Protein AF-0000000085113573 (afdb_homodimer)

Radius of gyration: 46.44 Å; Cα contacts (8 Å, |Δi|>4): 1219; chains: 2; bounding box: 133×164×127 Å

InterPro domains:
  IPR003439 ABC transporter-like, ATP-binding domain [PF00005] (36-165)
  IPR003439 ABC transporter-like, ATP-binding domain [PS50893] (15-238)
  IPR003593 AAA+ ATPase domain [SM00382] (45-454)
  IPR018392 LysM domain [PF01476] (426-468)
  IPR018392 LysM domain [PS51782] (423-467)
  IPR018392 LysM domain [SM00257] (424-468)
  IPR018392 LysM domain [cd00118] (423-467)
  IPR027417 P-loop containing nucleoside triphosphate hydrolase [G3DSA:3.40.50.300] (23-293)
  IPR027417 P-loop containing nucleoside triphosphate hydrolase [SSF52540] (31-230)
  IPR036779 LysM domain superfamily [G3DSA:3.10.350.10] (408-469)
  IPR036779 LysM domain superfamily [SSF54106] (426-468)
  IPR050683 Bacterial Polysaccharide Export ATP-binding [PTHR46743] (28-427)

Solvent-accessible surface area (backbone atoms only — not comparable to full-atom values): 55489 Å² total; per-residue (Å²): 110,75,44,33,38,35,38,46,32,20,31,64,42,74,48,49,72,56,87,77,55,72,51,62,87,68,55,55,76,86,46,49,38,35,49,28,64,48,34,66,54,71,39,48,62,35,37,26,35,18,40,36,38,52,64,79,13,33,66,64,61,51,51,30,35,73,71,62,77,38,82,62,47,27,23,20,55,32,63,86,62,59,73,29,62,20,37,86,80,66,60,64,43,83,36,25,44,49,54,48,51,52,51,52,42,59,72,66,66,58,53,69,70,60,39,53,55,48,51,50,50,33,50,63,68,39,65,52,69,75,54,31,36,30,42,41,70,74,46,52,69,32,46,45,33,36,49,33,44,29,50,26,70,65,58,79,53,44,31,31,37,37,50,59,40,66,76,54,40,24,68,70,59,36,53,53,47,51,52,51,51,52,55,40,32,76,72,48,24,19,37,38,40,34,38,59,52,63,67,60,39,65,72,63,21,60,29,24,37,36,31,50,73,14,27,64,75,47,75,40,50,26,72,61,43,51,51,52,51,52,50,52,51,51,53,58,67,68,45,51,70,69,54,46,53,50,51,52,52,50,54,50,48,49,28,53,62,61,62,68,65,61,56,49,51,53,50,49,53,52,40,43,76,70,71,48,54,81,88,45,42,69,58,49,49,40,42,37,58,67,65,44,42,55,40,69,70,60,50,54,53,48,52,54,52,53,58,66,64,46,74,74,72,72,73,72,75,68,70,80,58,69,70,62,64,70,63,62,69,76,60,71,78,82,92,84,88,91,89,86,86,86,86,93,83,93,86,91,93,89,91,95,88,96,85,93,95,87,94,87,92,80,92,85,77,93,76,72,93,75,75,68,96,72,75,76,89,64,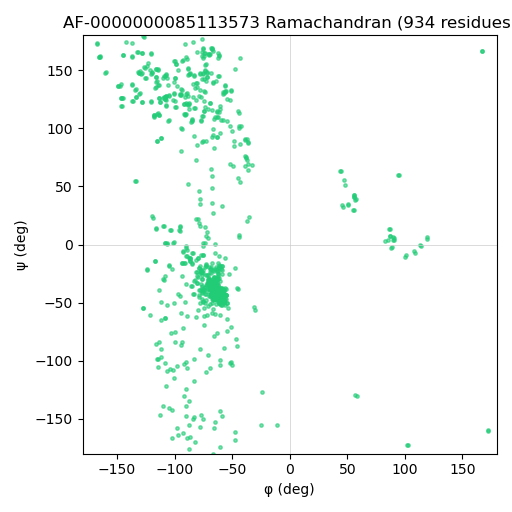71,97,72,72,95,86,80,86,94,94,82,83,95,89,77,74,98,69,72,94,75,69,73,94,74,68,73,94,70,68,76,83,71,65,87,70,65,85,73,77,77,72,60,60,40,79,41,69,37,47,83,88,51,47,54,61,58,53,12,59,76,46,74,47,44,51,66,52,39,25,63,64,54,70,34,67,92,61,71,83,66,55,63,68,42,76,45,42,36,58,111,109,74,44,33,38,36,37,48,32,21,30,65,42,72,49,50,75,56,85,78,56,73,52,61,87,69,56,55,77,86,45,49,38,35,48,27,65,49,35,64,55,71,39,47,64,34,35,27,35,18,40,37,36,53,65,79,12,33,65,64,62,50,51,30,34,73,70,62,79,37,81,63,47,27,22,22,55,32,62,86,62,60,71,28,62,22,37,87,81,65,61,64,44,83,36,26,43,50,55,48,51,51,50,53,43,59,73,67,65,56,55,68,70,59,38,53,54,48,50,52,51,32,49,63,70,39,65,52,69,74,53,31,36,31,42,41,69,73,46,52,71,32,47,44,34,36,50,33,45,29,51,27,70,66,60,78,52,43,32,29,37,37,50,58,40,68,76,54,41,23,69,70,59,36,52,52,48,50,54,52,52,51,55,40,31,74,70,49,24,20,35,39,40,35,37,61,52,63,68,62,39,65,72,63,20,61,29,23,35,36,32,50,73,15,27,65,75,47,74,40,50,25,72,62,44,50,51,52,50,52,49,52,52,52,52,58,67,68,45,50,71,68,53,46,52,50,50,52,52,49,54,50,48,49,27,52,62,63,62,67,66,60,56,49,51,52,51,49,52,53,40,43,76,70,70,49,53,81,87,44,43,69,58,49,50,41,42,36,58,66,65,43,43,56,40,70,70,59,50,53,53,47,52,54,53,53,59,67,62,46,74,73,72,72,72,73,74,66,70,80,54,69,68,56,61,72,57,63,63,79,79,81,81,76,92,77,91,86,83,91,86,95,89,96,88,92,92,76,90,84,90,85,88,85,90,81,89,84,92,85,86,70,94,74,80,88,74,69,78,81,70,63,98,78,69,88,73,59,94,74,82,76,84,93,83,65,93,71,61,96,85,92,70,105,89,86,77,91,91,84,74,94,71,71,74,87,75,68,71,84,73,65,79,79,62,80,74,78,77,73,62,63,41,80,42,69,39,50,85,90,50,48,54,60,58,52,14,59,75,49,74,45,45,52,66,53,40,24,63,66,56,72,36,66,95,63,73,81,66,56,62,68,42,77,44,43,38,61,111

Structure (mmCIF, N/CA/C/O backbone):
data_AF-0000000085113573-model_v1
#
loop_
_entity.id
_entity.type
_entity.pdbx_description
1 polymer 'Teichoic acid translocation ATP-binding protein'
#
loop_
_atom_site.group_PDB
_atom_site.id
_atom_site.type_symbol
_atom_site.label_atom_id
_atom_site.label_alt_id
_atom_site.label_comp_id
_atom_site.label_asym_id
_atom_site.label_entity_id
_atom_site.label_seq_id
_atom_site.pdbx_PDB_ins_code
_atom_site.Cartn_x
_atom_site.Cartn_y
_atom_site.Cartn_z
_atom_site.occupancy
_atom_site.B_iso_or_equiv
_atom_site.auth_seq_id
_atom_site.auth_comp_id
_atom_site.auth_asym_id
_atom_site.auth_atom_id
_atom_site.pdbx_PDB_model_num
ATOM 1 N N . MET A 1 1 ? 13.18 -22.594 -21.969 1 70.31 1 MET A N 1
ATOM 2 C CA . MET A 1 1 ? 13.133 -23.484 -20.812 1 70.31 1 MET A CA 1
ATOM 3 C C . MET A 1 1 ? 12.383 -22.844 -19.656 1 70.31 1 MET A C 1
ATOM 5 O O . MET A 1 1 ? 12.484 -21.625 -19.438 1 70.31 1 MET A O 1
ATOM 9 N N . LYS A 1 2 ? 11.594 -23.672 -19.016 1 80.31 2 LYS A N 1
ATOM 10 C CA . LYS A 1 2 ? 10.805 -23.172 -17.906 1 80.31 2 LYS A CA 1
ATOM 11 C C . LYS A 1 2 ? 11.695 -22.812 -16.719 1 80.31 2 LYS A C 1
ATOM 13 O O . LYS A 1 2 ? 12.516 -23.609 -16.281 1 80.31 2 LYS A O 1
ATOM 18 N N . LYS A 1 3 ? 11.57 -21.562 -16.375 1 84.44 3 LYS A N 1
ATOM 19 C CA . LYS A 1 3 ? 12.289 -21.094 -15.188 1 84.44 3 LYS A CA 1
ATOM 20 C C . LYS A 1 3 ? 11.547 -21.469 -13.906 1 84.44 3 LYS A C 1
ATOM 22 O O . LYS A 1 3 ? 12.164 -21.75 -12.883 1 84.44 3 LYS A O 1
ATOM 27 N N . LEU A 1 4 ? 10.188 -21.484 -14 1 96 4 LEU A N 1
ATOM 28 C CA . LEU A 1 4 ? 9.297 -21.812 -12.891 1 96 4 LEU A CA 1
ATOM 29 C C . LEU A 1 4 ? 8.039 -22.5 -13.398 1 96 4 LEU A C 1
ATOM 31 O O . LEU A 1 4 ? 7.473 -22.094 -14.422 1 96 4 LEU A O 1
ATOM 35 N N . GLU A 1 5 ? 7.652 -23.531 -12.695 1 96.75 5 GLU A N 1
ATOM 36 C CA . GLU A 1 5 ? 6.383 -24.188 -12.969 1 96.75 5 GLU A CA 1
ATOM 37 C C . GLU A 1 5 ? 5.594 -24.438 -11.688 1 96.75 5 GLU A C 1
ATOM 39 O O . GLU A 1 5 ? 6.121 -24.984 -10.719 1 96.75 5 GLU A O 1
ATOM 44 N N . ILE A 1 6 ? 4.352 -23.969 -11.711 1 97.5 6 ILE A N 1
ATOM 45 C CA . ILE A 1 6 ? 3.469 -24.281 -10.594 1 97.5 6 ILE A CA 1
ATOM 46 C C . ILE A 1 6 ? 2.289 -25.125 -11.078 1 97.5 6 ILE A C 1
ATOM 48 O O . ILE A 1 6 ? 1.722 -24.844 -12.141 1 97.5 6 ILE A O 1
ATOM 52 N N . LYS A 1 7 ? 1.979 -26.125 -10.344 1 97.06 7 LYS A N 1
ATOM 53 C CA . LYS A 1 7 ? 0.888 -27.016 -10.719 1 97.06 7 LYS A CA 1
ATOM 54 C C . LYS A 1 7 ? -0.016 -27.312 -9.523 1 97.06 7 LYS A C 1
ATOM 56 O O . LYS A 1 7 ? 0.469 -27.578 -8.422 1 97.06 7 LYS A O 1
ATOM 61 N N . TYR A 1 8 ? -1.352 -27.203 -9.734 1 97.81 8 TYR A N 1
ATOM 62 C CA . TYR A 1 8 ? -2.408 -27.641 -8.828 1 97.81 8 TYR A CA 1
ATOM 63 C C . TYR A 1 8 ? -2.271 -26.969 -7.469 1 97.81 8 TYR A C 1
ATOM 65 O O . TYR A 1 8 ? -2.447 -27.609 -6.43 1 97.81 8 TYR A O 1
ATOM 73 N N . ILE A 1 9 ? -1.914 -25.719 -7.434 1 98.31 9 ILE A N 1
ATOM 74 C CA . ILE A 1 9 ? -1.713 -25 -6.18 1 98.31 9 ILE A CA 1
ATOM 75 C C . ILE A 1 9 ? -3.064 -24.672 -5.543 1 98.31 9 ILE A C 1
ATOM 77 O O . ILE A 1 9 ? -3.891 -23.984 -6.145 1 98.31 9 ILE A O 1
ATOM 81 N N . ALA A 1 10 ? -3.332 -25.219 -4.449 1 98.06 10 ALA A N 1
ATOM 82 C CA . ALA A 1 10 ? -4.488 -24.891 -3.625 1 98.06 10 ALA A CA 1
ATOM 83 C C . ALA A 1 10 ? -4.066 -24.547 -2.199 1 98.06 10 ALA A C 1
ATOM 85 O O . ALA A 1 10 ? -3.006 -24.984 -1.739 1 98.06 10 ALA A O 1
ATOM 86 N N . LYS A 1 11 ? -4.848 -23.734 -1.525 1 97.44 11 LYS A N 1
ATOM 87 C CA . LYS A 1 11 ? -4.559 -23.328 -0.154 1 97.44 11 LYS A CA 1
ATOM 88 C C . LYS A 1 11 ? -5.848 -23.125 0.641 1 97.44 11 LYS A C 1
ATOM 90 O O . LYS A 1 11 ? -6.695 -22.312 0.266 1 97.44 11 LYS A O 1
ATOM 95 N N . SER A 1 12 ? -6 -23.875 1.661 1 95.38 12 SER A N 1
ATOM 96 C CA . SER A 1 12 ? -7.125 -23.719 2.578 1 95.38 12 SER A CA 1
ATOM 97 C C . SER A 1 12 ? -6.676 -23.141 3.916 1 95.38 12 SER A C 1
ATOM 99 O O . SER A 1 12 ? -5.547 -23.391 4.352 1 95.38 12 SER A O 1
ATOM 101 N N . VAL A 1 13 ? -7.504 -22.359 4.492 1 92.81 13 VAL A N 1
ATOM 102 C CA . VAL A 1 13 ? -7.227 -21.812 5.816 1 92.81 13 VAL A CA 1
ATOM 103 C C . VAL A 1 13 ? -8.445 -22 6.723 1 92.81 13 VAL A C 1
ATOM 105 O O . VAL A 1 13 ? -9.586 -21.969 6.254 1 92.81 13 VAL A O 1
ATOM 108 N N . PRO A 1 14 ? -8.188 -22.156 7.941 1 90.12 14 PRO A N 1
ATOM 109 C CA . PRO A 1 14 ? -9.312 -22.328 8.867 1 90.12 14 PRO A CA 1
ATOM 110 C C . PRO A 1 14 ? -10.008 -21.016 9.203 1 90.12 14 PRO A C 1
ATOM 112 O O . PRO A 1 14 ? -9.367 -19.969 9.258 1 90.12 14 PRO A O 1
ATOM 115 N N . LEU A 1 15 ? -11.297 -21.094 9.414 1 86.38 15 LEU A N 1
ATOM 116 C CA . LEU A 1 15 ? -12.07 -19.922 9.844 1 86.38 15 LEU A CA 1
ATOM 117 C C . LEU A 1 15 ? -12.211 -19.906 11.359 1 86.38 15 LEU A C 1
ATOM 119 O O . LEU A 1 15 ? -12.438 -20.938 11.992 1 86.38 15 LEU A O 1
ATOM 123 N N . HIS A 1 16 ? -11.867 -18.75 11.883 1 78.75 16 HIS A N 1
ATOM 124 C CA . HIS A 1 16 ? -12.039 -18.609 13.32 1 78.75 16 HIS A CA 1
ATOM 125 C C . HIS A 1 16 ? -13.469 -18.188 13.664 1 78.75 16 HIS A C 1
ATOM 127 O O . HIS A 1 16 ? -13.945 -17.156 13.203 1 78.75 16 HIS A O 1
ATOM 133 N N . ALA A 1 17 ? -14.219 -19.109 14.188 1 65 17 ALA A N 1
ATOM 134 C CA . ALA A 1 17 ? -15.609 -18.859 14.531 1 65 17 ALA A CA 1
ATOM 135 C C . ALA A 1 17 ? -15.727 -17.781 15.617 1 65 17 ALA A C 1
ATOM 137 O O . ALA A 1 17 ? -14.867 -17.688 16.5 1 65 17 ALA A O 1
ATOM 138 N N . ASP A 1 18 ? -16.328 -16.625 15.234 1 62.47 18 ASP A N 1
ATOM 139 C CA . ASP A 1 18 ? -16.609 -15.617 16.25 1 62.47 18 ASP A CA 1
ATOM 140 C C . ASP A 1 18 ? -17.578 -16.141 17.297 1 62.47 18 ASP A C 1
ATOM 142 O O . ASP A 1 18 ? -18.641 -16.672 16.953 1 62.47 18 ASP A O 1
ATOM 146 N N . LYS A 1 19 ? -17.125 -16.391 18.547 1 55.91 19 LYS A N 1
ATOM 147 C CA . LYS A 1 19 ? -18.031 -16.844 19.609 1 55.91 19 LYS A CA 1
ATOM 148 C C . LYS A 1 19 ? -19.312 -16.016 19.625 1 55.91 19 LYS A C 1
ATOM 150 O O . LYS A 1 19 ? -20.359 -16.5 20.062 1 55.91 19 LYS A O 1
ATOM 155 N N . LYS A 1 20 ? -19.203 -14.797 19.375 1 55.78 20 LYS A N 1
ATOM 156 C CA . LYS A 1 20 ? -20.375 -13.945 19.578 1 55.78 20 LYS A CA 1
ATOM 157 C C . LYS A 1 20 ? -21.312 -14 18.375 1 55.78 20 LYS A C 1
ATOM 159 O O . LYS A 1 20 ? -22.438 -13.516 18.422 1 55.78 20 LYS A O 1
ATOM 164 N N . THR A 1 21 ? -20.75 -14.18 17.266 1 52.22 21 THR A N 1
ATOM 165 C CA . THR A 1 21 ? -21.641 -14.156 16.109 1 52.22 21 THR A CA 1
ATOM 166 C C . THR A 1 21 ? -22.422 -15.453 16 1 52.22 21 THR A C 1
ATOM 168 O O . THR A 1 21 ? -21.844 -16.531 15.852 1 52.22 21 THR A O 1
ATOM 171 N N . LYS A 1 22 ? -23.547 -15.406 16.688 1 44.44 22 LYS A N 1
ATOM 172 C CA . LYS A 1 22 ? -24.578 -16.438 16.578 1 44.44 22 LYS A CA 1
ATOM 173 C C . LYS A 1 22 ? -24.812 -16.828 15.117 1 44.44 22 LYS A C 1
ATOM 175 O O . LYS A 1 22 ? -25.891 -17.281 14.758 1 44.44 22 LYS A O 1
ATOM 180 N N . VAL A 1 23 ? -23.969 -16.328 14.273 1 45 23 VAL A N 1
ATOM 181 C CA . VAL A 1 23 ? -24.438 -16.672 12.938 1 45 23 VAL A CA 1
ATOM 182 C C . VAL A 1 23 ? -24.422 -18.188 12.758 1 45 23 VAL A C 1
ATOM 184 O O . VAL A 1 23 ? -23.359 -18.812 12.828 1 45 23 VAL A O 1
ATOM 187 N N . SER A 1 24 ? -25.469 -18.797 13.031 1 42.41 24 SER A N 1
ATOM 188 C CA . SER A 1 24 ? -25.812 -20.203 12.984 1 42.41 24 SER A CA 1
ATOM 189 C C . SER A 1 24 ? -25.062 -20.938 11.883 1 42.41 24 SER A C 1
ATOM 191 O O . SER A 1 24 ? -24.609 -22.062 12.07 1 42.41 24 SER A O 1
ATOM 193 N N . TRP A 1 25 ? -25.203 -20.406 10.727 1 44.06 25 TRP A N 1
ATOM 194 C CA . TRP A 1 25 ? -24.797 -21.266 9.609 1 44.06 25 TRP A CA 1
ATOM 195 C C . TRP A 1 25 ? -23.281 -21.422 9.57 1 44.06 25 TRP A C 1
ATOM 197 O O . TRP A 1 25 ? -22.75 -22.281 8.859 1 44.06 25 TRP A O 1
ATOM 207 N N . LEU A 1 26 ? -22.531 -20.344 10.07 1 47.62 26 LEU A N 1
ATOM 208 C CA . LEU A 1 26 ? -21.078 -20.453 10.102 1 47.62 26 LEU A CA 1
ATOM 209 C C . LEU A 1 26 ? -20.641 -21.328 11.273 1 47.62 26 LEU A C 1
ATOM 211 O O . LEU A 1 26 ? -19.438 -21.562 11.453 1 47.62 26 LEU A O 1
ATOM 215 N N . LEU A 1 27 ? -21.484 -21.391 12.219 1 41.78 27 LEU A N 1
ATOM 216 C CA . LEU A 1 27 ? -21.125 -22 13.492 1 41.78 27 LEU A CA 1
ATOM 217 C C . LEU A 1 27 ? -20.75 -23.469 13.297 1 41.78 27 LEU A C 1
ATOM 219 O O . LEU A 1 27 ? -20.438 -24.172 14.266 1 41.78 27 LEU A O 1
ATOM 223 N N . ASP A 1 28 ? -21.422 -24.109 12.523 1 44.22 28 ASP A N 1
ATOM 224 C CA . ASP A 1 28 ? -20.938 -25.453 12.758 1 44.22 28 ASP A CA 1
ATOM 225 C C . ASP A 1 28 ? -19.406 -25.5 12.773 1 44.22 28 ASP A C 1
ATOM 227 O O . ASP A 1 28 ? -18.75 -24.531 12.383 1 44.22 28 ASP A O 1
ATOM 231 N N . GLU A 1 29 ? -18.797 -26.797 12.578 1 45.31 29 GLU A N 1
ATOM 232 C CA . GLU A 1 29 ? -17.422 -27.281 12.617 1 45.31 29 GLU A CA 1
ATOM 233 C C . GLU A 1 29 ? -16.5 -26.375 11.805 1 45.31 29 GLU A C 1
ATOM 235 O O . GLU A 1 29 ? -16.953 -25.625 10.938 1 45.31 29 GLU A O 1
ATOM 240 N N . SER A 1 30 ? -15.148 -26.328 12.242 1 53.12 30 SER A N 1
ATOM 241 C CA . SER A 1 30 ? -13.898 -25.781 11.719 1 53.12 30 SER A CA 1
ATOM 242 C C . SER A 1 30 ? -13.867 -25.828 10.195 1 53.12 30 SER A C 1
ATOM 244 O O . SER A 1 30 ? -13.695 -26.891 9.602 1 53.12 30 SER A O 1
ATOM 246 N N . ARG A 1 31 ? -14.719 -25 9.547 1 71.69 31 ARG A N 1
ATOM 247 C CA . ARG A 1 31 ? -14.703 -25.125 8.094 1 71.69 31 ARG A CA 1
ATOM 248 C C . ARG A 1 31 ? -13.555 -24.328 7.492 1 71.69 31 ARG A C 1
ATOM 250 O O . ARG A 1 31 ? -13.109 -23.344 8.07 1 71.69 31 ARG A O 1
ATOM 257 N N . ASP A 1 32 ? -12.938 -24.953 6.648 1 84.94 32 ASP A N 1
ATOM 258 C CA . ASP A 1 32 ? -11.844 -24.375 5.871 1 84.94 32 ASP A CA 1
ATOM 259 C C . ASP A 1 32 ? -12.383 -23.531 4.719 1 84.94 32 ASP A C 1
ATOM 261 O O . ASP A 1 32 ? -13.523 -23.703 4.285 1 84.94 32 ASP A O 1
ATOM 265 N N . PHE A 1 33 ? -11.781 -22.5 4.551 1 90.88 33 PHE A N 1
ATOM 266 C CA . PHE A 1 33 ? -11.992 -21.625 3.402 1 90.88 33 PHE A CA 1
ATOM 267 C C . PHE A 1 33 ? -10.805 -21.703 2.445 1 90.88 33 PHE A C 1
ATOM 269 O O . PHE A 1 33 ? -9.648 -21.641 2.873 1 90.88 33 PHE A O 1
ATOM 276 N N . TRP A 1 34 ? -11.148 -21.969 1.123 1 95.88 34 TRP A N 1
ATOM 277 C CA . TRP A 1 34 ? -10.07 -22.156 0.152 1 95.88 34 TRP A CA 1
ATOM 278 C C . TRP A 1 34 ? -9.703 -20.828 -0.497 1 95.88 34 TRP A C 1
ATOM 280 O O . TRP A 1 34 ? -10.453 -20.297 -1.313 1 95.88 34 TRP A O 1
ATOM 290 N N . LEU A 1 35 ? -8.531 -20.328 -0.227 1 96.88 35 LEU A N 1
ATOM 291 C CA . LEU A 1 35 ? -8 -19.094 -0.789 1 96.88 35 LEU A CA 1
ATOM 292 C C . LEU A 1 35 ? -7.574 -19.297 -2.24 1 96.88 35 LEU A C 1
ATOM 294 O O . LEU A 1 35 ? -7.664 -18.375 -3.051 1 96.88 35 LEU A O 1
ATOM 298 N N . LEU A 1 36 ? -7.008 -20.406 -2.469 1 98.44 36 LEU A N 1
ATOM 299 C CA . LEU A 1 36 ? -6.598 -20.812 -3.809 1 98.44 36 LEU A CA 1
ATOM 300 C C . LEU A 1 36 ? -7.184 -22.172 -4.168 1 98.44 36 LEU A C 1
ATOM 302 O O . LEU A 1 36 ? -7.242 -23.062 -3.326 1 98.44 36 LEU A O 1
ATOM 306 N N . ARG A 1 37 ? -7.562 -22.328 -5.465 1 98 37 ARG A N 1
ATOM 307 C CA . ARG A 1 37 ? -8.352 -23.5 -5.832 1 98 37 ARG A CA 1
ATOM 308 C C . ARG A 1 37 ? -7.809 -24.141 -7.102 1 98 37 ARG A C 1
ATOM 310 O O . ARG A 1 37 ? -8.555 -24.391 -8.047 1 98 37 ARG A O 1
ATOM 317 N N . GLY A 1 38 ? -6.523 -24.469 -7.113 1 97.88 38 GLY A N 1
ATOM 318 C CA . GLY A 1 38 ? -5.93 -25.281 -8.164 1 97.88 38 GLY A CA 1
ATOM 319 C C . GLY A 1 38 ? -5.293 -24.453 -9.266 1 97.88 38 GLY A C 1
ATOM 320 O O . GLY A 1 38 ? -5.648 -24.594 -10.445 1 97.88 38 GLY A O 1
ATOM 321 N N . ILE A 1 39 ? -4.324 -23.641 -8.953 1 98.44 39 ILE A N 1
ATOM 322 C CA . ILE A 1 39 ? -3.684 -22.75 -9.914 1 98.44 39 ILE A CA 1
ATOM 323 C C . ILE A 1 39 ? -2.502 -23.469 -10.57 1 98.44 39 ILE A C 1
ATOM 325 O O . ILE A 1 39 ? -1.671 -24.062 -9.883 1 98.44 39 ILE A O 1
ATOM 329 N N . THR A 1 40 ? -2.455 -23.422 -11.906 1 97.88 40 THR A N 1
ATOM 330 C CA . THR A 1 40 ? -1.379 -24.031 -12.688 1 97.88 40 THR A CA 1
ATOM 331 C C . THR A 1 40 ? -0.943 -23.078 -13.805 1 97.88 40 THR A C 1
ATOM 333 O O . THR A 1 40 ? -1.772 -22.609 -14.594 1 97.88 40 THR A O 1
ATOM 336 N N . PHE A 1 41 ? 0.342 -22.719 -13.867 1 98.06 41 PHE A N 1
ATOM 337 C CA . PHE A 1 41 ? 0.951 -22.031 -14.992 1 98.06 41 PHE A CA 1
ATOM 338 C C . PHE A 1 41 ? 2.471 -22.047 -14.891 1 98.06 41 PHE A C 1
ATOM 340 O O . PHE A 1 41 ? 3.023 -22.578 -13.922 1 98.06 41 PHE A O 1
ATOM 347 N N . ASP A 1 42 ? 3.113 -21.609 -15.852 1 97.44 42 ASP A N 1
ATOM 348 C CA . ASP A 1 42 ? 4.574 -21.609 -15.859 1 97.44 42 ASP A CA 1
ATOM 349 C C . ASP A 1 42 ? 5.125 -20.25 -16.297 1 97.44 42 ASP A C 1
ATOM 351 O O . ASP A 1 42 ? 4.379 -19.391 -16.766 1 97.44 42 ASP A O 1
ATOM 355 N N . VAL A 1 43 ? 6.379 -20.109 -16.047 1 98 43 VAL A N 1
ATOM 356 C CA . VAL A 1 43 ? 7.105 -18.891 -16.406 1 98 43 VAL A CA 1
ATOM 357 C C . VAL A 1 43 ? 8.398 -19.266 -17.141 1 98 43 VAL A C 1
ATOM 359 O O . VAL A 1 43 ? 9.188 -20.078 -16.641 1 98 43 VAL A O 1
ATOM 362 N N . THR A 1 44 ? 8.578 -18.641 -18.25 1 95.94 44 THR A N 1
ATOM 363 C CA . THR A 1 44 ? 9.773 -18.891 -19.062 1 95.94 44 THR A CA 1
ATOM 364 C C . THR A 1 44 ? 10.906 -17.969 -18.641 1 95.94 44 THR A C 1
ATOM 366 O O . THR A 1 44 ? 10.664 -16.844 -18.188 1 95.94 44 THR A O 1
ATOM 369 N N . GLN A 1 45 ? 12.055 -18.453 -18.828 1 95.06 45 GLN A N 1
ATOM 370 C CA . GLN A 1 45 ? 13.234 -17.656 -18.5 1 95.06 45 GLN A CA 1
ATOM 371 C C . GLN A 1 45 ? 13.242 -16.344 -19.281 1 95.06 45 GLN A C 1
ATOM 373 O O . GLN A 1 45 ? 12.977 -16.328 -20.484 1 95.06 45 GLN A O 1
ATOM 378 N N . GLY A 1 46 ? 13.461 -15.234 -18.594 1 94.94 46 GLY A N 1
ATOM 379 C CA . GLY A 1 46 ? 13.625 -13.938 -19.234 1 94.94 46 GLY A CA 1
ATOM 380 C C . GLY A 1 46 ? 12.32 -13.211 -19.453 1 94.94 46 GLY A C 1
ATOM 381 O O . GLY A 1 46 ? 12.305 -12.062 -19.891 1 94.94 46 GLY A O 1
ATOM 382 N N . GLU A 1 47 ? 11.266 -13.828 -19.109 1 96.75 47 GLU A N 1
ATOM 383 C CA . GLU A 1 47 ? 9.961 -13.203 -19.312 1 96.75 47 GLU A CA 1
ATOM 384 C C . GLU A 1 47 ? 9.438 -12.602 -18 1 96.75 47 GLU A C 1
ATOM 386 O O . GLU A 1 47 ? 9.914 -12.945 -16.922 1 96.75 47 GLU A O 1
ATOM 391 N N . ALA A 1 48 ? 8.594 -11.703 -18.172 1 98.56 48 ALA A N 1
ATOM 392 C CA . ALA A 1 48 ? 7.777 -11.242 -17.062 1 98.56 48 ALA A CA 1
ATOM 393 C C . ALA A 1 48 ? 6.336 -11.719 -17.188 1 98.56 48 ALA A C 1
ATOM 395 O O . ALA A 1 48 ? 5.695 -11.5 -18.219 1 98.56 48 ALA A O 1
ATOM 396 N N . VAL A 1 49 ? 5.891 -12.367 -16.188 1 98.81 49 VAL A N 1
ATOM 397 C CA . VAL A 1 49 ? 4.496 -12.797 -16.125 1 98.81 49 VAL A CA 1
ATOM 398 C C . VAL A 1 49 ? 3.742 -11.992 -15.078 1 98.81 49 VAL A C 1
ATOM 400 O O . VAL A 1 49 ? 4.18 -11.891 -13.93 1 98.81 49 VAL A O 1
ATOM 403 N N . GLY A 1 50 ? 2.652 -11.43 -15.539 1 98.81 50 GLY A N 1
ATOM 404 C CA . GLY A 1 50 ? 1.791 -10.695 -14.633 1 98.81 50 GLY A CA 1
ATOM 405 C C . GLY A 1 50 ? 0.766 -11.57 -13.93 1 98.81 50 GLY A C 1
ATOM 406 O O . GLY A 1 50 ? 0.316 -12.57 -14.492 1 98.81 50 GLY A O 1
ATOM 407 N N . VAL A 1 51 ? 0.43 -11.227 -12.719 1 98.88 51 VAL A N 1
ATOM 408 C CA . VAL A 1 51 ? -0.706 -11.781 -11.992 1 98.88 51 VAL A CA 1
ATOM 409 C C . VAL A 1 51 ? -1.707 -10.672 -11.672 1 98.88 51 VAL A C 1
ATOM 411 O O . VAL A 1 51 ? -1.446 -9.812 -10.828 1 98.88 51 VAL A O 1
ATOM 414 N N . ILE A 1 52 ? -2.852 -10.727 -12.305 1 98.56 52 ILE A N 1
ATOM 415 C CA . ILE A 1 52 ? -3.84 -9.664 -12.156 1 98.56 52 ILE A CA 1
ATOM 416 C C . ILE A 1 52 ? -5.086 -10.211 -11.469 1 98.56 52 ILE A C 1
ATOM 418 O O . ILE A 1 52 ? -5.375 -11.406 -11.547 1 98.56 52 ILE A O 1
ATOM 422 N N . GLY A 1 53 ? -5.766 -9.406 -10.766 1 98.06 53 GLY A N 1
ATOM 423 C CA . GLY A 1 53 ? -6.984 -9.703 -10.031 1 98.06 53 GLY A CA 1
ATOM 424 C C . GLY A 1 53 ? -7.375 -8.609 -9.055 1 98.06 53 GLY A C 1
ATOM 425 O O . GLY A 1 53 ? -6.559 -7.738 -8.734 1 98.06 53 GLY A O 1
ATOM 426 N N . GLU A 1 54 ? -8.539 -8.68 -8.578 1 96.88 54 GLU A N 1
ATOM 427 C CA . GLU A 1 54 ? -9.016 -7.707 -7.602 1 96.88 54 GLU A CA 1
ATOM 428 C C . GLU A 1 54 ? -8.406 -7.969 -6.227 1 96.88 54 GLU A C 1
ATOM 430 O O . GLU A 1 54 ? -7.727 -8.977 -6.023 1 96.88 54 GLU A O 1
ATOM 435 N N . ASN A 1 55 ? -8.617 -6.973 -5.367 1 97.12 55 ASN A N 1
ATOM 436 C CA . ASN A 1 55 ? -8.211 -7.215 -3.988 1 97.12 55 ASN A CA 1
ATOM 437 C C . ASN A 1 55 ? -8.867 -8.477 -3.422 1 97.12 55 ASN A C 1
ATOM 439 O O . ASN A 1 55 ? -10.055 -8.711 -3.645 1 97.12 55 ASN A O 1
ATOM 443 N N . GLY A 1 56 ? -8.109 -9.336 -2.797 1 95.69 56 GLY A N 1
ATOM 444 C CA . GLY A 1 56 ? -8.656 -10.523 -2.16 1 95.69 56 GLY A CA 1
ATOM 445 C C . GLY A 1 56 ? -8.781 -11.703 -3.105 1 95.69 56 GLY A C 1
ATOM 446 O O . GLY A 1 56 ? -9.297 -12.758 -2.729 1 95.69 56 GLY A O 1
ATOM 447 N N . SER A 1 57 ? -8.258 -11.531 -4.246 1 97.31 57 SER A N 1
ATOM 448 C CA . SER A 1 5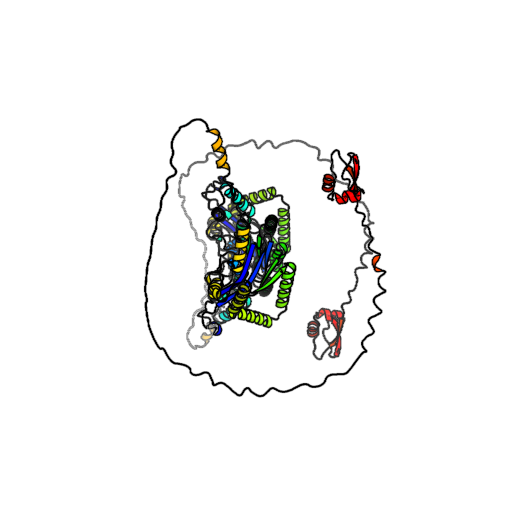7 ? -8.422 -12.578 -5.25 1 97.31 57 SER A CA 1
ATOM 449 C C . SER A 1 57 ? -7.48 -13.75 -4.977 1 97.31 57 SER A C 1
ATOM 451 O O . SER A 1 57 ? -7.66 -14.836 -5.527 1 97.31 57 SER A O 1
ATOM 453 N N . GLY A 1 58 ? -6.426 -13.547 -4.262 1 97.5 58 GLY A N 1
ATOM 454 C CA . GLY A 1 58 ? -5.492 -14.617 -3.934 1 97.5 58 GLY A CA 1
ATOM 455 C C . GLY A 1 58 ? -4.09 -14.359 -4.457 1 97.5 58 GLY A C 1
ATOM 456 O O . GLY A 1 58 ? -3.195 -15.188 -4.277 1 97.5 58 GLY A O 1
ATOM 457 N N . LYS A 1 59 ? -3.797 -13.219 -5.047 1 98.31 59 LYS A N 1
ATOM 458 C CA . LYS A 1 59 ? -2.516 -12.914 -5.676 1 98.31 59 LYS A CA 1
ATOM 459 C C . LYS A 1 59 ? -1.37 -13.031 -4.676 1 98.31 59 LYS A C 1
ATOM 461 O O . LYS A 1 59 ? -0.388 -13.734 -4.926 1 98.31 59 LYS A O 1
ATOM 466 N N . THR A 1 60 ? -1.537 -12.336 -3.533 1 97.56 60 THR A N 1
ATOM 467 C CA . THR A 1 60 ? -0.497 -12.305 -2.512 1 97.56 60 THR A CA 1
ATOM 468 C C . THR A 1 60 ? -0.228 -13.703 -1.969 1 97.56 60 THR A C 1
ATOM 470 O O . THR A 1 60 ? 0.928 -14.102 -1.803 1 97.56 60 THR A O 1
ATOM 473 N N . GLU A 1 61 ? -1.275 -14.461 -1.714 1 97.19 61 GLU A N 1
ATOM 474 C CA . GLU A 1 61 ? -1.117 -15.82 -1.217 1 97.19 61 GLU A CA 1
ATOM 475 C C . GLU A 1 61 ? -0.351 -16.688 -2.213 1 97.19 61 GLU A C 1
ATOM 477 O O . GLU A 1 61 ? 0.546 -17.438 -1.829 1 97.19 61 GLU A O 1
ATOM 482 N N . LEU A 1 62 ? -0.705 -16.562 -3.438 1 98.56 62 LEU A N 1
ATOM 483 C CA . LEU A 1 62 ? -0.028 -17.312 -4.48 1 98.56 62 LEU A CA 1
ATOM 484 C C . LEU A 1 62 ? 1.456 -16.969 -4.531 1 98.56 62 LEU A C 1
ATOM 486 O O . LEU A 1 62 ? 2.305 -17.875 -4.574 1 98.56 62 LEU A O 1
ATOM 490 N N . LEU A 1 63 ? 1.763 -15.742 -4.516 1 98.5 63 LEU A N 1
ATOM 491 C CA . LEU A 1 63 ? 3.152 -15.305 -4.625 1 98.5 63 LEU A CA 1
ATOM 492 C C . LEU A 1 63 ? 3.951 -15.734 -3.398 1 98.5 63 LEU A C 1
ATOM 494 O O . LEU A 1 63 ? 5.125 -16.094 -3.514 1 98.5 63 LEU A O 1
ATOM 498 N N . LYS A 1 64 ? 3.367 -15.727 -2.285 1 97.5 64 LYS A N 1
ATOM 499 C CA . LYS A 1 64 ? 4.051 -16.188 -1.08 1 97.5 64 LYS A CA 1
ATOM 500 C C . LYS A 1 64 ? 4.332 -17.688 -1.148 1 97.5 64 LYS A C 1
ATOM 502 O O . LYS A 1 64 ? 5.359 -18.156 -0.646 1 97.5 64 LYS A O 1
ATOM 507 N N . ILE A 1 65 ? 3.428 -18.391 -1.711 1 97.56 65 ILE A N 1
ATOM 508 C CA . ILE A 1 65 ? 3.65 -19.828 -1.902 1 97.56 65 ILE A CA 1
ATOM 509 C C . ILE A 1 65 ? 4.805 -20.031 -2.881 1 97.56 65 ILE A C 1
ATOM 511 O O . ILE A 1 65 ? 5.699 -20.844 -2.623 1 97.56 65 ILE A O 1
ATOM 515 N N . ILE A 1 66 ? 4.824 -19.328 -3.924 1 97.69 66 ILE A N 1
ATOM 516 C CA . ILE A 1 66 ? 5.867 -19.438 -4.941 1 97.69 66 ILE A CA 1
ATOM 517 C C . ILE A 1 66 ? 7.227 -19.125 -4.324 1 97.69 66 ILE A C 1
ATOM 519 O O . ILE A 1 66 ? 8.219 -19.781 -4.641 1 97.69 66 ILE A O 1
ATOM 523 N N . THR A 1 67 ? 7.301 -18.188 -3.424 1 96.12 67 THR A N 1
ATOM 524 C CA . THR A 1 67 ? 8.562 -17.734 -2.842 1 96.12 67 THR A CA 1
ATOM 525 C C . THR A 1 67 ? 8.945 -18.609 -1.646 1 96.12 67 THR A C 1
ATOM 527 O O . THR A 1 67 ? 10.031 -18.469 -1.087 1 96.12 67 THR A O 1
ATOM 530 N N . GLY A 1 68 ? 7.988 -19.438 -1.172 1 94.5 68 GLY A N 1
ATOM 531 C CA . GLY A 1 68 ? 8.25 -20.328 -0.05 1 94.5 68 GLY A CA 1
ATOM 532 C C . GLY A 1 68 ? 7.93 -19.703 1.294 1 94.5 68 GLY A C 1
ATOM 533 O O . GLY A 1 68 ? 8.195 -20.297 2.342 1 94.5 68 GLY A O 1
ATOM 534 N N . LEU A 1 69 ? 7.375 -18.547 1.294 1 93.88 69 LEU A N 1
ATOM 535 C CA . LEU A 1 69 ? 7.027 -17.859 2.533 1 93.88 69 LEU A CA 1
ATOM 536 C C . LEU A 1 69 ? 5.77 -18.469 3.15 1 93.88 69 LEU A C 1
ATOM 538 O O . LEU A 1 69 ? 5.508 -18.281 4.34 1 93.88 69 LEU A O 1
ATOM 542 N N . GLU A 1 70 ? 4.945 -19.062 2.314 1 94.81 70 GLU A N 1
ATOM 543 C CA . GLU A 1 70 ? 3.754 -19.781 2.744 1 94.81 70 GLU A CA 1
ATOM 544 C C . GLU A 1 70 ? 3.717 -21.188 2.141 1 94.81 70 GLU A C 1
ATOM 546 O O . GLU A 1 70 ? 4.172 -21.391 1.014 1 94.81 70 GLU A O 1
ATOM 551 N N . ARG A 1 71 ? 3.15 -22.031 2.93 1 95.81 71 ARG A N 1
ATOM 552 C CA . ARG A 1 71 ? 3.021 -23.406 2.445 1 95.81 71 ARG A CA 1
ATOM 553 C C . ARG A 1 71 ? 1.664 -23.625 1.785 1 95.81 71 ARG A C 1
ATOM 555 O O . ARG A 1 71 ? 0.635 -23.203 2.314 1 95.81 71 ARG A O 1
ATOM 562 N N . GLN A 1 72 ? 1.682 -24.219 0.694 1 97.06 72 GLN A N 1
ATOM 563 C CA . GLN A 1 72 ? 0.447 -24.578 0.007 1 97.06 72 GLN A CA 1
ATOM 564 C C . GLN A 1 72 ? -0.213 -25.797 0.667 1 97.06 72 GLN A C 1
ATOM 566 O O . GLN A 1 72 ? 0.432 -26.516 1.423 1 97.06 72 GLN A O 1
ATOM 571 N N . SER A 1 73 ? -1.521 -25.984 0.354 1 96.31 73 SER A N 1
ATOM 572 C CA . SER A 1 73 ? -2.221 -27.188 0.794 1 96.31 73 SER A CA 1
ATOM 573 C C . SER A 1 73 ? -2.01 -28.344 -0.184 1 96.31 73 SER A C 1
ATOM 575 O O . SER A 1 73 ? -1.98 -29.516 0.218 1 96.31 73 SER A O 1
ATOM 577 N N . THR A 1 74 ? -1.945 -28 -1.438 1 96.81 74 THR A N 1
ATOM 578 C CA . THR A 1 74 ? -1.646 -28.984 -2.473 1 96.81 74 THR A CA 1
ATOM 579 C C . THR A 1 74 ? -0.812 -28.359 -3.588 1 96.81 74 THR A C 1
ATOM 581 O O . THR A 1 74 ? -0.692 -27.125 -3.668 1 96.81 74 THR A O 1
ATOM 584 N N . GLY A 1 75 ? -0.245 -29.234 -4.328 1 96.06 75 GLY A N 1
ATOM 585 C CA . GLY A 1 75 ? 0.39 -28.797 -5.559 1 96.06 75 GLY A CA 1
ATOM 586 C C . GLY A 1 75 ? 1.9 -28.703 -5.449 1 96.06 75 GLY A C 1
ATOM 587 O O . GLY A 1 75 ? 2.492 -29.203 -4.492 1 96.06 75 GLY A O 1
ATOM 588 N N . PHE A 1 76 ? 2.428 -28.109 -6.617 1 96.38 76 PHE A N 1
ATOM 589 C CA . PHE A 1 76 ? 3.877 -28.172 -6.766 1 96.38 76 PHE A CA 1
ATOM 590 C C . PHE A 1 76 ? 4.434 -26.844 -7.254 1 96.38 76 PHE A C 1
ATOM 592 O O . PHE A 1 76 ? 3.832 -26.188 -8.102 1 96.38 76 PHE A O 1
ATOM 599 N N . VAL A 1 77 ? 5.516 -26.469 -6.668 1 96.88 77 VAL A N 1
ATOM 600 C CA . VAL A 1 77 ? 6.34 -25.375 -7.176 1 96.88 77 VAL A CA 1
ATOM 601 C C . VAL A 1 77 ? 7.695 -25.906 -7.629 1 96.88 77 VAL A C 1
ATOM 603 O O . VAL A 1 77 ? 8.492 -26.375 -6.809 1 96.88 77 VAL A O 1
ATOM 606 N N . THR A 1 78 ? 7.957 -25.859 -8.914 1 95.88 78 THR A N 1
ATOM 607 C CA . THR A 1 78 ? 9.188 -26.406 -9.469 1 95.88 78 THR A CA 1
ATOM 608 C C . THR A 1 78 ? 10.07 -25.312 -10.047 1 95.88 78 THR A C 1
ATOM 610 O O . THR A 1 78 ? 9.719 -24.688 -11.055 1 95.88 78 THR A O 1
ATOM 613 N N . THR A 1 79 ? 11.227 -25.078 -9.375 1 94.75 79 THR A N 1
ATOM 614 C CA . THR A 1 79 ? 12.195 -24.094 -9.859 1 94.75 79 THR A CA 1
ATOM 615 C C . THR A 1 79 ? 13.578 -24.359 -9.266 1 94.75 79 THR A C 1
ATOM 617 O O . THR A 1 79 ? 13.688 -24.844 -8.133 1 94.75 79 THR A O 1
ATOM 620 N N . ASP A 1 80 ? 14.578 -24.031 -10.023 1 91.06 80 ASP A N 1
ATOM 621 C CA . ASP A 1 80 ? 15.945 -24.078 -9.516 1 91.06 80 ASP A CA 1
ATOM 622 C C . ASP A 1 80 ? 16.5 -22.672 -9.312 1 91.06 80 ASP A C 1
ATOM 624 O O . ASP A 1 80 ? 17.656 -22.516 -8.891 1 91.06 80 ASP A O 1
ATOM 628 N N . ALA A 1 81 ? 15.664 -21.781 -9.602 1 93.25 81 ALA A N 1
ATOM 629 C CA . ALA A 1 81 ? 16.125 -20.391 -9.523 1 93.25 81 ALA A CA 1
ATOM 630 C C . ALA A 1 81 ? 16.047 -19.859 -8.094 1 93.25 81 ALA A C 1
ATOM 632 O O . ALA A 1 81 ? 15.117 -20.219 -7.352 1 93.25 81 ALA A O 1
ATOM 633 N N . LYS A 1 82 ? 17 -19.047 -7.832 1 93.19 82 LYS A N 1
ATOM 634 C CA . LYS A 1 82 ? 16.875 -18.281 -6.598 1 93.19 82 LYS A CA 1
ATOM 635 C C . LYS A 1 82 ? 15.836 -17.172 -6.746 1 93.19 82 LYS A C 1
ATOM 637 O O . LYS A 1 82 ? 15.867 -16.406 -7.707 1 93.19 82 LYS A O 1
ATOM 642 N N . ILE A 1 83 ? 14.969 -17.109 -5.773 1 96.19 83 ILE A N 1
ATOM 643 C CA . ILE A 1 83 ? 13.852 -16.172 -5.891 1 96.19 83 ILE A CA 1
ATOM 644 C C . ILE A 1 83 ? 14.094 -14.961 -4.988 1 96.19 83 ILE A C 1
ATOM 646 O O . ILE A 1 83 ? 14.43 -15.117 -3.812 1 96.19 83 ILE A O 1
ATOM 650 N N . SER A 1 84 ? 13.984 -13.781 -5.559 1 96.5 84 SER A N 1
ATOM 651 C CA . SER A 1 84 ? 13.945 -12.531 -4.809 1 96.5 84 SER A CA 1
ATOM 652 C C . SER A 1 84 ? 12.516 -12.016 -4.676 1 96.5 84 SER A C 1
ATOM 654 O O . SER A 1 84 ? 11.789 -11.914 -5.664 1 96.5 84 SER A O 1
ATOM 656 N N . TYR A 1 85 ? 12.172 -11.703 -3.506 1 97.38 85 TYR A N 1
ATOM 657 C CA . TYR A 1 85 ? 10.797 -11.305 -3.234 1 97.38 85 TYR A CA 1
ATOM 658 C C . TYR A 1 85 ? 10.727 -9.844 -2.816 1 97.38 85 TYR A C 1
ATOM 660 O O . TYR A 1 85 ? 11.43 -9.422 -1.894 1 97.38 85 TYR A O 1
ATOM 668 N N . ALA A 1 86 ? 9.898 -9.102 -3.512 1 98.06 86 ALA A N 1
ATOM 669 C CA . ALA A 1 86 ? 9.602 -7.719 -3.15 1 98.06 86 ALA A CA 1
ATOM 670 C C . ALA A 1 86 ? 8.156 -7.574 -2.676 1 98.06 86 ALA A C 1
ATOM 672 O O . ALA A 1 86 ? 7.262 -7.281 -3.471 1 98.06 86 ALA A O 1
ATOM 673 N N . GLY A 1 87 ? 7.938 -7.691 -1.432 1 96.69 87 GLY A N 1
ATOM 674 C CA . GLY A 1 87 ? 6.719 -7.434 -0.68 1 96.69 87 GLY A CA 1
ATOM 675 C C . GLY A 1 87 ? 6.969 -6.703 0.626 1 96.69 87 GLY A C 1
ATOM 676 O O . GLY A 1 87 ? 8.094 -6.691 1.132 1 96.69 87 GLY A O 1
ATOM 677 N N . LEU A 1 88 ? 5.977 -6.129 1.161 1 93.06 88 LEU A N 1
ATOM 678 C CA . LEU A 1 88 ? 6.172 -5.285 2.336 1 93.06 88 LEU A CA 1
ATOM 679 C C . LEU A 1 88 ? 6.582 -6.121 3.543 1 93.06 88 LEU A C 1
ATOM 681 O O . LEU A 1 88 ? 7.195 -5.609 4.48 1 93.06 88 LEU A O 1
ATOM 685 N N . ASP A 1 89 ? 6.316 -7.301 3.527 1 89.81 89 ASP A N 1
ATOM 686 C CA . ASP A 1 89 ? 6.648 -8.133 4.68 1 89.81 89 ASP A CA 1
ATOM 687 C C . ASP A 1 89 ? 8 -8.828 4.488 1 89.81 89 ASP A C 1
ATOM 689 O O . ASP A 1 89 ? 8.352 -9.734 5.238 1 89.81 89 ASP A O 1
ATOM 693 N N . SER A 1 90 ? 8.781 -8.398 3.582 1 91.56 90 SER A N 1
ATOM 694 C CA . SER A 1 90 ? 10.008 -9.102 3.215 1 91.56 90 SER A CA 1
ATOM 695 C C . SER A 1 90 ? 11.188 -8.617 4.051 1 91.56 90 SER A C 1
ATOM 697 O O . SER A 1 90 ? 12.273 -9.195 3.98 1 91.56 90 SER A O 1
ATOM 699 N N . ILE A 1 91 ? 11.031 -7.613 4.766 1 94.06 91 ILE A N 1
ATOM 700 C CA . ILE A 1 91 ? 12.164 -7.082 5.516 1 94.06 91 ILE A CA 1
ATOM 701 C C . ILE A 1 91 ? 11.781 -6.914 6.984 1 94.06 91 ILE A C 1
ATOM 703 O O . ILE A 1 91 ? 10.602 -6.988 7.336 1 94.06 91 ILE A O 1
ATOM 707 N N . ASP A 1 92 ? 12.789 -6.738 7.824 1 96 92 ASP A N 1
ATOM 708 C CA . ASP A 1 92 ? 12.562 -6.586 9.258 1 96 92 ASP A CA 1
ATOM 709 C C . ASP A 1 92 ? 12.203 -5.145 9.609 1 96 92 ASP A C 1
ATOM 711 O O . ASP A 1 92 ? 13.039 -4.246 9.516 1 96 92 ASP A O 1
ATOM 715 N N . PRO A 1 93 ? 11.062 -4.984 10.109 1 95.44 93 PRO A N 1
ATOM 716 C CA . PRO A 1 93 ? 10.609 -3.615 10.367 1 95.44 93 PRO A CA 1
ATOM 717 C C . PRO A 1 93 ? 11.32 -2.971 11.555 1 95.44 93 PRO A C 1
ATOM 719 O O . PRO A 1 93 ? 11.258 -1.751 11.727 1 95.44 93 PRO A O 1
ATOM 722 N N . ASN A 1 94 ? 11.93 -3.729 12.359 1 96.19 94 ASN A N 1
ATOM 723 C CA . ASN A 1 94 ? 12.562 -3.197 13.562 1 96.19 94 ASN A CA 1
ATOM 724 C C . ASN A 1 94 ? 13.984 -2.721 13.289 1 96.19 94 ASN A C 1
ATOM 726 O O . ASN A 1 94 ? 14.57 -2.006 14.102 1 96.19 94 ASN A O 1
ATOM 730 N N . LEU A 1 95 ? 14.508 -3.117 12.148 1 96.56 95 LEU A N 1
ATOM 731 C CA . LEU A 1 95 ? 15.844 -2.686 11.75 1 96.56 95 LEU A CA 1
ATOM 732 C C . LEU A 1 95 ? 15.766 -1.428 10.891 1 96.56 95 LEU A C 1
ATOM 734 O O . LEU A 1 95 ? 14.727 -1.134 10.297 1 96.56 95 LEU A O 1
ATOM 738 N N . THR A 1 96 ? 16.891 -0.705 10.852 1 95.88 96 THR A N 1
ATOM 739 C CA . THR A 1 96 ? 16.969 0.458 9.977 1 95.88 96 THR A CA 1
ATOM 740 C C . THR A 1 96 ? 17.031 0.03 8.516 1 95.88 96 THR A C 1
ATOM 742 O O . THR A 1 96 ? 17.266 -1.144 8.211 1 95.88 96 THR A O 1
ATOM 745 N N . GLY A 1 97 ? 16.781 0.984 7.672 1 96.81 97 GLY A N 1
ATOM 746 C CA . GLY A 1 97 ? 16.938 0.696 6.258 1 96.81 97 GLY A CA 1
ATOM 747 C C . GLY A 1 97 ? 18.328 0.17 5.91 1 96.81 97 GLY A C 1
ATOM 748 O O . GLY A 1 97 ? 18.453 -0.833 5.203 1 96.81 97 GLY A O 1
ATOM 749 N N . LEU A 1 98 ? 19.297 0.804 6.477 1 95.56 98 LEU A N 1
ATOM 750 C CA . LEU A 1 98 ? 20.672 0.436 6.191 1 95.56 98 LEU A CA 1
ATOM 751 C C . LEU A 1 98 ? 20.984 -0.959 6.719 1 95.56 98 LEU A C 1
ATOM 753 O O . LEU A 1 98 ? 21.672 -1.743 6.055 1 95.56 98 LEU A O 1
ATOM 757 N N . GLU A 1 99 ? 20.516 -1.268 7.879 1 95.56 99 GLU A N 1
ATOM 758 C CA . GLU A 1 99 ? 20.703 -2.598 8.445 1 95.56 99 GLU A CA 1
ATOM 759 C C . GLU A 1 99 ? 20.047 -3.67 7.578 1 95.56 99 GLU A C 1
ATOM 761 O O . GLU A 1 99 ? 20.609 -4.746 7.375 1 95.56 99 GLU A O 1
ATOM 766 N N . ASN A 1 100 ? 18.891 -3.398 7.094 1 97.25 100 ASN A N 1
ATOM 767 C CA . ASN A 1 100 ? 18.219 -4.336 6.195 1 97.25 100 ASN A CA 1
ATOM 768 C C . ASN A 1 100 ? 19.031 -4.57 4.926 1 97.25 100 ASN A C 1
ATOM 770 O O . ASN A 1 100 ? 19.156 -5.707 4.461 1 97.25 100 ASN A O 1
ATOM 774 N N . ILE A 1 101 ? 19.578 -3.516 4.406 1 97.12 101 ILE A N 1
ATOM 775 C CA . ILE A 1 101 ? 20.391 -3.619 3.201 1 97.12 101 ILE A CA 1
ATOM 776 C C . ILE A 1 101 ? 21.594 -4.504 3.475 1 97.12 101 ILE A C 1
ATOM 778 O O . ILE A 1 101 ? 21.875 -5.449 2.729 1 97.12 101 ILE A O 1
ATOM 782 N N . ARG A 1 102 ? 22.281 -4.242 4.508 1 94.44 102 ARG A N 1
ATOM 783 C CA . ARG A 1 102 ? 23.5 -4.984 4.84 1 94.44 102 ARG A CA 1
ATOM 784 C C . ARG A 1 102 ? 23.188 -6.449 5.125 1 94.44 102 ARG A C 1
ATOM 786 O O . ARG A 1 102 ? 23.906 -7.344 4.672 1 94.44 102 ARG A O 1
ATOM 793 N N . ASN A 1 103 ? 22.125 -6.664 5.855 1 95.25 103 ASN A N 1
ATOM 794 C CA . ASN A 1 103 ? 21.719 -8.039 6.145 1 95.25 103 ASN A CA 1
ATOM 795 C C . ASN A 1 103 ? 21.375 -8.797 4.867 1 95.25 103 ASN A C 1
ATOM 797 O O . ASN A 1 103 ? 21.75 -9.969 4.719 1 95.25 103 ASN A O 1
ATOM 801 N N . ALA A 1 104 ? 20.688 -8.18 4.027 1 95.81 104 ALA A N 1
ATOM 802 C CA . ALA A 1 104 ? 20.297 -8.828 2.771 1 95.81 104 ALA A CA 1
ATOM 803 C C . ALA A 1 104 ? 21.531 -9.18 1.941 1 95.81 104 ALA A C 1
ATOM 805 O O . ALA A 1 104 ? 21.594 -10.25 1.334 1 95.81 104 ALA A O 1
ATOM 806 N N . ILE A 1 105 ? 22.484 -8.32 1.908 1 95.56 105 ILE A N 1
ATOM 807 C CA . ILE A 1 105 ? 23.719 -8.547 1.155 1 95.56 105 ILE A CA 1
ATOM 808 C C . ILE A 1 105 ? 24.516 -9.68 1.798 1 95.56 105 ILE A C 1
ATOM 810 O O . ILE A 1 105 ? 25.016 -10.562 1.102 1 95.56 105 ILE A O 1
ATOM 814 N N . GLU A 1 106 ? 24.594 -9.664 3.066 1 93.25 106 GLU A N 1
ATOM 815 C CA . GLU A 1 106 ? 25.297 -10.734 3.779 1 93.25 106 GLU A CA 1
ATOM 816 C C . GLU A 1 106 ? 24.641 -12.086 3.51 1 93.25 106 GLU A C 1
ATOM 818 O O . GLU A 1 106 ? 25.344 -13.078 3.285 1 93.25 106 GLU A O 1
ATOM 823 N N . ASP A 1 107 ? 23.375 -12.102 3.486 1 92.56 107 ASP A N 1
ATOM 824 C CA . ASP A 1 107 ? 22.625 -13.344 3.273 1 92.56 107 ASP A CA 1
ATOM 825 C C . ASP A 1 107 ? 22.812 -13.859 1.85 1 92.56 107 ASP A C 1
ATOM 827 O O . ASP A 1 107 ? 22.609 -15.039 1.582 1 92.56 107 ASP A O 1
ATOM 831 N N . SER A 1 108 ? 23.125 -13 1.001 1 90.81 108 SER A N 1
ATOM 832 C CA . SER A 1 108 ? 23.266 -13.375 -0.402 1 90.81 108 SER A CA 1
ATOM 833 C C . SER A 1 108 ? 24.594 -14.055 -0.665 1 90.81 108 SER A C 1
ATOM 835 O O . SER A 1 108 ? 24.781 -14.688 -1.706 1 90.81 108 SER A O 1
ATOM 837 N N . GLY A 1 109 ? 25.562 -13.891 0.16 1 87.69 109 GLY A N 1
ATOM 838 C CA . GLY A 1 109 ? 26.844 -14.555 0.029 1 87.69 109 GLY A CA 1
ATOM 839 C C . GLY A 1 109 ? 27.828 -13.805 -0.863 1 87.69 109 GLY A C 1
ATOM 840 O O . GLY A 1 109 ? 28.859 -14.344 -1.245 1 87.69 109 GLY A O 1
ATOM 841 N N . VAL A 1 110 ? 27.531 -12.664 -1.131 1 84.88 110 VAL A N 1
ATOM 842 C CA . VAL A 1 110 ? 28.406 -11.867 -1.969 1 84.88 110 VAL A CA 1
ATOM 843 C C . VAL A 1 110 ? 29.625 -11.43 -1.158 1 84.88 110 VAL A C 1
ATOM 845 O O . VAL A 1 110 ? 29.547 -11.266 0.061 1 84.88 110 VAL A O 1
ATOM 848 N N . ASP A 1 111 ? 30.781 -11.32 -1.831 1 85.56 111 ASP A N 1
ATOM 849 C CA . ASP A 1 111 ? 31.984 -10.891 -1.135 1 85.56 111 ASP A CA 1
ATOM 850 C C . ASP A 1 111 ? 31.875 -9.43 -0.692 1 85.56 111 ASP A C 1
ATOM 852 O O . ASP A 1 111 ? 30.984 -8.703 -1.147 1 85.56 111 ASP A O 1
ATOM 856 N N . LYS A 1 112 ? 32.781 -9.031 0.134 1 79.25 112 LYS A N 1
ATOM 857 C CA . LYS A 1 112 ? 32.719 -7.734 0.803 1 79.25 112 LYS A CA 1
ATOM 858 C C . LYS A 1 112 ? 32.812 -6.59 -0.205 1 79.25 112 LYS A C 1
ATOM 860 O O . LYS A 1 112 ? 32.062 -5.609 -0.092 1 79.25 112 LYS A O 1
ATOM 865 N N . PHE A 1 113 ? 33.688 -6.66 -1.134 1 80.5 113 PHE A N 1
ATOM 866 C CA . PHE A 1 113 ? 33.844 -5.59 -2.109 1 80.5 113 PHE A CA 1
ATOM 867 C C . PHE A 1 113 ? 32.594 -5.414 -2.939 1 80.5 113 PHE A C 1
ATOM 869 O O . PHE A 1 113 ? 32.094 -4.297 -3.104 1 80.5 113 PHE A O 1
ATOM 876 N N . LYS A 1 114 ? 32.094 -6.418 -3.354 1 87.94 114 LYS A N 1
ATOM 877 C CA . LYS A 1 114 ? 30.844 -6.387 -4.098 1 87.94 114 LYS A CA 1
ATOM 878 C C . LYS A 1 114 ? 29.688 -5.918 -3.215 1 87.94 114 LYS A C 1
ATOM 880 O O . LYS A 1 114 ? 28.781 -5.227 -3.684 1 87.94 114 LYS A O 1
ATOM 885 N N . GLY A 1 115 ? 29.906 -6.207 -2.012 1 91.06 115 GLY A N 1
ATOM 886 C CA . GLY A 1 115 ? 28.891 -5.805 -1.053 1 91.06 115 GLY A CA 1
ATOM 887 C C . GLY A 1 115 ? 28.781 -4.297 -0.897 1 91.06 115 GLY A C 1
ATOM 888 O O . GLY A 1 115 ? 27.672 -3.754 -0.849 1 91.06 115 GLY A O 1
ATOM 889 N N . ASP A 1 116 ? 29.844 -3.627 -0.841 1 90.06 116 ASP A N 1
ATOM 890 C CA . ASP A 1 116 ? 29.844 -2.174 -0.712 1 90.06 116 ASP A CA 1
ATOM 891 C C . ASP A 1 116 ? 29.25 -1.51 -1.953 1 90.06 116 ASP A C 1
ATOM 893 O O . ASP A 1 116 ? 28.516 -0.526 -1.846 1 90.06 116 ASP A O 1
ATOM 897 N N . HIS A 1 117 ? 29.609 -2.039 -3.057 1 92.94 117 HIS A N 1
ATOM 898 C CA . HIS A 1 117 ? 29.062 -1.515 -4.305 1 92.94 117 HIS A CA 1
ATOM 899 C C . HIS A 1 117 ? 27.547 -1.695 -4.367 1 92.94 117 HIS A C 1
ATOM 901 O O . HIS A 1 117 ? 26.828 -0.783 -4.777 1 92.94 117 HIS A O 1
ATOM 907 N N . LEU A 1 118 ? 27.156 -2.844 -3.939 1 95.38 118 LEU A N 1
ATOM 908 C CA . LEU A 1 118 ? 25.734 -3.119 -3.902 1 95.38 118 LEU A CA 1
ATOM 909 C C . LEU A 1 118 ? 25.031 -2.193 -2.916 1 95.38 118 LEU A C 1
ATOM 911 O O . LEU A 1 118 ? 23.938 -1.674 -3.207 1 95.38 118 LEU A O 1
ATOM 915 N N . THR A 1 119 ? 25.656 -2.02 -1.779 1 95.25 119 THR A N 1
ATOM 916 C CA . THR A 1 119 ? 25.094 -1.131 -0.772 1 95.25 119 THR A CA 1
ATOM 917 C C . THR A 1 119 ? 24.891 0.273 -1.338 1 95.25 119 THR A C 1
ATOM 919 O O . THR A 1 119 ? 23.812 0.844 -1.236 1 95.25 119 THR A O 1
ATOM 922 N N . ASN A 1 120 ? 25.875 0.774 -1.975 1 93.81 120 ASN A N 1
ATOM 923 C CA . ASN A 1 120 ? 25.797 2.113 -2.549 1 93.81 120 ASN A CA 1
ATOM 924 C C . ASN A 1 120 ? 24.781 2.182 -3.674 1 93.81 120 ASN A C 1
ATOM 926 O O . ASN A 1 120 ? 24.047 3.172 -3.801 1 93.81 120 ASN A O 1
ATOM 930 N N . GLY A 1 121 ? 24.75 1.153 -4.465 1 95.19 121 GLY A N 1
ATOM 931 C CA . GLY A 1 121 ? 23.75 1.096 -5.527 1 95.19 121 GLY A CA 1
ATOM 932 C C . GLY A 1 121 ? 22.328 1.137 -5.012 1 95.19 121 GLY A C 1
ATOM 933 O O . GLY A 1 121 ? 21.484 1.845 -5.562 1 95.19 121 GLY A O 1
ATOM 934 N N . ILE A 1 122 ? 22.094 0.402 -3.973 1 97.69 122 ILE A N 1
ATOM 935 C CA . ILE A 1 122 ? 20.766 0.344 -3.385 1 97.69 122 ILE A CA 1
ATOM 936 C C . ILE A 1 122 ? 20.422 1.686 -2.74 1 97.69 122 ILE A C 1
ATOM 938 O O . ILE A 1 122 ? 19.297 2.188 -2.889 1 97.69 122 ILE A O 1
ATOM 942 N N . ILE A 1 123 ? 21.359 2.277 -2.045 1 95.19 123 ILE A N 1
ATOM 943 C CA . ILE A 1 123 ? 21.188 3.578 -1.412 1 95.19 123 ILE A CA 1
ATOM 944 C C . ILE A 1 123 ? 20.828 4.621 -2.471 1 95.19 123 ILE A C 1
ATOM 946 O O . ILE A 1 123 ? 19.859 5.375 -2.314 1 95.19 123 ILE A O 1
ATOM 950 N N . ASP A 1 124 ? 21.547 4.59 -3.537 1 94 124 ASP A N 1
ATOM 951 C CA . ASP A 1 124 ? 21.312 5.543 -4.617 1 94 124 ASP A CA 1
ATOM 952 C C . ASP A 1 124 ? 19.969 5.309 -5.285 1 94 124 ASP A C 1
ATOM 954 O O . ASP A 1 124 ? 19.25 6.258 -5.613 1 94 124 ASP A O 1
ATOM 958 N N . PHE A 1 125 ? 19.625 4.129 -5.469 1 96.38 125 PHE A N 1
ATOM 959 C CA . PHE A 1 125 ? 18.375 3.789 -6.141 1 96.38 125 PHE A CA 1
ATOM 960 C C . PHE A 1 125 ? 17.172 4.184 -5.289 1 96.38 125 PHE A C 1
ATOM 962 O O . PHE A 1 125 ? 16.219 4.777 -5.789 1 96.38 125 PHE A O 1
ATOM 969 N N . THR A 1 126 ? 17.219 3.912 -3.996 1 97.12 126 THR A N 1
ATOM 970 C CA . THR A 1 126 ? 16.062 4.094 -3.131 1 97.12 126 THR A CA 1
ATOM 971 C C . THR A 1 126 ? 15.844 5.57 -2.816 1 97.12 126 THR A C 1
ATOM 973 O O . THR A 1 126 ? 14.742 5.973 -2.43 1 97.12 126 THR A O 1
ATOM 976 N N . GLU A 1 127 ? 16.922 6.332 -2.793 1 93.88 127 GLU A N 1
ATOM 977 C CA . GLU A 1 127 ? 16.844 7.754 -2.467 1 93.88 127 GLU A CA 1
ATOM 978 C C . GLU A 1 127 ? 16.188 7.973 -1.111 1 93.88 127 GLU A C 1
ATOM 980 O O . GLU A 1 127 ? 15.359 8.875 -0.958 1 93.88 127 GLU A O 1
ATOM 985 N N . ALA A 1 128 ? 16.531 7.129 -0.157 1 93.56 128 ALA A N 1
ATOM 986 C CA . ALA A 1 128 ? 15.867 7.184 1.141 1 93.56 128 ALA A CA 1
ATOM 987 C C . ALA A 1 128 ? 16.516 8.227 2.049 1 93.56 128 ALA A C 1
ATOM 989 O O . ALA A 1 128 ? 15.945 8.609 3.072 1 93.56 128 ALA A O 1
ATOM 990 N N . GLY A 1 129 ? 17.719 8.633 1.671 1 90.25 129 GLY A N 1
ATOM 991 C CA . GLY A 1 129 ? 18.406 9.648 2.457 1 90.25 129 GLY A CA 1
ATOM 992 C C . GLY A 1 129 ? 18.578 9.258 3.912 1 90.25 129 GLY A C 1
ATOM 993 O O . GLY A 1 129 ? 19.047 8.156 4.207 1 90.25 129 GLY A O 1
ATOM 994 N N . GLN A 1 130 ? 18.188 10.164 4.789 1 91.19 130 GLN A N 1
ATOM 995 C CA . GLN A 1 130 ? 18.422 9.969 6.219 1 91.19 130 GLN A CA 1
ATOM 996 C C . GLN A 1 130 ? 17.5 8.898 6.789 1 91.19 130 GLN A C 1
ATOM 998 O O . GLN A 1 130 ? 17.766 8.359 7.867 1 91.19 130 GLN A O 1
ATOM 1003 N N . LEU A 1 131 ? 16.469 8.609 6.113 1 93.56 131 LEU A N 1
ATOM 1004 C CA . LEU A 1 131 ? 15.547 7.578 6.586 1 93.56 131 LEU A CA 1
ATOM 1005 C C . LEU A 1 131 ? 16.25 6.227 6.676 1 93.56 131 LEU A C 1
ATOM 1007 O O . LEU A 1 131 ? 15.781 5.32 7.367 1 93.56 131 LEU A O 1
ATOM 1011 N N . LEU A 1 132 ? 17.359 6.102 5.98 1 94.38 132 LEU A N 1
ATOM 1012 C CA . LEU A 1 132 ? 18.141 4.863 6.023 1 94.38 132 LEU A CA 1
ATOM 1013 C C . LEU A 1 132 ? 18.625 4.574 7.438 1 94.38 132 LEU A C 1
ATOM 1015 O O . LEU A 1 132 ? 18.953 3.434 7.762 1 94.38 132 LEU A O 1
ATOM 1019 N N . TYR A 1 133 ? 18.609 5.578 8.219 1 93 133 TYR A N 1
ATOM 1020 C CA . TYR A 1 133 ? 19.109 5.434 9.586 1 93 133 TYR A CA 1
ATOM 1021 C C . TYR A 1 133 ? 17.969 5.34 10.586 1 93 133 TYR A C 1
ATOM 1023 O O . TYR A 1 133 ? 18.172 5.539 11.789 1 93 133 TYR A O 1
ATOM 1031 N N . ARG A 1 134 ? 16.797 5.145 10.133 1 94 134 ARG A N 1
ATOM 1032 C CA . ARG A 1 134 ? 15.609 4.965 10.953 1 94 134 ARG A CA 1
ATOM 1033 C C . ARG A 1 134 ? 15.016 3.572 10.766 1 94 134 ARG A C 1
ATOM 1035 O O . ARG A 1 134 ? 15.148 2.98 9.695 1 94 134 ARG A O 1
ATOM 1042 N N . PRO A 1 135 ? 14.359 3.061 11.82 1 95.62 135 PRO A N 1
ATOM 1043 C CA . PRO A 1 135 ? 13.703 1.762 11.648 1 95.62 135 PRO A CA 1
ATOM 1044 C C . PRO A 1 135 ? 12.617 1.786 10.57 1 95.62 135 PRO A C 1
ATOM 1046 O O . PRO A 1 135 ? 11.898 2.775 10.445 1 95.62 135 PRO A O 1
ATOM 1049 N N . VAL A 1 136 ? 12.484 0.702 9.867 1 96.62 136 VAL A N 1
AT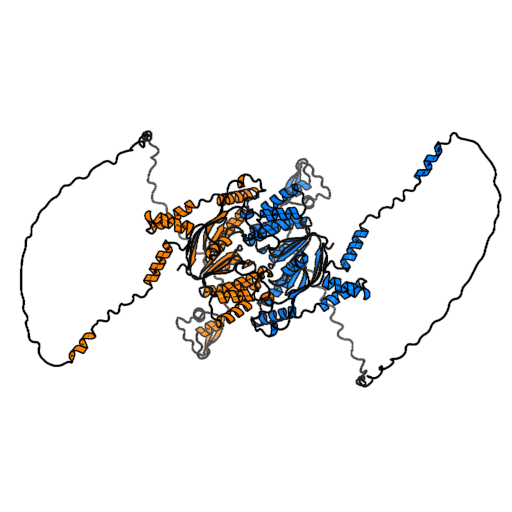OM 1050 C CA . VAL A 1 136 ? 11.594 0.606 8.719 1 96.62 136 VAL A CA 1
ATOM 1051 C C . VAL A 1 136 ? 10.141 0.741 9.172 1 96.62 136 VAL A C 1
ATOM 1053 O O . VAL A 1 136 ? 9.297 1.244 8.43 1 96.62 136 VAL A O 1
ATOM 1056 N N . ARG A 1 137 ? 9.773 0.375 10.344 1 94.12 137 ARG A N 1
ATOM 1057 C CA . ARG A 1 137 ? 8.406 0.462 10.859 1 94.12 137 ARG A CA 1
ATOM 1058 C C . ARG A 1 137 ? 7.902 1.9 10.828 1 94.12 137 ARG A C 1
ATOM 1060 O O . ARG A 1 137 ? 6.695 2.141 10.891 1 94.12 137 ARG A O 1
ATOM 1067 N N . GLU A 1 138 ? 8.844 2.842 10.734 1 93.81 138 GLU A N 1
ATOM 1068 C CA . GLU A 1 138 ? 8.469 4.254 10.742 1 93.81 138 GLU A CA 1
ATOM 1069 C C . GLU A 1 138 ? 8.266 4.777 9.328 1 93.81 138 GLU A C 1
ATOM 1071 O O . GLU A 1 138 ? 7.84 5.918 9.133 1 93.81 138 GLU A O 1
ATOM 1076 N N . TYR A 1 139 ? 8.578 3.953 8.359 1 95.94 139 TYR A N 1
ATOM 1077 C CA . TYR A 1 139 ? 8.469 4.375 6.969 1 95.94 139 TYR A CA 1
ATOM 1078 C C . TYR A 1 139 ? 7.012 4.496 6.547 1 95.94 139 TYR A C 1
ATOM 1080 O O . TYR A 1 139 ? 6.156 3.74 7.016 1 95.94 139 TYR A O 1
ATOM 1088 N N . SER A 1 140 ? 6.766 5.5 5.691 1 94.94 140 SER A N 1
ATOM 1089 C CA . SER A 1 140 ? 5.523 5.398 4.934 1 94.94 140 SER A CA 1
ATOM 1090 C C . SER A 1 140 ? 5.508 4.148 4.059 1 94.94 140 SER A C 1
ATOM 1092 O O . SER A 1 140 ? 6.559 3.566 3.781 1 94.94 140 SER A O 1
ATOM 1094 N N . VAL A 1 141 ? 4.383 3.752 3.602 1 94.75 141 VAL A N 1
ATOM 1095 C CA . VAL A 1 141 ? 4.234 2.561 2.773 1 94.75 141 VAL A CA 1
ATOM 1096 C C . VAL A 1 141 ? 5.031 2.727 1.482 1 94.75 141 VAL A C 1
ATOM 1098 O O . VAL A 1 141 ? 5.648 1.773 1 1 94.75 141 VAL A O 1
ATOM 1101 N N . GLY A 1 142 ? 5.012 3.902 0.943 1 96.62 142 GLY A N 1
ATOM 1102 C CA . GLY A 1 142 ? 5.781 4.16 -0.266 1 96.62 142 GLY A CA 1
ATOM 1103 C C . GLY A 1 142 ? 7.277 4.02 -0.065 1 96.62 142 GLY A C 1
ATOM 1104 O O . GLY A 1 142 ? 7.973 3.457 -0.914 1 96.62 142 GLY A O 1
ATOM 1105 N N . MET A 1 143 ? 7.758 4.5 1.023 1 97.44 143 MET A N 1
ATOM 1106 C CA . MET A 1 143 ? 9.188 4.398 1.305 1 97.44 143 MET A CA 1
ATOM 1107 C C . MET A 1 143 ? 9.586 2.951 1.587 1 97.44 143 MET A C 1
ATOM 1109 O O . MET A 1 143 ? 10.68 2.521 1.224 1 97.44 143 MET A O 1
ATOM 1113 N N . HIS A 1 144 ? 8.68 2.314 2.262 1 97.62 144 HIS A N 1
ATOM 1114 C CA . HIS A 1 144 ? 8.875 0.882 2.467 1 97.62 144 HIS A CA 1
ATOM 1115 C C . HIS A 1 144 ? 8.984 0.146 1.137 1 97.62 144 HIS A C 1
ATOM 1117 O O . HIS A 1 144 ? 9.906 -0.656 0.943 1 97.62 144 HIS A O 1
ATOM 1123 N N . ALA A 1 145 ? 8.148 0.408 0.254 1 97.88 145 ALA A N 1
ATOM 1124 C CA . ALA A 1 145 ? 8.148 -0.197 -1.075 1 97.88 145 ALA A CA 1
ATOM 1125 C C . ALA A 1 145 ? 9.445 0.098 -1.813 1 97.88 145 ALA A C 1
ATOM 1127 O O . ALA A 1 145 ? 10.016 -0.785 -2.461 1 97.88 145 ALA A O 1
ATOM 1128 N N . ARG A 1 146 ? 9.93 1.321 -1.694 1 98.31 146 ARG A N 1
ATOM 1129 C CA . ARG A 1 146 ? 11.18 1.692 -2.346 1 98.31 146 ARG A CA 1
ATOM 1130 C C . ARG A 1 146 ? 12.328 0.807 -1.871 1 98.31 146 ARG A C 1
ATOM 1132 O O . ARG A 1 146 ? 13.133 0.337 -2.68 1 98.31 146 ARG A O 1
ATOM 1139 N N . LEU A 1 147 ? 12.367 0.603 -0.6 1 98.5 147 LEU A N 1
ATOM 1140 C CA . LEU A 1 147 ? 13.461 -0.177 -0.025 1 98.5 147 LEU A CA 1
ATOM 1141 C C . LEU A 1 147 ? 13.383 -1.632 -0.476 1 98.5 147 LEU A C 1
ATOM 1143 O O . LEU A 1 147 ? 14.383 -2.203 -0.912 1 98.5 147 LEU A O 1
ATOM 1147 N N . VAL A 1 148 ? 12.203 -2.215 -0.424 1 98.31 148 VAL A N 1
ATOM 1148 C CA . VAL A 1 148 ? 12.062 -3.627 -0.77 1 98.31 148 VAL A CA 1
ATOM 1149 C C . VAL A 1 148 ? 12.375 -3.83 -2.25 1 98.31 148 VAL A C 1
ATOM 1151 O O . VAL A 1 148 ? 12.969 -4.844 -2.633 1 98.31 148 VAL A O 1
ATOM 1154 N N . LEU A 1 149 ? 12.008 -2.938 -3.041 1 98.62 149 LEU A N 1
ATOM 1155 C CA . LEU A 1 149 ? 12.328 -3.012 -4.465 1 98.62 149 LEU A CA 1
ATOM 1156 C C . LEU A 1 149 ? 13.828 -2.875 -4.691 1 98.62 149 LEU A C 1
ATOM 1158 O O . LEU A 1 149 ? 14.398 -3.584 -5.523 1 98.62 149 LEU A O 1
ATOM 1162 N N . GLY A 1 150 ? 14.445 -1.95 -3.971 1 98.5 150 GLY A N 1
ATOM 1163 C CA . GLY A 1 150 ? 15.891 -1.816 -4.07 1 98.5 150 GLY A CA 1
ATOM 1164 C C . GLY A 1 150 ? 16.625 -3.105 -3.775 1 98.5 150 GLY A C 1
ATOM 1165 O O . GLY A 1 150 ? 17.562 -3.473 -4.496 1 98.5 150 GLY A O 1
ATOM 1166 N N . LEU A 1 151 ? 16.234 -3.781 -2.785 1 98.12 151 LEU A N 1
ATOM 1167 C CA . LEU A 1 151 ? 16.875 -5.039 -2.414 1 98.12 151 LEU A CA 1
ATOM 1168 C C . LEU A 1 151 ? 16.656 -6.094 -3.496 1 98.12 151 LEU A C 1
ATOM 1170 O O . LEU A 1 151 ? 17.609 -6.742 -3.934 1 98.12 151 LEU A O 1
ATOM 1174 N N . ALA A 1 152 ? 15.453 -6.227 -3.963 1 98.12 152 ALA A N 1
ATOM 1175 C CA . ALA A 1 152 ? 15.078 -7.293 -4.887 1 98.12 152 ALA A CA 1
ATOM 1176 C C . ALA A 1 152 ? 15.719 -7.078 -6.258 1 98.12 152 ALA A C 1
ATOM 1178 O O . ALA A 1 152 ? 16.062 -8.039 -6.949 1 98.12 152 ALA A O 1
ATOM 1179 N N . LEU A 1 153 ? 15.945 -5.875 -6.641 1 98.38 153 LEU A N 1
ATOM 1180 C CA . LEU A 1 153 ? 16.375 -5.578 -8.008 1 98.38 153 LEU A CA 1
ATOM 1181 C C . LEU A 1 153 ? 17.891 -5.504 -8.102 1 98.38 153 LEU A C 1
ATOM 1183 O O . LEU A 1 153 ? 18.453 -5.527 -9.195 1 98.38 153 LEU A O 1
ATOM 1187 N N . TYR A 1 154 ? 18.547 -5.395 -6.996 1 97.5 154 TYR A N 1
ATOM 1188 C CA . TYR A 1 154 ? 19.984 -5.191 -7.059 1 97.5 154 TYR A CA 1
ATOM 1189 C C . TYR A 1 154 ? 20.734 -6.43 -6.586 1 97.5 154 TYR A C 1
ATOM 1191 O O . TYR A 1 154 ? 21.844 -6.703 -7.035 1 97.5 154 TYR A O 1
ATOM 1199 N N . ILE A 1 155 ? 20.109 -7.152 -5.695 1 96.31 155 ILE A N 1
ATOM 1200 C CA . ILE A 1 155 ? 20.844 -8.273 -5.109 1 96.31 155 ILE A CA 1
ATOM 1201 C C . ILE A 1 155 ? 20.531 -9.555 -5.883 1 96.31 155 ILE A C 1
ATOM 1203 O O . ILE A 1 155 ? 19.5 -10.203 -5.633 1 96.31 155 ILE A O 1
ATOM 1207 N N . ASN A 1 156 ? 21.328 -10.008 -6.754 1 91.19 156 ASN A N 1
ATOM 1208 C CA . ASN A 1 156 ? 21.312 -11.234 -7.539 1 91.19 156 ASN A CA 1
ATOM 1209 C C . ASN A 1 156 ? 19.922 -11.523 -8.094 1 91.19 156 ASN A C 1
ATOM 1211 O O . ASN A 1 156 ? 19.344 -12.586 -7.836 1 91.19 156 ASN A O 1
ATOM 1215 N N . PRO A 1 157 ? 19.484 -10.672 -8.891 1 95.62 157 PRO A N 1
ATOM 1216 C CA . PRO A 1 157 ? 18.141 -10.891 -9.43 1 95.62 157 PRO A CA 1
ATOM 1217 C C . PRO A 1 157 ? 18.109 -11.953 -10.531 1 95.62 157 PRO A C 1
ATOM 1219 O O . PRO A 1 157 ? 18.578 -11.695 -11.648 1 95.62 157 PRO A O 1
ATOM 1222 N N . GLU A 1 158 ? 17.594 -13.109 -10.219 1 96.69 158 GLU A N 1
ATOM 1223 C CA . GLU A 1 158 ? 17.391 -14.18 -11.188 1 96.69 158 GLU A CA 1
ATOM 1224 C C . GLU A 1 158 ? 15.906 -14.352 -11.5 1 96.69 158 GLU A C 1
ATOM 1226 O O . GLU A 1 158 ? 15.469 -14.125 -12.633 1 96.69 158 GLU A O 1
ATOM 1231 N N . LEU A 1 159 ? 15.188 -14.695 -10.586 1 98.25 159 LEU A N 1
ATOM 1232 C CA . LEU A 1 159 ? 13.727 -14.688 -10.578 1 98.25 159 LEU A CA 1
ATOM 1233 C C . LEU A 1 159 ? 13.195 -13.742 -9.508 1 98.25 159 LEU A C 1
ATOM 1235 O O . LEU A 1 159 ? 13.336 -14.008 -8.312 1 98.25 159 LEU A O 1
ATOM 1239 N N . VAL A 1 160 ? 12.617 -12.656 -9.984 1 98.62 160 VAL A N 1
ATOM 1240 C CA . VAL A 1 160 ? 12.164 -11.617 -9.062 1 98.62 160 VAL A CA 1
ATOM 1241 C C . VAL A 1 160 ? 10.641 -11.617 -8.992 1 98.62 160 VAL A C 1
ATOM 1243 O O . VAL A 1 160 ? 9.969 -11.531 -10.031 1 98.62 160 VAL A O 1
ATOM 1246 N N . VAL A 1 161 ? 10.102 -11.703 -7.809 1 98.75 161 VAL A N 1
ATOM 1247 C CA . VAL A 1 161 ? 8.664 -11.648 -7.551 1 98.75 161 VAL A CA 1
ATOM 1248 C C . VAL A 1 161 ? 8.305 -10.32 -6.898 1 98.75 161 VAL A C 1
ATOM 1250 O O . VAL A 1 161 ? 8.797 -10 -5.812 1 98.75 161 VAL A O 1
ATOM 1253 N N . ILE A 1 162 ? 7.465 -9.57 -7.555 1 98.75 162 ILE A N 1
ATOM 1254 C CA . ILE A 1 162 ? 7.035 -8.266 -7.059 1 98.75 162 ILE A CA 1
ATOM 1255 C C . ILE A 1 162 ? 5.555 -8.32 -6.695 1 98.75 162 ILE A C 1
ATOM 1257 O O . ILE A 1 162 ? 4.707 -8.578 -7.551 1 98.75 162 ILE A O 1
ATOM 1261 N N . ASP A 1 163 ? 5.219 -8.008 -5.465 1 98.06 163 ASP A N 1
ATOM 1262 C CA . ASP A 1 163 ? 3.879 -8.234 -4.93 1 98.06 163 ASP A CA 1
ATOM 1263 C C . ASP A 1 163 ? 3.199 -6.906 -4.586 1 98.06 163 ASP A C 1
ATOM 1265 O O . ASP A 1 163 ? 3.242 -6.465 -3.438 1 98.06 163 ASP A O 1
ATOM 1269 N N . ASP A 1 164 ? 2.525 -6.332 -5.512 1 96.75 164 ASP A N 1
ATOM 1270 C CA . ASP A 1 164 ? 1.61 -5.203 -5.367 1 96.75 164 ASP A CA 1
ATOM 1271 C C . ASP A 1 164 ? 2.303 -4.016 -4.703 1 96.75 164 ASP A C 1
ATOM 1273 O O . ASP A 1 164 ? 1.744 -3.389 -3.801 1 96.75 164 ASP A O 1
ATOM 1277 N N . VAL A 1 165 ? 3.514 -3.666 -5.047 1 96.75 165 VAL A N 1
ATOM 1278 C CA . VAL A 1 165 ? 4.219 -2.57 -4.391 1 96.75 165 VAL A CA 1
ATOM 1279 C C . VAL A 1 165 ? 4.5 -1.458 -5.398 1 96.75 165 VAL A C 1
ATOM 1281 O O . VAL A 1 165 ? 4.816 -0.329 -5.016 1 96.75 165 VAL A O 1
ATOM 1284 N N . LEU A 1 166 ? 4.359 -1.741 -6.684 1 96.62 166 LEU A N 1
ATOM 1285 C CA . LEU A 1 166 ? 4.707 -0.753 -7.699 1 96.62 166 LEU A CA 1
ATOM 1286 C C . LEU A 1 166 ? 3.713 0.403 -7.695 1 96.62 166 LEU A C 1
ATOM 1288 O O . LEU A 1 166 ? 4.098 1.559 -7.895 1 96.62 166 LEU A O 1
ATOM 1292 N N . SER A 1 167 ? 2.518 0.076 -7.426 1 91.44 167 SER A N 1
ATOM 1293 C CA . SER A 1 167 ? 1.471 1.091 -7.473 1 91.44 167 SER A CA 1
ATOM 1294 C C . SER A 1 167 ? 1.545 2.016 -6.262 1 91.44 167 SER A C 1
ATOM 1296 O O . SER A 1 167 ? 0.877 3.051 -6.223 1 91.44 167 SER A O 1
ATOM 1298 N N . MET A 1 168 ? 2.326 1.732 -5.297 1 94.69 168 MET A N 1
ATOM 1299 C CA . MET A 1 168 ? 2.494 2.535 -4.09 1 94.69 168 MET A CA 1
ATOM 1300 C C . MET A 1 168 ? 3.504 3.654 -4.316 1 94.69 168 MET A C 1
ATOM 1302 O O . MET A 1 168 ? 3.615 4.57 -3.5 1 94.69 168 MET A O 1
ATOM 1306 N N . LEU A 1 169 ? 4.125 3.641 -5.398 1 96.5 169 LEU A N 1
ATOM 1307 C CA . LEU A 1 169 ? 5.227 4.559 -5.676 1 96.5 169 LEU A CA 1
ATOM 1308 C C . LEU A 1 169 ? 4.711 5.859 -6.277 1 96.5 169 LEU A C 1
ATOM 1310 O O . LEU A 1 169 ? 3.719 5.863 -7.008 1 96.5 169 LEU A O 1
ATOM 1314 N N . ASP A 1 170 ? 5.438 6.91 -5.898 1 96.38 170 ASP A N 1
ATOM 1315 C CA . ASP A 1 170 ? 5.172 8.156 -6.613 1 96.38 170 ASP A CA 1
ATOM 1316 C C . ASP A 1 170 ? 5.625 8.055 -8.07 1 96.38 170 ASP A C 1
ATOM 1318 O O . ASP A 1 170 ? 6.305 7.102 -8.445 1 96.38 170 ASP A O 1
ATOM 1322 N N . GLN A 1 171 ? 5.242 8.992 -8.82 1 94.06 171 GLN A N 1
ATOM 1323 C CA . GLN A 1 171 ? 5.41 8.922 -10.266 1 94.06 171 GLN A CA 1
ATOM 1324 C C . GLN A 1 171 ? 6.891 8.844 -10.641 1 94.06 171 GLN A C 1
ATOM 1326 O O . GLN A 1 171 ? 7.277 8.031 -11.484 1 94.06 171 GLN A O 1
ATOM 1331 N N . THR A 1 172 ? 7.688 9.641 -10.086 1 93.88 172 THR A N 1
ATOM 1332 C CA . THR A 1 172 ? 9.102 9.711 -10.438 1 93.88 172 THR A CA 1
ATOM 1333 C C . THR A 1 172 ? 9.805 8.391 -10.133 1 93.88 172 THR A C 1
ATOM 1335 O O . THR A 1 172 ? 10.539 7.867 -10.969 1 93.88 172 THR A O 1
ATOM 1338 N N . PHE A 1 173 ? 9.562 7.91 -9.023 1 95.88 173 PHE A N 1
ATOM 1339 C CA . PHE A 1 173 ? 10.219 6.66 -8.641 1 95.88 173 PHE A CA 1
ATOM 1340 C C . PHE A 1 173 ? 9.625 5.488 -9.414 1 95.88 173 PHE A C 1
ATOM 1342 O O . PHE A 1 173 ? 10.328 4.52 -9.719 1 95.88 173 PHE A O 1
ATOM 1349 N N . PHE A 1 174 ? 8.375 5.523 -9.68 1 96.38 174 PHE A N 1
ATOM 1350 C CA . PHE A 1 174 ? 7.746 4.508 -10.516 1 96.38 174 PHE A CA 1
ATOM 1351 C C . PHE A 1 174 ? 8.461 4.383 -11.852 1 96.38 174 PHE A C 1
ATOM 1353 O O . PHE A 1 174 ? 8.844 3.283 -12.258 1 96.38 174 PHE A O 1
ATOM 1360 N N . GLU A 1 175 ? 8.641 5.457 -12.438 1 94.5 175 GLU A N 1
ATOM 1361 C CA . GLU A 1 175 ? 9.312 5.473 -13.734 1 94.5 175 GLU A CA 1
ATOM 1362 C C . GLU A 1 175 ? 10.734 4.938 -13.625 1 94.5 175 GLU A C 1
ATOM 1364 O O . GLU A 1 175 ? 11.188 4.176 -14.477 1 94.5 175 GLU A O 1
ATOM 1369 N N . LYS A 1 176 ? 11.383 5.363 -12.625 1 94.88 176 LYS A N 1
ATOM 1370 C CA . LYS A 1 176 ? 12.734 4.875 -12.367 1 94.88 176 LYS A CA 1
ATOM 1371 C C . LYS A 1 176 ? 12.75 3.357 -12.211 1 94.88 176 LYS A C 1
ATOM 1373 O O . LYS A 1 176 ? 13.625 2.684 -12.766 1 94.88 176 LYS A O 1
ATOM 1378 N N . THR A 1 177 ? 11.836 2.844 -11.523 1 97.81 177 THR A N 1
ATOM 1379 C CA . THR A 1 177 ? 11.75 1.412 -11.258 1 97.81 177 THR A CA 1
ATOM 1380 C C . THR A 1 177 ? 11.422 0.643 -12.531 1 97.81 177 THR A C 1
ATOM 1382 O O . THR A 1 177 ? 12.008 -0.407 -12.797 1 97.81 177 THR A O 1
ATOM 1385 N N . ILE A 1 178 ? 10.531 1.108 -13.266 1 97.06 178 ILE A N 1
ATOM 1386 C CA . ILE A 1 178 ? 10.148 0.466 -14.523 1 97.06 178 ILE A CA 1
ATOM 1387 C C . ILE A 1 178 ? 11.359 0.361 -15.438 1 97.06 178 ILE A C 1
ATOM 1389 O O . ILE A 1 178 ? 11.594 -0.682 -16.062 1 97.06 178 ILE A O 1
ATOM 1393 N N . LYS A 1 179 ? 12.109 1.429 -15.508 1 96.38 179 LYS A N 1
ATOM 1394 C CA . LYS A 1 179 ? 13.328 1.417 -16.328 1 96.38 179 LYS A CA 1
ATOM 1395 C C . LYS A 1 179 ? 14.305 0.352 -15.836 1 96.38 179 LYS A C 1
ATOM 1397 O O . LYS A 1 179 ? 14.906 -0.356 -16.641 1 96.38 179 LYS A O 1
ATOM 1402 N N . ARG A 1 180 ? 14.438 0.268 -14.594 1 97.44 180 ARG A N 1
ATOM 1403 C CA . ARG A 1 180 ? 15.336 -0.729 -14.016 1 97.44 180 ARG A CA 1
ATOM 1404 C C . ARG A 1 180 ? 14.852 -2.143 -14.32 1 97.44 180 ARG A C 1
ATOM 1406 O O . ARG A 1 180 ? 15.648 -3.018 -14.672 1 97.44 180 ARG A O 1
ATOM 1413 N N . ILE A 1 181 ? 13.602 -2.395 -14.188 1 98.31 181 ILE A N 1
ATOM 1414 C CA . ILE A 1 181 ? 13.016 -3.703 -14.461 1 98.31 181 ILE A CA 1
ATOM 1415 C C . ILE A 1 181 ? 13.227 -4.074 -15.922 1 98.31 181 ILE A C 1
ATOM 1417 O O . ILE A 1 181 ? 13.633 -5.195 -16.234 1 98.31 181 ILE A O 1
ATOM 1421 N N . GLN A 1 182 ? 13.016 -3.131 -16.766 1 97.25 182 GLN A N 1
ATOM 1422 C CA . GLN A 1 182 ? 13.195 -3.383 -18.188 1 97.25 182 GLN A CA 1
ATOM 1423 C C . GLN A 1 182 ? 14.648 -3.738 -18.516 1 97.25 182 GLN A C 1
ATOM 1425 O O . GLN A 1 182 ? 14.906 -4.672 -19.266 1 97.25 182 GLN A O 1
ATOM 1430 N N . LYS A 1 183 ? 15.547 -3.014 -17.938 1 97.31 183 LYS A N 1
ATOM 1431 C CA . LYS A 1 183 ? 16.969 -3.301 -18.156 1 97.31 183 LYS A CA 1
ATOM 1432 C C . LYS A 1 183 ? 17.312 -4.711 -17.672 1 97.31 183 LYS A C 1
ATOM 1434 O O . LYS A 1 183 ? 18.062 -5.426 -18.344 1 97.31 183 LYS A O 1
ATOM 1439 N N . LEU A 1 184 ? 16.812 -5.098 -16.578 1 98 184 LEU A N 1
ATOM 1440 C CA . LEU A 1 184 ? 17.078 -6.422 -16.031 1 98 184 LEU A CA 1
ATOM 1441 C C . LEU A 1 184 ? 16.469 -7.508 -16.891 1 98 184 LEU A C 1
ATOM 1443 O O . LEU A 1 184 ? 17.062 -8.562 -17.094 1 98 184 LEU A O 1
ATOM 1447 N N . LYS A 1 185 ? 15.328 -7.277 -17.359 1 96.56 185 LYS A N 1
ATOM 1448 C CA . LYS A 1 185 ? 14.695 -8.219 -18.281 1 96.56 185 LYS A CA 1
ATOM 1449 C C . LYS A 1 185 ? 15.547 -8.414 -19.531 1 96.56 185 LYS A C 1
ATOM 1451 O O . LYS A 1 185 ? 15.734 -9.547 -20 1 96.56 185 LYS A O 1
ATOM 1456 N N . ASP A 1 186 ? 16.047 -7.336 -20.016 1 95.62 186 ASP A N 1
ATOM 1457 C CA . ASP A 1 186 ? 16.875 -7.367 -21.219 1 95.62 186 ASP A CA 1
ATOM 1458 C C . ASP A 1 186 ? 18.141 -8.195 -21 1 95.62 186 ASP A C 1
ATOM 1460 O O . ASP A 1 186 ? 18.703 -8.734 -21.953 1 95.62 186 ASP A O 1
ATOM 1464 N N . THR A 1 187 ? 18.453 -8.297 -19.797 1 95.62 187 THR A N 1
ATOM 1465 C CA . THR A 1 187 ? 19.672 -9.031 -19.5 1 95.62 187 THR A CA 1
ATOM 1466 C C . THR A 1 187 ? 19.359 -10.453 -19.031 1 95.62 187 THR A C 1
ATOM 1468 O O . THR A 1 187 ? 20.234 -11.172 -18.578 1 95.62 187 THR A O 1
ATOM 1471 N N . GLY A 1 188 ? 18.094 -10.797 -19 1 95.88 188 GLY A N 1
ATOM 1472 C CA . GLY A 1 188 ? 17.75 -12.203 -18.828 1 95.88 188 GLY A CA 1
ATOM 1473 C C . GLY A 1 188 ? 17.047 -12.484 -17.516 1 95.88 188 GLY A C 1
ATOM 1474 O O . GLY A 1 188 ? 16.703 -13.633 -17.234 1 95.88 188 GLY A O 1
ATOM 1475 N N . THR A 1 189 ? 16.844 -11.492 -16.688 1 97.94 189 THR A N 1
ATOM 1476 C CA . THR A 1 189 ? 16.125 -11.688 -15.438 1 97.94 189 THR A CA 1
ATOM 1477 C C . THR A 1 189 ? 14.664 -12.031 -15.695 1 97.94 189 THR A C 1
ATOM 1479 O O . THR A 1 189 ? 14.039 -11.469 -16.594 1 97.94 189 THR A O 1
ATOM 1482 N N . THR A 1 190 ? 14.148 -12.953 -14.93 1 98.5 190 THR A N 1
ATOM 1483 C CA . THR A 1 190 ? 12.75 -13.367 -15.016 1 98.5 190 THR A CA 1
ATOM 1484 C C . THR A 1 190 ? 11.922 -12.695 -13.914 1 98.5 190 THR A C 1
ATOM 1486 O O . THR A 1 190 ? 12.406 -12.516 -12.797 1 98.5 190 THR A O 1
ATOM 1489 N N . PHE A 1 191 ? 10.68 -12.352 -14.312 1 98.81 191 PHE A N 1
ATOM 1490 C CA . PHE A 1 191 ? 9.859 -11.648 -13.336 1 98.81 191 PHE A CA 1
ATOM 1491 C C . PHE A 1 191 ? 8.484 -12.281 -13.219 1 98.81 191 PHE A C 1
ATOM 1493 O O . PHE A 1 191 ? 7.945 -12.789 -14.203 1 98.81 191 PHE A O 1
ATOM 1500 N N . ILE A 1 192 ? 7.895 -12.234 -12 1 98.88 192 ILE A N 1
ATOM 1501 C CA . ILE A 1 192 ? 6.469 -12.352 -11.711 1 98.88 192 ILE A CA 1
ATOM 1502 C C . ILE A 1 192 ? 5.98 -11.094 -11 1 98.88 192 ILE A C 1
ATOM 1504 O O . ILE A 1 192 ? 6.492 -10.742 -9.93 1 98.88 192 ILE A O 1
ATOM 1508 N N . ILE A 1 193 ? 5.008 -10.477 -11.57 1 98.81 193 ILE A N 1
ATOM 1509 C CA . ILE A 1 193 ? 4.574 -9.18 -11.062 1 98.81 193 ILE A CA 1
ATOM 1510 C C . ILE A 1 193 ? 3.064 -9.188 -10.836 1 98.81 193 ILE A C 1
ATOM 1512 O O . ILE A 1 193 ? 2.295 -9.461 -11.766 1 98.81 193 ILE A O 1
ATOM 1516 N N . SER A 1 194 ? 2.699 -8.906 -9.633 1 98.56 194 SER A N 1
ATOM 1517 C CA . SER A 1 194 ? 1.273 -8.781 -9.352 1 98.56 194 SER A CA 1
ATOM 1518 C C . SER A 1 194 ? 0.883 -7.32 -9.125 1 98.56 194 SER A C 1
ATOM 1520 O O . SER A 1 194 ? 1.665 -6.543 -8.57 1 98.56 194 SER A O 1
ATOM 1522 N N . ASP A 1 195 ? -0.263 -6.957 -9.5 1 97.31 195 ASP A N 1
ATOM 1523 C CA . ASP A 1 195 ? -0.841 -5.641 -9.242 1 97.31 195 ASP A CA 1
ATOM 1524 C C . ASP A 1 195 ? -2.344 -5.641 -9.508 1 97.31 195 ASP A C 1
ATOM 1526 O O . ASP A 1 195 ? -2.859 -6.52 -10.203 1 97.31 195 ASP A O 1
ATOM 1530 N N . VAL A 1 196 ? -3.027 -4.695 -8.984 1 96.56 196 VAL A N 1
ATOM 1531 C CA . VAL A 1 196 ? -4.449 -4.52 -9.25 1 96.56 196 VAL A CA 1
ATOM 1532 C C . VAL A 1 196 ? -4.641 -3.588 -10.445 1 96.56 196 VAL A C 1
ATOM 1534 O O . VAL A 1 196 ? -5.727 -3.52 -11.023 1 96.56 196 VAL A O 1
ATOM 1537 N N . LYS A 1 197 ? -3.562 -2.895 -10.758 1 94.88 197 LYS A N 1
ATOM 1538 C CA . LYS A 1 197 ? -3.637 -1.912 -11.836 1 94.88 197 LYS A CA 1
ATOM 1539 C C . LYS A 1 197 ? -3.182 -2.516 -13.164 1 94.88 197 LYS A C 1
ATOM 1541 O O . LYS A 1 197 ? -2.035 -2.955 -13.289 1 94.88 197 LYS A O 1
ATOM 1546 N N . ASN A 1 198 ? -3.973 -2.363 -14.195 1 95.56 198 ASN A N 1
ATOM 1547 C CA . ASN A 1 198 ? -3.693 -2.947 -15.5 1 95.56 198 ASN A CA 1
ATOM 1548 C C . ASN A 1 198 ? -2.449 -2.332 -16.141 1 95.56 198 ASN A C 1
ATOM 1550 O O . ASN A 1 198 ? -1.702 -3.016 -16.828 1 95.56 198 ASN A O 1
ATOM 1554 N N . ILE A 1 199 ? -2.291 -1.102 -15.875 1 91.12 199 ILE A N 1
ATOM 1555 C CA . ILE A 1 199 ? -1.237 -0.357 -16.547 1 91.12 199 ILE A CA 1
ATOM 1556 C C . ILE A 1 199 ? 0.125 -0.947 -16.188 1 91.12 199 ILE A C 1
ATOM 1558 O O . ILE A 1 199 ? 1.032 -0.983 -17.031 1 91.12 199 ILE A O 1
ATOM 1562 N N . VAL A 1 200 ? 0.266 -1.404 -15.023 1 95.38 200 VAL A N 1
ATOM 1563 C CA . VAL A 1 200 ? 1.524 -1.983 -14.562 1 95.38 200 VAL A CA 1
ATOM 1564 C C . VAL A 1 200 ? 1.804 -3.279 -15.32 1 95.38 200 VAL A C 1
ATOM 1566 O O . VAL A 1 200 ? 2.898 -3.471 -15.859 1 95.38 200 VAL A O 1
ATOM 1569 N N . ILE A 1 201 ? 0.803 -4.09 -15.406 1 97.81 201 ILE A N 1
ATOM 1570 C CA . ILE A 1 201 ? 0.926 -5.402 -16.031 1 97.81 201 ILE A CA 1
ATOM 1571 C C . ILE A 1 201 ? 1.149 -5.238 -17.531 1 97.81 201 ILE A C 1
ATOM 1573 O O . ILE A 1 201 ? 2.02 -5.895 -18.109 1 97.81 201 ILE A O 1
ATOM 1577 N N . GLU A 1 202 ? 0.444 -4.371 -18.109 1 96.56 202 GLU A N 1
ATOM 1578 C CA . GLU A 1 202 ? 0.539 -4.129 -19.547 1 96.56 202 GLU A CA 1
ATOM 1579 C C . GLU A 1 202 ? 1.909 -3.574 -19.922 1 96.56 202 GLU A C 1
ATOM 1581 O O . GLU A 1 202 ? 2.432 -3.877 -21 1 96.56 202 GLU A O 1
ATOM 1586 N N . SER A 1 203 ? 2.488 -2.879 -19.094 1 94.12 203 SER A N 1
ATOM 1587 C CA . SER A 1 203 ? 3.752 -2.207 -19.375 1 94.12 203 SER A CA 1
ATOM 1588 C C . SER A 1 203 ? 4.93 -3.164 -19.234 1 94.12 203 SER A C 1
ATOM 1590 O O . SER A 1 203 ? 5.945 -3.01 -19.922 1 94.12 203 SER A O 1
ATOM 1592 N N . LEU A 1 204 ? 4.766 -4.195 -18.484 1 97.62 204 LEU A N 1
ATOM 1593 C CA . LEU A 1 204 ? 5.973 -4.906 -18.078 1 97.62 204 LEU A CA 1
ATOM 1594 C C . LEU A 1 204 ? 5.898 -6.375 -18.484 1 97.62 204 LEU A C 1
ATOM 1596 O O . LEU A 1 204 ? 6.926 -7.047 -18.578 1 97.62 204 LEU A O 1
ATOM 1600 N N . CYS A 1 205 ? 4.707 -6.879 -18.688 1 98.62 205 CYS A N 1
ATOM 1601 C CA . CYS A 1 205 ? 4.59 -8.328 -18.719 1 98.62 205 CYS A CA 1
ATOM 1602 C C . CYS A 1 205 ? 4.152 -8.812 -20.094 1 98.62 205 CYS A C 1
ATOM 1604 O O . CYS A 1 205 ? 3.252 -8.234 -20.703 1 98.62 205 CYS A O 1
ATOM 1606 N N . GLU A 1 206 ? 4.711 -9.906 -20.547 1 98.44 206 GLU A N 1
ATOM 1607 C CA . GLU A 1 206 ? 4.359 -10.508 -21.828 1 98.44 206 GLU A CA 1
ATOM 1608 C C . GLU A 1 206 ? 3.127 -11.398 -21.703 1 98.44 206 GLU A C 1
ATOM 1610 O O . GLU A 1 206 ? 2.27 -11.422 -22.594 1 98.44 206 GLU A O 1
ATOM 1615 N N . ARG A 1 207 ? 3.123 -12.148 -20.656 1 98.69 207 ARG A N 1
ATOM 1616 C CA . ARG A 1 207 ? 1.966 -12.977 -20.344 1 98.69 207 ARG A CA 1
ATOM 1617 C C . ARG A 1 207 ? 1.39 -12.617 -18.969 1 98.69 207 ARG A C 1
ATOM 1619 O O . ARG A 1 207 ? 2.031 -11.914 -18.188 1 98.69 207 ARG A O 1
ATOM 1626 N N . CYS A 1 208 ? 0.151 -13.109 -18.797 1 98.75 208 CYS A N 1
ATOM 1627 C CA . CYS A 1 208 ? -0.559 -12.703 -17.594 1 98.75 208 CYS A CA 1
ATOM 1628 C C . CYS A 1 208 ? -1.506 -13.797 -17.109 1 98.75 208 CYS A C 1
ATOM 1630 O O . CYS A 1 208 ? -2.17 -14.445 -17.922 1 98.75 208 CYS A O 1
ATOM 1632 N N . ALA A 1 209 ? -1.479 -13.992 -15.836 1 98.88 209 ALA A N 1
ATOM 1633 C CA . ALA A 1 209 ? -2.449 -14.844 -15.156 1 98.88 209 ALA A CA 1
ATOM 1634 C C . ALA A 1 209 ? -3.529 -14.008 -14.477 1 98.88 209 ALA A C 1
ATOM 1636 O O . ALA A 1 209 ? -3.225 -13.117 -13.68 1 98.88 209 ALA A O 1
ATOM 1637 N N . TRP A 1 210 ? -4.762 -14.266 -14.789 1 98.88 210 TRP A N 1
ATOM 1638 C CA . TRP A 1 210 ? -5.898 -13.609 -14.156 1 98.88 210 TRP A CA 1
ATOM 1639 C C . TRP A 1 210 ? -6.508 -14.508 -13.078 1 98.88 210 TRP A C 1
ATOM 1641 O O . TRP A 1 210 ? -7.02 -15.586 -13.383 1 98.88 210 TRP A O 1
ATOM 1651 N N . ILE A 1 211 ? -6.469 -13.977 -11.836 1 98.69 211 ILE A N 1
ATOM 1652 C CA . ILE A 1 211 ? -6.973 -14.742 -10.703 1 98.69 211 ILE A CA 1
ATOM 1653 C C . ILE A 1 211 ? -8.211 -14.055 -10.125 1 98.69 211 ILE A C 1
ATOM 1655 O O . ILE A 1 211 ? -8.234 -12.828 -9.977 1 98.69 211 ILE A O 1
ATOM 1659 N N . SER A 1 212 ? -9.195 -14.812 -9.797 1 97.94 212 SER A N 1
ATOM 1660 C CA . SER A 1 212 ? -10.414 -14.336 -9.156 1 97.94 212 SER A CA 1
ATOM 1661 C C . SER A 1 212 ? -10.969 -15.375 -8.18 1 97.94 212 SER A C 1
ATOM 1663 O O . SER A 1 212 ? -11.125 -16.547 -8.531 1 97.94 212 SER A O 1
ATOM 1665 N N . PHE A 1 213 ? -11.188 -14.969 -6.977 1 97.31 213 PHE A N 1
ATOM 1666 C CA . PHE A 1 213 ? -11.703 -15.82 -5.914 1 97.31 213 PHE A CA 1
ATOM 1667 C C . PHE A 1 213 ? -10.906 -17.109 -5.816 1 97.31 213 PHE A C 1
ATOM 1669 O O . PHE A 1 213 ? -11.477 -18.203 -5.672 1 97.31 213 PHE A O 1
ATOM 1676 N N . GLY A 1 214 ? -9.602 -16.984 -6.086 1 98 214 GLY A N 1
ATOM 1677 C CA . GLY A 1 214 ? -8.68 -18.094 -5.855 1 98 214 GLY A CA 1
ATOM 1678 C C . GLY A 1 214 ? -8.523 -19 -7.055 1 98 214 GLY A C 1
ATOM 1679 O O . GLY A 1 214 ? -7.852 -20.031 -6.973 1 98 214 GLY A O 1
ATOM 1680 N N . GLU A 1 215 ? -9.125 -18.688 -8.133 1 98.12 215 GLU A N 1
ATOM 1681 C CA . GLU A 1 215 ? -9.062 -19.516 -9.336 1 98.12 215 GLU A CA 1
ATOM 1682 C C . GLU A 1 215 ? -8.383 -18.766 -10.477 1 98.12 215 GLU A C 1
ATOM 1684 O O . GLU A 1 215 ? -8.562 -17.562 -10.641 1 98.12 215 GLU A O 1
ATOM 1689 N N . LEU A 1 216 ? -7.656 -19.547 -11.211 1 98.62 216 LEU A N 1
ATOM 1690 C CA . LEU A 1 216 ? -7.109 -19 -12.453 1 98.62 216 LEU A CA 1
ATOM 1691 C C . LEU A 1 216 ? -8.195 -18.906 -13.523 1 98.62 216 LEU A C 1
ATOM 1693 O O . LEU A 1 216 ? -8.648 -19.938 -14.047 1 98.62 216 LEU A O 1
ATOM 1697 N N . GLN A 1 217 ? -8.562 -17.75 -13.852 1 98.62 217 GLN A N 1
ATOM 1698 C CA . GLN A 1 217 ? -9.594 -17.562 -14.859 1 98.62 217 GLN A CA 1
ATOM 1699 C C . GLN A 1 217 ? -9.047 -17.797 -16.266 1 98.62 217 GLN A C 1
ATOM 1701 O O . GLN A 1 217 ? -9.734 -18.359 -17.125 1 98.62 217 GLN A O 1
ATOM 1706 N N . ASP A 1 218 ? -7.887 -17.297 -16.453 1 98.56 218 ASP A N 1
ATOM 1707 C CA . ASP A 1 218 ? -7.215 -17.484 -17.734 1 98.56 218 ASP A CA 1
ATOM 1708 C C . ASP A 1 218 ? -5.73 -17.141 -17.641 1 98.56 218 ASP A C 1
ATOM 1710 O O . ASP A 1 218 ? -5.301 -16.5 -16.672 1 98.56 218 ASP A O 1
ATOM 1714 N N . PHE A 1 219 ? -4.973 -17.641 -18.641 1 98.75 219 PHE A N 1
ATOM 1715 C CA . PHE A 1 219 ? -3.535 -17.422 -18.734 1 98.75 219 PHE A CA 1
ATOM 1716 C C . PHE A 1 219 ? -3.094 -17.328 -20.188 1 98.75 219 PHE A C 1
ATOM 1718 O O . PHE A 1 219 ? -3.404 -18.219 -20.984 1 98.75 219 PHE A O 1
ATOM 1725 N N . GLY A 1 220 ? -2.418 -16.25 -20.516 1 98.69 220 GLY A N 1
ATOM 1726 C CA . GLY A 1 220 ? -2 -16.047 -21.891 1 98.69 220 GLY A CA 1
ATOM 1727 C C . GLY A 1 220 ? -1.396 -14.68 -22.141 1 98.69 220 GLY A C 1
ATOM 1728 O O . GLY A 1 220 ? -0.922 -14.031 -21.203 1 98.69 220 GLY A O 1
ATOM 1729 N N . PRO A 1 221 ? -1.382 -14.297 -23.359 1 98.75 221 PRO A N 1
ATOM 1730 C CA . PRO A 1 221 ? -0.833 -12.977 -23.672 1 98.75 221 PRO A CA 1
ATOM 1731 C C . PRO A 1 221 ? -1.52 -11.852 -22.906 1 98.75 221 PRO A C 1
ATOM 1733 O O . PRO A 1 221 ? -2.75 -11.82 -22.812 1 98.75 221 PRO A O 1
ATOM 1736 N N . THR A 1 222 ? -0.788 -10.961 -22.406 1 98.69 222 THR A N 1
ATOM 1737 C CA . THR A 1 222 ? -1.246 -9.922 -21.484 1 98.69 222 THR A CA 1
ATOM 1738 C C . THR A 1 222 ? -2.4 -9.133 -22.094 1 98.69 222 THR A C 1
ATOM 1740 O O . THR A 1 222 ? -3.414 -8.898 -21.438 1 98.69 222 THR A O 1
ATOM 1743 N N . LYS A 1 223 ? -2.283 -8.727 -23.297 1 98.25 223 LYS A N 1
ATOM 1744 C CA . LYS A 1 223 ? -3.301 -7.902 -23.938 1 98.25 223 LYS A CA 1
ATOM 1745 C C . LYS A 1 223 ? -4.66 -8.602 -23.922 1 98.25 223 LYS A C 1
ATOM 1747 O O . LYS A 1 223 ? -5.68 -7.977 -23.609 1 98.25 223 LYS A O 1
ATOM 1752 N N . ASP A 1 224 ? -4.59 -9.875 -24.219 1 98.62 224 ASP A N 1
ATOM 1753 C CA . ASP A 1 224 ? -5.828 -10.648 -24.281 1 98.62 224 ASP A CA 1
ATOM 1754 C C . ASP A 1 224 ? -6.43 -10.828 -22.891 1 98.62 224 ASP A C 1
ATOM 1756 O O . ASP A 1 224 ? -7.637 -10.648 -22.703 1 98.62 224 ASP A O 1
ATOM 1760 N N . ILE A 1 225 ? -5.594 -11.141 -21.969 1 98.75 225 ILE A N 1
ATOM 1761 C CA . ILE A 1 225 ? -6.059 -11.422 -20.609 1 98.75 225 ILE A CA 1
ATOM 1762 C C . ILE A 1 225 ? -6.602 -10.141 -19.984 1 98.75 225 ILE A C 1
ATOM 1764 O O . ILE A 1 225 ? -7.645 -10.164 -19.328 1 98.75 225 ILE A O 1
ATOM 1768 N N . ILE A 1 226 ? -5.953 -9.047 -20.141 1 98.44 226 ILE A N 1
ATOM 1769 C CA . ILE A 1 226 ? -6.379 -7.781 -19.547 1 98.44 226 ILE A CA 1
ATOM 1770 C C . ILE A 1 226 ? -7.723 -7.363 -20.141 1 98.44 226 ILE A C 1
ATOM 1772 O O . ILE A 1 226 ? -8.586 -6.84 -19.438 1 98.44 226 ILE A O 1
ATOM 1776 N N . ARG A 1 227 ? -7.902 -7.578 -21.406 1 98.19 227 ARG A N 1
ATOM 1777 C CA . ARG A 1 227 ? -9.188 -7.285 -22.031 1 98.19 227 ARG A CA 1
ATOM 1778 C C . ARG A 1 227 ? -10.312 -8.078 -21.391 1 98.19 227 ARG A C 1
ATOM 1780 O O . ARG A 1 227 ? -11.375 -7.535 -21.094 1 98.19 227 ARG A O 1
ATOM 1787 N N . GLN A 1 228 ? -10.078 -9.312 -21.203 1 98.31 228 GLN A N 1
ATOM 1788 C CA . GLN A 1 228 ? -11.055 -10.164 -20.547 1 98.31 228 GLN A CA 1
ATOM 1789 C C . GLN A 1 228 ? -11.328 -9.688 -19.125 1 98.31 228 GLN A C 1
ATOM 1791 O O . GLN A 1 228 ? -12.484 -9.633 -18.688 1 98.31 228 GLN A O 1
ATOM 1796 N N . PHE A 1 229 ? -10.336 -9.391 -18.469 1 98.31 229 PHE A N 1
ATOM 1797 C CA . PHE A 1 229 ? -10.438 -8.898 -17.094 1 98.31 229 PHE A CA 1
ATOM 1798 C C . PHE A 1 229 ? -11.266 -7.625 -17.031 1 98.31 229 PHE A C 1
ATOM 1800 O O . PHE A 1 229 ? -12.164 -7.504 -16.203 1 98.31 229 PHE A O 1
ATOM 1807 N N . GLU A 1 230 ? -10.938 -6.711 -17.891 1 97.56 230 GLU A N 1
ATOM 1808 C CA . GLU A 1 230 ? -11.672 -5.453 -17.953 1 97.56 230 GLU A CA 1
ATOM 1809 C C . GLU A 1 230 ? -13.148 -5.688 -18.25 1 97.56 230 GLU A C 1
ATOM 1811 O O . GLU A 1 230 ? -14.016 -5.023 -17.672 1 97.56 230 GLU A O 1
ATOM 1816 N N . TYR A 1 231 ? -13.398 -6.582 -19.125 1 97.56 231 TYR A N 1
ATOM 1817 C CA . TYR A 1 231 ? -14.773 -6.93 -19.438 1 97.56 231 TYR A CA 1
ATOM 1818 C C . TYR A 1 231 ? -15.5 -7.457 -18.203 1 97.56 231 TYR A C 1
ATOM 1820 O O . TYR A 1 231 ? -16.672 -7.129 -17.969 1 97.56 231 TYR A O 1
ATOM 1828 N N . SER A 1 232 ? -14.844 -8.242 -17.516 1 97.31 232 SER A N 1
ATOM 1829 C CA . SER A 1 232 ? -15.438 -8.797 -16.297 1 97.31 232 SER A CA 1
ATOM 1830 C C . SER A 1 232 ? -15.742 -7.695 -15.289 1 97.31 232 SER A C 1
ATOM 1832 O O . SER A 1 232 ? -16.766 -7.75 -14.594 1 97.31 232 SER A O 1
ATOM 1834 N N . LEU A 1 233 ? -14.898 -6.762 -15.156 1 96.62 233 LEU A N 1
ATOM 1835 C CA . LEU A 1 233 ? -15.117 -5.645 -14.242 1 96.62 233 LEU A CA 1
ATOM 1836 C C . LEU A 1 233 ? -16.312 -4.812 -14.68 1 96.62 233 LEU A C 1
ATOM 1838 O O . LEU A 1 233 ? -17.109 -4.371 -13.844 1 96.62 233 LEU A O 1
ATOM 1842 N N . GLU A 1 234 ? -16.375 -4.598 -15.945 1 96.5 234 GLU A N 1
ATOM 1843 C CA . GLU A 1 234 ? -17.5 -3.836 -16.484 1 96.5 234 GLU A CA 1
ATOM 1844 C C . GLU A 1 234 ? -18.812 -4.562 -16.25 1 96.5 234 GLU A C 1
ATOM 1846 O O . GLU A 1 234 ? -19.828 -3.934 -15.906 1 96.5 234 GLU A O 1
ATOM 1851 N N . TRP A 1 235 ? -18.766 -5.809 -16.484 1 97.19 235 TRP A N 1
ATOM 1852 C CA . TRP A 1 235 ? -19.938 -6.621 -16.203 1 97.19 235 TRP A CA 1
ATOM 1853 C C . TRP A 1 235 ? -20.359 -6.496 -14.75 1 97.19 235 TRP A C 1
ATOM 1855 O O . TRP A 1 235 ? -21.531 -6.238 -14.453 1 97.19 235 TRP A O 1
ATOM 1865 N N . TYR A 1 236 ? -19.469 -6.621 -13.867 1 96 236 TYR A N 1
ATOM 1866 C CA . TYR A 1 236 ? -19.766 -6.527 -12.445 1 96 236 TYR A CA 1
ATOM 1867 C C . TYR A 1 236 ? -20.344 -5.16 -12.102 1 96 236 TYR A C 1
ATOM 1869 O O . TYR A 1 236 ? -21.281 -5.059 -11.305 1 96 236 TYR A O 1
ATOM 1877 N N . ARG A 1 237 ? -19.797 -4.16 -12.656 1 93.94 237 ARG A N 1
ATOM 1878 C CA . ARG A 1 237 ? -20.234 -2.791 -12.406 1 93.94 237 ARG A CA 1
ATOM 1879 C C . ARG A 1 237 ? -21.672 -2.58 -12.867 1 93.94 237 ARG A C 1
ATOM 1881 O O . ARG A 1 237 ? -22.391 -1.754 -12.305 1 93.94 237 ARG A O 1
ATOM 1888 N N . SER A 1 238 ? -22.047 -3.309 -13.852 1 96.19 238 SER A N 1
ATOM 1889 C CA . SER A 1 238 ? -23.375 -3.137 -14.445 1 96.19 238 SER A CA 1
ATOM 1890 C C . SER A 1 238 ? -24.453 -3.828 -13.609 1 96.19 238 SER A C 1
ATOM 1892 O O . SER A 1 238 ? -25.641 -3.588 -13.805 1 96.19 238 SER A O 1
ATOM 1894 N N . LEU A 1 239 ? -24.016 -4.602 -12.711 1 96.19 239 LEU A N 1
ATOM 1895 C CA . LEU A 1 239 ? -24.969 -5.34 -11.891 1 96.19 239 LEU A CA 1
ATOM 1896 C C . LEU A 1 239 ? -25.656 -4.414 -10.891 1 96.19 239 LEU A C 1
ATOM 1898 O O . LEU A 1 239 ? -25.078 -3.428 -10.445 1 96.19 239 LEU A O 1
ATOM 1902 N N . THR A 1 240 ? -26.938 -4.754 -10.539 1 95.56 240 THR A N 1
ATOM 1903 C CA . THR A 1 240 ? -27.625 -4.086 -9.438 1 95.56 240 THR A CA 1
ATOM 1904 C C . THR A 1 240 ? -27.062 -4.547 -8.094 1 95.56 240 THR A C 1
ATOM 1906 O O . THR A 1 240 ? -26.359 -5.547 -8.016 1 95.56 240 THR A O 1
ATOM 1909 N N . LEU A 1 241 ? -27.375 -3.828 -7.105 1 91.31 241 LEU A N 1
ATOM 1910 C CA . LEU A 1 241 ? -26.859 -4.145 -5.781 1 91.31 241 LEU A CA 1
ATOM 1911 C C . LEU A 1 241 ? -27.25 -5.559 -5.359 1 91.31 241 LEU A C 1
ATOM 1913 O O . LEU A 1 241 ? -26.422 -6.332 -4.898 1 91.31 241 LEU A O 1
ATOM 1917 N N . PRO A 1 242 ? -28.469 -5.961 -5.531 1 94 242 PRO A N 1
ATOM 1918 C CA . PRO A 1 242 ? -28.828 -7.336 -5.168 1 94 242 PRO A CA 1
ATOM 1919 C C . PRO A 1 242 ? -28.078 -8.375 -5.992 1 94 242 PRO A C 1
ATOM 1921 O O . PRO A 1 242 ? -27.703 -9.43 -5.469 1 94 242 PRO A O 1
ATOM 1924 N N . GLU A 1 243 ? -27.906 -8.047 -7.238 1 96.5 243 GLU A N 1
ATOM 1925 C CA . GLU A 1 243 ? -27.172 -8.961 -8.102 1 96.5 243 GLU A CA 1
ATOM 1926 C C . GLU A 1 243 ? -25.719 -9.094 -7.648 1 96.5 243 GLU A C 1
ATOM 1928 O O . GLU A 1 243 ? -25.141 -10.18 -7.688 1 96.5 243 GLU A O 1
ATOM 1933 N N . LYS A 1 244 ? -25.125 -7.992 -7.266 1 94.19 244 LYS A N 1
ATOM 1934 C CA . LYS A 1 244 ? -23.766 -8.008 -6.746 1 94.19 244 LYS A CA 1
ATOM 1935 C C . LYS A 1 244 ? -23.672 -8.867 -5.484 1 94.19 244 LYS A C 1
ATOM 1937 O O . LYS A 1 244 ? -22.75 -9.68 -5.348 1 94.19 244 LYS A O 1
ATOM 1942 N N . ASN A 1 245 ? -24.578 -8.68 -4.629 1 91.88 245 ASN A N 1
ATOM 1943 C CA . ASN A 1 245 ? -24.594 -9.445 -3.385 1 91.88 245 ASN A CA 1
ATOM 1944 C C . ASN A 1 245 ? -24.719 -10.945 -3.648 1 91.88 245 ASN A C 1
ATOM 1946 O O . ASN A 1 245 ? -24.047 -11.75 -3.008 1 91.88 245 ASN A O 1
ATOM 1950 N N . ASP A 1 246 ? -25.578 -11.219 -4.59 1 94.88 246 ASP A N 1
ATOM 1951 C CA . ASP A 1 246 ? -25.766 -12.625 -4.949 1 94.88 246 ASP A CA 1
ATOM 1952 C C . ASP A 1 246 ? -24.484 -13.203 -5.562 1 94.88 246 ASP A C 1
ATOM 1954 O O . ASP A 1 246 ? -24.109 -14.336 -5.266 1 94.88 246 ASP A O 1
ATOM 1958 N N . TYR A 1 247 ? -23.969 -12.469 -6.402 1 95.88 247 TYR A N 1
ATOM 1959 C CA . TYR A 1 247 ? -22.734 -12.898 -7.047 1 95.88 247 TYR A CA 1
ATOM 1960 C C . TYR A 1 247 ? -21.641 -13.18 -6.012 1 95.88 247 TYR A C 1
ATOM 1962 O O . TYR A 1 247 ? -21 -14.234 -6.047 1 95.88 247 TYR A O 1
ATOM 1970 N N . LEU A 1 248 ? -21.422 -12.281 -5.121 1 93.75 248 LEU A N 1
ATOM 1971 C CA . LEU A 1 248 ? -20.391 -12.414 -4.098 1 93.75 248 LEU A CA 1
ATOM 1972 C C . LEU A 1 248 ? -20.688 -13.602 -3.186 1 93.75 248 LEU A C 1
ATOM 1974 O O . LEU A 1 248 ? -19.781 -14.359 -2.832 1 93.75 248 LEU A O 1
ATOM 1978 N N . ALA A 1 249 ? -21.906 -13.773 -2.818 1 92.38 249 ALA A N 1
ATOM 1979 C CA . ALA A 1 249 ? -22.297 -14.883 -1.963 1 92.38 249 ALA A CA 1
ATOM 1980 C C . ALA A 1 249 ? -22.031 -16.219 -2.643 1 92.38 249 ALA A C 1
ATOM 1982 O O . ALA A 1 249 ? -21.562 -17.172 -2.004 1 92.38 249 ALA A O 1
ATOM 1983 N N . ASN A 1 250 ? -22.328 -16.266 -3.889 1 95.12 250 ASN A N 1
ATOM 1984 C CA . ASN A 1 250 ? -22.094 -17.484 -4.648 1 95.12 250 ASN A CA 1
ATOM 1985 C C . ASN A 1 250 ? -20.609 -17.812 -4.746 1 95.12 250 ASN A C 1
ATOM 1987 O O . ASN A 1 250 ? -20.203 -18.969 -4.602 1 95.12 250 ASN A O 1
ATOM 1991 N N . LYS A 1 251 ? -19.875 -16.828 -5.055 1 94.94 251 LYS A N 1
ATOM 1992 C CA . LYS A 1 251 ? -18.422 -17.031 -5.156 1 94.94 251 LYS A CA 1
ATOM 1993 C C . LYS A 1 251 ? -17.844 -17.453 -3.814 1 94.94 251 LYS A C 1
ATOM 1995 O O . LYS A 1 251 ? -16.953 -18.312 -3.768 1 94.94 251 LYS A O 1
ATOM 2000 N N . GLN A 1 252 ? -18.312 -16.922 -2.781 1 90.62 252 GLN A N 1
ATOM 2001 C CA . GLN A 1 252 ? -17.859 -17.328 -1.452 1 90.62 252 GLN A CA 1
ATOM 2002 C C . GLN A 1 252 ? -18.234 -18.766 -1.152 1 90.62 252 GLN A C 1
ATOM 2004 O O . GLN A 1 252 ? -17.453 -19.516 -0.555 1 90.62 252 GLN A O 1
ATOM 2009 N N . ARG A 1 253 ? -19.391 -19.125 -1.532 1 92.38 253 ARG A N 1
ATOM 2010 C CA . ARG A 1 253 ? -19.828 -20.5 -1.357 1 92.38 253 ARG A CA 1
ATOM 2011 C C . ARG A 1 253 ? -18.922 -21.469 -2.127 1 92.38 253 ARG A C 1
ATOM 2013 O O . ARG A 1 253 ? -18.609 -22.547 -1.636 1 92.38 253 ARG A O 1
ATOM 2020 N N . GLU A 1 254 ? -18.609 -21.047 -3.303 1 94.75 254 GLU A N 1
ATOM 2021 C CA . GLU A 1 254 ? -17.703 -21.859 -4.102 1 94.75 254 GLU A CA 1
ATOM 2022 C C . GLU A 1 254 ? -16.375 -22.094 -3.377 1 94.75 254 GLU A C 1
ATOM 2024 O O . GLU A 1 254 ? -15.812 -23.188 -3.432 1 94.75 254 GLU A O 1
ATOM 2029 N N . GLN A 1 255 ? -15.883 -21.094 -2.697 1 94.69 255 GLN A N 1
ATOM 2030 C CA . GLN A 1 255 ? -14.617 -21.188 -1.968 1 94.69 255 GLN A CA 1
ATOM 2031 C C . GLN A 1 255 ? -14.758 -22.109 -0.753 1 94.69 255 GLN A C 1
ATOM 2033 O O . GLN A 1 255 ? -13.805 -22.781 -0.358 1 94.69 255 GLN A O 1
ATOM 2038 N N . MET A 1 256 ? -15.922 -22.156 -0.23 1 91.5 256 MET A N 1
ATOM 2039 C CA . MET A 1 256 ? -16.172 -22.984 0.941 1 91.5 256 MET A CA 1
ATOM 2040 C C . MET A 1 256 ? -16.359 -24.438 0.539 1 91.5 256 MET A C 1
ATOM 2042 O O . MET A 1 256 ? -15.992 -25.359 1.282 1 91.5 256 MET A O 1
ATOM 2046 N N . MET A 1 257 ? -16.828 -24.641 -0.663 1 92.81 257 MET A N 1
ATOM 2047 C CA . MET A 1 257 ? -17.25 -25.984 -1.059 1 92.81 257 MET A CA 1
ATOM 2048 C C . MET A 1 257 ? -16.25 -26.609 -2.02 1 92.81 257 MET A C 1
ATOM 2050 O O . MET A 1 257 ? -16.469 -27.719 -2.512 1 92.81 257 MET A O 1
ATOM 2054 N N . PHE A 1 258 ? -15.25 -25.938 -2.297 1 94.88 258 PHE A N 1
ATOM 2055 C CA . PHE A 1 258 ? -14.25 -26.453 -3.223 1 94.88 258 PHE A CA 1
ATOM 2056 C C . PHE A 1 258 ? -13.812 -27.859 -2.812 1 94.88 258 PHE A C 1
ATOM 2058 O O . PHE A 1 258 ? -13.453 -28.078 -1.655 1 94.88 258 PHE A O 1
ATOM 2065 N N . ASP A 1 259 ? -13.781 -28.766 -3.793 1 94.25 259 ASP A N 1
ATOM 2066 C CA . ASP A 1 259 ? -13.391 -30.156 -3.566 1 94.25 259 ASP A CA 1
ATOM 2067 C C . ASP A 1 259 ? -11.984 -30.422 -4.105 1 94.25 259 ASP A C 1
ATOM 2069 O O . ASP A 1 259 ? -11.812 -30.656 -5.309 1 94.25 259 ASP A O 1
ATOM 2073 N N . VAL A 1 260 ? -11.055 -30.562 -3.264 1 94.5 260 VAL A N 1
ATOM 2074 C CA . VAL A 1 260 ? -9.648 -30.719 -3.607 1 94.5 260 VAL A CA 1
ATOM 2075 C C . VAL A 1 260 ? -9.422 -32.094 -4.25 1 94.5 260 VAL A C 1
ATOM 2077 O O . VAL A 1 260 ? -8.445 -32.281 -4.977 1 94.5 260 VAL A O 1
ATOM 2080 N N . ARG A 1 261 ? -10.281 -33.125 -4.117 1 94.31 261 ARG A N 1
ATOM 2081 C CA . ARG A 1 261 ? -10.156 -34.469 -4.695 1 94.31 261 ARG A CA 1
ATOM 2082 C C . ARG A 1 261 ? -10.188 -34.406 -6.219 1 94.31 261 ARG A C 1
ATOM 2084 O O . ARG A 1 261 ? -9.562 -35.219 -6.895 1 94.31 261 ARG A O 1
ATOM 2091 N N . VAL A 1 262 ? -10.969 -33.406 -6.676 1 95.44 262 VAL A N 1
ATOM 2092 C CA . VAL A 1 262 ? -11.039 -33.219 -8.117 1 95.44 262 VAL A CA 1
ATOM 2093 C C . VAL A 1 262 ? -9.656 -32.844 -8.664 1 95.44 262 VAL A C 1
ATOM 2095 O O . VAL A 1 262 ? -9.25 -33.344 -9.727 1 95.44 262 VAL A O 1
ATOM 2098 N N . LEU A 1 263 ? -9.023 -32.031 -7.969 1 95.69 263 LEU A N 1
ATOM 2099 C CA . LEU A 1 263 ? -7.672 -31.625 -8.344 1 95.69 263 LEU A CA 1
ATOM 2100 C C . LEU A 1 263 ? -6.711 -32.812 -8.289 1 95.69 263 LEU A C 1
ATOM 2102 O O . LEU A 1 263 ? -5.844 -32.938 -9.156 1 95.69 263 LEU A O 1
ATOM 2106 N N . TYR A 1 264 ? -6.801 -33.562 -7.324 1 96.19 264 TYR A N 1
ATOM 2107 C CA . TYR A 1 264 ? -5.957 -34.75 -7.203 1 96.19 264 TYR A CA 1
ATOM 2108 C C . TYR A 1 264 ? -6.191 -35.719 -8.359 1 96.19 264 TYR A C 1
ATOM 2110 O O . TYR A 1 264 ? -5.25 -36.312 -8.867 1 96.19 264 TYR A O 1
ATOM 2118 N N . ASP A 1 265 ? -7.445 -35.906 -8.711 1 96.5 265 ASP A N 1
ATOM 2119 C CA . ASP A 1 265 ? -7.77 -36.812 -9.82 1 96.5 265 ASP A CA 1
ATOM 2120 C C . ASP A 1 265 ? -7.117 -36.312 -11.117 1 96.5 265 ASP A C 1
ATOM 2122 O O . ASP A 1 265 ? -6.652 -37.125 -11.922 1 96.5 265 ASP A O 1
ATOM 2126 N N . GLU A 1 266 ? -7.145 -35.031 -11.266 1 96 266 GLU A N 1
ATOM 2127 C CA . GLU A 1 266 ? -6.469 -34.469 -12.43 1 96 266 GLU A CA 1
ATOM 2128 C C . GLU A 1 266 ? -4.969 -34.75 -12.383 1 96 266 GLU A C 1
ATOM 2130 O O . GLU A 1 266 ? -4.375 -35.125 -13.398 1 96 266 GLU A O 1
ATOM 2135 N N . PHE A 1 267 ? -4.375 -34.531 -11.32 1 96.12 267 PHE A N 1
ATOM 2136 C CA . PHE A 1 267 ? -2.959 -34.812 -11.109 1 96.12 267 PHE A CA 1
ATOM 2137 C C . PHE A 1 267 ? -2.652 -36.281 -11.375 1 96.12 267 PHE A C 1
ATOM 2139 O O . PHE A 1 267 ? -1.71 -36.594 -12.102 1 96.12 267 PHE A O 1
ATOM 2146 N N . LYS A 1 268 ? -3.463 -37.094 -10.773 1 95.19 268 LYS A N 1
ATOM 2147 C CA . LYS A 1 268 ? -3.291 -38.562 -10.93 1 95.19 268 LYS A CA 1
ATOM 2148 C C . LYS A 1 268 ? -3.338 -38.938 -12.398 1 95.19 268 LYS A C 1
ATOM 2150 O O . LYS A 1 268 ? -2.508 -39.75 -12.859 1 95.19 268 LYS A O 1
ATOM 2155 N N . SER A 1 269 ? -4.301 -38.438 -13.055 1 95.75 269 SER A N 1
ATOM 2156 C CA . SER A 1 269 ? -4.438 -38.75 -14.484 1 95.75 269 SER A CA 1
ATOM 2157 C C . SER A 1 269 ? -3.186 -38.344 -15.25 1 95.75 269 SER A C 1
ATOM 2159 O O . SER A 1 269 ? -2.742 -39.031 -16.156 1 95.75 269 SER A O 1
ATOM 2161 N N . GLU A 1 270 ? -2.697 -37.188 -14.891 1 94.5 270 GLU A N 1
ATOM 2162 C CA . GLU A 1 270 ? -1.477 -36.719 -15.547 1 94.5 270 GLU A CA 1
ATOM 2163 C C . GLU A 1 270 ? -0.301 -37.656 -15.242 1 94.5 270 GLU A C 1
ATOM 2165 O O . GLU A 1 270 ? 0.506 -37.938 -16.125 1 94.5 270 GLU A O 1
ATOM 2170 N N . GLN A 1 271 ? -0.193 -38.094 -14.055 1 93.19 271 GLN A N 1
ATOM 2171 C CA . GLN A 1 271 ? 0.887 -39 -13.664 1 93.19 271 GLN A CA 1
ATOM 2172 C C . GLN A 1 271 ? 0.798 -40.312 -14.43 1 93.19 271 GLN A C 1
ATOM 2174 O O . GLN A 1 271 ? 1.812 -40.844 -14.891 1 93.19 271 GLN A O 1
ATOM 2179 N N . PHE A 1 272 ? -0.394 -40.781 -14.555 1 93.75 272 PHE A N 1
ATOM 2180 C CA . PHE A 1 272 ? -0.588 -42.031 -15.266 1 93.75 272 PHE A CA 1
ATOM 2181 C C . PHE A 1 272 ? -0.199 -41.875 -16.734 1 93.75 272 PHE A C 1
ATOM 2183 O O . PHE A 1 272 ? 0.381 -42.812 -17.312 1 93.75 272 PHE A O 1
ATOM 2190 N N . LYS A 1 273 ? -0.513 -40.812 -17.234 1 94 273 LYS A N 1
ATOM 2191 C CA . LYS A 1 273 ? -0.152 -40.531 -18.625 1 94 273 LYS A CA 1
ATOM 2192 C C . LYS A 1 273 ? 1.363 -40.469 -18.797 1 94 273 LYS A C 1
ATOM 2194 O O . LYS A 1 273 ? 1.876 -40.625 -19.906 1 94 273 LYS A O 1
ATOM 2199 N N . ASN A 1 274 ? 2.045 -40.281 -17.688 1 92.69 274 ASN A N 1
ATOM 2200 C CA . ASN A 1 274 ? 3.496 -40.156 -17.75 1 92.69 274 ASN A CA 1
ATOM 2201 C C . ASN A 1 274 ? 4.207 -41.375 -17.172 1 92.69 274 ASN A C 1
ATOM 2203 O O . ASN A 1 274 ? 5.324 -41.25 -16.656 1 92.69 274 ASN A O 1
ATOM 2207 N N . GLY A 1 275 ? 3.506 -42.469 -17 1 89.94 275 GLY A N 1
ATOM 2208 C CA . GLY A 1 275 ? 4.172 -43.719 -16.75 1 89.94 275 GLY A CA 1
ATOM 2209 C C . GLY A 1 275 ? 3.996 -44.219 -15.32 1 89.94 275 GLY A C 1
ATOM 2210 O O . GLY A 1 275 ? 4.43 -45.312 -14.977 1 89.94 275 GLY A O 1
ATOM 2211 N N . TYR A 1 276 ? 3.445 -43.469 -14.531 1 91.56 276 TYR A N 1
ATOM 2212 C CA . TYR A 1 276 ? 3.174 -43.906 -13.172 1 91.56 276 TYR A CA 1
ATOM 2213 C C . TYR A 1 276 ? 2.023 -44.906 -13.156 1 91.56 276 TYR A C 1
ATOM 2215 O O . TYR A 1 276 ? 1.179 -44.906 -14.055 1 91.56 276 TYR A O 1
ATOM 2223 N N . THR A 1 277 ? 2.07 -45.75 -12.07 1 92.75 277 THR A N 1
ATOM 2224 C CA . THR A 1 277 ? 1.056 -46.812 -11.992 1 92.75 277 THR A CA 1
ATOM 2225 C C . THR A 1 277 ? 0.33 -46.75 -10.648 1 92.75 277 THR A C 1
ATOM 2227 O O . THR A 1 277 ? 0.628 -45.906 -9.812 1 92.75 277 THR A O 1
ATOM 2230 N N . ARG A 1 278 ? -0.614 -47.656 -10.508 1 92.56 278 ARG A N 1
ATOM 2231 C CA . ARG A 1 278 ? -1.413 -47.719 -9.281 1 92.56 278 ARG A CA 1
ATOM 2232 C C . ARG A 1 278 ? -0.536 -48.031 -8.07 1 92.56 278 ARG A C 1
ATOM 2234 O O . ARG A 1 278 ? -0.864 -47.625 -6.953 1 92.56 278 ARG A O 1
ATOM 2241 N N . LYS A 1 279 ? 0.595 -48.688 -8.297 1 93.56 279 LYS A N 1
ATOM 2242 C CA . LYS A 1 279 ? 1.521 -48.969 -7.207 1 93.56 279 LYS A CA 1
ATOM 2243 C C . LYS A 1 279 ? 2.152 -47.719 -6.652 1 93.56 279 LYS A C 1
ATOM 2245 O O . LYS A 1 279 ? 2.584 -47.688 -5.5 1 93.56 279 LYS A O 1
ATOM 2250 N N . ASP A 1 280 ? 2.145 -46.688 -7.469 1 93.56 280 ASP A N 1
ATOM 2251 C CA . ASP A 1 280 ? 2.797 -45.406 -7.098 1 93.56 280 ASP A CA 1
ATOM 2252 C C . ASP A 1 280 ? 1.828 -44.5 -6.379 1 93.56 280 ASP A C 1
ATOM 2254 O O . ASP A 1 280 ? 2.223 -43.406 -5.902 1 93.56 280 ASP A O 1
ATOM 2258 N N . GLU A 1 281 ? 0.634 -44.812 -6.238 1 93.31 281 GLU A N 1
ATOM 2259 C CA . GLU A 1 281 ? -0.426 -43.906 -5.785 1 93.31 281 GLU A CA 1
ATOM 2260 C C . GLU A 1 281 ? -0.155 -43.406 -4.367 1 93.31 281 GLU A C 1
ATOM 2262 O O . GLU A 1 281 ? -0.381 -42.25 -4.066 1 93.31 281 GLU A O 1
ATOM 2267 N N . PRO A 1 282 ? 0.314 -44.312 -3.479 1 93.38 282 PRO A N 1
ATOM 2268 C CA . PRO A 1 282 ? 0.627 -43.781 -2.15 1 93.38 282 PRO A CA 1
ATOM 2269 C C . PRO A 1 282 ? 1.689 -42.688 -2.191 1 93.38 282 PRO A C 1
ATOM 2271 O O . PRO A 1 282 ? 1.579 -41.688 -1.476 1 93.38 282 PRO A O 1
ATOM 2274 N N . LYS A 1 283 ? 2.643 -42.844 -2.984 1 92.56 283 LYS A N 1
ATOM 2275 C CA . LYS A 1 283 ? 3.686 -41.844 -3.146 1 92.56 283 LYS A CA 1
ATOM 2276 C C . LYS A 1 283 ? 3.133 -40.562 -3.793 1 92.56 283 LYS A C 1
ATOM 2278 O O . LYS A 1 283 ? 3.531 -39.469 -3.438 1 92.56 283 LYS A O 1
ATOM 2283 N N . MET A 1 284 ? 2.266 -40.812 -4.746 1 93.12 284 MET A N 1
ATOM 2284 C CA . MET A 1 284 ? 1.633 -39.688 -5.426 1 93.12 284 MET A CA 1
ATOM 2285 C C . MET A 1 284 ? 0.823 -38.844 -4.445 1 93.12 284 MET A C 1
ATOM 2287 O O . MET A 1 284 ? 0.899 -37.625 -4.469 1 93.12 284 MET A O 1
ATOM 2291 N N . ARG A 1 285 ? 0.107 -39.5 -3.658 1 94.12 285 ARG A N 1
ATOM 2292 C CA . ARG A 1 285 ? -0.729 -38.812 -2.68 1 94.12 285 ARG A CA 1
ATOM 2293 C C . ARG A 1 285 ? 0.122 -38 -1.699 1 94.12 285 ARG A C 1
ATOM 2295 O O . ARG A 1 285 ? -0.212 -36.875 -1.368 1 94.12 285 ARG A O 1
ATOM 2302 N N . ARG A 1 286 ? 1.154 -38.594 -1.275 1 94.12 286 ARG A N 1
ATOM 2303 C CA . ARG A 1 286 ? 2.049 -37.938 -0.343 1 94.12 286 ARG A CA 1
ATOM 2304 C C . ARG A 1 286 ? 2.693 -36.688 -0.991 1 94.12 286 ARG A C 1
ATOM 2306 O O . ARG A 1 286 ? 2.795 -35.656 -0.368 1 94.12 286 ARG A O 1
ATOM 2313 N N . ALA A 1 287 ? 3.115 -36.844 -2.184 1 93.31 287 ALA A N 1
ATOM 2314 C CA . ALA A 1 287 ? 3.736 -35.75 -2.906 1 93.31 287 ALA A CA 1
ATOM 2315 C C . ALA A 1 287 ? 2.766 -34.562 -3.062 1 93.31 287 ALA A C 1
ATOM 2317 O O . ALA A 1 287 ? 3.148 -33.406 -2.902 1 93.31 287 ALA A O 1
ATOM 2318 N N . PHE A 1 288 ? 1.56 -34.938 -3.316 1 94.44 288 PHE A N 1
ATOM 2319 C CA . PHE A 1 288 ? 0.54 -33.938 -3.656 1 94.44 288 PHE A CA 1
ATOM 2320 C C . PHE A 1 288 ? 0.043 -33.219 -2.406 1 94.44 288 PHE A C 1
ATOM 2322 O O . PHE A 1 288 ? -0.117 -32 -2.408 1 94.44 288 PHE A O 1
ATOM 2329 N N . TYR A 1 289 ? -0.134 -33.906 -1.298 1 93.69 289 TYR A N 1
ATOM 2330 C CA . TYR A 1 289 ? -0.832 -33.375 -0.138 1 93.69 289 TYR A CA 1
ATOM 2331 C C . TYR A 1 289 ? 0.151 -33 0.969 1 93.69 289 TYR A C 1
ATOM 2333 O O . TYR A 1 289 ? -0.173 -32.219 1.859 1 93.69 289 TYR A O 1
ATOM 2341 N N . VAL A 1 290 ? 1.392 -33.5 0.939 1 91.38 290 VAL A N 1
ATOM 2342 C CA . VAL A 1 290 ? 2.229 -33.406 2.131 1 91.38 290 VAL A CA 1
ATOM 2343 C C . VAL A 1 290 ? 3.57 -32.781 1.771 1 91.38 290 VAL A C 1
ATOM 2345 O O . VAL A 1 290 ? 3.949 -31.75 2.33 1 91.38 290 VAL A O 1
ATOM 2348 N N . ASP A 1 291 ? 4.281 -33.312 0.827 1 88.12 291 ASP A N 1
ATOM 2349 C CA . ASP A 1 291 ? 5.664 -32.938 0.557 1 88.12 291 ASP A CA 1
ATOM 2350 C C . ASP A 1 291 ? 5.727 -31.594 -0.165 1 88.12 291 ASP A C 1
ATOM 2352 O O . ASP A 1 291 ? 6.629 -30.781 0.088 1 88.12 291 ASP A O 1
ATOM 2356 N N . HIS A 1 292 ? 4.871 -31.312 -1.016 1 82.12 292 HIS A N 1
ATOM 2357 C CA . HIS A 1 292 ? 4.707 -30.062 -1.75 1 82.12 292 HIS A CA 1
ATOM 2358 C C . HIS A 1 292 ? 5.996 -29.688 -2.473 1 82.12 292 HIS A C 1
ATOM 2360 O O . HIS A 1 292 ? 6.336 -28.5 -2.555 1 82.12 292 HIS A O 1
ATOM 2366 N N . GLY A 1 293 ? 6.746 -30.484 -2.859 1 86.5 293 GLY A N 1
ATOM 2367 C CA . GLY A 1 293 ? 7.988 -30.203 -3.564 1 86.5 293 GLY A CA 1
ATOM 2368 C C . GLY A 1 293 ? 7.793 -30 -5.055 1 86.5 293 GLY A C 1
ATOM 2369 O O . GLY A 1 293 ? 6.777 -29.453 -5.484 1 86.5 293 GLY A O 1
ATOM 2370 N N . ALA A 1 294 ? 8.789 -30.344 -5.797 1 90.31 294 ALA A N 1
ATOM 2371 C CA . ALA A 1 294 ? 8.734 -30.25 -7.254 1 90.31 294 ALA A CA 1
ATOM 2372 C C . ALA A 1 294 ? 7.816 -31.328 -7.84 1 90.31 294 ALA A C 1
ATOM 2374 O O . ALA A 1 294 ? 7.66 -32.406 -7.258 1 90.31 294 ALA A O 1
ATOM 2375 N N . ASP A 1 295 ? 7.219 -30.938 -8.898 1 90.62 295 ASP A N 1
ATOM 2376 C CA . ASP A 1 295 ? 6.379 -31.906 -9.609 1 90.62 295 ASP A CA 1
ATOM 2377 C C . ASP A 1 295 ? 7.172 -33.156 -9.984 1 90.62 295 ASP A C 1
ATOM 2379 O O . ASP A 1 295 ? 8.234 -33.062 -10.594 1 90.62 295 ASP A O 1
ATOM 2383 N N . PRO A 1 296 ? 6.656 -34.344 -9.703 1 86.88 296 PRO A N 1
ATOM 2384 C CA . PRO A 1 296 ? 7.395 -35.562 -9.977 1 86.88 296 PRO A CA 1
ATOM 2385 C C . PRO A 1 296 ? 7.699 -35.75 -11.461 1 86.88 296 PRO A C 1
ATOM 2387 O O . PRO A 1 296 ? 8.766 -36.25 -11.82 1 86.88 296 PRO A O 1
ATOM 2390 N N . VAL A 1 297 ? 6.812 -35.406 -12.273 1 84.88 297 VAL A N 1
ATOM 2391 C CA . VAL A 1 297 ? 7.008 -35.531 -13.711 1 84.88 297 VAL A CA 1
ATOM 2392 C C . VAL A 1 297 ? 8.062 -34.562 -14.195 1 84.88 297 VAL A C 1
ATOM 2394 O O . VAL A 1 297 ? 8.938 -34.906 -14.992 1 84.88 297 VAL A O 1
ATOM 2397 N N . SER A 1 298 ? 8.031 -33.344 -13.68 1 81.12 298 SER A N 1
ATOM 2398 C CA . SER A 1 298 ? 8.969 -32.312 -14.086 1 81.12 298 SER A CA 1
ATOM 2399 C C . SER A 1 298 ? 10.367 -32.594 -13.555 1 81.12 298 SER A C 1
ATOM 2401 O O . SER A 1 298 ? 11.359 -32.281 -14.211 1 81.12 298 SER A O 1
ATOM 2403 N N . GLU A 1 299 ? 10.453 -33.156 -12.477 1 77.94 299 GLU A N 1
ATOM 2404 C CA . GLU A 1 299 ? 11.742 -33.469 -11.867 1 77.94 299 GLU A CA 1
ATOM 2405 C C . GLU A 1 299 ? 12.461 -34.562 -12.648 1 77.94 299 GLU A C 1
ATOM 2407 O O . GLU A 1 299 ? 13.68 -34.5 -12.812 1 77.94 299 GLU A O 1
ATOM 2412 N N . THR A 1 300 ? 11.711 -35.5 -13.125 1 68.25 300 THR A N 1
ATOM 2413 C CA . THR A 1 300 ? 12.289 -36.594 -13.906 1 68.25 300 THR A CA 1
ATOM 2414 C C . THR A 1 300 ? 12.828 -36.062 -15.242 1 68.25 300 THR A C 1
ATOM 2416 O O . THR A 1 300 ? 13.906 -36.469 -15.68 1 68.25 300 THR A O 1
ATOM 2419 N N . GLY A 1 301 ? 12.125 -35.188 -15.727 1 64.81 301 GLY A N 1
ATOM 2420 C CA . GLY A 1 301 ? 12.578 -34.594 -16.969 1 64.81 301 GLY A CA 1
ATOM 2421 C C . GLY A 1 301 ? 13.828 -33.75 -16.812 1 64.81 301 GLY A C 1
ATOM 2422 O O . GLY A 1 301 ? 14.727 -33.781 -17.656 1 64.81 301 GLY A O 1
ATOM 2423 N N . ARG A 1 302 ? 13.961 -33.156 -15.781 1 65.69 302 ARG A N 1
ATOM 2424 C CA . ARG A 1 302 ? 15.117 -32.281 -15.5 1 65.69 302 ARG A CA 1
ATOM 2425 C C . ARG A 1 302 ? 16.359 -33.125 -15.242 1 65.69 302 ARG A C 1
ATOM 2427 O O . ARG A 1 302 ? 17.453 -32.781 -15.719 1 65.69 302 ARG A O 1
ATOM 2434 N N . LYS A 1 303 ? 16.203 -34.188 -14.492 1 62.12 303 LYS A N 1
ATOM 2435 C CA . LYS A 1 303 ? 17.328 -35.062 -14.195 1 62.12 303 LYS A CA 1
ATOM 2436 C C . LYS A 1 303 ? 17.844 -35.75 -15.453 1 62.12 303 LYS A C 1
ATOM 2438 O O . LYS A 1 303 ? 19.047 -35.875 -15.648 1 62.12 303 LYS A O 1
ATOM 2443 N N . LEU A 1 304 ? 16.906 -36.031 -16.312 1 55.84 304 LEU A N 1
ATOM 2444 C CA . LEU A 1 304 ? 17.297 -36.656 -17.578 1 55.84 304 LEU A CA 1
ATOM 2445 C C . LEU A 1 304 ? 18.031 -35.656 -18.453 1 55.84 304 LEU A C 1
ATOM 2447 O O . LEU A 1 304 ? 19.031 -36 -19.094 1 55.84 304 LEU A O 1
ATOM 2451 N N . ASN A 1 305 ? 17.594 -34.406 -18.312 1 58.31 305 ASN A N 1
ATOM 2452 C CA . ASN A 1 305 ? 18.234 -33.375 -19.109 1 58.31 305 ASN A CA 1
ATOM 2453 C C . ASN A 1 305 ? 19.594 -33 -18.531 1 58.31 305 ASN A C 1
ATOM 2455 O O . ASN A 1 305 ? 20.531 -32.688 -19.297 1 58.31 305 ASN A O 1
ATOM 2459 N N . GLN A 1 306 ? 19.766 -33.031 -17.25 1 57.56 306 GLN A N 1
ATOM 2460 C CA . GLN A 1 306 ? 21.047 -32.781 -16.609 1 57.56 306 GLN A CA 1
ATOM 2461 C C . GLN A 1 306 ? 22.031 -33.906 -16.859 1 57.56 306 GLN A C 1
ATOM 2463 O O . GLN A 1 306 ? 23.234 -33.688 -17.031 1 57.56 306 GLN A O 1
ATOM 2468 N N . GLU A 1 307 ? 21.578 -35.156 -16.859 1 53.03 307 GLU A N 1
ATOM 2469 C CA . GLU A 1 307 ? 22.406 -36.312 -17.141 1 53.03 307 GLU A CA 1
ATOM 2470 C C . GLU A 1 307 ? 22.844 -36.344 -18.609 1 53.03 307 GLU A C 1
ATOM 2472 O O . GLU A 1 307 ? 23.969 -36.75 -18.906 1 53.03 307 GLU A O 1
ATOM 2477 N N . GLN A 1 308 ? 22.031 -35.844 -19.375 1 53.53 308 GLN A N 1
ATOM 2478 C CA . GLN A 1 308 ? 22.391 -35.781 -20.781 1 53.53 308 GLN A CA 1
ATOM 2479 C C . GLN A 1 308 ? 23.406 -34.688 -21.047 1 53.53 308 GLN A C 1
ATOM 2481 O O . GLN A 1 308 ? 24.156 -34.75 -22.031 1 53.53 308 GLN A O 1
ATOM 2486 N N . LYS A 1 309 ? 23.438 -33.688 -20.203 1 53.72 309 LYS A N 1
ATOM 2487 C CA . LYS A 1 309 ? 24.406 -32.594 -20.359 1 53.72 309 LYS A CA 1
ATOM 2488 C C . LYS A 1 309 ? 25.719 -32.938 -19.672 1 53.72 309 LYS A C 1
ATOM 2490 O O . LYS A 1 309 ? 26.688 -32.188 -19.75 1 53.72 309 LYS A O 1
ATOM 2495 N N . LYS A 1 310 ? 25.797 -33.906 -18.906 1 50.91 310 LYS A N 1
ATOM 2496 C CA . LYS A 1 310 ? 27.109 -34.344 -18.406 1 50.91 310 LYS A CA 1
ATOM 2497 C C . LYS A 1 310 ? 27.969 -34.875 -19.547 1 50.91 310 LYS A C 1
ATOM 2499 O O . LYS A 1 310 ? 27.531 -35.719 -20.328 1 50.91 310 LYS A O 1
ATOM 2504 N N . PRO A 1 311 ? 28.984 -34.094 -19.922 1 48.41 311 PRO A N 1
ATOM 2505 C CA . PRO A 1 311 ? 29.844 -34.594 -20.984 1 48.41 311 PRO A CA 1
ATOM 2506 C C . PRO A 1 311 ? 30.203 -36.094 -20.797 1 48.41 311 PRO A C 1
ATOM 2508 O O . PRO A 1 311 ? 30.453 -36.531 -19.672 1 48.41 311 PRO A O 1
ATOM 2511 N N . ARG A 1 312 ? 29.734 -36.969 -21.688 1 45.47 312 ARG A N 1
ATOM 2512 C CA . ARG A 1 312 ? 30.25 -38.344 -21.734 1 45.47 312 ARG A CA 1
ATOM 2513 C C . ARG A 1 312 ? 31.75 -38.344 -21.453 1 45.47 312 ARG A C 1
ATOM 2515 O O . ARG A 1 312 ? 32.531 -37.719 -22.172 1 45.47 312 ARG A O 1
ATOM 2522 N N . LYS A 1 313 ? 32.156 -38.469 -20.297 1 42.44 313 LYS A N 1
ATOM 2523 C CA . LYS A 1 313 ? 33.562 -38.781 -20.078 1 42.44 313 LYS A CA 1
ATOM 2524 C C . LYS A 1 313 ? 34.062 -39.719 -21.156 1 42.44 313 LYS A C 1
ATOM 2526 O O . LYS A 1 313 ? 33.531 -40.844 -21.328 1 42.44 313 LYS A O 1
ATOM 2531 N N . LEU A 1 314 ? 34.531 -39.156 -22.234 1 39.5 314 LEU A N 1
ATOM 2532 C CA . LEU A 1 314 ? 35.344 -40 -23.125 1 39.5 314 LEU A CA 1
ATOM 2533 C C . LEU A 1 314 ? 36.25 -40.938 -22.328 1 39.5 314 LEU A C 1
ATOM 2535 O O . LEU A 1 314 ? 37.125 -40.469 -21.578 1 39.5 314 LEU A O 1
ATOM 2539 N N . GLY A 1 315 ? 35.719 -41.969 -21.781 1 36.16 315 GLY A N 1
ATOM 2540 C CA . GLY A 1 315 ? 36.594 -43 -21.281 1 36.16 315 GLY A CA 1
ATOM 2541 C C . GLY A 1 315 ? 37.812 -43.219 -22.172 1 36.16 315 GLY A C 1
ATOM 2542 O O . GLY A 1 315 ? 37.688 -43.656 -23.328 1 36.16 315 GLY A O 1
ATOM 2543 N N . ILE A 1 316 ? 38.781 -42.25 -22.156 1 35.16 316 ILE A N 1
ATOM 2544 C CA . ILE A 1 316 ? 40.094 -42.438 -22.766 1 35.16 316 ILE A CA 1
ATOM 2545 C C . ILE A 1 316 ? 40.562 -43.875 -22.516 1 35.16 316 ILE A C 1
ATOM 2547 O O . ILE A 1 316 ? 40.812 -44.25 -21.375 1 35.16 316 ILE A O 1
ATOM 2551 N N . ALA A 1 317 ? 39.906 -44.906 -23.109 1 34.41 317 ALA A N 1
ATOM 2552 C CA . ALA A 1 317 ? 40.625 -46.156 -23.234 1 34.41 317 ALA A CA 1
ATOM 2553 C C . ALA A 1 317 ? 42.062 -45.938 -23.734 1 34.41 317 ALA A C 1
ATOM 2555 O O . ALA A 1 317 ? 42.281 -45.594 -24.891 1 34.41 317 ALA A O 1
ATOM 2556 N N . VAL A 1 318 ? 42.844 -45.125 -23.016 1 33.59 318 VAL A N 1
ATOM 2557 C CA . VAL A 1 318 ? 44.281 -45 -23.25 1 33.59 318 VAL A CA 1
ATOM 2558 C C . VAL A 1 318 ? 44.875 -46.406 -23.469 1 33.59 318 VAL A C 1
ATOM 2560 O O . VAL A 1 318 ? 44.781 -47.281 -22.594 1 33.59 318 VAL A O 1
ATOM 2563 N N . PRO A 1 319 ? 44.844 -46.875 -24.703 1 32.75 319 PRO A N 1
ATOM 2564 C CA . PRO A 1 319 ? 45.5 -48.156 -25.016 1 32.75 319 PRO A CA 1
ATOM 2565 C C . PRO A 1 319 ? 46.875 -48.281 -24.328 1 32.75 319 PRO A C 1
ATOM 2567 O O . PRO A 1 319 ? 47.625 -47.344 -24.266 1 32.75 319 PRO A O 1
ATOM 2570 N N . ILE A 1 320 ? 46.969 -49.031 -23.234 1 33.34 320 ILE A N 1
ATOM 2571 C CA . ILE A 1 320 ? 48.156 -49.469 -22.5 1 33.34 320 ILE A CA 1
ATOM 2572 C C . ILE A 1 320 ? 49.281 -49.781 -23.469 1 33.34 320 ILE A C 1
ATOM 2574 O O . ILE A 1 320 ? 49.469 -50.938 -23.859 1 33.34 320 ILE A O 1
ATOM 2578 N N . VAL A 1 321 ? 49.125 -49.219 -24.656 1 32.69 321 VAL A N 1
ATOM 2579 C CA . VAL A 1 321 ? 50.188 -49.594 -25.609 1 32.69 321 VAL A CA 1
ATOM 2580 C C . VAL A 1 321 ? 51.562 -49.188 -25.078 1 32.69 321 VAL A C 1
ATOM 2582 O O . VAL A 1 321 ? 52.562 -49.438 -25.734 1 32.69 321 VAL A O 1
ATOM 2585 N N . ALA A 1 322 ? 51.469 -48.188 -24.141 1 30.8 322 ALA A N 1
ATOM 2586 C CA . ALA A 1 322 ? 52.781 -47.594 -23.969 1 30.8 322 ALA A CA 1
ATOM 2587 C C . ALA A 1 322 ? 53.812 -48.625 -23.516 1 30.8 322 ALA A C 1
ATOM 2589 O O . ALA A 1 322 ? 55 -48.312 -23.359 1 30.8 322 ALA A O 1
ATOM 2590 N N . PHE A 1 323 ? 53.219 -49.656 -22.859 1 30.77 323 PHE A N 1
ATOM 2591 C CA . PHE A 1 323 ? 54.219 -50.406 -22.109 1 30.77 323 PHE A CA 1
ATOM 2592 C C . PHE A 1 323 ? 55.25 -51.031 -23.047 1 30.77 323 PHE A C 1
ATOM 2594 O O . PHE A 1 323 ? 56.219 -51.656 -22.594 1 30.77 323 PHE A O 1
ATOM 2601 N N . LEU A 1 324 ? 54.75 -51.219 -24.281 1 28.23 324 LEU A N 1
ATOM 2602 C CA . LEU A 1 324 ? 55.594 -52.188 -24.984 1 28.23 324 LEU A CA 1
ATOM 2603 C C . LEU A 1 324 ? 57 -51.625 -25.203 1 28.23 324 LEU A C 1
ATOM 2605 O O . LEU A 1 324 ? 57.906 -52.375 -25.516 1 28.23 324 LEU A O 1
ATOM 2609 N N . ILE A 1 325 ? 56.969 -50.312 -25.328 1 30.12 325 ILE A N 1
ATOM 2610 C CA . ILE A 1 325 ? 58.156 -50 -26.125 1 30.12 325 ILE A CA 1
ATOM 2611 C C . ILE A 1 325 ? 59.406 -50.219 -25.266 1 30.12 325 ILE A C 1
ATOM 2613 O O . ILE A 1 325 ? 60.531 -50.094 -25.766 1 30.12 325 ILE A O 1
ATOM 2617 N N . LEU A 1 326 ? 59.094 -50.062 -23.984 1 27.94 326 LEU A N 1
ATOM 2618 C CA . LEU A 1 326 ? 60.375 -49.812 -23.297 1 27.94 326 LEU A CA 1
ATOM 2619 C C . LEU A 1 326 ? 61.312 -51 -23.5 1 27.94 326 LEU A C 1
ATOM 2621 O O . LEU A 1 326 ? 62.438 -51 -22.969 1 27.94 326 LEU A O 1
ATOM 2625 N N . VAL A 1 327 ? 60.625 -52.125 -23.828 1 28.97 327 VAL A N 1
ATOM 2626 C CA . VAL A 1 327 ? 61.406 -53.281 -23.531 1 28.97 327 VAL A CA 1
ATOM 2627 C C . VAL A 1 327 ? 62.688 -53.281 -24.391 1 28.97 327 VAL A C 1
ATOM 2629 O O . VAL A 1 327 ? 63.531 -54.188 -24.281 1 28.97 327 VAL A O 1
ATOM 2632 N N . PHE A 1 328 ? 62.594 -52.531 -25.484 1 27.56 328 PHE A N 1
ATOM 2633 C CA . PHE A 1 328 ? 63.531 -53.125 -26.422 1 27.56 328 PHE A CA 1
ATOM 2634 C C . PHE A 1 328 ? 64.938 -53.062 -25.875 1 27.56 328 PHE A C 1
ATOM 2636 O O . PHE A 1 328 ? 65.875 -53.656 -26.438 1 27.56 328 PHE A O 1
ATOM 2643 N N . THR A 1 329 ? 65.25 -51.906 -25.375 1 26.47 329 THR A N 1
ATOM 2644 C CA . THR A 1 329 ? 66.688 -51.688 -25.609 1 26.47 329 THR A CA 1
ATOM 2645 C C . THR A 1 329 ? 67.5 -52.688 -24.797 1 26.47 329 THR A C 1
ATOM 2647 O O . THR A 1 329 ? 68.688 -52.75 -24.969 1 26.47 329 THR A O 1
ATOM 2650 N N . SER A 1 330 ? 66.938 -52.906 -23.609 1 26.42 330 SER A N 1
ATOM 2651 C CA . SER A 1 330 ? 68.062 -53.312 -22.734 1 26.42 330 SER A CA 1
ATOM 2652 C C . SER A 1 330 ? 68.625 -54.656 -23.141 1 26.42 330 SER A C 1
ATOM 2654 O O . SER A 1 330 ? 68.188 -55.688 -22.703 1 26.42 330 SER A O 1
ATOM 2656 N N . GLY A 1 331 ? 68.688 -55 -24.391 1 26.02 331 GLY A N 1
ATOM 2657 C CA . GLY A 1 331 ? 69.188 -56.312 -24.812 1 26.02 331 GLY A CA 1
ATOM 2658 C C . GLY A 1 331 ? 70.5 -56.719 -24.156 1 26.02 331 GLY A C 1
ATOM 2659 O O . GLY A 1 331 ? 71.125 -57.719 -24.562 1 26.02 331 GLY A O 1
ATOM 2660 N N . GLY A 1 332 ? 71.188 -55.781 -23.672 1 21.75 332 GLY A N 1
ATOM 2661 C CA . GLY A 1 332 ? 72.5 -56.406 -23.781 1 21.75 332 GLY A CA 1
ATOM 2662 C C . GLY A 1 332 ? 72.625 -57.75 -23.062 1 21.75 332 GLY A C 1
ATOM 2663 O O . GLY A 1 332 ? 73.062 -58.75 -23.641 1 21.75 332 GLY A O 1
ATOM 2664 N N . TRP A 1 333 ? 73 -57.75 -21.812 1 19.81 333 TRP A N 1
ATOM 2665 C CA . TRP A 1 333 ? 74.125 -58.594 -21.422 1 19.81 333 TRP A CA 1
ATOM 2666 C C . TRP A 1 333 ? 73.625 -60 -21.031 1 19.81 333 TRP A C 1
ATOM 2668 O O . TRP A 1 333 ? 74.25 -60.969 -21.406 1 19.81 333 TRP A O 1
ATOM 2678 N N . LEU A 1 334 ? 72.75 -60.125 -19.969 1 18.16 334 LEU A N 1
ATOM 2679 C CA . LEU A 1 334 ? 73.25 -61.094 -19.031 1 18.16 334 LEU A CA 1
ATOM 2680 C C . LEU A 1 334 ? 73.062 -62.531 -19.562 1 18.16 334 LEU A C 1
ATOM 2682 O O . LEU A 1 334 ? 72.188 -62.75 -20.422 1 18.16 334 LEU A O 1
ATOM 2686 N N . VAL A 1 335 ? 72.875 -63.594 -18.516 1 18.56 335 VAL A N 1
ATOM 2687 C CA . VAL A 1 335 ? 73.562 -64.875 -18.328 1 18.56 335 VAL A CA 1
ATOM 2688 C C . VAL A 1 335 ? 72.812 -65.938 -19.125 1 18.56 335 VAL A C 1
ATOM 2690 O O . VAL A 1 335 ? 71.688 -65.75 -19.516 1 18.56 335 VAL A O 1
ATOM 2693 N N . HIS A 1 336 ? 73.125 -67.375 -18.844 1 18.41 336 HIS A N 1
ATOM 2694 C CA . HIS A 1 336 ? 73.438 -68.688 -19.359 1 18.41 336 HIS A CA 1
ATOM 2695 C C . HIS A 1 336 ? 72.25 -69.625 -19.406 1 18.41 336 HIS A C 1
ATOM 2697 O O . HIS A 1 336 ? 72 -70.25 -20.438 1 18.41 336 HIS A O 1
ATOM 2703 N N . ARG A 1 337 ? 71.625 -70.312 -18.219 1 16.7 337 ARG A N 1
ATOM 2704 C CA . ARG A 1 337 ? 71.75 -71.75 -18.203 1 16.7 337 ARG A CA 1
ATOM 2705 C C . ARG A 1 337 ? 70.562 -72.375 -18.859 1 16.7 337 ARG A C 1
ATOM 2707 O O . ARG A 1 337 ? 69.562 -71.688 -19.141 1 16.7 337 ARG A O 1
ATOM 2714 N N . TYR A 1 338 ? 69.875 -73.5 -18.062 1 17.22 338 TYR A N 1
ATOM 2715 C CA . TYR A 1 338 ? 69.688 -74.938 -18.25 1 17.22 338 TYR A CA 1
ATOM 2716 C C . TYR A 1 338 ? 68.312 -75.25 -18.875 1 17.22 338 TYR A C 1
ATOM 2718 O O . TYR A 1 338 ? 67.438 -74.375 -18.875 1 17.22 338 TYR A O 1
ATOM 2726 N N . MET A 1 339 ? 67.875 -76.688 -18.766 1 16.7 339 MET A N 1
ATOM 2727 C CA . MET A 1 339 ? 67.438 -77.812 -19.562 1 16.7 339 MET A CA 1
ATOM 2728 C C . MET A 1 339 ? 65.938 -77.938 -19.562 1 16.7 339 MET A C 1
ATOM 2730 O O . MET A 1 339 ? 65.25 -77.75 -20.594 1 16.7 339 MET A O 1
ATOM 2734 N N . THR A 1 340 ? 65.25 -79 -18.734 1 17.5 340 THR A N 1
ATOM 2735 C CA . THR A 1 340 ? 64.625 -80.312 -19.109 1 17.5 340 THR A CA 1
ATOM 2736 C C . THR A 1 340 ? 63.094 -80.25 -19.016 1 17.5 340 THR A C 1
ATOM 2738 O O . THR A 1 340 ? 62.562 -79.562 -18.109 1 17.5 340 THR A O 1
ATOM 2741 N N . LYS A 1 341 ? 62.344 -80.562 -20 1 17.98 341 LYS A N 1
ATOM 2742 C CA . LYS A 1 341 ? 60.938 -80.688 -20.312 1 17.98 341 LYS A CA 1
ATOM 2743 C C . LYS A 1 341 ? 60.281 -81.875 -19.562 1 17.98 341 LYS A C 1
ATOM 2745 O O . LYS A 1 341 ? 60.281 -83 -20.047 1 17.98 341 LYS A O 1
ATOM 2750 N N . GLU A 1 342 ? 60.219 -81.812 -18.203 1 16.12 342 GLU A N 1
ATOM 2751 C CA . GLU A 1 342 ? 59.594 -83.062 -17.656 1 16.12 342 GLU A CA 1
ATOM 2752 C C . GLU A 1 342 ? 58.125 -83.125 -18.078 1 16.12 342 GLU A C 1
ATOM 2754 O O . GLU A 1 342 ? 57.531 -82.125 -18.453 1 16.12 342 GLU A O 1
ATOM 2759 N N . THR A 1 343 ? 57.312 -84.438 -17.547 1 16.23 343 THR A N 1
ATOM 2760 C CA . THR A 1 343 ? 56.469 -85.625 -17.734 1 16.23 343 THR A CA 1
ATOM 2761 C C . THR A 1 343 ? 55.031 -85.312 -17.375 1 16.23 343 THR A C 1
ATOM 2763 O O . THR A 1 343 ? 54.094 -85.625 -18.125 1 16.23 343 THR A O 1
ATOM 2766 N N . ALA A 1 344 ? 54.594 -85.375 -15.945 1 15.41 344 ALA A N 1
ATOM 2767 C CA . ALA A 1 344 ? 53.719 -86.375 -15.43 1 15.41 344 ALA A CA 1
ATOM 2768 C C . ALA A 1 344 ? 52.25 -86.125 -15.773 1 15.41 344 ALA A C 1
ATOM 2770 O O . ALA A 1 344 ? 51.906 -85 -16.094 1 15.41 344 ALA A O 1
ATOM 2771 N N . GLN A 1 345 ? 51.281 -86.812 -14.805 1 15.33 345 GLN A N 1
ATOM 2772 C CA . GLN A 1 345 ? 50.312 -87.875 -14.594 1 15.33 345 GLN A CA 1
ATOM 2773 C C . GLN A 1 345 ? 48.906 -87.312 -14.5 1 15.33 345 GLN A C 1
ATOM 2775 O O . GLN A 1 345 ? 48 -87.812 -15.195 1 15.33 345 GLN A O 1
ATOM 2780 N N . LYS A 1 346 ? 48.312 -87.188 -13.156 1 16.11 346 LYS A N 1
ATOM 2781 C CA . LYS A 1 346 ? 47.312 -88.062 -12.555 1 16.11 346 LYS A CA 1
ATOM 2782 C C . LYS A 1 346 ? 45.906 -87.625 -12.898 1 16.11 346 LYS A C 1
ATOM 2784 O O . LYS A 1 346 ? 45.719 -86.438 -13.305 1 16.11 346 LYS A O 1
ATOM 2789 N N . GLU A 1 347 ? 44.781 -88.062 -11.875 1 14.91 347 GLU A N 1
ATOM 2790 C CA . GLU A 1 347 ? 43.719 -89 -11.594 1 14.91 347 GLU A CA 1
ATOM 2791 C C . GLU A 1 347 ? 42.375 -88.375 -11.555 1 14.91 347 GLU A C 1
ATOM 2793 O O . GLU A 1 347 ? 41.438 -88.75 -12.234 1 14.91 347 GLU A O 1
ATOM 2798 N N . ALA A 1 348 ? 41.75 -88 -10.211 1 15.2 348 ALA A N 1
ATOM 2799 C CA . ALA A 1 348 ? 40.75 -88.688 -9.43 1 15.2 348 ALA A CA 1
ATOM 2800 C C . ALA A 1 348 ? 39.344 -88.25 -9.797 1 15.2 348 ALA A C 1
ATOM 2802 O O . ALA A 1 348 ? 39.188 -87.188 -10.414 1 15.2 348 ALA A O 1
ATOM 2803 N N . VAL A 1 349 ? 38.25 -88.25 -8.602 1 14.68 349 VAL A N 1
ATOM 2804 C CA . VAL A 1 349 ? 37.219 -89.062 -7.996 1 14.68 349 VAL A CA 1
ATOM 2805 C C . VAL A 1 349 ? 35.844 -88.438 -8.219 1 14.68 349 VAL A C 1
ATOM 2807 O O . VAL A 1 349 ? 35.781 -87.25 -8.57 1 14.68 349 VAL A O 1
ATOM 2810 N N . SER A 1 350 ? 34.812 -88.625 -7.125 1 14.33 350 SER A N 1
ATOM 2811 C CA . SER A 1 350 ? 33.656 -89.5 -6.77 1 14.33 350 SER A CA 1
ATOM 2812 C C . SER A 1 350 ? 32.375 -88.688 -6.777 1 14.33 350 SER A C 1
ATOM 2814 O O . SER A 1 350 ? 31.391 -89 -7.449 1 14.33 350 SER A O 1
ATOM 2816 N N . LEU A 1 351 ? 31.656 -88.25 -5.43 1 14.45 351 LEU A N 1
ATOM 2817 C CA . LEU A 1 351 ? 30.594 -88.938 -4.691 1 14.45 351 LEU A CA 1
ATOM 2818 C C . LEU A 1 351 ? 29.234 -88.25 -4.965 1 14.45 351 LEU A C 1
ATOM 2820 O O . LEU A 1 351 ? 29.188 -87.188 -5.473 1 14.45 351 LEU A O 1
ATOM 2824 N N . LYS A 1 352 ? 28.203 -88.125 -3.754 1 15.36 352 LYS A N 1
ATOM 2825 C CA . LYS A 1 352 ? 27.062 -88.75 -3.133 1 15.36 352 LYS A CA 1
ATOM 2826 C C . LYS A 1 352 ? 25.766 -88 -3.408 1 15.36 352 LYS A C 1
ATOM 2828 O O . LYS A 1 352 ? 25.797 -86.875 -3.885 1 15.36 352 LYS A O 1
ATOM 2833 N N . SER A 1 353 ? 24.734 -87.875 -2.248 1 14.55 353 SER A N 1
ATOM 2834 C CA . SER A 1 353 ? 23.531 -88.5 -1.715 1 14.55 353 SER A CA 1
ATOM 2835 C C . SER A 1 353 ? 22.297 -87.625 -1.975 1 14.55 353 SER A C 1
ATOM 2837 O O . SER A 1 353 ? 21.328 -88.125 -2.564 1 14.55 353 SER A O 1
ATOM 2839 N N . VAL A 1 354 ? 21.422 -87.125 -0.781 1 14.66 354 VAL A N 1
ATOM 2840 C CA . VAL A 1 354 ? 20.25 -87.625 -0.095 1 14.66 354 VAL A CA 1
ATOM 2841 C C . VAL A 1 354 ? 19 -86.875 -0.547 1 14.66 354 VAL A C 1
ATOM 2843 O O . VAL A 1 354 ? 19.125 -85.75 -1.11 1 14.66 354 VAL A O 1
ATOM 2846 N N . ASN A 1 355 ? 17.594 -87 0.281 1 14.59 355 ASN A N 1
ATOM 2847 C CA . ASN A 1 355 ? 16.25 -87.562 0.359 1 14.59 355 ASN A CA 1
ATOM 2848 C C . ASN A 1 355 ? 15.203 -86.438 0.439 1 14.59 355 ASN A C 1
ATOM 2850 O O . ASN A 1 355 ? 14.18 -86.5 -0.245 1 14.59 355 ASN A O 1
ATOM 2854 N N . LYS A 1 356 ? 15.07 -85.438 1.423 1 15.28 356 LYS A N 1
ATOM 2855 C CA . LYS A 1 356 ? 14 -85.438 2.414 1 15.28 356 LYS A CA 1
ATOM 2856 C C . LYS A 1 356 ? 12.68 -85 1.811 1 15.28 356 LYS A C 1
ATOM 2858 O O . LYS A 1 356 ? 12.688 -84.188 0.843 1 15.28 356 LYS A O 1
ATOM 2863 N N . SER A 1 357 ? 11.344 -85 2.695 1 14.83 357 SER A N 1
ATOM 2864 C CA . SER A 1 357 ? 10.008 -85.5 3.062 1 14.83 357 SER A CA 1
ATOM 2865 C C . SER A 1 357 ? 8.945 -84.438 2.689 1 14.83 357 SER A C 1
ATOM 2867 O O . SER A 1 357 ? 9.266 -83.312 2.299 1 14.83 357 SER A O 1
ATOM 2869 N N . SER A 1 358 ? 7.719 -84.125 3.68 1 14.61 358 SER A N 1
ATOM 2870 C CA . SER A 1 358 ? 6.332 -84.562 3.881 1 14.61 358 SER A CA 1
ATOM 2871 C C . SER A 1 358 ? 5.363 -83.438 3.596 1 14.61 358 SER A C 1
ATOM 2873 O O . SER A 1 358 ? 4.398 -83.625 2.852 1 14.61 358 SER A O 1
ATOM 2875 N N . LEU A 1 359 ? 4.992 -82.375 4.594 1 14.88 359 LEU A N 1
ATOM 2876 C CA . LEU A 1 359 ? 3.76 -82.312 5.363 1 14.88 359 LEU A CA 1
ATOM 2877 C C . LEU A 1 359 ? 2.67 -81.562 4.559 1 14.88 359 LEU A C 1
ATOM 2879 O O . LEU A 1 359 ? 2.969 -80.812 3.631 1 14.88 359 LEU A O 1
ATOM 2883 N N . LYS A 1 360 ? 1.319 -81.312 5.266 1 15.99 360 LYS A N 1
ATOM 2884 C CA . LYS A 1 360 ? -0.104 -81.625 5.332 1 15.99 360 LYS A CA 1
ATOM 2885 C C . LYS A 1 360 ? -0.949 -80.5 4.75 1 15.99 360 LYS A C 1
ATOM 2887 O O . LYS A 1 360 ? -1.773 -80.688 3.863 1 15.99 360 LYS A O 1
ATOM 2892 N N . LYS A 1 361 ? -1.746 -79.625 5.629 1 15.8 361 LYS A N 1
ATOM 2893 C CA . LYS A 1 361 ? -3.162 -79.75 5.98 1 15.8 361 LYS A CA 1
ATOM 2894 C C . LYS A 1 361 ? -4 -78.812 5.098 1 15.8 361 LYS A C 1
ATOM 2896 O O . LYS A 1 361 ? -3.465 -77.938 4.445 1 15.8 361 LYS A O 1
ATOM 2901 N N . THR A 1 362 ? -5.398 -78.375 5.594 1 15.1 362 THR A N 1
ATOM 2902 C CA . THR A 1 362 ? -6.832 -78.562 5.449 1 15.1 362 THR A CA 1
ATOM 2903 C C . THR A 1 362 ? -7.508 -77.375 4.871 1 15.1 362 THR A C 1
ATOM 2905 O O . THR A 1 362 ? -8.438 -77.438 4.07 1 15.1 362 THR A O 1
ATOM 2908 N N . ALA A 1 363 ? -7.301 -76.125 5.355 1 16.84 363 ALA A N 1
ATOM 2909 C CA . ALA A 1 363 ? -8.477 -75.375 5.863 1 16.84 363 ALA A CA 1
ATOM 2910 C C . ALA A 1 363 ? -9.422 -75 4.727 1 16.84 363 ALA A C 1
ATOM 2912 O O . ALA A 1 363 ? -8.969 -74.688 3.621 1 16.84 363 ALA A O 1
ATOM 2913 N N . LYS A 1 364 ? -10.812 -74.938 5.004 1 15.71 364 LYS A N 1
ATOM 2914 C CA . LYS A 1 364 ? -12.219 -75.188 4.719 1 15.71 364 LYS A CA 1
ATOM 2915 C C . LYS A 1 364 ? -12.789 -74.125 3.797 1 15.71 364 LYS A C 1
ATOM 2917 O O . LYS A 1 364 ? -13.328 -74.438 2.73 1 15.71 364 LYS A O 1
ATOM 2922 N N . SER A 1 365 ? -13.844 -73.312 4.328 1 15.23 365 SER A N 1
ATOM 2923 C CA . SER A 1 365 ? -15.289 -73.312 4.133 1 15.23 365 SER A CA 1
ATOM 2924 C C . SER A 1 365 ? -15.727 -72.375 3.059 1 15.23 365 SER A C 1
ATOM 2926 O O . SER A 1 365 ? -16.469 -72.75 2.137 1 15.23 365 SER A O 1
ATOM 2928 N N . SER A 1 366 ? -15.906 -71 3.424 1 16.95 366 SER A N 1
ATOM 2929 C CA . SER A 1 366 ? -17.203 -70.312 3.42 1 16.95 366 SER A CA 1
ATOM 2930 C C . SER A 1 366 ? -17.547 -69.812 2.027 1 16.95 366 SER A C 1
ATOM 2932 O O . SER A 1 366 ? -16.812 -69 1.452 1 16.95 366 SER A O 1
ATOM 2934 N N . GLU A 1 367 ? -18.266 -70.5 1.178 1 16.83 367 GLU A N 1
ATOM 2935 C CA . GLU A 1 367 ? -18.781 -70.562 -0.186 1 16.83 367 GLU A CA 1
ATOM 2936 C C . GLU A 1 367 ? -19.703 -69.375 -0.484 1 16.83 367 GLU A C 1
ATOM 2938 O O . GLU A 1 367 ? -20 -69.125 -1.646 1 16.83 367 GLU A O 1
ATOM 2943 N N . ARG A 1 368 ? -20.484 -69 0.567 1 15.41 368 ARG A N 1
ATOM 2944 C CA . ARG A 1 368 ? -21.906 -68.938 0.287 1 15.41 368 ARG A CA 1
ATOM 2945 C C . ARG A 1 368 ? -22.234 -67.938 -0.802 1 15.41 368 ARG A C 1
ATOM 2947 O O . ARG A 1 368 ? -22.938 -68.25 -1.765 1 15.41 368 ARG A O 1
ATOM 2954 N N . LEU A 1 369 ? -22.719 -66.625 -0.394 1 17.38 369 LEU A N 1
ATOM 2955 C CA . LEU A 1 369 ? -24 -66 -0.599 1 17.38 369 LEU A CA 1
ATOM 2956 C C . LEU A 1 369 ? -24.031 -65.25 -1.93 1 17.38 369 LEU A C 1
ATOM 2958 O O . LEU A 1 369 ? -23.516 -64.125 -2.033 1 17.38 369 LEU A O 1
ATOM 2962 N N . ALA A 1 370 ? -23.719 -65.75 -3.051 1 17.14 370 ALA A N 1
ATOM 2963 C CA . ALA A 1 370 ? -23.562 -65.25 -4.402 1 17.14 370 ALA A CA 1
ATOM 2964 C C . ALA A 1 370 ? -24.844 -64.562 -4.875 1 17.14 370 ALA A C 1
ATOM 2966 O O . ALA A 1 370 ? -24.797 -63.562 -5.602 1 17.14 370 ALA A O 1
ATOM 2967 N N . LYS A 1 371 ? -26.031 -65.375 -4.715 1 17.31 371 LYS A N 1
ATOM 2968 C CA . LYS A 1 371 ? -26.828 -65.562 -5.91 1 17.31 371 LYS A CA 1
ATOM 2969 C C . LYS A 1 371 ? -27.703 -64.375 -6.227 1 17.31 371 LYS A C 1
ATOM 2971 O O . LYS A 1 371 ? -28.188 -64.25 -7.352 1 17.31 371 LYS A O 1
ATOM 2976 N N . LYS A 1 372 ? -28.344 -63.844 -5.141 1 16.78 372 LYS A N 1
ATOM 2977 C CA . LYS A 1 372 ? -29.781 -63.688 -5.316 1 16.78 372 LYS A CA 1
ATOM 2978 C C . LYS A 1 372 ? -30.078 -62.625 -6.391 1 16.78 372 LYS A C 1
ATOM 2980 O O . LYS A 1 372 ? -31.172 -62.625 -6.973 1 16.78 372 LYS A O 1
ATOM 2985 N N . GLN A 1 373 ? -29.531 -61.469 -6.148 1 18.2 373 GLN A N 1
ATOM 2986 C CA . GLN A 1 373 ? -30.391 -60.344 -6.461 1 18.2 373 GLN A CA 1
ATOM 2987 C C . GLN A 1 373 ? -30.641 -60.219 -7.961 1 18.2 373 GLN A C 1
ATOM 2989 O O . GLN A 1 373 ? -29.781 -59.75 -8.711 1 18.2 373 GLN A O 1
ATOM 2994 N N . SER A 1 374 ? -31.234 -61.281 -8.688 1 16.98 374 SER A N 1
ATOM 2995 C CA . SER A 1 374 ? -31.578 -61.719 -10.039 1 16.98 374 SER A CA 1
ATOM 2996 C C . SER A 1 374 ? -32.25 -60.594 -10.836 1 16.98 374 SER A C 1
ATOM 2998 O O . SER A 1 374 ? -31.844 -60.312 -11.969 1 16.98 374 SER A O 1
ATOM 3000 N N . GLU A 1 375 ? -33.656 -60.531 -10.664 1 16.52 375 GLU A N 1
ATOM 3001 C CA . GLU A 1 375 ? -34.688 -60.719 -11.695 1 16.52 375 GLU A CA 1
ATOM 3002 C C . GLU A 1 375 ? -34.844 -59.469 -12.555 1 16.52 375 GLU A C 1
ATOM 3004 O O . GLU A 1 375 ? -34.875 -59.562 -13.789 1 16.52 375 GLU A O 1
ATOM 3009 N N . GLU A 1 376 ? -35.812 -58.562 -12.016 1 18.02 376 GLU A N 1
ATOM 3010 C CA . GLU A 1 376 ? -37 -58.125 -12.742 1 18.02 376 GLU A CA 1
ATOM 3011 C C . GLU A 1 376 ? -36.656 -57.062 -13.758 1 18.02 376 GLU A C 1
ATOM 3013 O O . GLU A 1 376 ? -37.562 -56.469 -14.375 1 18.02 376 GLU A O 1
ATOM 3018 N N . LYS A 1 377 ? -35.531 -56.469 -13.586 1 17.25 377 LYS A N 1
ATOM 3019 C CA . LYS A 1 377 ? -35.5 -55.281 -14.414 1 17.25 377 LYS A CA 1
ATOM 3020 C C . LYS A 1 377 ? -35.688 -55.625 -15.891 1 17.25 377 LYS A C 1
ATOM 3022 O O . LYS A 1 377 ? -34.719 -55.625 -16.656 1 17.25 377 LYS A O 1
ATOM 3027 N N . ALA A 1 378 ? -36.469 -56.656 -16.203 1 17.11 378 ALA A N 1
ATOM 3028 C CA . ALA A 1 378 ? -36.594 -57.25 -17.516 1 17.11 378 ALA A CA 1
ATOM 3029 C C . ALA A 1 378 ? -36.781 -56.188 -18.594 1 17.11 378 ALA A C 1
ATOM 3031 O O . ALA A 1 378 ? -36.125 -56.219 -19.641 1 17.11 378 ALA A O 1
ATOM 3032 N N . LYS A 1 379 ? -38.094 -55.719 -18.719 1 16.67 379 LYS A N 1
ATOM 3033 C CA . LYS A 1 379 ? -38.938 -55.75 -19.906 1 16.67 379 LYS A CA 1
ATOM 3034 C C . LYS A 1 379 ? -38.562 -54.656 -20.891 1 16.67 379 LYS A C 1
ATOM 3036 O O . LYS A 1 379 ? -38.812 -54.781 -22.094 1 16.67 379 LYS A O 1
ATOM 3041 N N . ALA A 1 380 ? -38.469 -53.438 -20.375 1 17.8 380 ALA A N 1
ATOM 3042 C CA . ALA A 1 380 ? -38.906 -52.344 -21.234 1 17.8 380 ALA A CA 1
ATOM 3043 C C . ALA A 1 380 ? -38 -52.156 -22.438 1 17.8 380 ALA A C 1
ATOM 3045 O O . ALA A 1 380 ? -36.938 -51.531 -22.328 1 17.8 380 ALA A O 1
ATOM 3046 N N . GLU A 1 381 ? -37.594 -53.219 -23.266 1 17.41 381 GLU A N 1
ATOM 3047 C CA . GLU A 1 381 ? -36.75 -53.594 -24.391 1 17.41 381 GLU A CA 1
ATOM 3048 C C . GLU A 1 381 ? -37.031 -52.719 -25.594 1 17.41 381 GLU A C 1
ATOM 3050 O O . GLU A 1 381 ? -36.094 -52.312 -26.297 1 17.41 381 GLU A O 1
ATOM 3055 N N . SER A 1 382 ? -38.312 -52.75 -26.219 1 15.93 382 SER A N 1
ATOM 3056 C CA . SER A 1 382 ? -38.562 -53.156 -27.609 1 15.93 382 SER A CA 1
ATOM 3057 C C . SER A 1 382 ? -38.281 -52 -28.562 1 15.93 382 SER A C 1
ATOM 3059 O O . SER A 1 382 ? -37.938 -52.219 -29.719 1 15.93 382 SER A O 1
ATOM 3061 N N . GLU A 1 383 ? -39.062 -50.844 -28.438 1 17.39 383 GLU A N 1
ATOM 3062 C CA . GLU A 1 383 ? -39.688 -50.281 -29.609 1 17.39 383 GLU A CA 1
ATOM 3063 C C . GLU A 1 383 ? -38.688 -49.844 -30.656 1 17.39 383 GLU A C 1
ATOM 3065 O O . GLU A 1 383 ? -37.781 -49.031 -30.344 1 17.39 383 GLU A O 1
ATOM 3070 N N . SER A 1 384 ? -38.594 -50.5 -31.969 1 17.16 384 SER A N 1
ATOM 3071 C CA . SER A 1 384 ? -38.125 -51 -33.25 1 17.16 384 SER A CA 1
ATOM 3072 C C . SER A 1 384 ? -37.812 -49.844 -34.219 1 17.16 384 SER A C 1
ATOM 3074 O O . SER A 1 384 ? -38.156 -48.688 -33.938 1 17.16 384 SER A O 1
ATOM 3076 N N . LYS A 1 385 ? -37.906 -50.062 -35.719 1 16.88 385 LYS A N 1
ATOM 3077 C CA . LYS A 1 385 ? -37.281 -50.25 -37.031 1 16.88 385 LYS A CA 1
ATOM 3078 C C . LYS A 1 385 ? -37.562 -49.062 -37.969 1 16.88 385 LYS A C 1
ATOM 3080 O O . LYS A 1 385 ? -37.062 -49.031 -39.094 1 16.88 385 LYS A O 1
ATOM 3085 N N . VAL A 1 386 ? -38.781 -48.469 -37.969 1 16.94 386 VAL A N 1
ATOM 3086 C CA . VAL A 1 386 ? -39.438 -48.281 -39.281 1 16.94 386 VAL A CA 1
ATOM 3087 C C . VAL A 1 386 ? -38.531 -47.438 -40.156 1 16.94 386 VAL A C 1
ATOM 3089 O O . VAL A 1 386 ? -37.656 -46.719 -39.688 1 16.94 386 VAL A O 1
ATOM 3092 N N . LYS A 1 387 ? -39.219 -46.5 -41.156 1 17.66 387 LYS A N 1
ATOM 3093 C CA . LYS A 1 387 ? -39.406 -46.125 -42.562 1 17.66 387 LYS A CA 1
ATOM 3094 C C . LYS A 1 387 ? -38.281 -45.188 -43.031 1 17.66 387 LYS A C 1
ATOM 3096 O O . LYS A 1 387 ? -38 -44.219 -42.375 1 17.66 387 LYS A O 1
ATOM 3101 N N . ALA A 1 388 ? -37.438 -45.469 -44.281 1 17.53 388 ALA A N 1
ATOM 3102 C CA . ALA A 1 388 ? -36.406 -45.562 -45.312 1 17.53 388 ALA A CA 1
ATOM 3103 C C . ALA A 1 388 ? -36.188 -44.219 -46 1 17.53 388 ALA A C 1
ATOM 3105 O O . ALA A 1 388 ? -35.062 -43.75 -46.094 1 17.53 388 ALA A O 1
ATOM 3106 N N . GLU A 1 389 ? -36.969 -43.969 -47.344 1 17.05 389 GLU A N 1
ATOM 3107 C CA . GLU A 1 389 ? -36.625 -43.812 -48.75 1 17.05 389 GLU A CA 1
ATOM 3108 C C . GLU A 1 389 ? -36.438 -42.344 -49.094 1 17.05 389 GLU A C 1
ATOM 3110 O O . GLU A 1 389 ? -35.531 -41.969 -49.875 1 17.05 389 GLU A O 1
ATOM 3115 N N . SER A 1 390 ? -37.531 -41.531 -49.156 1 16.66 390 SER A N 1
ATOM 3116 C CA . SER A 1 390 ? -37.844 -40.844 -50.438 1 16.66 390 SER A CA 1
ATOM 3117 C C . SER A 1 390 ? -36.875 -39.719 -50.719 1 16.66 390 SER A C 1
ATOM 3119 O O . SER A 1 390 ? -36.281 -39.625 -51.781 1 16.66 390 SER A O 1
ATOM 3121 N N . GLU A 1 391 ? -37.344 -38.375 -50.625 1 17.56 391 GLU A N 1
ATOM 3122 C CA . GLU A 1 391 ? -37.438 -37.281 -51.594 1 17.56 391 GLU A CA 1
ATOM 3123 C C . GLU A 1 391 ? -36.094 -36.531 -51.688 1 17.56 391 GLU A C 1
ATOM 3125 O O . GLU A 1 391 ? -35.406 -36.344 -50.688 1 17.56 391 GLU A O 1
ATOM 3130 N N . SER A 1 392 ? -35.531 -36.094 -53.062 1 18.2 392 SER A N 1
ATOM 3131 C CA . SER A 1 392 ? -34.75 -35.781 -54.25 1 18.2 392 SER A CA 1
ATOM 3132 C C . SER A 1 392 ? -33.906 -34.531 -54.062 1 18.2 392 SER A C 1
ATOM 3134 O O . SER A 1 392 ? -34.125 -33.781 -53.094 1 18.2 392 SER A O 1
ATOM 3136 N N . LYS A 1 393 ? -33.719 -33.688 -55.344 1 18.09 393 LYS A N 1
ATOM 3137 C CA . LYS A 1 393 ? -32.812 -33.125 -56.375 1 18.09 393 LYS A CA 1
ATOM 3138 C C . LYS A 1 393 ? -32.5 -31.672 -56.094 1 18.09 393 LYS A C 1
ATOM 3140 O O . LYS A 1 393 ? -31.406 -31.188 -56.406 1 18.09 393 LYS A O 1
ATOM 3145 N N . VAL A 1 394 ? -33.531 -30.797 -55.844 1 18.03 394 VAL A N 1
ATOM 3146 C CA . VAL A 1 394 ? -33.531 -29.562 -56.594 1 18.03 394 VAL A CA 1
ATOM 3147 C C . VAL A 1 394 ? -32.438 -28.625 -56.062 1 18.03 394 VAL A C 1
ATOM 3149 O O . VAL A 1 394 ? -32.062 -27.656 -56.719 1 18.03 394 VAL A O 1
ATOM 3152 N N . LYS A 1 395 ? -32.188 -28.531 -54.75 1 17.86 395 LYS A N 1
ATOM 3153 C CA . LYS A 1 395 ? -31.703 -27.188 -54.438 1 17.86 395 LYS A CA 1
ATOM 3154 C C . LYS A 1 395 ? -30.234 -27.031 -54.812 1 17.86 395 LYS A C 1
ATOM 3156 O O . LYS A 1 395 ? -29.344 -27.406 -54.062 1 17.86 395 LYS A O 1
ATOM 3161 N N . ALA A 1 396 ? -29.766 -27.516 -56.125 1 19.89 396 ALA A N 1
ATOM 3162 C CA . ALA A 1 396 ? -28.562 -27.547 -56.938 1 19.89 396 ALA A CA 1
ATOM 3163 C C . ALA A 1 396 ? -27.953 -26.141 -57.062 1 19.89 396 ALA A C 1
ATOM 3165 O O . ALA A 1 396 ? -26.734 -25.969 -57 1 19.89 396 ALA A O 1
ATOM 3166 N N . GLU A 1 397 ? -28.719 -25.188 -57.906 1 19.05 397 GLU A N 1
ATOM 3167 C CA . GLU A 1 397 ? -28.219 -24.375 -59 1 19.05 397 GLU A CA 1
ATOM 3168 C C . GLU A 1 397 ? -27.375 -23.203 -58.469 1 19.05 397 GLU A C 1
ATOM 3170 O O . GLU A 1 397 ? -26.422 -22.766 -59.156 1 19.05 397 GLU A O 1
ATOM 3175 N N . SER A 1 398 ? -27.891 -22.422 -57.5 1 19.47 398 SER A N 1
ATOM 3176 C CA . SER A 1 398 ? -27.641 -20.984 -57.625 1 19.47 398 SER A CA 1
ATOM 3177 C C . SER A 1 398 ? -26.219 -20.641 -57.188 1 19.47 398 SER A C 1
ATOM 3179 O O . SER A 1 398 ? -26.016 -19.969 -56.156 1 19.47 398 SER A O 1
ATOM 3181 N N . GLU A 1 399 ? -25.141 -21.5 -57.406 1 20 399 GLU A N 1
ATOM 3182 C CA . GLU A 1 399 ? -23.719 -21.406 -57.125 1 20 399 GLU A CA 1
ATOM 3183 C C . GLU A 1 399 ? -23.078 -20.234 -57.844 1 20 399 GLU A C 1
ATOM 3185 O O . GLU A 1 399 ? -21.906 -19.922 -57.625 1 20 399 GLU A O 1
ATOM 3190 N N . SER A 1 400 ? -23.531 -20 -59.125 1 18.77 400 SER A N 1
ATOM 3191 C CA . SER A 1 400 ? -22.594 -19.594 -60.156 1 18.77 400 SER A CA 1
ATOM 3192 C C . SER A 1 400 ? -22.016 -18.219 -59.875 1 18.77 400 SER A C 1
ATOM 3194 O O . SER A 1 400 ? -20.812 -17.984 -60.062 1 18.77 400 SER A O 1
ATOM 3196 N N . LYS A 1 401 ? -23 -17.141 -60.25 1 20.98 401 LYS A N 1
ATOM 3197 C CA . LYS A 1 401 ? -22.562 -15.961 -61 1 20.98 401 LYS A CA 1
ATOM 3198 C C . LYS A 1 401 ? -21.641 -15.078 -60.156 1 20.98 401 LYS A C 1
ATOM 3200 O O . LYS A 1 401 ? -20.781 -14.383 -60.688 1 20.98 401 LYS A O 1
ATOM 3205 N N . ALA A 1 402 ? -22.016 -14.695 -58.875 1 19.16 402 ALA A N 1
ATOM 3206 C CA . ALA A 1 402 ? -21.703 -13.328 -58.5 1 19.16 402 ALA A CA 1
ATOM 3207 C C . ALA A 1 402 ? -20.234 -13.18 -58.125 1 19.16 402 ALA A C 1
ATOM 3209 O O . ALA A 1 402 ? -19.891 -13.055 -56.938 1 19.16 402 ALA A O 1
ATOM 3210 N N . LYS A 1 403 ? -19.312 -14.094 -58.5 1 21.92 403 LYS A N 1
ATOM 3211 C CA . LYS A 1 403 ? -17.875 -14.109 -58.25 1 21.92 403 LYS A CA 1
ATOM 3212 C C . LYS A 1 403 ? -17.172 -12.898 -58.875 1 21.92 403 LYS A C 1
ATOM 3214 O O . LYS A 1 403 ? -16.156 -12.438 -58.375 1 21.92 403 LYS A O 1
ATOM 3219 N N . ALA A 1 404 ? -17.453 -12.578 -60.156 1 21.45 404 ALA A N 1
ATOM 3220 C CA . ALA A 1 404 ? -16.484 -12.086 -61.125 1 21.45 404 ALA A CA 1
ATOM 3221 C C . ALA A 1 404 ? -16.109 -10.641 -60.844 1 21.45 404 ALA A C 1
ATOM 3223 O O . ALA A 1 404 ? -14.938 -10.25 -60.969 1 21.45 404 ALA A O 1
ATOM 3224 N N . GLU A 1 405 ? -17.125 -9.672 -60.906 1 21.23 405 GLU A N 1
ATOM 3225 C CA . GLU A 1 405 ? -16.828 -8.398 -61.562 1 21.23 405 GLU A CA 1
ATOM 3226 C C . GLU A 1 405 ? -15.945 -7.523 -60.656 1 21.23 405 GLU A C 1
ATOM 3228 O O . GLU A 1 405 ? -15.117 -6.754 -61.156 1 21.23 405 GLU A O 1
ATOM 3233 N N . SER A 1 406 ? -16.312 -7.316 -59.312 1 21.45 406 SER A N 1
ATOM 3234 C CA . SER A 1 406 ? -15.953 -5.992 -58.812 1 21.45 406 SER A CA 1
ATOM 3235 C C . SER A 1 406 ? -14.469 -5.914 -58.469 1 21.45 406 SER A C 1
ATOM 3237 O O . SER A 1 406 ? -14.094 -5.93 -57.312 1 21.45 406 SER A O 1
ATOM 3239 N N . GLU A 1 407 ? -13.492 -6.523 -59.25 1 21.94 407 GLU A N 1
ATOM 3240 C CA . GLU A 1 407 ? -12.039 -6.621 -59.188 1 21.94 407 GLU A CA 1
ATOM 3241 C C . GLU A 1 407 ? -11.391 -5.242 -59.25 1 21.94 407 GLU A C 1
ATOM 3243 O O . GLU A 1 407 ? -10.227 -5.078 -58.875 1 21.94 407 GLU A O 1
ATOM 3248 N N . SER A 1 408 ? -11.906 -4.375 -60.156 1 19.47 408 SER A N 1
ATOM 3249 C CA . SER A 1 408 ? -11.047 -3.445 -60.875 1 19.47 408 SER A CA 1
ATOM 3250 C C . SER A 1 408 ? -10.531 -2.334 -59.969 1 19.47 408 SER A C 1
ATOM 3252 O O . SER A 1 408 ? -9.383 -1.91 -60.062 1 19.47 408 SER A O 1
ATOM 3254 N N . LYS A 1 409 ? -11.609 -1.531 -59.406 1 22.09 409 LYS A N 1
ATOM 3255 C CA . LYS A 1 409 ? -11.305 -0.111 -59.25 1 22.09 409 LYS A CA 1
ATOM 3256 C C . LYS A 1 409 ? -10.273 0.113 -58.156 1 22.09 409 LYS A C 1
ATOM 3258 O O . LYS A 1 409 ? -9.695 1.195 -58.031 1 22.09 409 LYS A O 1
ATOM 3263 N N . ALA A 1 410 ? -10.32 -0.756 -57.094 1 20.94 410 ALA A N 1
ATOM 3264 C CA . ALA A 1 410 ? -9.812 -0.105 -55.875 1 20.94 410 ALA A CA 1
ATOM 3265 C C . ALA A 1 410 ? -8.297 -0.003 -55.906 1 20.94 410 ALA A C 1
ATOM 3267 O O . ALA A 1 410 ? -7.668 0.352 -54.906 1 20.94 410 ALA A O 1
ATOM 3268 N N . LYS A 1 411 ? -7.664 -0.468 -56.875 1 21.84 411 LYS A N 1
ATOM 3269 C CA . LYS A 1 411 ? -6.211 -0.591 -56.938 1 21.84 411 LYS A CA 1
ATOM 3270 C C . LYS A 1 411 ? -5.543 0.78 -56.906 1 21.84 411 LYS A C 1
ATOM 3272 O O . LYS A 1 411 ? -4.312 0.877 -56.938 1 21.84 411 LYS A O 1
ATOM 3277 N N . ALA A 1 412 ? -6.273 1.881 -57.438 1 22.11 412 ALA A N 1
ATOM 3278 C CA . ALA A 1 412 ? -5.488 2.973 -58 1 22.11 412 ALA A CA 1
ATOM 3279 C C . ALA A 1 412 ? -4.699 3.707 -56.938 1 22.11 412 ALA A C 1
ATOM 3281 O O . ALA A 1 412 ? -3.551 4.094 -57.156 1 22.11 412 ALA A O 1
ATOM 3282 N N . GLU A 1 413 ? -5.414 4.301 -55.875 1 23.48 413 GLU A N 1
ATOM 3283 C CA . GLU A 1 413 ? -5.008 5.609 -55.375 1 23.48 413 GLU A CA 1
ATOM 3284 C C . GLU A 1 413 ? -3.832 5.484 -54.406 1 23.48 413 GLU A C 1
ATOM 3286 O O . GLU A 1 413 ? -4.004 5.609 -53.188 1 23.48 413 GLU A O 1
ATOM 3291 N N . SER A 1 414 ? -3.07 4.434 -54.438 1 24.69 414 SER A N 1
ATOM 3292 C CA . SER A 1 414 ? -1.994 4.125 -53.5 1 24.69 414 SER A CA 1
ATOM 3293 C C . SER A 1 414 ? -0.887 5.172 -53.562 1 24.69 414 SER A C 1
ATOM 3295 O O . SER A 1 414 ? 0.074 5.117 -52.812 1 24.69 414 SER A O 1
ATOM 3297 N N . GLU A 1 415 ? -0.675 5.832 -54.656 1 24.78 415 GLU A N 1
ATOM 3298 C CA . GLU A 1 415 ? 0.673 6.199 -55.094 1 24.78 415 GLU A CA 1
ATOM 3299 C C . GLU A 1 415 ? 1.19 7.398 -54.281 1 24.78 415 GLU A C 1
ATOM 3301 O O . GLU A 1 415 ? 2.238 7.961 -54.625 1 24.78 415 GLU A O 1
ATOM 3306 N N . SER A 1 416 ? 0.441 8.078 -53.469 1 26.72 416 SER A N 1
ATOM 3307 C CA . SER A 1 416 ? 1.043 9.391 -53.312 1 26.72 416 SER A CA 1
ATOM 3308 C C . SER A 1 416 ? 2.385 9.297 -52.594 1 26.72 416 SER A C 1
ATOM 3310 O O . SER A 1 416 ? 2.459 8.789 -51.469 1 26.72 416 SER A O 1
ATOM 3312 N N . ASN A 1 417 ? 3.609 9.203 -53.344 1 30.05 417 ASN A N 1
ATOM 3313 C CA . ASN A 1 417 ? 5.035 9.156 -53.031 1 30.05 417 ASN A CA 1
ATOM 3314 C C . ASN A 1 417 ? 5.453 10.305 -52.125 1 30.05 417 ASN A C 1
ATOM 3316 O O . ASN A 1 417 ? 5.477 11.461 -52.531 1 30.05 417 ASN A O 1
ATOM 3320 N N . ALA A 1 418 ? 5.09 10.391 -50.875 1 30.38 418 ALA A N 1
ATOM 3321 C CA . ALA A 1 418 ? 5.668 11.398 -50 1 30.38 418 ALA A CA 1
ATOM 3322 C C . ALA A 1 418 ? 7.18 11.492 -50.188 1 30.38 418 ALA A C 1
ATOM 3324 O O . ALA A 1 418 ? 7.895 10.508 -49.969 1 30.38 418 ALA A O 1
ATOM 3325 N N . LYS A 1 419 ? 7.676 12.477 -50.906 1 40.19 419 LYS A N 1
ATOM 3326 C CA . LYS A 1 419 ? 9.039 12.922 -51.188 1 40.19 419 LYS A CA 1
ATOM 3327 C C . LYS A 1 419 ? 9.859 13.016 -49.906 1 40.19 419 LYS A C 1
ATOM 3329 O O . LYS A 1 419 ? 9.555 13.828 -49.031 1 40.19 419 LYS A O 1
ATOM 3334 N N . GLU A 1 420 ? 10.391 11.977 -49.5 1 45.75 420 GLU A N 1
ATOM 3335 C CA . GLU A 1 420 ? 11.359 12 -48.406 1 45.75 420 GLU A CA 1
ATOM 3336 C C . GLU A 1 420 ? 12.469 13.016 -48.688 1 45.75 420 GLU A C 1
ATOM 3338 O O . GLU A 1 420 ? 13.125 12.953 -49.719 1 45.75 420 GLU A O 1
ATOM 3343 N N . GLU A 1 421 ? 12.32 14.195 -48 1 60.47 421 GLU A N 1
ATOM 3344 C CA . GLU A 1 421 ? 13.297 15.258 -48.219 1 60.47 421 GLU A CA 1
ATOM 3345 C C . GLU A 1 421 ? 14.719 14.75 -47.969 1 60.47 421 GLU A C 1
ATOM 3347 O O . GLU A 1 421 ? 15.023 14.18 -46.938 1 60.47 421 GLU A O 1
ATOM 3352 N N . THR A 1 422 ? 15.5 14.539 -49.062 1 68.62 422 THR A N 1
ATOM 3353 C CA . THR A 1 422 ? 16.875 14.055 -49 1 68.62 422 THR A CA 1
ATOM 3354 C C . THR A 1 422 ? 17.859 15.211 -49.094 1 68.62 422 THR A C 1
ATOM 3356 O O . THR A 1 422 ? 17.531 16.281 -49.625 1 68.62 422 THR A O 1
ATOM 3359 N N . GLN A 1 423 ? 18.875 15.211 -48.281 1 78.06 423 GLN A N 1
ATOM 3360 C CA . GLN A 1 423 ? 19.953 16.188 -48.406 1 78.06 423 GLN A CA 1
ATOM 3361 C C . GLN A 1 423 ? 21.219 15.539 -48.969 1 78.06 423 GLN A C 1
ATOM 3363 O O . GLN A 1 423 ? 21.438 14.336 -48.812 1 78.06 423 GLN A O 1
ATOM 3368 N N . THR A 1 424 ? 21.938 16.375 -49.844 1 81.12 424 THR A N 1
ATOM 3369 C CA . THR A 1 424 ? 23.188 15.922 -50.469 1 81.12 424 THR A CA 1
ATOM 3370 C C . THR A 1 424 ? 24.375 16.266 -49.562 1 81.12 424 THR A C 1
ATOM 3372 O O . THR A 1 424 ? 24.531 17.422 -49.156 1 81.12 424 THR A O 1
ATOM 3375 N N . VAL A 1 425 ? 25.047 15.172 -49.219 1 81.12 425 VAL A N 1
ATOM 3376 C CA . VAL A 1 425 ? 26.188 15.414 -48.375 1 81.12 425 VAL A CA 1
ATOM 3377 C C . VAL A 1 425 ? 27.469 14.938 -49.062 1 81.12 425 VAL A C 1
ATOM 3379 O O . VAL A 1 425 ? 27.438 14.008 -49.875 1 81.12 425 VAL A O 1
ATOM 3382 N N . THR A 1 426 ? 28.547 15.68 -48.719 1 82.5 426 THR A N 1
ATOM 3383 C CA . THR A 1 426 ? 29.859 15.328 -49.281 1 82.5 426 THR A CA 1
ATOM 3384 C C . THR A 1 426 ? 30.578 14.336 -48.344 1 82.5 426 THR A C 1
ATOM 3386 O O . THR A 1 426 ? 30.625 14.531 -47.125 1 82.5 426 THR A O 1
ATOM 3389 N N . VAL A 1 427 ? 31 13.258 -48.875 1 78.81 427 VAL A N 1
ATOM 3390 C CA . VAL A 1 427 ? 31.688 12.188 -48.156 1 78.81 427 VAL A CA 1
ATOM 3391 C C . VAL A 1 427 ? 33.094 12.641 -47.75 1 78.81 427 VAL A C 1
ATOM 3393 O O . VAL A 1 427 ? 33.844 13.125 -48.594 1 78.81 427 VAL A O 1
ATOM 3396 N N . GLY A 1 428 ? 33.281 12.703 -46.406 1 76.12 428 GLY A N 1
ATOM 3397 C CA . GLY A 1 428 ? 34.594 13.047 -45.875 1 76.12 428 GLY A CA 1
ATOM 3398 C C . GLY A 1 428 ? 35.625 11.969 -46.094 1 76.12 428 GLY A C 1
ATOM 3399 O O . GLY A 1 428 ? 35.281 10.836 -46.438 1 76.12 428 GLY A O 1
ATOM 3400 N N . ASP A 1 429 ? 36.875 12.391 -45.938 1 76.56 429 ASP A N 1
ATOM 3401 C CA . ASP A 1 429 ? 38 11.453 -46.062 1 76.56 429 ASP A CA 1
ATOM 3402 C C . ASP A 1 429 ? 37.906 10.336 -45.031 1 76.56 429 ASP A C 1
ATOM 3404 O O . ASP A 1 429 ? 37.844 10.594 -43.844 1 76.56 429 ASP A O 1
ATOM 3408 N N . GLY A 1 430 ? 37.75 9.008 -45.5 1 75.94 430 GLY A N 1
ATOM 3409 C CA . GLY A 1 430 ? 37.719 7.832 -44.656 1 75.94 430 GLY A CA 1
ATOM 3410 C C . GLY A 1 430 ? 36.344 7.543 -44.094 1 75.94 430 GLY A C 1
ATOM 3411 O O . GLY A 1 430 ? 36.188 6.629 -43.281 1 75.94 430 GLY A O 1
ATOM 3412 N N . GLU A 1 431 ? 35.312 8.297 -44.469 1 75.44 431 GLU A N 1
ATOM 3413 C CA . GLU A 1 431 ? 33.969 8.141 -43.969 1 75.44 431 GLU A CA 1
ATOM 3414 C C . GLU A 1 431 ? 33.281 6.938 -44.625 1 75.44 431 GLU A C 1
ATOM 3416 O O . GLU A 1 431 ? 33.344 6.762 -45.844 1 75.44 431 GLU A O 1
ATOM 3421 N N . THR A 1 432 ? 32.781 6.082 -43.719 1 79.44 432 THR A N 1
ATOM 3422 C CA . THR A 1 432 ? 32.156 4.855 -44.219 1 79.44 432 THR A CA 1
ATOM 3423 C C . THR A 1 432 ? 30.672 5.055 -44.469 1 79.44 432 THR A C 1
ATOM 3425 O O . THR A 1 432 ? 30.062 5.969 -43.906 1 79.44 432 THR A O 1
ATOM 3428 N N . ILE A 1 433 ? 30.047 4.246 -45.219 1 74.25 433 ILE A N 1
ATOM 3429 C CA . ILE A 1 433 ? 28.625 4.324 -45.531 1 74.25 433 ILE A CA 1
ATOM 3430 C C . ILE A 1 433 ? 27.797 4.078 -44.25 1 74.25 433 ILE A C 1
ATOM 3432 O O . ILE A 1 433 ? 26.734 4.66 -44.094 1 74.25 433 ILE A O 1
ATOM 3436 N N . GLY A 1 434 ? 28.359 3.295 -43.438 1 75.62 434 GLY A N 1
ATOM 3437 C CA . GLY A 1 434 ? 27.766 3.037 -42.125 1 75.62 434 GLY A CA 1
ATOM 3438 C C . GLY A 1 434 ? 27.781 4.254 -41.219 1 75.62 434 GLY A C 1
ATOM 3439 O O . GLY A 1 434 ? 26.781 4.539 -40.562 1 75.62 434 GLY A O 1
ATOM 3440 N N . GLU A 1 435 ? 28.875 5.012 -41.062 1 78.12 435 GLU A N 1
ATOM 3441 C CA . GLU A 1 435 ? 29.016 6.262 -40.344 1 78.12 435 GLU A CA 1
ATOM 3442 C C . GLU A 1 435 ? 28.062 7.328 -40.844 1 78.12 435 GLU A C 1
ATOM 3444 O O . GLU A 1 435 ? 27.484 8.094 -40.062 1 78.12 435 GLU A O 1
ATOM 3449 N N . LEU A 1 436 ? 27.875 7.387 -42.156 1 76.88 436 LEU A N 1
ATOM 3450 C CA . LEU A 1 436 ? 26.922 8.305 -42.781 1 76.88 436 LEU A CA 1
ATOM 3451 C C . LEU A 1 436 ? 25.484 7.91 -42.469 1 76.88 436 LEU A C 1
ATOM 3453 O O . LEU A 1 436 ? 24.641 8.773 -42.188 1 76.88 436 LEU A O 1
ATOM 3457 N N . ALA A 1 437 ? 25.109 6.68 -42.375 1 71.31 437 ALA A N 1
ATOM 3458 C CA . ALA A 1 437 ? 23.812 6.117 -42 1 71.31 437 ALA A CA 1
ATOM 3459 C C . ALA A 1 437 ? 23.453 6.457 -40.562 1 71.31 437 ALA A C 1
ATOM 3461 O O . ALA A 1 437 ? 22.328 6.836 -40.281 1 71.31 437 ALA A O 1
ATOM 3462 N N . ASP A 1 438 ? 24.5 6.477 -39.812 1 70.62 438 ASP A N 1
ATOM 3463 C CA . ASP A 1 438 ? 24.359 6.855 -38.406 1 70.62 438 ASP A CA 1
ATOM 3464 C C . ASP A 1 438 ? 24.188 8.367 -38.25 1 70.62 438 ASP A C 1
ATOM 3466 O O . ASP A 1 438 ? 23.375 8.828 -37.469 1 70.62 438 ASP A O 1
ATOM 3470 N N . LYS A 1 439 ? 24.891 9.172 -38.812 1 76.56 439 LYS A N 1
ATOM 3471 C CA . LYS A 1 439 ? 24.953 10.633 -38.781 1 76.56 439 LYS A CA 1
ATOM 3472 C C . LYS A 1 439 ? 23.641 11.25 -39.25 1 76.56 439 LYS A C 1
ATOM 3474 O O . LYS A 1 439 ? 23.219 12.289 -38.75 1 76.56 439 LYS A O 1
ATOM 3479 N N . TYR A 1 440 ? 22.922 10.547 -40.188 1 77.81 440 TYR A N 1
ATOM 3480 C CA . TYR A 1 440 ? 21.703 11.086 -40.75 1 77.81 440 TYR A CA 1
ATOM 3481 C C . TYR A 1 440 ? 20.516 10.18 -40.469 1 77.81 440 TYR A C 1
ATOM 3483 O O . TYR A 1 440 ? 19.484 10.25 -41.125 1 77.81 440 TYR A O 1
ATOM 3491 N N . ALA A 1 441 ? 20.75 9.5 -39.469 1 66.38 441 ALA A N 1
ATOM 3492 C CA . ALA A 1 441 ? 19.75 8.648 -38.812 1 66.38 441 ALA A CA 1
ATOM 3493 C C . ALA A 1 441 ? 19 7.809 -39.844 1 66.38 441 ALA A C 1
ATOM 3495 O O . ALA A 1 441 ? 17.781 7.742 -39.844 1 66.38 441 ALA A O 1
ATOM 3496 N N . THR A 1 442 ? 19.766 7.129 -40.562 1 78 442 THR A N 1
ATOM 3497 C CA . THR A 1 442 ? 19.219 6.273 -41.625 1 78 442 THR A CA 1
ATOM 3498 C C . THR A 1 442 ? 20 4.957 -41.719 1 78 442 THR A C 1
ATOM 3500 O O . THR A 1 442 ? 20.875 4.699 -40.906 1 78 442 THR A O 1
ATOM 3503 N N . THR A 1 443 ? 19.562 4.102 -42.5 1 79.81 443 THR A N 1
ATOM 3504 C CA . THR A 1 443 ? 20.219 2.805 -42.625 1 79.81 443 THR A CA 1
ATOM 3505 C C . THR A 1 443 ? 21.141 2.777 -43.844 1 79.81 443 THR A C 1
ATOM 3507 O O . THR A 1 443 ? 20.953 3.545 -44.781 1 79.81 443 THR A O 1
ATOM 3510 N N . VAL A 1 444 ? 22.094 1.912 -43.719 1 79.56 444 VAL A N 1
ATOM 3511 C CA . VAL A 1 444 ? 23.031 1.704 -44.812 1 79.56 444 VAL A CA 1
ATOM 3512 C C . VAL A 1 444 ? 22.281 1.333 -46.094 1 79.56 444 VAL A C 1
ATOM 3514 O O . VAL A 1 444 ? 22.562 1.853 -47.156 1 79.56 444 VAL A O 1
ATOM 3517 N N . GLN A 1 445 ? 21.25 0.566 -45.875 1 79.06 445 GLN A N 1
ATOM 3518 C CA . GLN A 1 445 ? 20.422 0.096 -46.969 1 79.06 445 GLN A CA 1
ATOM 3519 C C . GLN A 1 445 ? 19.641 1.243 -47.625 1 79.06 445 GLN A C 1
ATOM 3521 O O . GLN A 1 445 ? 19.516 1.326 -48.844 1 79.06 445 GLN A O 1
ATOM 3526 N N . ARG A 1 446 ? 19.234 2.156 -46.75 1 79.88 446 ARG A N 1
ATOM 3527 C CA . ARG A 1 446 ? 18.453 3.287 -47.219 1 79.88 446 ARG A CA 1
ATOM 3528 C C . ARG A 1 446 ? 19.312 4.281 -47.969 1 79.88 446 ARG A C 1
ATOM 3530 O O . ARG A 1 446 ? 18.891 4.84 -49 1 79.88 446 ARG A O 1
ATOM 3537 N N . ILE A 1 447 ? 20.547 4.473 -47.531 1 80.06 447 ILE A N 1
ATOM 3538 C CA . ILE A 1 447 ? 21.5 5.316 -48.25 1 80.06 447 ILE A CA 1
ATOM 3539 C C . ILE A 1 447 ? 21.844 4.684 -49.594 1 80.06 447 ILE A C 1
ATOM 3541 O O . ILE A 1 447 ? 21.906 5.371 -50.594 1 80.06 447 ILE A O 1
ATOM 3545 N N . GLN A 1 448 ? 21.906 3.387 -49.594 1 79.19 448 GLN A N 1
ATOM 3546 C CA . GLN A 1 448 ? 22.188 2.646 -50.812 1 79.19 448 GLN A CA 1
ATOM 3547 C C . GLN A 1 448 ? 21.031 2.77 -51.812 1 79.19 448 GLN A C 1
ATOM 3549 O O . GLN A 1 448 ? 21.266 2.965 -53 1 79.19 448 GLN A O 1
ATOM 3554 N N . GLU A 1 449 ? 19.797 2.742 -51.219 1 78.44 449 GLU A N 1
ATOM 3555 C CA . GLU A 1 449 ? 18.594 2.857 -52.031 1 78.44 449 GLU A CA 1
ATOM 3556 C C . GLU A 1 449 ? 18.438 4.262 -52.625 1 78.44 449 GLU A C 1
ATOM 3558 O O . GLU A 1 449 ? 18.094 4.422 -53.781 1 78.44 449 GLU A O 1
ATOM 3563 N N . LEU A 1 450 ? 18.812 5.297 -51.781 1 78.25 450 LEU A N 1
ATOM 3564 C CA . LEU A 1 450 ? 18.672 6.699 -52.156 1 78.25 450 LEU A CA 1
ATOM 3565 C C . LEU A 1 450 ? 19.703 7.09 -53.219 1 78.25 450 LEU A C 1
ATOM 3567 O O . LEU A 1 450 ? 19.469 8.016 -54 1 78.25 450 LEU A O 1
ATOM 3571 N N . ASN A 1 451 ? 20.875 6.375 -53.281 1 79.06 451 ASN A N 1
ATOM 3572 C CA . ASN A 1 451 ? 21.984 6.738 -54.156 1 79.06 451 ASN A CA 1
ATOM 3573 C C . ASN A 1 451 ? 22.25 5.66 -55.219 1 79.06 451 ASN A C 1
ATOM 3575 O O . ASN A 1 451 ? 23.25 5.711 -55.938 1 79.06 451 ASN A O 1
ATOM 3579 N N . ASN A 1 452 ? 21.234 4.645 -55.406 1 77.56 452 ASN A N 1
ATOM 3580 C CA . ASN A 1 452 ? 21.281 3.555 -56.344 1 77.56 452 ASN A CA 1
ATOM 3581 C C . ASN A 1 452 ? 22.641 2.855 -56.344 1 77.56 452 ASN A C 1
ATOM 3583 O O . ASN A 1 452 ? 23.203 2.572 -57.406 1 77.56 452 ASN A O 1
ATOM 3587 N N . MET A 1 453 ? 23.109 2.898 -55.031 1 70.12 453 MET A N 1
ATOM 3588 C CA . MET A 1 453 ? 24.438 2.312 -54.875 1 70.12 453 MET A CA 1
ATOM 3589 C C . MET A 1 453 ? 24.344 0.794 -54.781 1 70.12 453 MET A C 1
ATOM 3591 O O . MET A 1 453 ? 23.516 0.258 -54.062 1 70.12 453 MET A O 1
ATOM 3595 N N . GLY A 1 454 ? 24.062 -0.037 -55.781 1 66.69 454 GLY A N 1
ATOM 3596 C CA . GLY A 1 454 ? 24.047 -1.489 -55.688 1 66.69 454 GLY A CA 1
ATOM 3597 C C . GLY A 1 454 ? 24.641 -2.027 -54.406 1 66.69 454 GLY A C 1
ATOM 3598 O O . GLY A 1 454 ? 24.625 -1.342 -53.375 1 66.69 454 GLY A O 1
ATOM 3599 N N . ASP A 1 455 ? 25.078 -3.137 -54.438 1 62.06 455 ASP A N 1
ATOM 3600 C CA . ASP A 1 455 ? 25.703 -3.82 -53.312 1 62.06 455 ASP A CA 1
ATOM 3601 C C . ASP A 1 455 ? 27.078 -3.236 -53.031 1 62.06 455 ASP A C 1
ATOM 3603 O O . ASP A 1 455 ? 27.781 -3.711 -52.125 1 62.06 455 ASP A O 1
ATOM 3607 N N . SER A 1 456 ? 27.422 -2.168 -53.688 1 65 456 SER A N 1
ATOM 3608 C CA . SER A 1 456 ? 28.766 -1.617 -53.531 1 65 456 SER A CA 1
ATOM 3609 C C . SER A 1 456 ? 28.797 -0.562 -52.406 1 65 456 SER A C 1
ATOM 3611 O O . SER A 1 456 ? 28 0.379 -52.438 1 65 456 SER A O 1
ATOM 3613 N N . ILE A 1 457 ? 29.438 -0.793 -51.312 1 62.69 457 ILE A N 1
ATOM 3614 C CA . ILE A 1 457 ? 29.469 0.055 -50.125 1 62.69 457 ILE A CA 1
ATOM 3615 C C . ILE A 1 457 ? 30.703 0.957 -50.188 1 62.69 457 ILE A C 1
ATOM 3617 O O . ILE A 1 457 ? 31 1.669 -49.219 1 62.69 457 ILE A O 1
ATOM 3621 N N . ASP A 1 458 ? 31.406 1.081 -51.25 1 71.25 458 ASP A N 1
ATOM 3622 C CA . ASP A 1 458 ? 32.656 1.856 -51.312 1 71.25 458 ASP A CA 1
ATOM 3623 C C . ASP A 1 458 ? 32.344 3.334 -51.562 1 71.25 458 ASP A C 1
ATOM 3625 O O . ASP A 1 458 ? 31.812 3.691 -52.625 1 71.25 458 ASP A O 1
ATOM 3629 N N . LEU A 1 459 ? 32.5 4.207 -50.625 1 71.81 459 LEU A N 1
ATOM 3630 C CA . LEU A 1 459 ? 32.344 5.652 -50.75 1 71.81 459 LEU A CA 1
ATOM 3631 C C . LEU A 1 459 ? 33.688 6.301 -51.094 1 71.81 459 LEU A C 1
ATOM 3633 O O . LEU A 1 459 ? 34.719 5.949 -50.531 1 71.81 459 LEU A O 1
ATOM 3637 N N . VAL A 1 460 ? 33.875 6.977 -52.125 1 76.19 460 VAL A N 1
ATOM 3638 C CA . VAL A 1 460 ? 35.031 7.754 -52.5 1 76.19 460 VAL A CA 1
ATOM 3639 C C . VAL A 1 460 ? 35 9.117 -51.812 1 76.19 460 VAL A C 1
ATOM 3641 O O . VAL A 1 460 ? 33.969 9.805 -51.844 1 76.19 460 VAL A O 1
ATOM 3644 N N . ALA A 1 461 ? 36.062 9.398 -51.094 1 76.12 461 ALA A N 1
ATOM 3645 C CA . ALA A 1 461 ? 36.188 10.703 -50.438 1 76.12 461 ALA A CA 1
ATOM 3646 C C . ALA A 1 461 ? 35.969 11.828 -51.438 1 76.12 461 ALA A C 1
ATOM 3648 O O . ALA A 1 461 ? 36.5 11.797 -52.562 1 76.12 461 ALA A O 1
ATOM 3649 N N . GLY A 1 462 ? 34.969 12.719 -51.094 1 78.38 462 GLY A N 1
ATOM 3650 C CA . GLY A 1 462 ? 34.656 13.852 -51.938 1 78.38 462 GLY A CA 1
ATOM 3651 C C . GLY A 1 462 ? 33.406 13.633 -52.812 1 78.38 462 GLY A C 1
ATOM 3652 O O . GLY A 1 462 ? 32.938 14.555 -53.469 1 78.38 462 GLY A O 1
ATOM 3653 N N . ALA A 1 463 ? 32.938 12.398 -52.781 1 78.06 463 ALA A N 1
ATOM 3654 C CA . ALA A 1 463 ? 31.75 12.102 -53.594 1 78.06 463 ALA A CA 1
ATOM 3655 C C . ALA A 1 463 ? 30.5 12.664 -52.906 1 78.06 463 ALA A C 1
ATOM 3657 O O . ALA A 1 463 ? 30.438 12.789 -51.688 1 78.06 463 ALA A O 1
ATOM 3658 N N . THR A 1 464 ? 29.547 13.188 -53.625 1 82.44 464 THR A N 1
ATOM 3659 C CA . THR A 1 464 ? 28.281 13.68 -53.125 1 82.44 464 THR A CA 1
ATOM 3660 C C . THR A 1 464 ? 27.25 12.562 -53.062 1 82.44 464 THR A C 1
ATOM 3662 O O . THR A 1 464 ? 27.031 11.867 -54.062 1 82.44 464 THR A O 1
ATOM 3665 N N . ILE A 1 465 ? 26.688 12.258 -51.844 1 78.31 465 ILE A N 1
ATOM 3666 C CA . ILE A 1 465 ? 25.703 11.195 -51.688 1 78.31 465 ILE A CA 1
ATOM 3667 C C . ILE A 1 465 ? 24.406 11.773 -51.125 1 78.31 465 ILE A C 1
ATOM 3669 O O . ILE A 1 465 ? 24.438 12.711 -50.312 1 78.31 465 ILE A O 1
ATOM 3673 N N . LYS A 1 466 ? 23.281 11.242 -51.406 1 79.56 466 LYS A N 1
ATOM 3674 C CA . LYS A 1 466 ? 21.953 11.648 -50.969 1 79.56 466 LYS A CA 1
ATOM 3675 C C . LYS A 1 466 ? 21.562 10.922 -49.688 1 79.56 466 LYS A C 1
ATOM 3677 O O . LYS A 1 466 ? 21.703 9.695 -49.594 1 79.56 466 LYS A O 1
ATOM 3682 N N . VAL A 1 467 ? 21.297 11.648 -48.656 1 78 467 VAL A N 1
ATOM 3683 C CA . VAL A 1 467 ? 20.875 11.094 -47.375 1 78 467 VAL A CA 1
ATOM 3684 C C . VAL A 1 467 ? 19.531 11.695 -46.969 1 78 467 VAL A C 1
ATOM 3686 O O . VAL A 1 467 ? 19.188 12.805 -47.375 1 78 467 VAL A O 1
ATOM 3689 N N . PRO A 1 468 ? 18.625 11.078 -46.094 1 76.38 468 PRO A N 1
ATOM 3690 C CA . PRO A 1 468 ? 17.375 11.695 -45.625 1 76.38 468 PRO A CA 1
ATOM 3691 C C . PRO A 1 468 ? 17.609 12.953 -44.812 1 76.38 468 PRO A C 1
ATOM 3693 O O . PRO A 1 468 ? 18.641 13.078 -44.125 1 76.38 468 PRO A O 1
ATOM 3696 N N . LYS A 1 469 ? 16.609 13.906 -44.5 1 67.06 469 LYS A N 1
ATOM 3697 C CA . LYS A 1 469 ? 16.656 15.109 -43.688 1 67.06 469 LYS A CA 1
ATOM 3698 C C . LYS A 1 469 ? 16.359 14.789 -42.219 1 67.06 469 LYS A C 1
ATOM 3700 O O . LYS A 1 469 ? 15.555 13.898 -41.906 1 67.06 469 LYS A O 1
ATOM 3705 N N . MET B 1 1 ? -16.531 28.141 9.289 1 70.31 1 MET B N 1
ATOM 3706 C CA . MET B 1 1 ? -15.773 27.984 10.531 1 70.31 1 MET B CA 1
ATOM 3707 C C . MET B 1 1 ? -14.719 26.891 10.391 1 70.31 1 MET B C 1
ATOM 3709 O O . MET B 1 1 ? -14.953 25.891 9.727 1 70.31 1 MET B O 1
ATOM 3713 N N . LYS B 1 2 ? -13.586 27.203 10.961 1 80.81 2 LYS B N 1
ATOM 3714 C CA . LYS B 1 2 ? -12.477 26.25 10.875 1 80.81 2 LYS B CA 1
ATOM 3715 C C . LYS B 1 2 ? -12.773 25 11.703 1 80.81 2 LYS B C 1
ATOM 3717 O O . LYS B 1 2 ? -13.125 25.094 12.875 1 80.81 2 LYS B O 1
ATOM 3722 N N . LYS B 1 3 ? -12.75 23.922 10.977 1 84.5 3 LYS B N 1
ATOM 3723 C CA . LYS B 1 3 ? -12.914 22.641 11.648 1 84.5 3 LYS B CA 1
ATOM 3724 C C . LYS B 1 3 ? -11.602 22.172 12.273 1 84.5 3 LYS B C 1
ATOM 3726 O O . LYS B 1 3 ? -11.602 21.531 13.328 1 84.5 3 LYS B O 1
ATOM 3731 N N . LEU B 1 4 ? -10.484 22.516 11.594 1 96.06 4 LEU B N 1
ATOM 3732 C CA . LEU B 1 4 ? -9.133 22.172 12.031 1 96.06 4 LEU B CA 1
ATOM 3733 C C . LEU B 1 4 ? -8.141 23.266 11.641 1 96.06 4 LEU B C 1
ATOM 3735 O O . LEU B 1 4 ? -8.211 23.797 10.531 1 96.06 4 LEU B O 1
ATOM 3739 N N . GLU B 1 5 ? -7.262 23.562 12.57 1 96.75 5 GLU B N 1
ATOM 3740 C CA . GLU B 1 5 ? -6.16 24.484 12.281 1 96.75 5 GLU B CA 1
ATOM 3741 C C . GLU B 1 5 ? -4.836 23.922 12.797 1 96.75 5 GLU B C 1
ATOM 3743 O O . GLU B 1 5 ? -4.73 23.531 13.961 1 96.75 5 GLU B O 1
ATOM 3748 N N . ILE B 1 6 ? -3.867 23.875 11.891 1 97.5 6 ILE B N 1
ATOM 3749 C CA . ILE B 1 6 ? -2.523 23.5 12.312 1 97.5 6 ILE B CA 1
ATOM 3750 C C . ILE B 1 6 ? -1.562 24.656 12.078 1 97.5 6 ILE B C 1
ATOM 3752 O O . ILE B 1 6 ? -1.621 25.312 11.039 1 97.5 6 ILE B O 1
ATOM 3756 N N . LYS B 1 7 ? -0.742 24.922 13.039 1 97.12 7 LYS B N 1
ATOM 3757 C CA . LYS B 1 7 ? 0.21 26.016 12.945 1 97.12 7 LYS B CA 1
ATOM 3758 C C . LYS B 1 7 ? 1.603 25.578 13.391 1 97.12 7 LYS B C 1
ATOM 3760 O O . LYS B 1 7 ? 1.748 24.906 14.414 1 97.12 7 LYS B O 1
ATOM 3765 N N . TYR B 1 8 ? 2.635 25.938 12.586 1 97.81 8 TYR B N 1
ATOM 3766 C CA . TYR B 1 8 ? 4.055 25.828 12.906 1 97.81 8 TYR B CA 1
ATOM 3767 C C . TYR B 1 8 ? 4.426 24.391 13.258 1 97.81 8 TYR B C 1
ATOM 3769 O O . TYR B 1 8 ? 5.188 24.156 14.203 1 97.81 8 TYR B O 1
ATOM 3777 N N . ILE B 1 9 ? 3.879 23.422 12.586 1 98.31 9 ILE B N 1
ATOM 3778 C CA . ILE B 1 9 ? 4.141 22.031 12.883 1 98.31 9 ILE B CA 1
ATOM 3779 C C . ILE B 1 9 ? 5.535 21.641 12.391 1 98.31 9 ILE B C 1
ATOM 3781 O O . ILE B 1 9 ? 5.828 21.75 11.195 1 98.31 9 ILE B O 1
ATOM 3785 N N . ALA B 1 10 ? 6.387 21.328 13.242 1 98.06 10 ALA B N 1
ATOM 3786 C CA . ALA B 1 10 ? 7.699 20.766 12.938 1 98.06 10 ALA B CA 1
ATOM 3787 C C . ALA B 1 10 ? 7.926 19.453 13.695 1 98.06 10 ALA B C 1
ATOM 3789 O O . ALA B 1 10 ? 7.312 19.219 14.734 1 98.06 10 ALA B O 1
ATOM 3790 N N . LYS B 1 11 ? 8.734 18.578 13.148 1 97.44 11 LYS B N 1
ATOM 3791 C CA . LYS B 1 11 ? 9.039 17.297 13.766 1 97.44 11 LYS B CA 1
ATOM 3792 C C . LYS B 1 11 ? 10.477 16.875 13.469 1 97.44 11 LYS B C 1
ATOM 3794 O O . LYS B 1 11 ? 10.867 16.734 12.312 1 97.44 11 LYS B O 1
ATOM 3799 N N . SER B 1 12 ? 11.234 16.719 14.484 1 95.31 12 SER B N 1
ATOM 3800 C CA . SER B 1 12 ? 12.602 16.219 14.367 1 95.31 12 SER B CA 1
ATOM 3801 C C . SER B 1 12 ? 12.711 14.797 14.93 1 95.31 12 SER B C 1
ATOM 3803 O O . SER B 1 12 ? 11.992 14.438 15.859 1 95.31 12 SER B O 1
ATOM 3805 N N . VAL B 1 13 ? 13.531 14.023 14.312 1 92.75 13 VAL B N 1
ATOM 3806 C CA . VAL B 1 13 ? 13.797 12.672 14.797 1 92.75 13 VAL B CA 1
ATOM 3807 C C . VAL B 1 13 ? 15.297 12.438 14.875 1 92.75 13 VAL B C 1
ATOM 3809 O O . VAL B 1 13 ? 16.062 12.969 14.062 1 92.75 13 VAL B O 1
ATOM 3812 N N . PRO B 1 14 ? 15.68 11.648 15.781 1 89.94 14 PRO B N 1
ATOM 3813 C CA . PRO B 1 14 ? 17.109 11.367 15.898 1 89.94 14 PRO B CA 1
ATOM 3814 C C . PRO B 1 14 ? 17.609 10.367 14.852 1 89.94 14 PRO B C 1
ATOM 3816 O O . PRO B 1 14 ? 16.859 9.477 14.445 1 89.94 14 PRO B O 1
ATOM 3819 N N . LEU B 1 15 ? 18.828 10.523 14.43 1 86.25 15 LEU B N 1
ATOM 3820 C CA . LEU B 1 15 ? 19.453 9.586 13.508 1 86.25 15 LEU B CA 1
ATOM 3821 C C . LEU B 1 15 ? 20.281 8.547 14.266 1 86.25 15 LEU B C 1
ATOM 3823 O O . LEU B 1 15 ? 20.969 8.883 15.219 1 86.25 15 LEU B O 1
ATOM 3827 N N . HIS B 1 16 ? 19.984 7.312 13.922 1 78.5 16 HIS B N 1
ATOM 3828 C CA . HIS B 1 16 ? 20.766 6.258 14.555 1 78.5 16 HIS B CA 1
ATOM 3829 C C . HIS B 1 16 ? 22.062 6.016 13.797 1 78.5 16 HIS B C 1
ATOM 3831 O O . HIS B 1 16 ? 22.047 5.707 12.602 1 78.5 16 HIS B O 1
ATOM 3837 N N . ALA B 1 17 ? 23.141 6.457 14.352 1 65.06 17 ALA B N 1
ATOM 3838 C CA . ALA B 1 17 ? 24.453 6.328 13.727 1 65.06 17 ALA B CA 1
ATOM 3839 C C . ALA B 1 17 ? 24.844 4.859 13.57 1 65.06 17 ALA B C 1
ATOM 3841 O O . ALA B 1 17 ? 24.5 4.027 14.414 1 65.06 17 ALA B O 1
ATOM 3842 N N . ASP B 1 18 ? 24.953 4.434 12.281 1 62.25 18 ASP B N 1
ATOM 3843 C CA . ASP B 1 18 ? 25.469 3.088 12.039 1 62.25 18 ASP B CA 1
ATOM 3844 C C . ASP B 1 18 ? 26.906 2.955 12.523 1 62.25 18 ASP B C 1
ATOM 3846 O O . ASP B 1 18 ? 27.75 3.785 12.203 1 62.25 18 ASP B O 1
ATOM 3850 N N . LYS B 1 19 ? 27.125 2.193 13.609 1 55.88 19 LYS B N 1
ATOM 3851 C CA . LYS B 1 19 ? 28.484 1.974 14.086 1 55.88 19 LYS B CA 1
ATOM 3852 C C . LYS B 1 19 ? 29.438 1.65 12.93 1 55.88 19 LYS B C 1
ATOM 3854 O O . LYS B 1 19 ? 30.625 1.965 12.992 1 55.88 19 LYS B O 1
ATOM 3859 N N . LYS B 1 20 ? 28.984 0.918 12.016 1 55.91 20 LYS B N 1
ATOM 3860 C CA . LYS B 1 20 ? 29.922 0.433 11 1 55.91 20 LYS B CA 1
ATOM 3861 C C . LYS B 1 20 ? 30.156 1.492 9.93 1 55.91 20 LYS B C 1
ATOM 3863 O O . LYS B 1 20 ? 31.062 1.352 9.102 1 55.91 20 LYS B O 1
ATOM 3868 N N . THR B 1 21 ? 29.203 2.25 9.703 1 52 21 THR B N 1
ATOM 3869 C CA . THR B 1 21 ? 29.406 3.207 8.625 1 52 21 THR B CA 1
ATOM 3870 C C . THR B 1 21 ? 30.328 4.344 9.078 1 52 21 THR B C 1
ATOM 3872 O O . THR B 1 21 ? 30 5.082 10.008 1 52 21 THR B O 1
ATOM 3875 N N . LYS B 1 22 ? 31.594 4.066 8.867 1 44.53 22 LYS B N 1
ATOM 3876 C CA . LYS B 1 22 ? 32.656 5.062 9.016 1 44.53 22 LYS B CA 1
ATOM 3877 C C . LYS B 1 22 ? 32.25 6.391 8.375 1 44.53 22 LYS B C 1
ATOM 3879 O O . LYS B 1 22 ? 33.125 7.188 8 1 44.53 22 LYS B O 1
ATOM 3884 N N . VAL B 1 23 ? 31.031 6.465 7.941 1 45.22 23 VAL B N 1
ATOM 3885 C CA . VAL B 1 23 ? 30.891 7.723 7.219 1 45.22 23 VAL B CA 1
ATOM 3886 C C . VAL B 1 23 ? 31.109 8.898 8.172 1 45.22 23 VAL B C 1
ATOM 3888 O O . VAL B 1 23 ? 30.359 9.062 9.141 1 45.22 23 VAL B O 1
ATOM 3891 N N . SER B 1 24 ? 32.25 9.344 8.25 1 42.31 24 SER B N 1
ATOM 3892 C CA . SER B 1 24 ? 32.844 10.43 9.031 1 42.31 24 SER B CA 1
ATOM 3893 C C . SER B 1 24 ? 31.828 11.539 9.289 1 42.31 24 SER B C 1
ATOM 3895 O O . SER B 1 24 ? 31.766 12.086 10.383 1 42.31 24 SER B O 1
ATOM 3897 N N . TRP B 1 25 ? 31.312 12.016 8.227 1 44.34 25 TRP B N 1
ATOM 3898 C CA . TRP B 1 25 ? 30.641 13.297 8.391 1 44.34 25 TRP B CA 1
ATOM 3899 C C . TRP B 1 25 ? 29.344 13.125 9.172 1 44.34 25 TRP B C 1
ATOM 3901 O O . TRP B 1 25 ? 28.734 14.109 9.609 1 44.34 25 TRP B O 1
ATOM 3911 N N . LEU B 1 26 ? 28.703 11.906 9.016 1 47.72 26 LEU B N 1
ATOM 3912 C CA . LEU B 1 26 ? 27.484 11.672 9.781 1 47.72 26 LEU B CA 1
ATOM 3913 C C . LEU B 1 26 ? 27.812 11.367 11.242 1 47.72 26 LEU B C 1
ATOM 3915 O O . LEU B 1 26 ? 26.906 11.148 12.047 1 47.72 26 LEU B O 1
ATOM 3919 N N . LEU B 1 27 ? 28.984 10.922 11.414 1 41.56 27 LEU B N 1
ATOM 3920 C CA . LEU B 1 27 ? 29.391 10.398 12.711 1 41.56 27 LEU B CA 1
ATOM 3921 C C . LEU B 1 27 ? 29.266 11.461 13.797 1 41.56 27 LEU B C 1
ATOM 3923 O O . LEU B 1 27 ? 29.594 11.211 14.961 1 41.56 27 LEU B O 1
ATOM 3927 N N . ASP B 1 28 ? 29.609 12.578 13.492 1 43.97 28 ASP B N 1
ATOM 3928 C CA . ASP B 1 28 ? 29.562 13.25 14.789 1 43.97 28 ASP B CA 1
ATOM 3929 C C . ASP B 1 28 ? 28.25 12.938 15.516 1 43.97 28 ASP B C 1
ATOM 3931 O O . ASP B 1 28 ? 27.297 12.445 14.898 1 43.97 28 ASP B O 1
ATOM 3935 N N . GLU B 1 29 ? 27.953 13.734 16.672 1 45.09 29 GLU B N 1
ATOM 3936 C CA . GLU B 1 29 ? 26.875 13.703 17.656 1 45.09 29 GLU B CA 1
ATOM 3937 C C . GLU B 1 29 ? 25.516 13.492 17 1 45.09 29 GLU B C 1
ATOM 3939 O O . GLU B 1 29 ? 25.359 13.711 15.789 1 45.09 29 GLU B O 1
ATOM 3944 N N . SER B 1 30 ? 24.469 13.016 17.859 1 53.03 30 SER B N 1
ATOM 3945 C CA . SER B 1 30 ? 23.031 12.773 17.812 1 53.03 30 SER B CA 1
ATOM 3946 C C . SER B 1 30 ? 22.312 13.82 16.969 1 53.03 30 SER B C 1
ATOM 3948 O O . SER B 1 30 ? 22.031 14.922 17.438 1 53.03 30 SER B O 1
ATOM 3950 N N . ARG B 1 31 ? 22.625 13.859 15.656 1 71.44 31 ARG B N 1
ATOM 3951 C CA . ARG B 1 31 ? 21.969 14.938 14.93 1 71.44 31 ARG B CA 1
ATOM 3952 C C . ARG B 1 31 ? 20.531 14.555 14.57 1 71.44 31 ARG B C 1
ATOM 3954 O O . ARG B 1 31 ? 20.219 13.375 14.422 1 71.44 31 ARG B O 1
ATOM 3961 N N . ASP B 1 32 ? 19.734 15.445 14.789 1 84.88 32 ASP B N 1
ATOM 3962 C CA . ASP B 1 32 ? 18.328 15.352 14.453 1 84.88 32 ASP B CA 1
ATOM 3963 C C . ASP B 1 32 ? 18.078 15.664 12.984 1 84.88 32 ASP B C 1
ATOM 3965 O O . ASP B 1 32 ? 18.906 16.312 12.336 1 84.88 32 ASP B O 1
ATOM 3969 N N . PHE B 1 33 ? 17.281 14.953 12.461 1 90.81 33 PHE B N 1
ATOM 3970 C CA . PHE B 1 33 ? 16.734 15.18 11.125 1 90.81 33 PHE B CA 1
ATOM 3971 C C . PHE B 1 33 ? 15.289 15.648 11.195 1 90.81 33 PHE B C 1
ATOM 3973 O O . PHE B 1 33 ? 14.484 15.078 11.938 1 90.81 33 PHE B O 1
ATOM 3980 N N . TRP B 1 34 ? 15.031 16.812 10.484 1 95.81 34 TRP B N 1
ATOM 3981 C CA . TRP B 1 34 ? 13.695 17.391 10.562 1 95.81 34 TRP B CA 1
ATOM 3982 C C . TRP B 1 34 ? 12.797 16.844 9.461 1 95.81 34 TRP B C 1
ATOM 3984 O O . TRP B 1 34 ? 12.961 17.188 8.289 1 95.81 34 TRP B O 1
ATOM 3994 N N . LEU B 1 35 ? 11.812 16.078 9.812 1 96.81 35 LEU B N 1
ATOM 3995 C CA . LEU B 1 35 ? 10.844 15.5 8.898 1 96.81 35 LEU B CA 1
ATOM 3996 C C . LEU B 1 35 ? 9.844 16.547 8.422 1 96.81 35 LEU B C 1
ATOM 3998 O O . LEU B 1 35 ? 9.352 16.484 7.293 1 96.81 35 LEU B O 1
ATOM 4002 N N . LEU B 1 36 ? 9.469 17.359 9.32 1 98.44 36 LEU B N 1
ATOM 4003 C CA . LEU B 1 36 ? 8.578 18.484 9.039 1 98.44 36 LEU B CA 1
ATOM 4004 C C . LEU B 1 36 ? 9.195 19.797 9.5 1 98.44 36 LEU B C 1
ATOM 4006 O O . LEU B 1 36 ? 9.828 19.844 10.562 1 98.44 36 LEU B O 1
ATOM 4010 N N . ARG B 1 37 ? 8.961 20.875 8.711 1 98 37 ARG B N 1
ATOM 4011 C CA . ARG B 1 37 ? 9.711 22.109 8.945 1 98 37 ARG B CA 1
ATOM 4012 C C . ARG B 1 37 ? 8.781 23.312 8.938 1 98 37 ARG B C 1
ATOM 4014 O O . ARG B 1 37 ? 9.039 24.297 8.234 1 98 37 ARG B O 1
ATOM 4021 N N . GLY B 1 38 ? 7.742 23.297 9.766 1 97.88 38 GLY B N 1
ATOM 4022 C CA . GLY B 1 38 ? 6.91 24.469 10.016 1 97.88 38 GLY B CA 1
ATOM 4023 C C . GLY B 1 38 ? 5.68 24.516 9.125 1 97.88 38 GLY B C 1
ATOM 4024 O O . GLY B 1 38 ? 5.465 25.5 8.414 1 97.88 38 GLY B O 1
ATOM 4025 N N . ILE B 1 39 ? 4.828 23.531 9.195 1 98.44 39 ILE B N 1
ATOM 4026 C CA . ILE B 1 39 ? 3.645 23.438 8.344 1 98.44 39 ILE B CA 1
ATOM 4027 C C . ILE B 1 39 ? 2.471 24.141 9.023 1 98.44 39 ILE B C 1
ATOM 4029 O O . ILE B 1 39 ? 2.197 23.922 10.203 1 98.44 39 ILE B O 1
ATOM 4033 N N . THR B 1 40 ? 1.802 25.031 8.266 1 97.88 40 THR B N 1
ATOM 4034 C CA . THR B 1 40 ? 0.631 25.766 8.734 1 97.88 40 THR B CA 1
ATOM 4035 C C . THR B 1 40 ? -0.457 25.781 7.664 1 97.88 40 THR B C 1
ATOM 4037 O O . THR B 1 40 ? -0.201 26.172 6.52 1 97.88 40 THR B O 1
ATOM 4040 N N . PHE B 1 41 ? -1.667 25.312 7.969 1 98 41 PHE B N 1
ATOM 4041 C CA . PHE B 1 41 ? -2.857 25.484 7.145 1 98 41 PHE B CA 1
ATOM 4042 C C . PHE B 1 41 ? -4.113 25.109 7.926 1 98 41 PHE B C 1
ATOM 4044 O O . PHE B 1 41 ? -4.031 24.703 9.086 1 98 41 PHE B O 1
ATOM 4051 N N . ASP B 1 42 ? -5.203 25.344 7.383 1 97.44 42 ASP B N 1
ATOM 4052 C CA . ASP B 1 42 ? -6.461 25.047 8.062 1 97.44 42 ASP B CA 1
ATOM 4053 C C . ASP B 1 42 ? -7.414 24.297 7.145 1 97.44 42 ASP B C 1
ATOM 4055 O O . ASP B 1 42 ? -7.168 24.172 5.941 1 97.44 42 ASP B O 1
ATOM 4059 N N . VAL B 1 43 ? -8.414 23.75 7.758 1 98 43 VAL B N 1
ATOM 4060 C CA . VAL B 1 43 ? -9.461 23.016 7.059 1 98 43 VAL B CA 1
ATOM 4061 C C . VAL B 1 43 ? -10.828 23.516 7.508 1 98 43 VAL B C 1
ATOM 4063 O O . VAL B 1 43 ? -11.117 23.562 8.711 1 98 43 VAL B O 1
ATOM 4066 N N . THR B 1 44 ? -11.633 23.812 6.539 1 95.94 44 THR B N 1
ATOM 4067 C CA . THR B 1 44 ? -12.984 24.297 6.82 1 95.94 44 THR B CA 1
ATOM 4068 C C . THR B 1 44 ? -13.961 23.125 6.945 1 95.94 44 THR B C 1
ATOM 4070 O O . THR B 1 44 ? -13.766 22.078 6.32 1 95.94 44 THR B O 1
ATOM 4073 N N . GLN B 1 45 ? -14.945 23.359 7.707 1 95 45 GLN B N 1
ATOM 4074 C CA . GLN B 1 45 ? -15.977 22.344 7.883 1 95 45 GLN B CA 1
ATOM 4075 C C . GLN B 1 45 ? -16.609 21.969 6.551 1 95 45 GLN B C 1
ATOM 4077 O O . GLN B 1 45 ? -16.938 22.844 5.746 1 95 45 GLN B O 1
ATOM 4082 N N . GLY B 1 46 ? -16.688 20.672 6.27 1 94.94 46 GLY B N 1
ATOM 4083 C CA . GLY B 1 46 ? -17.406 20.172 5.098 1 94.94 46 GLY B CA 1
ATOM 4084 C C . GLY B 1 46 ? -16.516 20.094 3.865 1 94.94 46 GLY B C 1
ATOM 4085 O O . GLY B 1 46 ? -16.953 19.594 2.82 1 94.94 46 GLY B O 1
ATOM 4086 N N . GLU B 1 47 ? -15.336 20.5 3.994 1 96.75 47 GLU B N 1
ATOM 4087 C CA . GLU B 1 47 ? -14.43 20.469 2.852 1 96.75 47 GLU B CA 1
ATOM 4088 C C . GLU B 1 47 ? -13.5 19.25 2.918 1 96.75 47 GLU B C 1
ATOM 4090 O O . GLU B 1 47 ? -13.344 18.656 3.979 1 96.75 47 GLU B O 1
ATOM 4095 N N . ALA B 1 48 ? -13.031 18.922 1.81 1 98.56 48 ALA B N 1
ATOM 4096 C CA . ALA B 1 48 ? -11.906 18 1.735 1 98.56 48 ALA B CA 1
ATOM 4097 C C . ALA B 1 48 ? -10.625 18.719 1.321 1 98.56 48 ALA B C 1
ATOM 4099 O O . ALA B 1 48 ? -10.594 19.406 0.299 1 98.56 48 ALA B O 1
ATOM 4100 N N . VAL B 1 49 ? -9.641 18.562 2.125 1 98.81 49 VAL B N 1
ATOM 4101 C CA . VAL B 1 49 ? -8.328 19.109 1.812 1 98.81 49 VAL B CA 1
ATOM 4102 C C . VAL B 1 49 ? -7.355 17.984 1.488 1 98.81 49 VAL B C 1
ATOM 4104 O O . VAL B 1 49 ? -7.223 17.031 2.264 1 98.81 49 VAL B O 1
ATOM 4107 N N . GLY B 1 50 ? -6.746 18.125 0.339 1 98.81 50 GLY B N 1
ATOM 4108 C CA . GLY B 1 50 ? -5.734 17.172 -0.064 1 98.81 50 GLY B CA 1
ATOM 4109 C C . GLY B 1 50 ? -4.348 17.516 0.45 1 98.81 50 GLY B C 1
ATOM 4110 O O . GLY B 1 50 ? -4.012 18.688 0.617 1 98.81 50 GLY B O 1
ATOM 4111 N N . VAL B 1 51 ? -3.57 16.5 0.739 1 98.88 51 VAL B N 1
ATOM 4112 C CA . VAL B 1 51 ? -2.139 16.625 0.999 1 98.88 51 VAL B CA 1
ATOM 4113 C C . VAL B 1 51 ? -1.356 15.836 -0.052 1 98.88 51 VAL B C 1
ATOM 4115 O O . VAL B 1 51 ? -1.364 14.602 -0.047 1 98.88 51 VAL B O 1
ATOM 4118 N N . ILE B 1 52 ? -0.652 16.547 -0.897 1 98.56 52 ILE B N 1
ATOM 4119 C CA . ILE B 1 52 ? 0.05 15.906 -2.006 1 98.56 52 ILE B CA 1
ATOM 4120 C C . ILE B 1 52 ? 1.558 16.062 -1.823 1 98.56 52 ILE B C 1
ATOM 4122 O O . ILE B 1 52 ? 2.014 17.016 -1.178 1 98.56 52 ILE B O 1
ATOM 4126 N N . GLY B 1 53 ? 2.303 15.164 -2.301 1 98.06 53 GLY B N 1
ATOM 4127 C CA . GLY B 1 53 ? 3.756 15.117 -2.258 1 98.06 53 GLY B CA 1
ATOM 4128 C C . GLY B 1 53 ? 4.32 13.766 -2.648 1 98.06 53 GLY B C 1
ATOM 4129 O O . GLY B 1 53 ? 3.59 12.773 -2.693 1 98.06 53 GLY B O 1
ATOM 4130 N N . GLU B 1 54 ? 5.559 13.727 -2.881 1 96.94 54 GLU B N 1
ATOM 4131 C CA . GLU B 1 54 ? 6.219 12.469 -3.223 1 96.94 54 GLU B CA 1
ATOM 4132 C C . GLU B 1 54 ? 6.391 11.578 -1.994 1 96.94 54 GLU B C 1
ATOM 4134 O O . GLU B 1 54 ? 6.109 12.008 -0.872 1 96.94 54 GLU B O 1
ATOM 4139 N N . ASN B 1 55 ? 6.77 10.336 -2.295 1 97.12 55 ASN B N 1
ATOM 4140 C CA . ASN B 1 55 ? 7.109 9.477 -1.168 1 97.12 55 ASN B CA 1
ATOM 4141 C C . ASN B 1 55 ? 8.195 10.094 -0.297 1 97.12 55 ASN B C 1
ATOM 4143 O O . ASN B 1 55 ? 9.164 10.656 -0.812 1 97.12 55 ASN B O 1
ATOM 4147 N N . GLY B 1 56 ? 8.023 10.117 0.999 1 95.69 56 GLY B N 1
ATOM 4148 C CA . GLY B 1 56 ? 9.031 10.617 1.915 1 95.69 56 GLY B CA 1
ATOM 4149 C C . GLY B 1 56 ? 8.938 12.109 2.146 1 95.69 56 GLY B C 1
ATOM 4150 O O . GLY B 1 56 ? 9.781 12.688 2.84 1 95.69 56 GLY B O 1
ATOM 4151 N N . SER B 1 57 ? 7.922 12.672 1.629 1 97.25 57 SER B N 1
ATOM 4152 C CA . SER B 1 57 ? 7.809 14.125 1.721 1 97.25 57 SER B CA 1
ATOM 4153 C C . SER B 1 57 ? 7.367 14.555 3.115 1 97.25 57 SER B C 1
ATOM 4155 O O . SER B 1 57 ? 7.484 15.727 3.471 1 97.25 57 SER B O 1
ATOM 4157 N N . GLY B 1 58 ? 6.742 13.703 3.869 1 97.5 58 GLY B N 1
ATOM 4158 C CA . GLY B 1 58 ? 6.309 14.023 5.219 1 97.5 58 GLY B CA 1
ATOM 4159 C C . GLY B 1 58 ? 4.809 13.93 5.402 1 97.5 58 GLY B C 1
ATOM 4160 O O . GLY B 1 58 ? 4.289 14.203 6.488 1 97.5 58 GLY B O 1
ATOM 4161 N N . LYS B 1 59 ? 4.043 13.469 4.43 1 98.31 59 LYS B N 1
ATOM 4162 C CA . LYS B 1 59 ? 2.584 13.43 4.465 1 98.31 59 LYS B CA 1
ATOM 4163 C C . LYS B 1 59 ? 2.084 12.594 5.637 1 98.31 59 LYS B C 1
ATOM 4165 O O . LYS B 1 59 ? 1.266 13.055 6.434 1 98.31 59 LYS B O 1
ATOM 4170 N N . THR B 1 60 ? 2.619 11.359 5.711 1 97.5 60 THR B N 1
ATOM 4171 C CA . THR B 1 60 ? 2.189 10.414 6.742 1 97.5 60 THR B CA 1
ATOM 4172 C C . THR B 1 60 ? 2.498 10.961 8.133 1 97.5 60 THR B C 1
ATOM 4174 O O . THR B 1 60 ? 1.661 10.883 9.039 1 97.5 60 THR B O 1
ATOM 4177 N N . GLU B 1 61 ? 3.672 11.531 8.312 1 97.19 61 GLU B N 1
ATOM 4178 C CA . GLU B 1 61 ? 4.047 12.102 9.602 1 97.19 61 GLU B CA 1
ATOM 4179 C C . GLU B 1 61 ? 3.102 13.234 9.992 1 97.19 61 GLU B C 1
ATOM 4181 O O . GLU B 1 61 ? 2.66 13.305 11.141 1 97.19 61 GLU B O 1
ATOM 4186 N N . LEU B 1 62 ? 2.807 14.055 9.055 1 98.56 62 LEU B N 1
ATOM 4187 C CA . LEU B 1 62 ? 1.894 15.164 9.312 1 98.56 62 LEU B CA 1
ATOM 4188 C C . LEU B 1 62 ? 0.521 14.656 9.734 1 98.56 62 LEU B C 1
ATOM 4190 O O . LEU B 1 62 ? -0.046 15.133 10.719 1 98.56 62 LEU B O 1
ATOM 4194 N N . LEU B 1 63 ? 0.013 13.719 9.039 1 98.5 63 LEU B N 1
ATOM 4195 C CA . LEU B 1 63 ? -1.322 13.203 9.328 1 98.5 63 LEU B CA 1
ATOM 4196 C C . LEU B 1 63 ? -1.356 12.5 10.68 1 98.5 63 LEU B C 1
ATOM 4198 O O . LEU B 1 63 ? -2.35 12.586 11.406 1 98.5 63 LEU B O 1
ATOM 4202 N N . LYS B 1 64 ? -0.338 11.852 11.023 1 97.5 64 LYS B N 1
ATOM 4203 C CA . LYS B 1 64 ? -0.272 11.203 12.328 1 97.5 64 LYS B CA 1
ATOM 4204 C C . LYS B 1 64 ? -0.24 12.234 13.453 1 97.5 64 LYS B C 1
ATOM 4206 O O . LYS B 1 64 ? -0.793 12 14.531 1 97.5 64 LYS B O 1
ATOM 4211 N N . ILE B 1 65 ? 0.422 13.297 13.203 1 97.56 65 ILE B N 1
ATOM 4212 C CA . ILE B 1 65 ? 0.434 14.383 14.188 1 97.56 65 ILE B CA 1
ATOM 4213 C C . ILE B 1 65 ? -0.969 14.969 14.32 1 97.56 65 ILE B C 1
ATOM 4215 O O . ILE B 1 65 ? -1.458 15.164 15.438 1 97.56 65 ILE B O 1
ATOM 4219 N N . ILE B 1 66 ? -1.621 15.188 13.258 1 97.69 66 ILE B N 1
ATOM 4220 C CA . ILE B 1 66 ? -2.967 15.75 13.25 1 97.69 66 ILE B CA 1
ATOM 4221 C C . ILE B 1 66 ? -3.916 14.836 14.016 1 97.69 66 ILE B C 1
ATOM 4223 O O . ILE B 1 66 ? -4.785 15.305 14.75 1 97.69 66 ILE B O 1
ATOM 4227 N N . THR B 1 67 ? -3.75 13.547 13.906 1 96.12 67 THR B N 1
ATOM 4228 C CA . THR B 1 67 ? -4.656 12.57 14.508 1 96.12 67 THR B CA 1
ATOM 4229 C C . THR B 1 67 ? -4.25 12.273 15.953 1 96.12 67 THR B C 1
ATOM 4231 O O . THR B 1 67 ? -4.953 11.562 16.672 1 96.12 67 THR B O 1
ATOM 4234 N N . GLY B 1 68 ? -3.043 12.727 16.344 1 94.5 68 GLY B N 1
ATOM 4235 C CA . GLY B 1 68 ? -2.561 12.516 17.703 1 94.5 68 GLY B CA 1
ATOM 4236 C C . GLY B 1 68 ? -1.792 11.219 17.875 1 94.5 68 GLY B C 1
ATOM 4237 O O . GLY B 1 68 ? -1.414 10.852 18.984 1 94.5 68 GLY B O 1
ATOM 4238 N N . LEU B 1 69 ? -1.549 10.531 16.812 1 93.94 69 LEU B N 1
ATOM 4239 C CA . LEU B 1 69 ? -0.816 9.273 16.875 1 93.94 69 LEU B CA 1
ATOM 4240 C C . LEU B 1 69 ? 0.68 9.523 17.031 1 93.94 69 LEU B C 1
ATOM 4242 O O . LEU B 1 69 ? 1.42 8.625 17.453 1 93.94 69 LEU B O 1
ATOM 4246 N N . GLU B 1 70 ? 1.122 10.672 16.609 1 94.81 70 GLU B N 1
ATOM 4247 C CA . GLU B 1 70 ? 2.498 11.125 16.781 1 94.81 70 GLU B CA 1
ATOM 4248 C C . GLU B 1 70 ? 2.539 12.523 17.391 1 94.81 70 GLU B C 1
ATOM 4250 O O . GLU B 1 70 ? 1.665 13.352 17.125 1 94.81 70 GLU B O 1
ATOM 4255 N N . ARG B 1 71 ? 3.57 12.688 18.172 1 95.88 71 ARG B N 1
ATOM 4256 C CA . ARG B 1 71 ? 3.734 14 18.781 1 95.88 71 ARG B CA 1
ATOM 4257 C C . ARG B 1 71 ? 4.645 14.891 17.938 1 95.88 71 ARG B C 1
ATOM 4259 O O . ARG B 1 71 ? 5.695 14.445 17.469 1 95.88 71 ARG B O 1
ATOM 4266 N N . GLN B 1 72 ? 4.242 16.047 17.734 1 97.06 72 GLN B N 1
ATOM 4267 C CA . GLN B 1 72 ? 5.062 17.031 17.047 1 97.06 72 GLN B CA 1
ATOM 4268 C C . GLN B 1 72 ? 6.18 17.547 17.938 1 97.06 72 GLN B C 1
ATOM 4270 O O . GLN B 1 72 ? 6.125 17.406 19.156 1 97.06 72 GLN B O 1
ATOM 4275 N N . SER B 1 73 ? 7.203 18.172 17.281 1 96.31 73 SER B N 1
ATOM 4276 C CA . SER B 1 73 ? 8.258 18.859 18.031 1 96.31 73 SER B CA 1
ATOM 4277 C C . SER B 1 73 ? 7.859 20.281 18.375 1 96.31 73 SER B C 1
ATOM 4279 O O . SER B 1 73 ? 8.258 20.812 19.422 1 96.31 73 SER B O 1
ATOM 4281 N N . THR B 1 74 ? 7.148 20.906 17.484 1 96.88 74 THR B N 1
ATOM 4282 C CA . THR B 1 74 ? 6.613 22.234 17.719 1 96.88 74 THR B CA 1
ATOM 4283 C C . THR B 1 74 ? 5.246 22.406 17.062 1 96.88 74 THR B C 1
ATOM 4285 O O . THR B 1 74 ? 4.852 21.578 16.234 1 96.88 74 THR B O 1
ATOM 4288 N N . GLY B 1 75 ? 4.594 23.391 17.516 1 96.12 75 GLY B N 1
ATOM 4289 C CA . GLY B 1 75 ? 3.385 23.812 16.812 1 96.12 75 GLY B CA 1
ATOM 4290 C C . GLY B 1 75 ? 2.113 23.359 17.516 1 96.12 75 GLY B C 1
ATOM 4291 O O . GLY B 1 75 ? 2.148 22.922 18.656 1 96.12 75 GLY B O 1
ATOM 4292 N N . PHE B 1 76 ? 0.997 23.641 16.688 1 96.44 76 PHE B N 1
ATOM 4293 C CA . PHE B 1 76 ? -0.308 23.5 17.328 1 96.44 76 PHE B CA 1
ATOM 4294 C C . PHE B 1 76 ? -1.286 22.781 16.391 1 96.44 76 PHE B C 1
ATOM 4296 O O . PHE B 1 76 ? -1.295 23.047 15.188 1 96.44 76 PHE B O 1
ATOM 4303 N N . VAL B 1 77 ? -2.025 21.906 16.969 1 96.94 77 VAL B N 1
ATOM 4304 C CA . VAL B 1 77 ? -3.193 21.312 16.312 1 96.94 77 VAL B CA 1
ATOM 4305 C C . VAL B 1 77 ? -4.461 21.719 17.062 1 96.94 77 VAL B C 1
ATOM 4307 O O . VAL B 1 77 ? -4.672 21.328 18.203 1 96.94 77 VAL B O 1
ATOM 4310 N N . THR B 1 78 ? -5.289 22.516 16.422 1 95.94 78 THR B N 1
ATOM 4311 C CA . THR B 1 78 ? -6.492 23.047 17.062 1 95.94 78 THR B CA 1
ATOM 4312 C C . THR B 1 78 ? -7.746 22.484 16.391 1 95.94 78 THR B C 1
ATOM 4314 O O . THR B 1 78 ? -8.039 22.828 15.242 1 95.94 78 THR B O 1
ATOM 4317 N N . THR B 1 79 ? -8.492 21.625 17.141 1 94.75 79 THR B N 1
ATOM 4318 C CA . THR B 1 79 ? -9.75 21.078 16.641 1 94.75 79 THR B CA 1
ATOM 4319 C C . THR B 1 79 ? -10.609 20.562 17.797 1 94.75 79 THR B C 1
ATOM 4321 O O . THR B 1 79 ? -10.078 20.094 18.812 1 94.75 79 THR B O 1
ATOM 4324 N N . ASP B 1 80 ? -11.883 20.672 17.625 1 91 80 ASP B N 1
ATOM 4325 C CA . ASP B 1 80 ? -12.82 20.062 18.562 1 91 80 ASP B CA 1
ATOM 4326 C C . ASP B 1 80 ? -13.492 18.828 17.969 1 91 80 ASP B C 1
ATOM 4328 O O . ASP B 1 80 ? -14.32 18.188 18.625 1 91 80 ASP B O 1
ATOM 4332 N N . ALA B 1 81 ? -13.094 18.578 16.797 1 93.31 81 ALA B N 1
ATOM 4333 C CA . ALA B 1 81 ? -13.742 17.469 16.109 1 93.31 81 ALA B CA 1
ATOM 4334 C C . ALA B 1 81 ? -13.109 16.141 16.5 1 93.31 81 ALA B C 1
ATOM 4336 O O . ALA B 1 81 ? -11.898 16.062 16.734 1 93.31 81 ALA B O 1
ATOM 4337 N N . LYS B 1 82 ? -13.984 15.188 16.531 1 93.25 82 LYS B N 1
ATOM 4338 C CA . LYS B 1 82 ? -13.461 13.828 16.625 1 93.25 82 LYS B CA 1
ATOM 4339 C C . LYS B 1 82 ? -12.859 13.375 15.305 1 93.25 82 LYS B C 1
ATOM 4341 O O . LYS B 1 82 ? -13.492 13.5 14.258 1 93.25 82 LYS B O 1
ATOM 4346 N N . ILE B 1 83 ? -11.672 12.836 15.398 1 96.25 83 ILE B N 1
ATOM 4347 C CA . ILE B 1 83 ? -10.953 12.492 14.18 1 96.25 83 ILE B CA 1
ATOM 4348 C C . ILE B 1 83 ? -10.992 10.984 13.961 1 96.25 83 ILE B C 1
ATOM 4350 O O . ILE B 1 83 ? -10.703 10.211 14.875 1 96.25 83 ILE B O 1
ATOM 4354 N N . SER B 1 84 ? -11.406 10.578 12.781 1 96.56 84 SER B N 1
ATOM 4355 C CA . SER B 1 84 ? -11.281 9.195 12.312 1 96.56 84 SER B CA 1
ATOM 4356 C C . SER B 1 84 ? -10.094 9.039 11.375 1 96.56 84 SER B C 1
ATOM 4358 O O . SER B 1 84 ? -9.945 9.805 10.422 1 96.56 84 SER B O 1
ATOM 4360 N N . TYR B 1 85 ? -9.32 8.094 11.656 1 97.44 85 TYR B N 1
ATOM 4361 C CA . TYR B 1 85 ? -8.086 7.91 10.898 1 97.44 85 TYR B CA 1
ATOM 4362 C C . TYR B 1 85 ? -8.133 6.617 10.094 1 97.44 85 TYR B C 1
ATOM 4364 O O . TYR B 1 85 ? -8.391 5.543 10.641 1 97.44 85 TYR B O 1
ATOM 4372 N N . ALA B 1 86 ? -7.891 6.75 8.812 1 98.06 86 ALA B N 1
ATOM 4373 C CA . ALA B 1 86 ? -7.754 5.598 7.922 1 98.06 86 ALA B CA 1
ATOM 4374 C C . ALA B 1 86 ? -6.32 5.465 7.418 1 98.06 86 ALA B C 1
ATOM 4376 O O . ALA B 1 86 ? -5.977 5.988 6.359 1 98.06 86 ALA B O 1
ATOM 4377 N N . GLY B 1 87 ? -5.535 4.73 8.086 1 96.75 87 GLY B N 1
ATOM 4378 C CA . GLY B 1 87 ? -4.191 4.281 7.762 1 96.75 87 GLY B CA 1
ATOM 4379 C C . GLY B 1 87 ? -3.953 2.822 8.094 1 96.75 87 GLY B C 1
ATOM 4380 O O . GLY B 1 87 ? -4.695 2.23 8.883 1 96.75 87 GLY B O 1
ATOM 4381 N N . LEU B 1 88 ? -2.951 2.262 7.543 1 93.12 88 LEU B N 1
ATOM 4382 C CA . LEU B 1 88 ? -2.748 0.827 7.703 1 93.12 88 LEU B CA 1
ATOM 4383 C C . LEU B 1 88 ? -2.369 0.49 9.141 1 93.12 88 LEU B C 1
ATOM 4385 O O . LEU B 1 88 ? -2.57 -0.641 9.594 1 93.12 88 LEU B O 1
ATOM 4389 N N . ASP B 1 89 ? -1.911 1.377 9.828 1 90 89 ASP B N 1
ATOM 4390 C CA . ASP B 1 89 ? -1.494 1.092 11.195 1 90 89 ASP B CA 1
ATOM 4391 C C . ASP B 1 89 ? -2.607 1.423 12.188 1 90 89 ASP B C 1
ATOM 4393 O O . ASP B 1 89 ? -2.373 1.465 13.398 1 90 89 ASP B O 1
ATOM 4397 N N . SER B 1 90 ? -3.785 1.6 11.758 1 91.62 90 SER B N 1
ATOM 4398 C CA . SER B 1 90 ? -4.867 2.088 12.602 1 91.62 90 SER B CA 1
ATOM 4399 C C . SER B 1 90 ? -5.602 0.935 13.281 1 91.62 90 SER B C 1
ATOM 4401 O O . SER B 1 90 ? -6.457 1.157 14.141 1 91.62 90 SER B O 1
ATOM 4403 N N . ILE B 1 91 ? -5.34 -0.227 12.914 1 94.12 91 ILE B N 1
ATOM 4404 C CA . ILE B 1 91 ? -6.078 -1.346 13.492 1 94.12 91 ILE B CA 1
ATOM 4405 C C . ILE B 1 91 ? -5.102 -2.396 14.008 1 94.12 91 ILE B C 1
ATOM 4407 O O . ILE B 1 91 ? -3.906 -2.346 13.711 1 94.12 91 ILE B O 1
ATOM 4411 N N . ASP B 1 92 ? -5.617 -3.307 14.828 1 96.06 92 ASP B N 1
ATOM 4412 C CA . ASP B 1 92 ? -4.793 -4.355 15.414 1 96.06 92 ASP B CA 1
ATOM 4413 C C . ASP B 1 92 ? -4.609 -5.52 14.453 1 96.06 92 ASP B C 1
ATOM 4415 O O . ASP B 1 92 ? -5.562 -6.254 14.164 1 96.06 92 ASP B O 1
ATOM 4419 N N . PRO B 1 93 ? -3.434 -5.754 14.094 1 95.5 93 PRO B N 1
ATOM 4420 C CA . PRO B 1 93 ? -3.199 -6.793 13.086 1 95.5 93 PRO B CA 1
ATOM 4421 C C . PRO B 1 93 ? -3.393 -8.203 13.633 1 95.5 93 PRO B C 1
ATOM 4423 O O . PRO B 1 93 ? -3.514 -9.156 12.859 1 95.5 93 PRO B O 1
ATOM 4426 N N . ASN B 1 94 ? -3.389 -8.352 14.891 1 96.25 94 ASN B N 1
ATOM 4427 C CA . ASN B 1 94 ? -3.484 -9.68 15.492 1 96.25 94 ASN B CA 1
ATOM 4428 C C . ASN B 1 94 ? -4.938 -10.109 15.664 1 96.25 94 ASN B C 1
ATOM 4430 O O . ASN B 1 94 ? -5.215 -11.281 15.906 1 96.25 94 ASN B O 1
ATOM 4434 N N . LEU B 1 95 ? -5.844 -9.164 15.539 1 96.69 95 LEU B N 1
ATOM 4435 C CA . LEU B 1 95 ? -7.27 -9.461 15.641 1 96.69 95 LEU B CA 1
ATOM 4436 C C . LEU B 1 95 ? -7.863 -9.727 14.258 1 96.69 95 LEU B C 1
ATOM 4438 O O . LEU B 1 95 ? -7.301 -9.305 13.242 1 96.69 95 LEU B O 1
ATOM 4442 N N . THR B 1 96 ? -8.992 -10.43 14.266 1 96 96 THR B N 1
ATOM 4443 C CA . THR B 1 96 ? -9.711 -10.648 13.016 1 96 96 THR B CA 1
ATOM 4444 C C . THR B 1 96 ? -10.352 -9.359 12.516 1 96 96 THR B C 1
ATOM 4446 O O . THR B 1 96 ? -10.445 -8.383 13.266 1 96 96 THR B O 1
ATOM 4449 N N . GLY B 1 97 ? -10.727 -9.391 11.273 1 96.94 97 GLY B N 1
ATOM 4450 C CA . GLY B 1 97 ? -11.461 -8.242 10.758 1 96.94 97 GLY B CA 1
ATOM 4451 C C . GLY B 1 97 ? -12.703 -7.922 11.562 1 96.94 97 GLY B C 1
ATOM 4452 O O . GLY B 1 97 ? -12.938 -6.766 11.922 1 96.94 97 GLY B O 1
ATOM 4453 N N . LEU B 1 98 ? -13.398 -8.945 11.898 1 95.75 98 LEU B N 1
ATOM 4454 C CA . LEU B 1 98 ? -14.648 -8.773 12.633 1 95.75 98 LEU B CA 1
ATOM 4455 C C . LEU B 1 98 ? -14.391 -8.234 14.039 1 95.75 98 LEU B C 1
ATOM 4457 O O . LEU B 1 98 ? -15.125 -7.371 14.516 1 95.75 98 LEU B O 1
ATOM 4461 N N . GLU B 1 99 ? -13.383 -8.727 14.672 1 95.69 99 GLU B N 1
ATOM 4462 C CA . GLU B 1 99 ? -13.016 -8.234 15.992 1 95.69 99 GLU B CA 1
ATOM 4463 C C . GLU B 1 99 ? -12.633 -6.758 15.945 1 95.69 99 GLU B C 1
ATOM 4465 O O . GLU B 1 99 ? -12.992 -5.984 16.828 1 95.69 99 GLU B O 1
ATOM 4470 N N . ASN B 1 100 ? -11.914 -6.371 14.953 1 97.38 100 ASN B N 1
ATOM 4471 C CA . ASN B 1 100 ? -11.562 -4.965 14.781 1 97.38 100 ASN B CA 1
ATOM 4472 C C . ASN B 1 100 ? -12.797 -4.094 14.617 1 97.38 100 ASN B C 1
ATOM 4474 O O . ASN B 1 100 ? -12.883 -3.006 15.188 1 97.38 100 ASN B O 1
ATOM 4478 N N . ILE B 1 101 ? -13.711 -4.578 13.852 1 97.19 101 ILE B N 1
ATOM 4479 C CA . ILE B 1 101 ? -14.953 -3.842 13.633 1 97.19 101 ILE B CA 1
ATOM 4480 C C . ILE B 1 101 ? -15.695 -3.664 14.953 1 97.19 101 ILE B C 1
ATOM 4482 O O . ILE B 1 101 ? -16.078 -2.547 15.312 1 97.19 101 ILE B O 1
ATOM 4486 N N . ARG B 1 102 ? -15.852 -4.695 15.656 1 94.56 102 ARG B N 1
ATOM 4487 C CA . ARG B 1 102 ? -16.594 -4.66 16.922 1 94.56 102 ARG B CA 1
ATOM 4488 C C . ARG B 1 102 ? -15.891 -3.771 17.938 1 94.56 102 ARG B C 1
ATOM 4490 O O . ARG B 1 102 ? -16.531 -2.986 18.641 1 94.56 102 ARG B O 1
ATOM 4497 N N . ASN B 1 103 ? -14.602 -3.918 18.016 1 95.31 103 ASN B N 1
ATOM 4498 C CA . ASN B 1 103 ? -13.828 -3.08 18.922 1 95.31 103 ASN B CA 1
ATOM 4499 C C . ASN B 1 103 ? -13.977 -1.6 18.578 1 95.31 103 ASN B C 1
ATOM 4501 O O . ASN B 1 103 ? -14.125 -0.763 19.469 1 95.31 103 ASN B O 1
ATOM 4505 N N . ALA B 1 104 ? -13.891 -1.305 17.359 1 95.81 104 ALA B N 1
ATOM 4506 C CA . ALA B 1 104 ? -14.016 0.085 16.922 1 95.81 104 ALA B CA 1
ATOM 4507 C C . ALA B 1 104 ? -15.383 0.652 17.281 1 95.81 104 ALA B C 1
ATOM 4509 O O . ALA B 1 104 ? -15.5 1.804 17.703 1 95.81 104 ALA B O 1
ATOM 4510 N N . ILE B 1 105 ? -16.391 -0.111 17.109 1 95.62 105 ILE B N 1
ATOM 4511 C CA . ILE B 1 105 ? -17.75 0.317 17.422 1 95.62 105 ILE B CA 1
ATOM 4512 C C . ILE B 1 105 ? -17.906 0.5 18.922 1 95.62 105 ILE B C 1
ATOM 4514 O O . ILE B 1 105 ? -18.5 1.489 19.375 1 95.62 105 ILE B O 1
ATOM 4518 N N . GLU B 1 106 ? -17.406 -0.406 19.656 1 93.31 106 GLU B N 1
ATOM 4519 C CA . GLU B 1 106 ? -17.469 -0.299 21.109 1 93.31 106 GLU B CA 1
ATOM 4520 C C . GLU B 1 106 ? -16.75 0.961 21.594 1 93.31 106 GLU B C 1
ATOM 4522 O O . GLU B 1 106 ? -17.25 1.662 22.484 1 93.31 106 GLU B O 1
ATOM 4527 N N . ASP B 1 107 ? -15.656 1.251 21 1 92.56 107 ASP B N 1
ATOM 4528 C CA . ASP B 1 107 ? -14.852 2.408 21.391 1 92.56 107 ASP B CA 1
ATOM 4529 C C . ASP B 1 107 ? -15.57 3.711 21.031 1 92.56 107 ASP B C 1
ATOM 4531 O O . ASP B 1 107 ? -15.273 4.762 21.609 1 92.56 107 ASP B O 1
ATOM 4535 N N . SER B 1 108 ? -16.406 3.631 20.109 1 90.88 108 SER B N 1
ATOM 4536 C CA . SER B 1 108 ? -17.094 4.836 19.656 1 90.88 108 SER B CA 1
ATOM 4537 C C . SER B 1 108 ? -18.234 5.215 20.609 1 90.88 108 SER B C 1
ATOM 4539 O O . SER B 1 108 ? -18.75 6.332 20.547 1 90.88 108 SER B O 1
ATOM 4541 N N . GLY B 1 109 ? -18.719 4.336 21.391 1 87.81 109 GLY B N 1
ATOM 4542 C CA . GLY B 1 109 ? -19.75 4.629 22.375 1 87.81 109 GLY B CA 1
ATOM 4543 C C . GLY B 1 109 ? -21.156 4.52 21.812 1 87.81 109 GLY B C 1
ATOM 4544 O O . GLY B 1 109 ? -22.109 4.949 22.469 1 87.81 109 GLY B O 1
ATOM 4545 N N . VAL B 1 110 ? -21.266 3.967 20.734 1 85.19 110 VAL B N 1
ATOM 4546 C CA . VAL B 1 110 ? -22.578 3.807 20.141 1 85.19 110 VAL B CA 1
ATOM 4547 C C . VAL B 1 110 ? -23.344 2.693 20.859 1 85.19 110 VAL B C 1
ATOM 4549 O O . VAL B 1 110 ? -22.734 1.759 21.375 1 85.19 110 VAL B O 1
ATOM 4552 N N . ASP B 1 111 ? -24.656 2.846 20.938 1 85.69 111 ASP B N 1
ATOM 4553 C CA . ASP B 1 111 ? -25.469 1.816 21.594 1 85.69 111 ASP B CA 1
ATOM 4554 C C . ASP B 1 111 ? -25.469 0.523 20.781 1 85.69 111 ASP B C 1
ATOM 4556 O O . ASP B 1 111 ? -25.062 0.515 19.609 1 85.69 111 ASP B O 1
ATOM 4560 N N . LYS B 1 112 ? -25.953 -0.513 21.391 1 79.5 112 LYS B N 1
ATOM 4561 C CA . LYS B 1 112 ? -25.844 -1.861 20.844 1 79.5 112 LYS B CA 1
ATOM 4562 C C . LYS B 1 112 ? -26.625 -1.974 19.531 1 79.5 112 LYS B C 1
ATOM 4564 O O . LYS B 1 112 ? -26.141 -2.584 18.562 1 79.5 112 LYS B O 1
ATOM 4569 N N . PHE B 1 113 ? -27.797 -1.476 19.469 1 80.88 113 PHE B N 1
ATOM 4570 C CA . PHE B 1 113 ? -28.609 -1.579 18.25 1 80.88 113 PHE B CA 1
ATOM 4571 C C . PHE B 1 113 ? -27.938 -0.869 17.094 1 80.88 113 PHE B C 1
ATOM 4573 O O . PHE B 1 113 ? -27.828 -1.433 16 1 80.88 113 PHE B O 1
ATOM 4580 N N . LYS B 1 114 ? -27.5 0.218 17.328 1 88.12 114 LYS B N 1
ATOM 4581 C CA . LYS B 1 114 ? -26.766 0.967 16.297 1 88.12 114 LYS B CA 1
ATOM 4582 C C . LYS B 1 114 ? -25.469 0.269 15.938 1 88.12 114 LYS B C 1
ATOM 4584 O O . LYS B 1 114 ? -25.047 0.295 14.781 1 88.12 114 LYS B O 1
ATOM 4589 N N . GLY B 1 115 ? -25.047 -0.395 16.906 1 91.19 115 GLY B N 1
ATOM 4590 C CA . GLY B 1 115 ? -23.797 -1.126 16.703 1 91.19 115 GLY B CA 1
ATOM 4591 C C . GLY B 1 115 ? -23.938 -2.258 15.695 1 91.19 115 GLY B C 1
ATOM 4592 O O . GLY B 1 115 ? -23.078 -2.443 14.836 1 91.19 115 GLY B O 1
ATOM 4593 N N . ASP B 1 116 ? -24.984 -2.98 15.758 1 90.19 116 ASP B N 1
ATOM 4594 C CA . ASP B 1 116 ? -25.219 -4.078 14.828 1 90.19 116 ASP B CA 1
ATOM 4595 C C . ASP B 1 116 ? -25.422 -3.562 13.406 1 90.19 116 ASP B C 1
ATOM 4597 O O . ASP B 1 116 ? -24.938 -4.172 12.445 1 90.19 116 ASP B O 1
ATOM 4601 N N . HIS B 1 117 ? -26.125 -2.51 13.305 1 93.06 117 HIS B N 1
ATOM 4602 C CA . HIS B 1 117 ? -26.328 -1.901 12 1 93.06 117 HIS B CA 1
ATOM 4603 C C . HIS B 1 117 ? -25.016 -1.425 11.391 1 93.06 117 HIS B C 1
ATOM 4605 O O . HIS B 1 117 ? -24.781 -1.627 10.195 1 93.06 117 HIS B O 1
ATOM 4611 N N . LEU B 1 118 ? -24.266 -0.843 12.242 1 95.5 118 LEU B N 1
ATOM 4612 C CA . LEU B 1 118 ? -22.953 -0.387 11.789 1 95.5 118 LEU B CA 1
ATOM 4613 C C . LEU B 1 118 ? -22.078 -1.566 11.383 1 95.5 118 LEU B C 1
ATOM 4615 O O . LEU B 1 118 ? -21.391 -1.507 10.359 1 95.5 118 LEU B O 1
ATOM 4619 N N . THR B 1 119 ? -22.141 -2.6 12.188 1 95.25 119 THR B N 1
ATOM 4620 C CA . THR B 1 119 ? -21.359 -3.797 11.875 1 95.25 119 THR B CA 1
ATOM 4621 C C . THR B 1 119 ? -21.75 -4.344 10.5 1 95.25 119 THR B C 1
ATOM 4623 O O . THR B 1 119 ? -20.875 -4.59 9.656 1 95.25 119 THR B O 1
ATOM 4626 N N . ASN B 1 120 ? -22.984 -4.461 10.258 1 94 120 ASN B N 1
ATOM 4627 C CA . ASN B 1 120 ? -23.469 -4.98 8.977 1 94 120 ASN B CA 1
ATOM 4628 C C . ASN B 1 120 ? -23.109 -4.039 7.824 1 94 120 ASN B C 1
ATOM 4630 O O . ASN B 1 120 ? -22.75 -4.492 6.738 1 94 120 ASN B O 1
ATOM 4634 N N . GLY B 1 121 ? -23.25 -2.775 8.078 1 95.25 121 GLY B N 1
ATOM 4635 C CA . GLY B 1 121 ? -22.859 -1.802 7.062 1 95.25 121 GLY B CA 1
ATOM 4636 C C . GLY B 1 121 ? -21.406 -1.894 6.664 1 95.25 121 GLY B C 1
ATOM 4637 O O . GLY B 1 121 ? -21.078 -1.832 5.48 1 95.25 121 GLY B O 1
ATOM 4638 N N . ILE B 1 122 ? -20.578 -2.043 7.637 1 97.69 122 ILE B N 1
ATOM 4639 C CA . ILE B 1 122 ? -19.141 -2.137 7.391 1 97.69 122 ILE B CA 1
ATOM 4640 C C . ILE B 1 122 ? -18.828 -3.445 6.668 1 97.69 122 ILE B C 1
ATOM 4642 O O . ILE B 1 122 ? -18.031 -3.465 5.723 1 97.69 122 ILE B O 1
ATOM 4646 N N . ILE B 1 123 ? -19.438 -4.531 7.09 1 95.25 123 ILE B N 1
ATOM 4647 C CA . ILE B 1 123 ? -19.266 -5.832 6.457 1 95.25 123 ILE B CA 1
ATOM 4648 C C . ILE B 1 123 ? -19.656 -5.754 4.988 1 95.25 123 ILE B C 1
ATOM 4650 O O . ILE B 1 123 ? -18.906 -6.188 4.109 1 95.25 123 ILE B O 1
ATOM 4654 N N . ASP B 1 124 ? -20.766 -5.141 4.75 1 94.12 124 ASP B N 1
ATOM 4655 C CA . ASP B 1 124 ? -21.266 -5.016 3.383 1 94.12 124 ASP B CA 1
ATOM 4656 C C . ASP B 1 124 ? -20.359 -4.113 2.549 1 94.12 124 ASP B C 1
ATOM 4658 O O . ASP B 1 124 ? -20.094 -4.406 1.381 1 94.12 124 ASP B O 1
ATOM 4662 N N . PHE B 1 125 ? -19.906 -3.098 3.09 1 96.5 125 PHE B N 1
ATOM 4663 C CA . PHE B 1 125 ? -19.062 -2.145 2.371 1 96.5 125 PHE B CA 1
ATOM 4664 C C . PHE B 1 125 ? -17.719 -2.766 2.023 1 96.5 125 PHE B C 1
ATOM 4666 O O . PHE B 1 125 ? -17.25 -2.641 0.891 1 96.5 125 PHE B O 1
ATOM 4673 N N . THR B 1 126 ? -17.109 -3.475 2.949 1 97.19 126 THR B N 1
ATOM 4674 C CA . THR B 1 126 ? -15.75 -3.959 2.771 1 97.19 126 THR B CA 1
ATOM 4675 C C . THR B 1 126 ? -15.719 -5.16 1.832 1 97.19 126 THR B C 1
ATOM 4677 O O . THR B 1 126 ? -14.672 -5.484 1.263 1 97.19 126 THR B O 1
ATOM 4680 N N . GLU B 1 127 ? -16.797 -5.926 1.816 1 94 127 GLU B N 1
ATOM 4681 C CA . GLU B 1 127 ? -16.875 -7.121 0.984 1 94 127 GLU B CA 1
ATOM 4682 C C . GLU B 1 127 ? -15.719 -8.07 1.277 1 94 127 GLU B C 1
ATOM 4684 O O . GLU B 1 127 ? -15.125 -8.641 0.358 1 94 127 GLU B O 1
ATOM 4689 N N . ALA B 1 128 ? -15.398 -8.211 2.557 1 93.75 128 ALA B N 1
ATOM 4690 C CA . ALA B 1 128 ? -14.234 -9 2.928 1 93.75 128 ALA B CA 1
ATOM 4691 C C . ALA B 1 128 ? -14.586 -10.484 3.021 1 93.75 128 ALA B C 1
ATOM 4693 O O . ALA B 1 128 ? -13.695 -11.336 3.066 1 93.75 128 ALA B O 1
ATOM 4694 N N . GLY B 1 129 ? -15.883 -10.75 3.092 1 90.5 129 GLY B N 1
ATOM 4695 C CA . GLY B 1 129 ? -16.297 -12.141 3.139 1 90.5 129 GLY B CA 1
ATOM 4696 C C . GLY B 1 129 ? -15.711 -12.906 4.305 1 90.5 129 GLY B C 1
ATOM 4697 O O . GLY B 1 129 ? -15.742 -12.438 5.445 1 90.5 129 GLY B O 1
ATOM 4698 N N . GLN B 1 130 ? -15.133 -14.07 3.99 1 91.38 130 GLN B N 1
ATOM 4699 C CA . GLN B 1 130 ? -14.641 -14.969 5.027 1 91.38 130 GLN B CA 1
ATOM 4700 C C . GLN B 1 130 ? -13.359 -14.422 5.664 1 91.38 130 GLN B C 1
ATOM 4702 O O . GLN B 1 130 ? -12.977 -14.852 6.754 1 91.38 130 GLN B O 1
ATOM 4707 N N . LEU B 1 131 ? -12.719 -13.547 5 1 93.69 131 LEU B N 1
ATOM 4708 C CA . LEU B 1 131 ? -11.5 -12.969 5.551 1 93.69 131 LEU B CA 1
ATOM 4709 C C . LEU B 1 131 ? -11.789 -12.242 6.859 1 93.69 131 LEU B C 1
ATOM 4711 O O . LEU B 1 131 ? -10.875 -11.992 7.652 1 93.69 131 LEU B O 1
ATOM 4715 N N . LEU B 1 132 ? -13.047 -11.891 7.078 1 94.56 132 LEU B N 1
ATOM 4716 C CA . LEU B 1 132 ? -13.438 -11.219 8.312 1 94.56 132 LEU B CA 1
ATOM 4717 C C . LEU B 1 132 ? -13.148 -12.094 9.523 1 94.56 132 LEU B C 1
ATOM 4719 O O . LEU B 1 132 ? -13.062 -11.594 10.648 1 94.56 132 LEU B O 1
ATOM 4723 N N . TYR B 1 133 ? -12.969 -13.336 9.258 1 93.19 133 TYR B N 1
ATOM 4724 C CA . TYR B 1 133 ? -12.75 -14.273 10.344 1 93.19 133 TYR B CA 1
ATOM 4725 C C . TYR B 1 133 ? -11.281 -14.672 10.445 1 93.19 133 TYR B C 1
ATOM 4727 O O . TYR B 1 133 ? -10.938 -15.672 11.07 1 93.19 133 TYR B O 1
ATOM 4735 N N . ARG B 1 134 ? -10.453 -13.992 9.789 1 94.19 134 ARG B N 1
ATOM 4736 C CA . ARG B 1 134 ? -9 -14.188 9.828 1 94.19 134 ARG B CA 1
ATOM 4737 C C . ARG B 1 134 ? -8.297 -12.961 10.406 1 94.19 134 ARG B C 1
ATOM 4739 O O . ARG B 1 134 ? -8.789 -11.844 10.273 1 94.19 134 ARG B O 1
ATOM 4746 N N . PRO B 1 135 ? -7.129 -13.188 11.039 1 95.75 135 PRO B N 1
ATOM 4747 C CA . PRO B 1 135 ? -6.383 -12.031 11.531 1 95.75 135 PRO B CA 1
ATOM 4748 C C . PRO B 1 135 ? -5.949 -11.086 10.414 1 95.75 135 PRO B C 1
ATOM 4750 O O . PRO B 1 135 ? -5.586 -11.539 9.328 1 95.75 135 PRO B O 1
ATOM 4753 N N . VAL B 1 136 ? -5.938 -9.82 10.703 1 96.75 136 VAL B N 1
ATOM 4754 C CA . VAL B 1 136 ? -5.684 -8.781 9.711 1 96.75 136 VAL B CA 1
ATOM 4755 C C . VAL B 1 136 ? -4.25 -8.891 9.195 1 96.75 136 VAL B C 1
ATOM 4757 O O . VAL B 1 136 ? -3.969 -8.562 8.047 1 96.75 136 VAL B O 1
ATOM 4760 N N . ARG B 1 137 ? -3.311 -9.367 9.93 1 94.19 137 ARG B N 1
ATOM 4761 C CA . ARG B 1 137 ? -1.915 -9.5 9.523 1 94.19 137 ARG B CA 1
ATOM 4762 C C . ARG B 1 137 ? -1.787 -10.383 8.281 1 94.19 137 ARG B C 1
ATOM 4764 O O . ARG B 1 137 ? -0.768 -10.344 7.594 1 94.19 137 ARG B O 1
ATOM 4771 N N . GLU B 1 138 ? -2.83 -11.164 8.023 1 94 138 GLU B N 1
ATOM 4772 C CA . GLU B 1 138 ? -2.793 -12.07 6.883 1 94 138 GLU B CA 1
ATOM 4773 C C . GLU B 1 138 ? -3.389 -11.422 5.641 1 94 138 GLU B C 1
ATOM 4775 O O . GLU B 1 138 ? -3.344 -11.992 4.551 1 94 138 GLU B O 1
ATOM 4780 N N . TYR B 1 139 ? -3.932 -10.25 5.809 1 96 139 TYR B N 1
ATOM 4781 C CA . TYR B 1 139 ? -4.574 -9.562 4.695 1 96 139 TYR B CA 1
ATOM 4782 C C . TYR B 1 139 ? -3.539 -9.055 3.695 1 96 139 TYR B C 1
ATOM 4784 O O . TYR B 1 139 ? -2.43 -8.68 4.078 1 96 139 TYR B O 1
ATOM 4792 N N . SER B 1 140 ? -3.939 -9.109 2.41 1 95 140 SER B N 1
ATOM 4793 C CA . SER B 1 140 ? -3.201 -8.266 1.479 1 95 140 SER B CA 1
ATOM 4794 C C . SER B 1 140 ? -3.334 -6.789 1.851 1 95 140 SER B C 1
ATOM 4796 O O . SER B 1 140 ? -4.25 -6.41 2.584 1 95 140 SER B O 1
ATOM 4798 N N . VAL B 1 141 ? -2.49 -5.965 1.353 1 94.81 141 VAL B N 1
ATOM 4799 C CA . VAL B 1 141 ? -2.502 -4.535 1.647 1 94.81 141 VAL B CA 1
ATOM 4800 C C . VAL B 1 141 ? -3.82 -3.924 1.183 1 94.81 141 VAL B C 1
ATOM 4802 O O . VAL B 1 141 ? -4.383 -3.057 1.857 1 94.81 141 VAL B O 1
ATOM 4805 N N . GLY B 1 142 ? -4.293 -4.359 0.059 1 96.69 142 GLY B N 1
ATOM 4806 C CA . GLY B 1 142 ? -5.566 -3.863 -0.438 1 96.69 142 GLY B CA 1
ATOM 4807 C C . GLY B 1 142 ? -6.738 -4.211 0.465 1 96.69 142 GLY B C 1
ATOM 4808 O O . GLY B 1 142 ? -7.613 -3.379 0.7 1 96.69 142 GLY B O 1
ATOM 4809 N N . MET B 1 143 ? -6.746 -5.391 0.968 1 97.5 143 MET B N 1
ATOM 4810 C CA . MET B 1 143 ? -7.828 -5.805 1.857 1 97.5 143 MET B CA 1
ATOM 4811 C C . MET B 1 143 ? -7.742 -5.078 3.195 1 97.5 143 MET B C 1
ATOM 4813 O O . MET B 1 143 ? -8.766 -4.754 3.797 1 97.5 143 MET B O 1
ATOM 4817 N N . HIS B 1 144 ? -6.523 -4.922 3.592 1 97.62 144 HIS B N 1
ATOM 4818 C CA . HIS B 1 144 ? -6.297 -4.109 4.781 1 97.62 144 HIS B CA 1
ATOM 4819 C C . HIS B 1 144 ? -6.859 -2.703 4.602 1 97.62 144 HIS B C 1
ATOM 4821 O O . HIS B 1 144 ? -7.574 -2.201 5.469 1 97.62 144 HIS B O 1
ATOM 4827 N N . ALA B 1 145 ? -6.598 -2.1 3.535 1 97.88 145 ALA B N 1
ATOM 4828 C CA . ALA B 1 145 ? -7.09 -0.763 3.209 1 97.88 145 ALA B CA 1
ATOM 4829 C C . ALA B 1 145 ? -8.617 -0.727 3.199 1 97.88 145 ALA B C 1
ATOM 4831 O O . ALA B 1 145 ? -9.219 0.218 3.709 1 97.88 145 ALA B O 1
ATOM 4832 N N . ARG B 1 146 ? -9.227 -1.759 2.65 1 98.38 146 ARG B N 1
ATOM 4833 C CA . ARG B 1 146 ? -10.68 -1.825 2.613 1 98.38 146 ARG B CA 1
ATOM 4834 C C . ARG B 1 146 ? -11.266 -1.77 4.02 1 98.38 146 ARG B C 1
ATOM 4836 O O . ARG B 1 146 ? -12.234 -1.049 4.266 1 98.38 146 ARG B O 1
ATOM 4843 N N . LEU B 1 147 ? -10.672 -2.512 4.891 1 98.5 147 LEU B N 1
ATOM 4844 C CA . LEU B 1 147 ? -11.188 -2.59 6.254 1 98.5 147 LEU B CA 1
ATOM 4845 C C . LEU B 1 147 ? -11.031 -1.251 6.969 1 98.5 147 LEU B C 1
ATOM 4847 O O . LEU B 1 147 ? -11.977 -0.759 7.586 1 98.5 147 LEU B O 1
ATOM 4851 N N . VAL B 1 148 ? -9.867 -0.639 6.848 1 98.31 148 VAL B N 1
ATOM 4852 C CA . VAL B 1 148 ? -9.617 0.609 7.562 1 98.31 148 VAL B CA 1
ATOM 4853 C C . VAL B 1 148 ? -10.531 1.707 7.023 1 98.31 148 VAL B C 1
ATOM 4855 O O . VAL B 1 148 ? -11.008 2.555 7.781 1 98.31 148 VAL B O 1
ATOM 4858 N N . LEU B 1 149 ? -10.773 1.707 5.797 1 98.62 149 LEU B N 1
ATOM 4859 C CA . LEU B 1 149 ? -11.688 2.672 5.203 1 98.62 149 LEU B CA 1
ATOM 4860 C C . LEU B 1 149 ? -13.117 2.426 5.676 1 98.62 149 LEU B C 1
ATOM 4862 O O . LEU B 1 149 ? -13.852 3.373 5.969 1 98.62 149 LEU B O 1
ATOM 4866 N N . GLY B 1 150 ? -13.508 1.16 5.73 1 98.5 150 GLY B N 1
ATOM 4867 C CA . GLY B 1 150 ? -14.82 0.838 6.25 1 98.5 150 GLY B CA 1
ATOM 4868 C C . GLY B 1 150 ? -15.062 1.38 7.645 1 98.5 150 GLY B C 1
ATOM 4869 O O . GLY B 1 150 ? -16.125 1.937 7.93 1 98.5 150 GLY B O 1
ATOM 4870 N N . LEU B 1 151 ? -14.117 1.246 8.469 1 98.12 151 LEU B N 1
ATOM 4871 C CA . LEU B 1 151 ? -14.234 1.735 9.844 1 98.12 151 LEU B CA 1
ATOM 4872 C C . LEU B 1 151 ? -14.336 3.256 9.867 1 98.12 151 LEU B C 1
ATOM 4874 O O . LEU B 1 151 ? -15.234 3.811 10.516 1 98.12 151 LEU B O 1
ATOM 4878 N N . ALA B 1 152 ? -13.484 3.918 9.141 1 98.12 152 ALA B N 1
ATOM 4879 C CA . ALA B 1 152 ? -13.375 5.375 9.188 1 98.12 152 ALA B CA 1
ATOM 4880 C C . ALA B 1 152 ? -14.609 6.035 8.57 1 98.12 152 ALA B C 1
ATOM 4882 O O . ALA B 1 152 ? -15.023 7.113 9.008 1 98.12 152 ALA B O 1
ATOM 4883 N N . LEU B 1 153 ? -15.227 5.418 7.633 1 98.44 153 LEU B N 1
ATOM 4884 C CA . LEU B 1 153 ? -16.281 6.062 6.863 1 98.44 153 LEU B CA 1
ATOM 4885 C C . LEU B 1 153 ? -17.656 5.766 7.465 1 98.44 153 LEU B C 1
ATOM 4887 O O . LEU B 1 153 ? -18.641 6.422 7.129 1 98.44 153 LEU B O 1
ATOM 4891 N N . TYR B 1 154 ? -17.719 4.797 8.305 1 97.5 154 TYR B N 1
ATOM 4892 C CA . TYR B 1 154 ? -19.047 4.402 8.805 1 97.5 154 TYR B CA 1
ATOM 4893 C C . TYR B 1 154 ? -19.203 4.793 10.266 1 97.5 154 TYR B C 1
ATOM 4895 O O . TYR B 1 154 ? -20.328 5.074 10.719 1 97.5 154 TYR B O 1
ATOM 4903 N N . ILE B 1 155 ? -18.125 4.797 10.984 1 96.38 155 ILE B N 1
ATOM 4904 C CA . ILE B 1 155 ? -18.25 5.027 12.414 1 96.38 155 ILE B CA 1
ATOM 4905 C C . ILE B 1 155 ? -18.062 6.512 12.719 1 96.38 155 ILE B C 1
ATOM 4907 O O . ILE B 1 155 ? -16.938 7 12.836 1 96.38 155 ILE B O 1
ATOM 4911 N N . ASN B 1 156 ? -19.062 7.262 12.906 1 91.25 156 ASN B N 1
ATOM 4912 C CA . ASN B 1 156 ? -19.172 8.656 13.312 1 91.25 156 ASN B CA 1
ATOM 4913 C C . ASN B 1 156 ? -18.172 9.531 12.555 1 91.25 156 ASN B C 1
ATOM 4915 O O . ASN B 1 156 ? -17.344 10.211 13.164 1 91.25 156 ASN B O 1
ATOM 4919 N N . PRO B 1 157 ? -18.344 9.578 11.312 1 95.75 157 PRO B N 1
ATOM 4920 C CA . PRO B 1 157 ? -17.391 10.383 10.547 1 95.75 157 PRO B CA 1
ATOM 4921 C C . PRO B 1 157 ? -17.656 11.883 10.648 1 95.75 157 PRO B C 1
ATOM 4923 O O . PRO B 1 157 ? -18.641 12.375 10.086 1 95.75 157 PRO B O 1
ATOM 4926 N N . GLU B 1 158 ? -16.828 12.578 11.375 1 96.75 158 GLU B N 1
ATOM 4927 C CA . GLU B 1 158 ? -16.875 14.031 11.477 1 96.75 158 GLU B CA 1
ATOM 4928 C C . GLU B 1 158 ? -15.703 14.672 10.742 1 96.75 158 GLU B C 1
ATOM 4930 O O . GLU B 1 158 ? -15.906 15.383 9.75 1 96.75 158 GLU B O 1
ATOM 4935 N N . LEU B 1 159 ? -14.602 14.43 11.156 1 98.25 159 LEU B N 1
ATOM 4936 C CA . LEU B 1 159 ? -13.336 14.719 10.484 1 98.25 159 LEU B CA 1
ATOM 4937 C C . LEU B 1 159 ? -12.57 13.43 10.188 1 98.25 159 LEU B C 1
ATOM 4939 O O . LEU B 1 159 ? -12.086 12.766 11.102 1 98.25 159 LEU B O 1
ATOM 4943 N N . VAL B 1 160 ? -12.516 13.117 8.898 1 98.62 160 VAL B N 1
ATOM 4944 C CA . VAL B 1 160 ? -11.906 11.859 8.5 1 98.62 160 VAL B CA 1
ATOM 4945 C C . VAL B 1 160 ? -10.562 12.125 7.82 1 98.62 160 VAL B C 1
ATOM 4947 O O . VAL B 1 160 ? -10.484 12.914 6.879 1 98.62 160 VAL B O 1
ATOM 4950 N N . VAL B 1 161 ? -9.523 11.477 8.297 1 98.75 161 VAL B N 1
ATOM 4951 C CA . VAL B 1 161 ? -8.18 11.562 7.738 1 98.75 161 VAL B CA 1
ATOM 4952 C C . VAL B 1 161 ? -7.844 10.258 7.016 1 98.75 161 VAL B C 1
ATOM 4954 O O . VAL B 1 161 ? -7.836 9.188 7.629 1 98.75 161 VAL B O 1
ATOM 4957 N N . ILE B 1 162 ? -7.574 10.359 5.742 1 98.75 162 ILE B N 1
ATOM 4958 C CA . ILE B 1 162 ? -7.242 9.195 4.926 1 98.75 162 ILE B CA 1
ATOM 4959 C C . ILE B 1 162 ? -5.785 9.281 4.473 1 98.75 162 ILE B C 1
ATOM 4961 O O . ILE B 1 162 ? -5.398 10.234 3.783 1 98.75 162 ILE B O 1
ATOM 4965 N N . ASP B 1 163 ? -4.992 8.289 4.793 1 98.06 163 ASP B N 1
ATOM 4966 C CA . ASP B 1 163 ? -3.545 8.344 4.621 1 98.06 163 ASP B CA 1
ATOM 4967 C C . ASP B 1 163 ? -3.072 7.324 3.588 1 98.06 163 ASP B C 1
ATOM 4969 O O . ASP B 1 163 ? -2.674 6.215 3.943 1 98.06 163 ASP B O 1
ATOM 4973 N N . ASP B 1 164 ? -3.041 7.703 2.359 1 96.81 164 ASP B N 1
ATOM 4974 C CA . ASP B 1 164 ? -2.414 7 1.245 1 96.81 164 ASP B CA 1
ATOM 4975 C C . ASP B 1 164 ? -2.953 5.578 1.121 1 96.81 164 ASP B C 1
ATOM 4977 O O . ASP B 1 164 ? -2.186 4.633 0.939 1 96.81 164 ASP B O 1
ATOM 4981 N N . VAL B 1 165 ? -4.223 5.332 1.246 1 96.81 165 VAL B N 1
ATOM 4982 C CA . VAL B 1 165 ? -4.754 3.973 1.186 1 96.81 165 VAL B CA 1
ATOM 4983 C C . VAL B 1 165 ? -5.691 3.84 -0.013 1 96.81 165 VAL B C 1
ATOM 4985 O O . VAL B 1 165 ? -6.02 2.727 -0.429 1 96.81 165 VAL B O 1
ATOM 4988 N N . LEU B 1 166 ? -6.105 4.949 -0.605 1 96.69 166 LEU B N 1
ATOM 4989 C CA . LEU B 1 166 ? -7.082 4.887 -1.689 1 96.69 166 LEU B CA 1
ATOM 4990 C C . LEU B 1 166 ? -6.461 4.285 -2.945 1 96.69 166 LEU B C 1
ATOM 4992 O O . LEU B 1 166 ? -7.121 3.535 -3.67 1 96.69 166 LEU B O 1
ATOM 4996 N N . SER B 1 167 ? -5.238 4.57 -3.127 1 91.5 167 SER B N 1
ATOM 4997 C CA . SER B 1 167 ? -4.566 4.113 -4.34 1 91.5 167 SER B CA 1
ATOM 4998 C C . SER B 1 167 ? -4.254 2.621 -4.266 1 91.5 167 SER B C 1
ATOM 5000 O O . SER B 1 167 ? -3.877 2.012 -5.27 1 91.5 167 SER B O 1
ATOM 5002 N N . MET B 1 168 ? -4.422 1.993 -3.172 1 94.69 168 MET B N 1
ATOM 5003 C CA . MET B 1 168 ? -4.168 0.569 -2.975 1 94.69 168 MET B CA 1
ATOM 5004 C C . MET B 1 168 ? -5.375 -0.262 -3.4 1 94.69 168 MET B C 1
ATOM 5006 O O . MET B 1 168 ? -5.277 -1.483 -3.531 1 94.69 168 MET B O 1
ATOM 5010 N N . LEU B 1 169 ? -6.41 0.371 -3.703 1 96.5 169 LEU B N 1
ATOM 5011 C CA . LEU B 1 169 ? -7.672 -0.304 -3.98 1 96.5 169 LEU B CA 1
ATOM 5012 C C . LEU B 1 169 ? -7.773 -0.69 -5.453 1 96.5 169 LEU B C 1
ATOM 5014 O O . LEU B 1 169 ? -7.258 0.018 -6.32 1 96.5 169 LEU B O 1
ATOM 5018 N N . ASP B 1 170 ? -8.438 -1.825 -5.629 1 96.38 170 ASP B N 1
ATOM 5019 C CA . ASP B 1 170 ? -8.789 -2.141 -7.008 1 96.38 170 ASP B CA 1
ATOM 5020 C C . ASP B 1 170 ? -9.836 -1.166 -7.543 1 96.38 170 ASP B C 1
ATOM 5022 O O . ASP B 1 170 ? -10.414 -0.385 -6.781 1 96.38 170 ASP B O 1
ATOM 5026 N N . GLN B 1 171 ? -10.047 -1.22 -8.789 1 94.06 171 GLN B N 1
ATOM 5027 C CA . GLN B 1 171 ? -10.852 -0.209 -9.461 1 94.06 171 GLN B CA 1
ATOM 5028 C C . GLN B 1 171 ? -12.281 -0.203 -8.938 1 94.06 171 GLN B C 1
ATOM 5030 O O . GLN B 1 171 ? -12.844 0.86 -8.664 1 94.06 171 GLN B O 1
ATOM 5035 N N . THR B 1 172 ? -12.875 -1.304 -8.805 1 93.94 172 THR B N 1
ATOM 5036 C CA . THR B 1 172 ? -14.273 -1.405 -8.391 1 93.94 172 THR B CA 1
ATOM 5037 C C . THR B 1 172 ? -14.461 -0.839 -6.988 1 93.94 172 THR B C 1
ATOM 5039 O O . THR B 1 172 ? -15.383 -0.052 -6.754 1 93.94 172 THR B O 1
ATOM 5042 N N . PHE B 1 173 ? -13.648 -1.226 -6.152 1 95.94 173 PHE B N 1
ATOM 5043 C CA . PHE B 1 173 ? -13.781 -0.753 -4.781 1 95.94 173 PHE B CA 1
ATOM 5044 C C . PHE B 1 173 ? -13.391 0.717 -4.676 1 95.94 173 PHE B C 1
ATOM 5046 O O . PHE B 1 173 ? -13.938 1.452 -3.854 1 95.94 173 PHE B O 1
ATOM 5053 N N . PHE B 1 174 ? -12.438 1.134 -5.43 1 96.44 174 PHE B N 1
ATOM 5054 C CA . PHE B 1 174 ? -12.07 2.545 -5.484 1 96.44 174 PHE B CA 1
ATOM 5055 C C . PHE B 1 174 ? -13.281 3.404 -5.812 1 96.44 174 PHE B C 1
ATOM 5057 O O . PHE B 1 174 ? -13.578 4.367 -5.102 1 96.44 174 PHE B O 1
ATOM 5064 N N . GLU B 1 175 ? -13.93 3.021 -6.793 1 94.62 175 GLU B N 1
ATOM 5065 C CA . GLU B 1 175 ? -15.117 3.768 -7.215 1 94.62 175 GLU B CA 1
ATOM 5066 C C . GLU B 1 175 ? -16.188 3.773 -6.125 1 94.62 175 GLU B C 1
ATOM 5068 O O . GLU B 1 175 ? -16.812 4.805 -5.867 1 94.62 175 GLU B O 1
ATOM 5073 N N . LYS B 1 176 ? -16.359 2.664 -5.562 1 94.94 176 LYS B N 1
ATOM 5074 C CA . LYS B 1 176 ? -17.297 2.547 -4.457 1 94.94 176 LYS B CA 1
ATOM 5075 C C . LYS B 1 176 ? -16.938 3.492 -3.316 1 94.94 176 LYS B C 1
ATOM 5077 O O . LYS B 1 176 ? -17.812 4.164 -2.758 1 94.94 176 LYS B O 1
ATOM 5082 N N . THR B 1 177 ? -15.719 3.553 -3.002 1 97.81 177 THR B N 1
ATOM 5083 C CA . THR B 1 177 ? -15.234 4.379 -1.903 1 97.81 177 THR B CA 1
ATOM 5084 C C . THR B 1 177 ? -15.383 5.863 -2.234 1 97.81 177 THR B C 1
ATOM 5086 O O . THR B 1 177 ? -15.805 6.652 -1.387 1 97.81 177 THR B O 1
ATOM 5089 N N . ILE B 1 178 ? -15.055 6.234 -3.379 1 97.12 178 ILE B N 1
ATOM 5090 C CA . ILE B 1 178 ? -15.172 7.621 -3.809 1 97.12 178 ILE B CA 1
ATOM 5091 C C . ILE B 1 178 ? -16.625 8.078 -3.686 1 97.12 178 ILE B C 1
ATOM 5093 O O . ILE B 1 178 ? -16.891 9.18 -3.205 1 97.12 178 ILE B O 1
ATOM 5097 N N . LYS B 1 179 ? -17.516 7.23 -4.109 1 96.5 179 LYS B N 1
ATOM 5098 C CA . LYS B 1 179 ? -18.938 7.551 -3.994 1 96.5 179 LYS B CA 1
ATOM 5099 C C . LYS B 1 179 ? -19.344 7.754 -2.537 1 96.5 179 LYS B C 1
ATOM 5101 O O . LYS B 1 179 ? -20.094 8.68 -2.217 1 96.5 179 LYS B O 1
ATOM 5106 N N . ARG B 1 180 ? -18.859 6.926 -1.726 1 97.5 180 ARG B N 1
ATOM 5107 C CA . ARG B 1 180 ? -19.156 7.035 -0.302 1 97.5 180 ARG B CA 1
ATOM 5108 C C . ARG B 1 180 ? -18.594 8.328 0.28 1 97.5 180 ARG B C 1
ATOM 5110 O O . ARG B 1 180 ? -19.266 9.016 1.054 1 97.5 180 ARG B O 1
ATOM 5117 N N . ILE B 1 181 ? -17.391 8.672 -0.059 1 98.38 181 ILE B N 1
ATOM 5118 C CA . ILE B 1 181 ? -16.75 9.891 0.419 1 98.38 181 ILE B CA 1
ATOM 5119 C C . ILE B 1 181 ? -17.531 11.109 -0.045 1 98.38 181 ILE B C 1
ATOM 5121 O O . ILE B 1 181 ? -17.797 12.023 0.74 1 98.38 181 ILE B O 1
ATOM 5125 N N . GLN B 1 182 ? -17.938 11.078 -1.256 1 97.31 182 GLN B N 1
ATOM 5126 C CA . GLN B 1 182 ? -18.703 12.195 -1.797 1 97.31 182 GLN B CA 1
ATOM 5127 C C . GLN B 1 182 ? -20.031 12.367 -1.058 1 97.31 182 GLN B C 1
ATOM 5129 O O . GLN B 1 182 ? -20.422 13.484 -0.716 1 97.31 182 GLN B O 1
ATOM 5134 N N . LYS B 1 183 ? -20.703 11.297 -0.826 1 97.38 183 LYS B N 1
ATOM 5135 C CA . LYS B 1 183 ? -21.953 11.344 -0.087 1 97.38 183 LYS B CA 1
ATOM 5136 C C . LYS B 1 183 ? -21.75 11.93 1.309 1 97.38 183 LYS B C 1
ATOM 5138 O O . LYS B 1 183 ? -22.562 12.734 1.776 1 97.38 183 LYS B O 1
ATOM 5143 N N . LEU B 1 184 ? -20.734 11.539 1.959 1 98 184 LEU B N 1
ATOM 5144 C CA . LEU B 1 184 ? -20.438 12.023 3.301 1 98 184 LEU B CA 1
ATOM 5145 C C . LEU B 1 184 ? -20.094 13.508 3.273 1 98 184 LEU B C 1
ATOM 5147 O O . LEU B 1 184 ? -20.484 14.266 4.168 1 98 184 LEU B O 1
ATOM 5151 N N . LYS B 1 185 ? -19.375 13.906 2.33 1 96.56 185 LYS B N 1
ATOM 5152 C CA . LYS B 1 185 ? -19.062 15.32 2.166 1 96.56 185 LYS B CA 1
ATOM 5153 C C . LYS B 1 185 ? -20.328 16.141 1.997 1 96.56 185 LYS B C 1
ATOM 5155 O O . LYS B 1 185 ? -20.469 17.203 2.607 1 96.56 185 LYS B O 1
ATOM 5160 N N . ASP B 1 186 ? -21.203 15.617 1.229 1 95.62 186 ASP B N 1
ATOM 5161 C CA . ASP B 1 186 ? -22.469 16.297 0.958 1 95.62 186 ASP B CA 1
ATOM 5162 C C . ASP B 1 186 ? -23.297 16.469 2.234 1 95.62 186 ASP B C 1
ATOM 5164 O O . ASP B 1 186 ? -24.109 17.375 2.34 1 95.62 186 ASP B O 1
ATOM 5168 N N . THR B 1 187 ? -22.984 15.633 3.123 1 95.69 187 THR B N 1
ATOM 5169 C CA . THR B 1 187 ? -23.75 15.695 4.363 1 95.69 187 THR B CA 1
ATOM 5170 C C . THR B 1 187 ? -22.969 16.422 5.449 1 95.69 187 THR B C 1
ATOM 5172 O O . THR B 1 187 ? -23.359 16.422 6.617 1 95.69 187 THR B O 1
ATOM 5175 N N . GLY B 1 188 ? -21.797 16.906 5.125 1 95.94 188 GLY B N 1
ATOM 5176 C CA . GLY B 1 188 ? -21.125 17.828 6.027 1 95.94 188 GLY B CA 1
ATOM 5177 C C . GLY B 1 188 ? -19.859 17.266 6.629 1 95.94 188 GLY B C 1
ATOM 5178 O O . GLY B 1 188 ? -19.203 17.938 7.43 1 95.94 188 GLY B O 1
ATOM 5179 N N . THR B 1 189 ? -19.516 16.062 6.309 1 98 189 THR B N 1
ATOM 5180 C CA . THR B 1 189 ? -18.266 15.477 6.816 1 98 189 THR B CA 1
ATOM 5181 C C . THR B 1 189 ? -17.062 16.203 6.23 1 98 189 THR B C 1
ATOM 5183 O O . THR B 1 189 ? -17.047 16.547 5.047 1 98 189 THR B O 1
ATOM 5186 N N . THR B 1 190 ? -16.062 16.422 7.043 1 98.5 190 THR B N 1
ATOM 5187 C CA . THR B 1 190 ? -14.805 17.047 6.637 1 98.5 190 THR B CA 1
ATOM 5188 C C . THR B 1 190 ? -13.727 16 6.406 1 98.5 190 THR B C 1
ATOM 5190 O O . THR B 1 190 ? -13.664 15 7.125 1 98.5 190 THR B O 1
ATOM 5193 N N . PHE B 1 191 ? -12.906 16.281 5.375 1 98.81 191 PHE B N 1
ATOM 5194 C CA . PHE B 1 191 ? -11.891 15.281 5.055 1 98.81 191 PHE B CA 1
ATOM 5195 C C . PHE B 1 191 ? -10.523 15.93 4.922 1 98.81 191 PHE B C 1
ATOM 5197 O O . PHE B 1 191 ? -10.406 17.062 4.465 1 98.81 191 PHE B O 1
ATOM 5204 N N . ILE B 1 192 ? -9.461 15.188 5.301 1 98.88 192 ILE B N 1
ATOM 5205 C CA . ILE B 1 192 ? -8.07 15.359 4.883 1 98.88 192 ILE B CA 1
ATOM 5206 C C . ILE B 1 192 ? -7.578 14.094 4.188 1 98.88 192 ILE B C 1
ATOM 5208 O O . ILE B 1 192 ? -7.594 13.008 4.777 1 98.88 192 ILE B O 1
ATOM 5212 N N . ILE B 1 193 ? -7.141 14.25 2.99 1 98.81 193 ILE B N 1
ATOM 5213 C CA . ILE B 1 193 ? -6.797 13.086 2.184 1 98.81 193 ILE B CA 1
ATOM 5214 C C . ILE B 1 193 ? -5.391 13.242 1.612 1 98.81 193 ILE B C 1
ATOM 5216 O O . ILE B 1 193 ? -5.102 14.227 0.927 1 98.81 193 ILE B O 1
ATOM 5220 N N . SER B 1 194 ? -4.566 12.297 1.916 1 98.56 194 SER B N 1
ATOM 5221 C CA . SER B 1 194 ? -3.234 12.305 1.325 1 98.56 194 SER B CA 1
ATOM 5222 C C . SER B 1 194 ? -3.088 11.211 0.273 1 98.56 194 SER B C 1
ATOM 5224 O O . SER B 1 194 ? -3.664 10.133 0.41 1 98.56 194 SER B O 1
ATOM 5226 N N . ASP B 1 195 ? -2.355 11.453 -0.726 1 97.31 195 ASP B N 1
ATOM 5227 C CA . ASP B 1 195 ? -2.008 10.484 -1.755 1 97.31 195 ASP B CA 1
ATOM 5228 C C . ASP B 1 195 ? -0.835 10.969 -2.602 1 97.31 195 ASP B C 1
ATOM 5230 O O . ASP B 1 195 ? -0.528 12.164 -2.617 1 97.31 195 ASP B O 1
ATOM 5234 N N . VAL B 1 196 ? -0.203 10.078 -3.287 1 96.56 196 VAL B N 1
ATOM 5235 C CA . VAL B 1 196 ? 0.863 10.438 -4.219 1 96.56 196 VAL B CA 1
ATOM 5236 C C . VAL B 1 196 ? 0.281 10.648 -5.613 1 96.56 196 VAL B C 1
ATOM 5238 O O . VAL B 1 196 ? 0.941 11.211 -6.492 1 96.56 196 VAL B O 1
ATOM 5241 N N . LYS B 1 197 ? -0.935 10.164 -5.77 1 94.88 197 LYS B N 1
ATOM 5242 C CA . LYS B 1 197 ? -1.573 10.242 -7.078 1 94.88 197 LYS B CA 1
ATOM 5243 C C . LYS B 1 197 ? -2.455 11.484 -7.191 1 94.88 197 LYS B C 1
ATOM 5245 O O . LYS B 1 197 ? -3.416 11.633 -6.434 1 94.88 197 LYS B O 1
ATOM 5250 N N . ASN B 1 198 ? -2.275 12.25 -8.234 1 95.75 198 ASN B N 1
ATOM 5251 C CA . ASN B 1 198 ? -3.004 13.5 -8.438 1 95.75 198 ASN B CA 1
ATOM 5252 C C . ASN B 1 198 ? -4.496 13.25 -8.633 1 95.75 198 ASN B C 1
ATOM 5254 O O . ASN B 1 198 ? -5.328 14.055 -8.203 1 95.75 198 ASN B O 1
ATOM 5258 N N . ILE B 1 199 ? -4.762 12.188 -9.258 1 91.19 199 ILE B N 1
ATOM 5259 C CA . ILE B 1 199 ? -6.141 11.922 -9.656 1 91.19 199 ILE B CA 1
ATOM 5260 C C . ILE B 1 199 ? -7.023 11.805 -8.414 1 91.19 199 ILE B C 1
ATOM 5262 O O . ILE B 1 199 ? -8.188 12.211 -8.438 1 91.19 199 ILE B O 1
ATOM 5266 N N . VAL B 1 200 ? -6.512 11.289 -7.387 1 95.5 200 VAL B N 1
ATOM 5267 C CA . VAL B 1 200 ? -7.262 11.125 -6.148 1 95.5 200 VAL B CA 1
ATOM 5268 C C . VAL B 1 200 ? -7.59 12.492 -5.551 1 95.5 200 VAL B C 1
ATOM 5270 O O . VAL B 1 200 ? -8.742 12.766 -5.211 1 95.5 200 VAL B O 1
ATOM 5273 N N . ILE B 1 201 ? -6.594 13.32 -5.496 1 97.88 201 ILE B N 1
ATOM 5274 C CA . ILE B 1 201 ? -6.723 14.641 -4.887 1 97.88 201 ILE B CA 1
ATOM 5275 C C . ILE B 1 201 ? -7.645 15.508 -5.738 1 97.88 201 ILE B C 1
ATOM 5277 O O . ILE B 1 201 ? -8.531 16.188 -5.211 1 97.88 201 ILE B O 1
ATOM 5281 N N . GLU B 1 202 ? -7.477 15.445 -6.984 1 96.62 202 GLU B N 1
ATOM 5282 C CA . GLU B 1 202 ? -8.273 16.25 -7.91 1 96.62 202 GLU B CA 1
ATOM 5283 C C . GLU B 1 202 ? -9.742 15.836 -7.871 1 96.62 202 GLU B C 1
ATOM 5285 O O . GLU B 1 202 ? -10.633 16.688 -8.023 1 96.62 202 GLU B O 1
ATOM 5290 N N . SER B 1 203 ? -10 14.664 -7.609 1 94.19 203 SER B N 1
ATOM 5291 C CA . SER B 1 203 ? -11.359 14.133 -7.648 1 94.19 203 SER B CA 1
ATOM 5292 C C . SER B 1 203 ? -12.117 14.461 -6.367 1 94.19 203 SER B C 1
ATOM 5294 O O . SER B 1 203 ? -13.344 14.617 -6.383 1 94.19 203 SER B O 1
ATOM 5296 N N . LEU B 1 204 ? -11.406 14.695 -5.309 1 97.69 204 LEU B N 1
ATOM 5297 C CA . LEU B 1 204 ? -12.117 14.664 -4.035 1 97.69 204 LEU B CA 1
ATOM 5298 C C . LEU B 1 204 ? -11.938 15.977 -3.285 1 97.69 204 LEU B C 1
ATOM 5300 O O . LEU B 1 204 ? -12.734 16.312 -2.404 1 97.69 204 LEU B O 1
ATOM 5304 N N . CYS B 1 205 ? -10.914 16.719 -3.602 1 98.62 205 CYS B N 1
ATOM 5305 C CA . CYS B 1 205 ? -10.523 17.766 -2.674 1 98.62 205 CYS B CA 1
ATOM 5306 C C . CYS B 1 205 ? -10.688 19.141 -3.311 1 98.62 205 CYS B C 1
ATOM 5308 O O . CYS B 1 205 ? -10.312 19.344 -4.469 1 98.62 205 CYS B O 1
ATOM 5310 N N . GLU B 1 206 ? -11.164 20.109 -2.553 1 98.44 206 GLU B N 1
ATOM 5311 C CA . GLU B 1 206 ? -11.328 21.484 -3.01 1 98.44 206 GLU B CA 1
ATOM 5312 C C . GLU B 1 206 ? -10.016 22.266 -2.896 1 98.44 206 GLU B C 1
ATOM 5314 O O . GLU B 1 206 ? -9.688 23.062 -3.777 1 98.44 206 GLU B O 1
ATOM 5319 N N . ARG B 1 207 ? -9.367 22.062 -1.8 1 98.69 207 ARG B N 1
ATOM 5320 C CA . ARG B 1 207 ? -8.055 22.656 -1.592 1 98.69 207 ARG B CA 1
ATOM 5321 C C . ARG B 1 207 ? -7 21.578 -1.348 1 98.69 207 ARG B C 1
ATOM 5323 O O . ARG B 1 207 ? -7.332 20.422 -1.099 1 98.69 207 ARG B O 1
ATOM 5330 N N . CYS B 1 208 ? -5.746 22.062 -1.481 1 98.75 208 CYS B N 1
ATOM 5331 C CA . CYS B 1 208 ? -4.66 21.094 -1.42 1 98.75 208 CYS B CA 1
ATOM 5332 C C . CYS B 1 208 ? -3.398 21.719 -0.841 1 98.75 208 CYS B C 1
ATOM 5334 O O . CYS B 1 208 ? -3.068 22.859 -1.159 1 98.75 208 CYS B O 1
ATOM 5336 N N . ALA B 1 209 ? -2.797 20.969 0.022 1 98.88 209 ALA B N 1
ATOM 5337 C CA . ALA B 1 209 ? -1.47 21.281 0.539 1 98.88 209 ALA B CA 1
ATOM 5338 C C . ALA B 1 209 ? -0.392 20.469 -0.159 1 98.88 209 ALA B C 1
ATOM 5340 O O . ALA B 1 209 ? -0.463 19.234 -0.184 1 98.88 209 ALA B O 1
ATOM 5341 N N . TRP B 1 210 ? 0.571 21.109 -0.733 1 98.88 210 TRP B N 1
ATOM 5342 C CA . TRP B 1 210 ? 1.714 20.453 -1.355 1 98.88 210 TRP B CA 1
ATOM 5343 C C . TRP B 1 210 ? 2.922 20.453 -0.424 1 98.88 210 TRP B C 1
ATOM 5345 O O . TRP B 1 210 ? 3.445 21.516 -0.084 1 98.88 210 TRP B O 1
ATOM 5355 N N . ILE B 1 211 ? 3.355 19.234 -0.075 1 98.69 211 ILE B N 1
ATOM 5356 C CA . ILE B 1 211 ? 4.473 19.078 0.851 1 98.69 211 ILE B CA 1
ATOM 5357 C C . ILE B 1 211 ? 5.664 18.453 0.128 1 98.69 211 ILE B C 1
ATOM 5359 O O . ILE B 1 211 ? 5.504 17.516 -0.641 1 98.69 211 ILE B O 1
ATOM 5363 N N . SER B 1 212 ? 6.824 18.969 0.38 1 97.94 212 SER B N 1
ATOM 5364 C CA . SER B 1 212 ? 8.078 18.453 -0.157 1 97.94 212 SER B CA 1
ATOM 5365 C C . SER B 1 212 ? 9.219 18.609 0.846 1 97.94 212 SER B C 1
ATOM 5367 O O . SER B 1 212 ? 9.43 19.688 1.381 1 97.94 212 SER B O 1
ATOM 5369 N N . PHE B 1 213 ? 9.883 17.547 1.128 1 97.31 213 PHE B N 1
ATOM 5370 C CA . PHE B 1 213 ? 11 17.516 2.068 1 97.31 213 PHE B CA 1
ATOM 5371 C C . PHE B 1 213 ? 10.617 18.172 3.385 1 97.31 213 PHE B C 1
ATOM 5373 O O . PHE B 1 213 ? 11.398 18.953 3.947 1 97.31 213 PHE B O 1
ATOM 5380 N N . GLY B 1 214 ? 9.336 18 3.752 1 98 214 GLY B N 1
ATOM 5381 C CA . GLY B 1 214 ? 8.875 18.422 5.066 1 98 214 GLY B CA 1
ATOM 5382 C C . GLY B 1 214 ? 8.375 19.844 5.098 1 98 214 GLY B C 1
ATOM 5383 O O . GLY B 1 214 ? 8.039 20.375 6.164 1 98 214 GLY B O 1
ATOM 5384 N N . GLU B 1 215 ? 8.328 20.5 4.004 1 98.06 215 GLU B N 1
ATOM 5385 C CA . GLU B 1 215 ? 7.891 21.891 3.934 1 98.06 215 GLU B CA 1
ATOM 5386 C C . GLU B 1 215 ? 6.617 22.031 3.105 1 98.06 215 GLU B C 1
ATOM 5388 O O . GLU B 1 215 ? 6.449 21.328 2.096 1 98.06 215 GLU B O 1
ATOM 5393 N N . LEU B 1 216 ? 5.809 22.922 3.551 1 98.62 216 LEU B N 1
ATOM 5394 C CA . LEU B 1 216 ? 4.652 23.297 2.744 1 98.62 216 LEU B CA 1
ATOM 5395 C C . LEU B 1 216 ? 5.066 24.188 1.579 1 98.62 216 LEU B C 1
ATOM 5397 O O . LEU B 1 216 ? 5.43 25.344 1.78 1 98.62 216 LEU B O 1
ATOM 5401 N N . GLN B 1 217 ? 4.988 23.672 0.435 1 98.62 217 GLN B N 1
ATOM 5402 C CA . GLN B 1 217 ? 5.375 24.453 -0.742 1 98.62 217 GLN B CA 1
ATOM 5403 C C . GLN B 1 217 ? 4.301 25.469 -1.109 1 98.62 217 GLN B C 1
ATOM 5405 O O . GLN B 1 217 ? 4.613 26.594 -1.519 1 98.62 217 GLN B O 1
ATOM 5410 N N . ASP B 1 218 ? 3.121 25.016 -1.014 1 98.62 218 ASP B N 1
ATOM 5411 C CA . ASP B 1 218 ? 1.986 25.891 -1.294 1 98.62 218 ASP B CA 1
ATOM 5412 C C . ASP B 1 218 ? 0.683 25.281 -0.79 1 98.62 218 ASP B C 1
ATOM 5414 O O . ASP B 1 218 ? 0.627 24.078 -0.492 1 98.62 218 ASP B O 1
ATOM 5418 N N . PHE B 1 219 ? -0.341 26.172 -0.648 1 98.75 219 PHE B N 1
ATOM 5419 C CA . PHE B 1 219 ? -1.668 25.781 -0.188 1 98.75 219 PHE B CA 1
ATOM 5420 C C . PHE B 1 219 ? -2.742 26.625 -0.857 1 98.75 219 PHE B C 1
ATOM 5422 O O . PHE B 1 219 ? -2.668 27.859 -0.842 1 98.75 219 PHE B O 1
ATOM 5429 N N . GLY B 1 220 ? -3.695 25.969 -1.46 1 98.69 220 GLY B N 1
ATOM 5430 C CA . GLY B 1 220 ? -4.734 26.688 -2.178 1 98.69 220 GLY B CA 1
ATOM 5431 C C . GLY B 1 220 ? -5.652 25.781 -2.973 1 98.69 220 GLY B C 1
ATOM 5432 O O . GLY B 1 220 ? -5.758 24.578 -2.68 1 98.69 220 GLY B O 1
ATOM 5433 N N . PRO B 1 221 ? -6.309 26.344 -3.906 1 98.75 221 PRO B N 1
ATOM 5434 C CA . PRO B 1 221 ? -7.199 25.531 -4.734 1 98.75 221 PRO B CA 1
ATOM 5435 C C . PRO B 1 221 ? -6.48 24.359 -5.398 1 98.75 221 PRO B C 1
ATOM 5437 O O . PRO B 1 221 ? -5.383 24.531 -5.941 1 98.75 221 PRO B O 1
ATOM 5440 N N . THR B 1 222 ? -7.07 23.25 -5.406 1 98.75 222 THR B N 1
ATOM 5441 C CA . THR B 1 222 ? -6.461 21.984 -5.824 1 98.75 222 THR B CA 1
ATOM 5442 C C . THR B 1 222 ? -5.91 22.094 -7.242 1 98.75 222 THR B C 1
ATOM 5444 O O . THR B 1 222 ? -4.777 21.688 -7.508 1 98.75 222 THR B O 1
ATOM 5447 N N . LYS B 1 223 ? -6.648 22.609 -8.133 1 98.25 223 LYS B N 1
ATOM 5448 C CA . LYS B 1 223 ? -6.238 22.688 -9.531 1 98.25 223 LYS B CA 1
ATOM 5449 C C . LYS B 1 223 ? -4.922 23.438 -9.68 1 98.25 223 LYS B C 1
ATOM 5451 O O . LYS B 1 223 ? -4.027 23.016 -10.406 1 98.25 223 LYS B O 1
ATOM 5456 N N . ASP B 1 224 ? -4.852 24.516 -8.93 1 98.62 224 ASP B N 1
ATOM 5457 C CA . ASP B 1 224 ? -3.652 25.344 -9 1 98.62 224 ASP B CA 1
ATOM 5458 C C . ASP B 1 224 ? -2.451 24.641 -8.383 1 98.62 224 ASP B C 1
ATOM 5460 O O . ASP B 1 224 ? -1.362 24.625 -8.961 1 98.62 224 ASP B O 1
ATOM 5464 N N . ILE B 1 225 ? -2.674 24.047 -7.266 1 98.75 225 ILE B N 1
ATOM 5465 C CA . ILE B 1 225 ? -1.589 23.406 -6.535 1 98.75 225 ILE B CA 1
ATOM 5466 C C . ILE B 1 225 ? -1.088 22.203 -7.312 1 98.75 225 ILE B C 1
ATOM 5468 O O . ILE B 1 225 ? 0.12 21.969 -7.41 1 98.75 225 ILE B O 1
ATOM 5472 N N . ILE B 1 226 ? -1.952 21.422 -7.855 1 98.44 226 ILE B N 1
ATOM 5473 C CA . ILE B 1 226 ? -1.572 20.219 -8.602 1 98.44 226 ILE B CA 1
ATOM 5474 C C . ILE B 1 226 ? -0.769 20.609 -9.836 1 98.44 226 ILE B C 1
ATOM 5476 O O . ILE B 1 226 ? 0.198 19.938 -10.195 1 98.44 226 ILE B O 1
ATOM 5480 N N . ARG B 1 227 ? -1.158 21.672 -10.484 1 98.19 227 ARG B N 1
ATOM 5481 C CA . ARG B 1 227 ? -0.401 22.172 -11.625 1 98.19 227 ARG B CA 1
ATOM 5482 C C . ARG B 1 227 ? 1.033 22.5 -11.234 1 98.19 227 ARG B C 1
ATOM 5484 O O . ARG B 1 227 ? 1.977 22.141 -11.938 1 98.19 227 ARG B O 1
ATOM 5491 N N . GLN B 1 228 ? 1.159 23.188 -10.172 1 98.38 228 GLN B N 1
ATOM 5492 C CA . GLN B 1 228 ? 2.488 23.531 -9.664 1 98.38 228 GLN B CA 1
ATOM 5493 C C . GLN B 1 228 ? 3.285 22.266 -9.336 1 98.38 228 GLN B C 1
ATOM 5495 O O . GLN B 1 228 ? 4.469 22.172 -9.664 1 98.38 228 GLN B O 1
ATOM 5500 N N . PHE B 1 229 ? 2.678 21.406 -8.719 1 98.38 229 PHE B N 1
ATOM 5501 C CA . PHE B 1 229 ? 3.301 20.141 -8.336 1 98.38 229 PHE B CA 1
ATOM 5502 C C . PHE B 1 229 ? 3.783 19.375 -9.57 1 98.38 229 PHE B C 1
ATOM 5504 O O . PHE B 1 229 ? 4.922 18.906 -9.609 1 98.38 229 PHE B O 1
ATOM 5511 N N . GLU B 1 230 ? 2.92 19.266 -10.523 1 97.56 230 GLU B N 1
ATOM 5512 C CA . GLU B 1 230 ? 3.268 18.578 -11.766 1 97.56 230 GLU B CA 1
ATOM 5513 C C . GLU B 1 230 ? 4.449 19.266 -12.453 1 97.56 230 GLU B C 1
ATOM 5515 O O . GLU B 1 230 ? 5.328 18.594 -13 1 97.56 230 GLU B O 1
ATOM 5520 N N . TYR B 1 231 ? 4.438 20.531 -12.438 1 97.62 231 TYR B N 1
ATOM 5521 C CA . TYR B 1 231 ? 5.551 21.281 -13.016 1 97.62 231 TYR B CA 1
ATOM 5522 C C . TYR B 1 231 ? 6.855 20.938 -12.297 1 97.62 231 TYR B C 1
ATOM 5524 O O . TYR B 1 231 ? 7.902 20.797 -12.938 1 97.62 231 TYR B O 1
ATOM 5532 N N . SER B 1 232 ? 6.773 20.875 -11.07 1 97.38 232 SER B N 1
ATOM 5533 C CA . SER B 1 232 ? 7.957 20.547 -10.281 1 97.38 232 SER B CA 1
ATOM 5534 C C . SER B 1 232 ? 8.469 19.141 -10.625 1 97.38 232 SER B C 1
ATOM 5536 O O . SER B 1 232 ? 9.68 18.922 -10.672 1 97.38 232 SER B O 1
ATOM 5538 N N . LEU B 1 233 ? 7.605 18.234 -10.805 1 96.62 233 LEU B N 1
ATOM 5539 C CA . L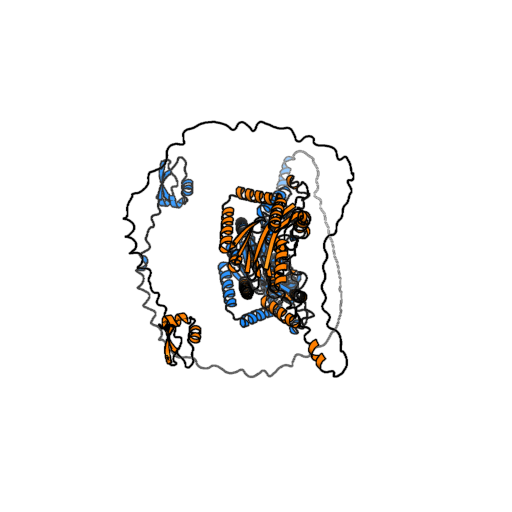EU B 1 233 ? 7.984 16.875 -11.172 1 96.62 233 LEU B CA 1
ATOM 5540 C C . LEU B 1 233 ? 8.648 16.844 -12.547 1 96.62 233 LEU B C 1
ATOM 5542 O O . LEU B 1 233 ? 9.625 16.125 -12.75 1 96.62 233 LEU B O 1
ATOM 5546 N N . GLU B 1 234 ? 8.078 17.578 -13.422 1 96.5 234 GLU B N 1
ATOM 5547 C CA . GLU B 1 234 ? 8.641 17.656 -14.766 1 96.5 234 GLU B CA 1
ATOM 5548 C C . GLU B 1 234 ? 10.039 18.266 -14.742 1 96.5 234 GLU B C 1
ATOM 5550 O O . GLU B 1 234 ? 10.938 17.812 -15.453 1 96.5 234 GLU B O 1
ATOM 5555 N N . TRP B 1 235 ? 10.125 19.281 -13.992 1 97.19 235 TRP B N 1
ATOM 5556 C CA . TRP B 1 235 ? 11.43 19.906 -13.828 1 97.19 235 TRP B CA 1
ATOM 5557 C C . TRP B 1 235 ? 12.445 18.891 -13.297 1 97.19 235 TRP B C 1
ATOM 5559 O O . TRP B 1 235 ? 13.539 18.75 -13.852 1 97.19 235 TRP B O 1
ATOM 5569 N N . TYR B 1 236 ? 12.117 18.203 -12.305 1 96 236 TYR B N 1
ATOM 5570 C CA . TYR B 1 236 ? 13.008 17.203 -11.719 1 96 236 TYR B CA 1
ATOM 5571 C C . TYR B 1 236 ? 13.391 16.141 -12.734 1 96 236 TYR B C 1
ATOM 5573 O O . TYR B 1 236 ? 14.547 15.719 -12.805 1 96 236 TYR B O 1
ATOM 5581 N N . ARG B 1 237 ? 12.461 15.711 -13.477 1 94 237 ARG B N 1
ATOM 5582 C CA . ARG B 1 237 ? 12.672 14.68 -14.492 1 94 237 ARG B CA 1
ATOM 5583 C C . ARG B 1 237 ? 13.656 15.148 -15.555 1 94 237 ARG B C 1
ATOM 5585 O O . ARG B 1 237 ? 14.367 14.336 -16.156 1 94 237 ARG B O 1
ATOM 5592 N N . SER B 1 238 ? 13.672 16.406 -15.773 1 96.25 238 SER B N 1
ATOM 5593 C CA . SER B 1 238 ? 14.5 16.969 -16.828 1 96.25 238 SER B CA 1
ATOM 5594 C C . SER B 1 238 ? 15.953 17.094 -16.391 1 96.25 238 SER B C 1
ATOM 5596 O O . SER B 1 238 ? 16.844 17.312 -17.219 1 96.25 238 SER B O 1
ATOM 5598 N N . LEU B 1 239 ? 16.156 16.922 -15.156 1 96.25 239 LEU B N 1
ATOM 5599 C CA . LEU B 1 239 ? 17.516 17.078 -14.633 1 96.25 239 LEU B CA 1
ATOM 5600 C C . LEU B 1 239 ? 18.391 15.883 -15.031 1 96.25 239 LEU B C 1
ATOM 5602 O O . LEU B 1 239 ? 17.875 14.766 -15.195 1 96.25 239 LEU B O 1
ATOM 5606 N N . THR B 1 240 ? 19.703 16.141 -15.18 1 95.62 240 THR B N 1
ATOM 5607 C CA . THR B 1 240 ? 20.672 15.055 -15.352 1 95.62 240 THR B CA 1
ATOM 5608 C C . THR B 1 240 ? 20.922 14.336 -14.031 1 95.62 240 THR B C 1
ATOM 5610 O O . THR B 1 240 ? 20.547 14.828 -12.969 1 95.62 240 THR B O 1
ATOM 5613 N N . LEU B 1 241 ? 21.5 13.219 -14.117 1 91.38 241 LEU B N 1
ATOM 5614 C CA . LEU B 1 241 ? 21.734 12.414 -12.914 1 91.38 241 LEU B CA 1
ATOM 5615 C C . LEU B 1 241 ? 22.562 13.188 -11.898 1 91.38 241 LEU B C 1
ATOM 5617 O O . LEU B 1 241 ? 22.219 13.234 -10.711 1 91.38 241 LEU B O 1
ATOM 5621 N N . PRO B 1 242 ? 23.609 13.836 -12.281 1 94 242 PRO B N 1
ATOM 5622 C CA . PRO B 1 242 ? 24.359 14.609 -11.297 1 94 242 PRO B CA 1
ATOM 5623 C C . PRO B 1 242 ? 23.547 15.75 -10.688 1 94 242 PRO B C 1
ATOM 5625 O O . PRO B 1 242 ? 23.672 16.047 -9.5 1 94 242 PRO B O 1
ATOM 5628 N N . GLU B 1 243 ? 22.766 16.344 -11.531 1 96.5 243 GLU B N 1
ATOM 5629 C CA . GLU B 1 243 ? 21.906 17.422 -11.039 1 96.5 243 GLU B CA 1
ATOM 5630 C C . GLU B 1 243 ? 20.891 16.906 -10.023 1 96.5 243 GLU B C 1
ATOM 5632 O O . GLU B 1 243 ? 20.594 17.578 -9.031 1 96.5 243 GLU B O 1
ATOM 5637 N N . LYS B 1 244 ? 20.344 15.758 -10.297 1 94.25 244 LYS B N 1
ATOM 5638 C CA . LYS B 1 244 ? 19.406 15.133 -9.359 1 94.25 244 LYS B CA 1
ATOM 5639 C C . LYS B 1 244 ? 20.078 14.836 -8.023 1 94.25 244 LYS B C 1
ATOM 5641 O O . LYS B 1 244 ? 19.531 15.117 -6.965 1 94.25 244 LYS B O 1
ATOM 5646 N N . ASN B 1 245 ? 21.219 14.305 -8.094 1 91.94 245 ASN B N 1
ATOM 5647 C CA . ASN B 1 245 ? 21.984 13.984 -6.891 1 91.94 245 ASN B CA 1
ATOM 5648 C C . ASN B 1 245 ? 22.266 15.234 -6.059 1 91.94 245 ASN B C 1
ATOM 5650 O O . ASN B 1 245 ? 22.141 15.211 -4.836 1 91.94 245 ASN B O 1
ATOM 5654 N N . ASP B 1 246 ? 22.625 16.25 -6.793 1 94.81 246 ASP B N 1
ATOM 5655 C CA . ASP B 1 246 ? 22.906 17.516 -6.109 1 94.81 246 ASP B CA 1
ATOM 5656 C C . ASP B 1 246 ? 21.641 18.078 -5.465 1 94.81 246 ASP B C 1
ATOM 5658 O O . ASP B 1 246 ? 21.688 18.578 -4.34 1 94.81 246 ASP B O 1
ATOM 5662 N N . TYR B 1 247 ? 20.656 18.031 -6.188 1 95.94 247 TYR B N 1
ATOM 5663 C CA . TYR B 1 247 ? 19.375 18.516 -5.68 1 95.94 247 TYR B CA 1
ATOM 5664 C C . TYR B 1 247 ? 18.984 17.781 -4.41 1 95.94 247 TYR B C 1
ATOM 5666 O O . TYR B 1 247 ? 18.625 18.406 -3.404 1 95.94 247 TYR B O 1
ATOM 5674 N N . LEU B 1 248 ? 19.016 16.5 -4.43 1 93.75 248 LEU B N 1
ATOM 5675 C CA . LEU B 1 248 ? 18.625 15.672 -3.289 1 93.75 248 LEU B CA 1
ATOM 5676 C C . LEU B 1 248 ? 19.547 15.93 -2.1 1 93.75 248 LEU B C 1
ATOM 5678 O O . LEU B 1 248 ? 19.094 16.016 -0.96 1 93.75 248 LEU B O 1
ATOM 5682 N N . ALA B 1 249 ? 20.812 16.047 -2.344 1 92.38 249 ALA B N 1
ATOM 5683 C CA . ALA B 1 249 ? 21.766 16.312 -1.283 1 92.38 249 ALA B CA 1
ATOM 5684 C C . ALA B 1 249 ? 21.5 17.656 -0.612 1 92.38 249 ALA B C 1
ATOM 5686 O O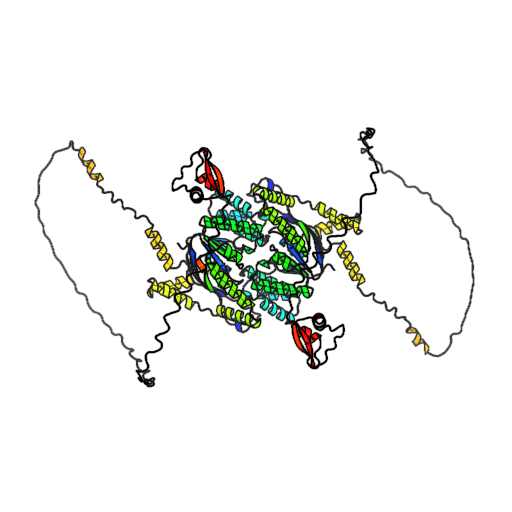 . ALA B 1 249 ? 21.578 17.781 0.613 1 92.38 249 ALA B O 1
ATOM 5687 N N . ASN B 1 250 ? 21.188 18.609 -1.424 1 95.06 250 ASN B N 1
ATOM 5688 C CA . ASN B 1 250 ? 20.875 19.938 -0.893 1 95.06 250 ASN B CA 1
ATOM 5689 C C . ASN B 1 250 ? 19.609 19.906 -0.038 1 95.06 250 ASN B C 1
ATOM 5691 O O . ASN B 1 250 ? 19.578 20.531 1.025 1 95.06 250 ASN B O 1
ATOM 5695 N N . LYS B 1 251 ? 18.641 19.281 -0.555 1 94.94 251 LYS B N 1
ATOM 5696 C CA . LYS B 1 251 ? 17.391 19.203 0.197 1 94.94 251 LYS B CA 1
ATOM 5697 C C . LYS B 1 251 ? 17.594 18.453 1.514 1 94.94 251 LYS B C 1
ATOM 5699 O O . LYS B 1 251 ? 17.016 18.828 2.539 1 94.94 251 LYS B O 1
ATOM 5704 N N . GLN B 1 252 ? 18.375 17.469 1.511 1 90.62 252 GLN B N 1
ATOM 5705 C CA . GLN B 1 252 ? 18.688 16.734 2.732 1 90.62 252 GLN B CA 1
ATOM 5706 C C . GLN B 1 252 ? 19.438 17.609 3.723 1 90.62 252 GLN B C 1
ATOM 5708 O O . GLN B 1 252 ? 19.203 17.562 4.93 1 90.62 252 GLN B O 1
ATOM 5713 N N . ARG B 1 253 ? 20.312 18.359 3.225 1 92.38 253 ARG B N 1
ATOM 5714 C CA . ARG B 1 253 ? 21.062 19.297 4.07 1 92.38 253 ARG B CA 1
ATOM 5715 C C . ARG B 1 253 ? 20.125 20.312 4.723 1 92.38 253 ARG B C 1
ATOM 5717 O O . ARG B 1 253 ? 20.297 20.656 5.895 1 92.38 253 ARG B O 1
ATOM 5724 N N . GLU B 1 254 ? 19.234 20.766 3.916 1 94.69 254 GLU B N 1
ATOM 5725 C CA . GLU B 1 254 ? 18.25 21.703 4.457 1 94.69 254 GLU B CA 1
ATOM 5726 C C . GLU B 1 254 ? 17.484 21.078 5.625 1 94.69 254 GLU B C 1
ATOM 5728 O O . GLU B 1 254 ? 17.188 21.766 6.609 1 94.69 254 GLU B O 1
ATOM 5733 N N . GLN B 1 255 ? 17.172 19.812 5.547 1 94.62 255 GLN B N 1
ATOM 5734 C CA . GLN B 1 255 ? 16.438 19.109 6.602 1 94.62 255 GLN B CA 1
ATOM 5735 C C . GLN B 1 255 ? 17.312 18.938 7.844 1 94.62 255 GLN B C 1
ATOM 5737 O O . GLN B 1 255 ? 16.797 18.922 8.969 1 94.62 255 GLN B O 1
ATOM 5742 N N . MET B 1 256 ? 18.547 18.859 7.637 1 91.38 256 MET B N 1
ATOM 5743 C CA . MET B 1 256 ? 19.484 18.688 8.75 1 91.38 256 MET B CA 1
ATOM 5744 C C . MET B 1 256 ? 19.766 20.016 9.438 1 91.38 256 MET B C 1
ATOM 5746 O O . MET B 1 256 ? 19.969 20.062 10.656 1 91.38 256 MET B O 1
ATOM 5750 N N . MET B 1 257 ? 19.641 21.078 8.703 1 92.81 257 MET B N 1
ATOM 5751 C CA . MET B 1 257 ? 20.109 22.359 9.203 1 92.81 257 MET B CA 1
ATOM 5752 C C . MET B 1 257 ? 18.938 23.266 9.562 1 92.81 257 MET B C 1
ATOM 5754 O O . MET B 1 257 ? 19.125 24.406 9.961 1 92.81 257 MET B O 1
ATOM 5758 N N . PHE B 1 258 ? 17.797 22.766 9.398 1 94.81 258 PHE B N 1
ATOM 5759 C CA . PHE B 1 258 ? 16.625 23.562 9.711 1 94.81 258 PHE B CA 1
ATOM 5760 C C . PHE B 1 258 ? 16.719 24.156 11.109 1 94.81 258 PHE B C 1
ATOM 5762 O O . PHE B 1 258 ? 16.984 23.438 12.078 1 94.81 258 PHE B O 1
ATOM 5769 N N . ASP B 1 259 ? 16.422 25.469 11.219 1 94.25 259 ASP B N 1
ATOM 5770 C CA . ASP B 1 259 ? 16.469 26.188 12.484 1 94.25 259 ASP B CA 1
ATOM 5771 C C . ASP B 1 259 ? 15.07 26.469 13.016 1 94.25 259 ASP B C 1
ATOM 5773 O O . ASP B 1 259 ? 14.414 27.422 12.586 1 94.25 259 ASP B O 1
ATOM 5777 N N . VAL B 1 260 ? 14.68 25.781 14 1 94.38 260 VAL B N 1
ATOM 5778 C CA . VAL B 1 260 ? 13.344 25.844 14.57 1 94.38 260 VAL B CA 1
ATOM 5779 C C . VAL B 1 260 ? 13.125 27.188 15.258 1 94.38 260 VAL B C 1
ATOM 5781 O O . VAL B 1 260 ? 11.984 27.625 15.438 1 94.38 260 VAL B O 1
ATOM 5784 N N . ARG B 1 261 ? 14.164 28.016 15.656 1 94.19 261 ARG B N 1
ATOM 5785 C CA . ARG B 1 261 ? 14.055 29.312 16.312 1 94.19 261 ARG B CA 1
ATOM 5786 C C . ARG B 1 261 ? 13.367 30.328 15.406 1 94.19 261 ARG B C 1
ATOM 5788 O O . ARG B 1 261 ? 12.688 31.234 15.891 1 94.19 261 ARG B O 1
ATOM 5795 N N . VAL B 1 262 ? 13.625 30.094 14.102 1 95.44 262 VAL B N 1
ATOM 5796 C CA . VAL B 1 262 ? 12.977 30.984 13.133 1 95.44 262 VAL B CA 1
ATOM 5797 C C . VAL B 1 262 ? 11.461 30.812 13.227 1 95.44 262 VAL B C 1
ATOM 5799 O O . VAL B 1 262 ? 10.719 31.797 13.156 1 95.44 262 VAL B O 1
ATOM 5802 N N . LEU B 1 263 ? 11.062 29.641 13.344 1 95.69 263 LEU B N 1
ATOM 5803 C CA . LEU B 1 263 ? 9.648 29.344 13.469 1 95.69 263 LEU B CA 1
ATOM 5804 C C . LEU B 1 263 ? 9.078 29.922 14.758 1 95.69 263 LEU B C 1
ATOM 5806 O O . LEU B 1 263 ? 7.961 30.438 14.773 1 95.69 263 LEU B O 1
ATOM 5810 N N . TYR B 1 264 ? 9.766 29.812 15.781 1 96.19 264 TYR B N 1
ATOM 5811 C CA . TYR B 1 264 ? 9.336 30.375 17.047 1 96.19 264 TYR B CA 1
ATOM 5812 C C . TYR B 1 264 ? 9.203 31.891 16.953 1 96.19 264 TYR B C 1
ATOM 5814 O O . TYR B 1 264 ? 8.273 32.469 17.531 1 96.19 264 TYR B O 1
ATOM 5822 N N . ASP B 1 265 ? 10.156 32.531 16.312 1 96.5 265 ASP B N 1
ATOM 5823 C CA . ASP B 1 265 ? 10.094 34 16.156 1 96.5 265 ASP B CA 1
ATOM 5824 C C . ASP B 1 265 ? 8.836 34.406 15.406 1 96.5 265 ASP B C 1
ATOM 5826 O O . ASP B 1 265 ? 8.227 35.438 15.727 1 96.5 265 ASP B O 1
ATOM 5830 N N . GLU B 1 266 ? 8.523 33.594 14.438 1 96.06 266 GLU B N 1
ATOM 5831 C CA . GLU B 1 266 ? 7.285 33.875 13.711 1 96.06 266 GLU B CA 1
ATOM 5832 C C . GLU B 1 266 ? 6.07 33.75 14.625 1 96.06 266 GLU B C 1
ATOM 5834 O O . GLU B 1 266 ? 5.168 34.562 14.594 1 96.06 266 GLU B O 1
ATOM 5839 N N . PHE B 1 267 ? 6.004 32.75 15.336 1 96.12 267 PHE B N 1
ATOM 5840 C CA . PHE B 1 267 ? 4.938 32.5 16.297 1 96.12 267 PHE B CA 1
ATOM 5841 C C . PHE B 1 267 ? 4.852 33.625 17.312 1 96.12 267 PHE B C 1
ATOM 5843 O O . PHE B 1 267 ? 3.768 34.156 17.562 1 96.12 267 PHE B O 1
ATOM 5850 N N . LYS B 1 268 ? 6.008 33.969 17.844 1 95.19 268 LYS B N 1
ATOM 5851 C CA . LYS B 1 268 ? 6.086 35.031 18.828 1 95.19 268 LYS B CA 1
ATOM 5852 C C . LYS B 1 268 ? 5.527 36.344 18.266 1 95.19 268 LYS B C 1
ATOM 5854 O O . LYS B 1 268 ? 4.758 37.031 18.938 1 95.19 268 LYS B O 1
ATOM 5859 N N . SER B 1 269 ? 5.953 36.656 17.094 1 95.81 269 SER B N 1
ATOM 5860 C CA . SER B 1 269 ? 5.469 37.875 16.438 1 95.81 269 SER B CA 1
ATOM 5861 C C . SER B 1 269 ? 3.949 37.844 16.312 1 95.81 269 SER B C 1
ATOM 5863 O O . SER B 1 269 ? 3.297 38.875 16.516 1 95.81 269 SER B O 1
ATOM 5865 N N . GLU B 1 270 ? 3.465 36.719 15.961 1 94.5 270 GLU B N 1
ATOM 5866 C CA . GLU B 1 270 ? 2.016 36.594 15.844 1 94.5 270 GLU B CA 1
ATOM 5867 C C . GLU B 1 270 ? 1.333 36.781 17.203 1 94.5 270 GLU B C 1
ATOM 5869 O O . GLU B 1 270 ? 0.289 37.438 17.281 1 94.5 270 GLU B O 1
ATOM 5874 N N . GLN B 1 271 ? 1.877 36.25 18.219 1 93.19 271 GLN B N 1
ATOM 5875 C CA . GLN B 1 271 ? 1.31 36.406 19.562 1 93.19 271 GLN B CA 1
ATOM 5876 C C . GLN B 1 271 ? 1.304 37.844 20 1 93.19 271 GLN B C 1
ATOM 5878 O O . GLN B 1 271 ? 0.32 38.344 20.562 1 93.19 271 GLN B O 1
ATOM 5883 N N . PHE B 1 272 ? 2.361 38.5 19.688 1 93.75 272 PHE B N 1
ATOM 5884 C CA . PHE B 1 272 ? 2.457 39.906 20.062 1 93.75 272 PHE B CA 1
ATOM 5885 C C . PHE B 1 272 ? 1.414 40.75 19.328 1 93.75 272 PHE B C 1
ATOM 5887 O O . PHE B 1 272 ? 0.831 41.656 19.906 1 93.75 272 PHE B O 1
ATOM 5894 N N . LYS B 1 273 ? 1.23 40.375 18.156 1 93.94 273 LYS B N 1
ATOM 5895 C CA . LYS B 1 273 ? 0.219 41.094 17.375 1 93.94 273 LYS B CA 1
ATOM 5896 C C . LYS B 1 273 ? -1.18 40.844 17.922 1 93.94 273 LYS B C 1
ATOM 5898 O O . LYS B 1 273 ? -2.102 41.625 17.672 1 93.94 273 LYS B O 1
ATOM 5903 N N . ASN B 1 274 ? -1.283 39.812 18.75 1 92.62 274 ASN B N 1
ATOM 5904 C CA . ASN B 1 274 ? -2.594 39.469 19.281 1 92.62 274 ASN B CA 1
ATOM 5905 C C . ASN B 1 274 ? -2.689 39.781 20.766 1 92.62 274 ASN B C 1
ATOM 5907 O O . ASN B 1 274 ? -3.441 39.125 21.5 1 92.62 274 ASN B O 1
ATOM 5911 N N . GLY B 1 275 ? -1.786 40.562 21.281 1 89.88 275 GLY B N 1
ATOM 5912 C CA . GLY B 1 275 ? -1.981 41.125 22.609 1 89.88 275 GLY B CA 1
ATOM 5913 C C . GLY B 1 275 ? -1.066 40.5 23.656 1 89.88 275 GLY B C 1
ATOM 5914 O O . GLY B 1 275 ? -1.054 40.969 24.812 1 89.88 275 GLY B O 1
ATOM 5915 N N . TYR B 1 276 ? -0.376 39.562 23.328 1 91.56 276 TYR B N 1
ATOM 5916 C CA . TYR B 1 276 ? 0.583 39 24.266 1 91.56 276 TYR B CA 1
ATOM 5917 C C . TYR B 1 276 ? 1.784 39.938 24.438 1 91.56 276 TYR B C 1
ATOM 5919 O O . TYR B 1 276 ? 2.092 40.719 23.547 1 91.56 276 TYR B O 1
ATOM 5927 N N . THR B 1 277 ? 2.416 39.75 25.641 1 92.69 277 THR B N 1
ATOM 5928 C CA . THR B 1 277 ? 3.541 40.656 25.938 1 92.69 277 THR B CA 1
ATOM 5929 C C . THR B 1 277 ? 4.777 39.844 26.312 1 92.69 277 THR B C 1
ATOM 5931 O O . THR B 1 277 ? 4.738 38.594 26.328 1 92.69 277 THR B O 1
ATOM 5934 N N . ARG B 1 278 ? 5.836 40.562 26.578 1 92.69 278 ARG B N 1
ATOM 5935 C CA . ARG B 1 278 ? 7.102 39.938 26.922 1 92.69 278 ARG B CA 1
ATOM 5936 C C . ARG B 1 278 ? 6.973 39.125 28.203 1 92.69 278 ARG B C 1
ATOM 5938 O O . ARG B 1 278 ? 7.691 38.125 28.406 1 92.69 278 ARG B O 1
ATOM 5945 N N . LYS B 1 279 ? 6.047 39.5 29.078 1 93.5 279 LYS B N 1
ATOM 5946 C CA . LYS B 1 279 ? 5.816 38.781 30.312 1 93.5 279 LYS B CA 1
ATOM 5947 C C . LYS B 1 279 ? 5.27 37.375 30.047 1 93.5 279 LYS B C 1
ATOM 5949 O O . LYS B 1 279 ? 5.43 36.469 30.859 1 93.5 279 LYS B O 1
ATOM 5954 N N . ASP B 1 280 ? 4.672 37.219 28.859 1 93.56 280 ASP B N 1
ATOM 5955 C CA . ASP B 1 280 ? 4.023 35.938 28.5 1 93.56 280 ASP B CA 1
ATOM 5956 C C . ASP B 1 280 ? 5.004 35 27.812 1 93.56 280 ASP B C 1
ATOM 5958 O O . ASP B 1 280 ? 4.668 33.844 27.516 1 93.56 280 ASP B O 1
ATOM 5962 N N . GLU B 1 281 ? 6.164 35.375 27.562 1 93.31 281 GLU B N 1
ATOM 5963 C CA . GLU B 1 281 ? 7.105 34.656 26.719 1 93.31 281 GLU B CA 1
ATOM 5964 C C . GLU B 1 281 ? 7.422 33.281 27.281 1 93.31 281 GLU B C 1
ATOM 5966 O O . GLU B 1 281 ? 7.516 32.312 26.531 1 93.31 281 GLU B O 1
ATOM 5971 N N . PRO B 1 282 ? 7.621 33.219 28.625 1 93.56 282 PRO B N 1
ATOM 5972 C CA . PRO B 1 282 ? 7.855 31.859 29.141 1 93.56 282 PRO B CA 1
ATOM 5973 C C . PRO B 1 282 ? 6.695 30.906 28.859 1 93.56 282 PRO B C 1
ATOM 5975 O O . PRO B 1 282 ? 6.918 29.734 28.516 1 93.56 282 PRO B O 1
ATOM 5978 N N . LYS B 1 283 ? 5.543 31.359 28.953 1 92.69 283 LYS B N 1
ATOM 5979 C CA . LYS B 1 283 ? 4.359 30.562 28.656 1 92.69 283 LYS B CA 1
ATOM 5980 C C . LYS B 1 283 ? 4.277 30.234 27.172 1 92.69 283 LYS B C 1
ATOM 5982 O O . LYS B 1 283 ? 3.871 29.141 26.781 1 92.69 283 LYS B O 1
ATOM 5987 N N . MET B 1 284 ? 4.637 31.234 26.406 1 93.25 284 MET B N 1
ATOM 5988 C CA . MET B 1 284 ? 4.633 31.047 24.953 1 93.25 284 MET B CA 1
ATOM 5989 C C . MET B 1 284 ? 5.613 29.953 24.547 1 93.25 284 MET B C 1
ATOM 5991 O O . MET B 1 284 ? 5.285 29.094 23.719 1 93.25 284 MET B O 1
ATOM 5995 N N . ARG B 1 285 ? 6.723 30 25.094 1 94.38 285 ARG B N 1
ATOM 5996 C CA . ARG B 1 285 ? 7.754 29.031 24.781 1 94.38 285 ARG B CA 1
ATOM 5997 C C . ARG B 1 285 ? 7.309 27.625 25.172 1 94.38 285 ARG B C 1
ATOM 5999 O O . ARG B 1 285 ? 7.516 26.672 24.422 1 94.38 285 ARG B O 1
ATOM 6006 N N . ARG B 1 286 ? 6.734 27.531 26.297 1 94.25 286 ARG B N 1
ATOM 6007 C CA . ARG B 1 286 ? 6.258 26.234 26.766 1 94.25 286 ARG B CA 1
ATOM 6008 C C . ARG B 1 286 ? 5.148 25.703 25.859 1 94.25 286 ARG B C 1
ATOM 6010 O O . ARG B 1 286 ? 5.129 24.516 25.531 1 94.25 286 ARG B O 1
ATOM 6017 N N . ALA B 1 287 ? 4.262 26.531 25.5 1 93.5 287 ALA B N 1
ATOM 6018 C CA . ALA B 1 287 ? 3.164 26.141 24.625 1 93.5 287 ALA B CA 1
ATOM 6019 C C . ALA B 1 287 ? 3.688 25.641 23.281 1 93.5 287 ALA B C 1
ATOM 6021 O O . ALA B 1 287 ? 3.189 24.641 22.75 1 93.5 287 ALA B O 1
ATOM 6022 N N . PHE B 1 288 ? 4.688 26.297 22.828 1 94.56 288 PHE B N 1
ATOM 6023 C CA . PHE B 1 288 ? 5.207 26.047 21.484 1 94.56 288 PHE B CA 1
ATOM 6024 C C . PHE B 1 288 ? 6.066 24.797 21.453 1 94.56 288 PHE B C 1
ATOM 6026 O O . PHE B 1 288 ? 5.949 23.984 20.531 1 94.56 288 PHE B O 1
ATOM 6033 N N . TYR B 1 289 ? 6.875 24.531 22.453 1 93.81 289 TYR B N 1
ATOM 6034 C CA . TYR B 1 289 ? 7.898 23.5 22.406 1 93.81 289 TYR B CA 1
ATOM 6035 C C . TYR B 1 289 ? 7.488 22.281 23.219 1 93.81 289 TYR B C 1
ATOM 6037 O O . TYR B 1 289 ? 8.008 21.188 23.016 1 93.81 289 TYR B O 1
ATOM 6045 N N . VAL B 1 290 ? 6.504 22.406 24.141 1 91.56 290 VAL B N 1
ATOM 6046 C CA . VAL B 1 290 ? 6.312 21.359 25.125 1 91.56 290 VAL B CA 1
ATOM 6047 C C . VAL B 1 290 ? 4.855 20.891 25.125 1 91.56 290 VAL B C 1
ATOM 6049 O O . VAL B 1 290 ? 4.574 19.719 24.891 1 91.56 290 VAL B O 1
ATOM 6052 N N . ASP B 1 291 ? 3.934 21.766 25.281 1 88.19 291 ASP B N 1
ATOM 6053 C CA . ASP B 1 291 ? 2.535 21.406 25.5 1 88.19 291 ASP B CA 1
ATOM 6054 C C . ASP B 1 291 ? 1.875 20.953 24.203 1 88.19 291 ASP B C 1
ATOM 6056 O O . ASP B 1 291 ? 1.071 20.016 24.203 1 88.19 291 ASP B O 1
ATOM 6060 N N . HIS B 1 292 ? 2.152 21.547 23.141 1 82.44 292 HIS B N 1
ATOM 6061 C CA . HIS B 1 292 ? 1.702 21.234 21.797 1 82.44 292 HIS B CA 1
ATOM 6062 C C . HIS B 1 292 ? 0.18 21.188 21.719 1 82.44 292 HIS B C 1
ATOM 6064 O O . HIS B 1 292 ? -0.386 20.359 21 1 82.44 292 HIS B O 1
ATOM 6070 N N . GLY B 1 293 ? -0.486 21.844 22.422 1 86.62 293 GLY B N 1
ATOM 6071 C CA . GLY B 1 293 ? -1.939 21.859 22.406 1 86.62 293 GLY B CA 1
ATOM 6072 C C . GLY B 1 293 ? -2.51 22.781 21.344 1 86.62 293 GLY B C 1
ATOM 6073 O O . GLY B 1 293 ? -1.95 22.906 20.25 1 86.62 293 GLY B O 1
ATOM 6074 N N . ALA B 1 294 ? -3.646 23.328 21.641 1 90.44 294 ALA B N 1
ATOM 6075 C CA . ALA B 1 294 ? -4.297 24.281 20.734 1 90.44 294 ALA B CA 1
ATOM 6076 C C . ALA B 1 294 ? -3.553 25.609 20.719 1 90.44 294 ALA B C 1
ATOM 6078 O O . ALA B 1 294 ? -2.924 26 21.703 1 90.44 294 ALA B O 1
ATOM 6079 N N . ASP B 1 295 ? -3.611 26.203 19.609 1 90.69 295 ASP B N 1
ATOM 6080 C CA . ASP B 1 295 ? -3.02 27.531 19.469 1 90.69 295 ASP B CA 1
ATOM 6081 C C . ASP B 1 295 ? -3.619 28.5 20.484 1 90.69 295 ASP B C 1
ATOM 6083 O O . ASP B 1 295 ? -4.84 28.641 20.578 1 90.69 295 ASP B O 1
ATOM 6087 N N . PRO B 1 296 ? -2.795 29.234 21.219 1 87 296 PRO B N 1
ATOM 6088 C CA . PRO B 1 296 ? -3.309 30.125 22.25 1 87 296 PRO B CA 1
ATOM 6089 C C . PRO B 1 296 ? -4.223 31.219 21.688 1 87 296 PRO B C 1
ATOM 6091 O O . PRO B 1 296 ? -5.199 31.594 22.344 1 87 296 PRO B O 1
ATOM 6094 N N . VAL B 1 297 ? -3.912 31.703 20.578 1 85 297 VAL B N 1
ATOM 6095 C CA . VAL B 1 297 ? -4.715 32.75 19.969 1 85 297 VAL B CA 1
ATOM 6096 C C . VAL B 1 297 ? -6.055 32.188 19.516 1 85 297 VAL B C 1
ATOM 6098 O O . VAL B 1 297 ? -7.105 32.812 19.719 1 85 297 VAL B O 1
ATOM 6101 N N . SER B 1 298 ? -6.027 31 18.953 1 81.25 298 SER B N 1
ATOM 6102 C CA . SER B 1 298 ? -7.238 30.375 18.453 1 81.25 298 SER B CA 1
ATOM 6103 C C . SER B 1 298 ? -8.148 29.922 19.594 1 81.25 298 SER B C 1
ATOM 6105 O O . SER B 1 298 ? -9.375 29.938 19.453 1 81.25 298 SER B O 1
ATOM 6107 N N . GLU B 1 299 ? -7.598 29.547 20.609 1 78.06 299 GLU B N 1
ATOM 6108 C CA . GLU B 1 299 ? -8.367 29.094 21.766 1 78.06 299 GLU B CA 1
ATOM 6109 C C . GLU B 1 299 ? -9.117 30.25 22.422 1 78.06 299 GLU B C 1
ATOM 6111 O O . GLU B 1 299 ? -10.258 30.078 22.859 1 78.06 299 GLU B O 1
ATOM 6116 N N . THR B 1 300 ? -8.492 31.375 22.453 1 68.06 300 THR B N 1
ATOM 6117 C CA . THR B 1 300 ? -9.125 32.562 23.047 1 68.06 300 THR B CA 1
ATOM 6118 C C . THR B 1 300 ? -10.305 33 22.188 1 68.06 300 THR B C 1
ATOM 6120 O O . THR B 1 300 ? -11.359 33.375 22.719 1 68.06 300 THR B O 1
ATOM 6123 N N . GLY B 1 301 ? -10.102 32.875 20.984 1 65 301 GLY B N 1
ATOM 6124 C CA . GLY B 1 301 ? -11.195 33.25 20.109 1 65 301 GLY B CA 1
ATOM 6125 C C . GLY B 1 301 ? -12.375 32.281 20.188 1 65 301 GLY B C 1
ATOM 6126 O O . GLY B 1 301 ? -13.531 32.719 20.156 1 65 301 GLY B O 1
ATOM 6127 N N . ARG B 1 302 ? -12.164 31.141 20.406 1 65.94 302 ARG B N 1
ATOM 6128 C CA . ARG B 1 302 ? -13.203 30.125 20.516 1 65.94 302 ARG B CA 1
ATOM 6129 C C . ARG B 1 302 ? -13.992 30.266 21.812 1 65.94 302 ARG B C 1
ATOM 6131 O O . ARG B 1 302 ? -15.219 30.156 21.828 1 65.94 302 ARG B O 1
ATOM 6138 N N . LYS B 1 303 ? -13.289 30.516 22.891 1 62.72 303 LYS B N 1
ATOM 6139 C CA . LYS B 1 303 ? -13.938 30.688 24.203 1 62.72 303 LYS B CA 1
ATOM 6140 C C . LYS B 1 303 ? -14.82 31.938 24.203 1 62.72 303 LYS B C 1
ATOM 6142 O O . LYS B 1 303 ? -15.93 31.906 24.75 1 62.72 303 LYS B O 1
ATOM 6147 N N . LEU B 1 304 ? -14.336 32.906 23.484 1 55.84 304 LEU B N 1
ATOM 6148 C CA . LEU B 1 304 ? -15.125 34.125 23.391 1 55.84 304 LEU B CA 1
ATOM 6149 C C . LEU B 1 304 ? -16.375 33.906 22.547 1 55.84 304 LEU B C 1
ATOM 6151 O O . LEU B 1 304 ? -17.453 34.375 22.906 1 55.84 304 LEU B O 1
ATOM 6155 N N . ASN B 1 305 ? -16.203 33.031 21.578 1 58.75 305 ASN B N 1
ATOM 6156 C CA . ASN B 1 305 ? -17.328 32.719 20.703 1 58.75 305 ASN B CA 1
ATOM 6157 C C . ASN B 1 305 ? -18.328 31.797 21.406 1 58.75 305 ASN B C 1
ATOM 6159 O O . ASN B 1 305 ? -19.531 31.922 21.203 1 58.75 305 ASN B O 1
ATOM 6163 N N . GLN B 1 306 ? -17.875 30.891 22.219 1 58.09 306 GLN B N 1
ATOM 6164 C CA . GLN B 1 306 ? -18.75 30 22.984 1 58.09 306 GLN B CA 1
ATOM 6165 C C . GLN B 1 306 ? -19.469 30.766 24.094 1 58.09 306 GLN B C 1
ATOM 6167 O O . GLN B 1 306 ? -20.625 30.484 24.391 1 58.09 306 GLN B O 1
ATOM 6172 N N . GLU B 1 307 ? -18.797 31.703 24.75 1 53.44 307 GLU B N 1
ATOM 6173 C CA . GLU B 1 307 ? -19.406 32.531 25.797 1 53.44 307 GLU B CA 1
ATOM 6174 C C . GLU B 1 307 ? -20.453 33.469 25.203 1 53.44 307 GLU B C 1
ATOM 6176 O O . GLU B 1 307 ? -21.484 33.75 25.844 1 53.44 307 GLU B O 1
ATOM 6181 N N . GLN B 1 308 ? -20.219 33.812 24.047 1 53.62 308 GLN B N 1
ATOM 6182 C CA . GLN B 1 308 ? -21.188 34.688 23.406 1 53.62 308 GLN B CA 1
ATOM 6183 C C . GLN B 1 308 ? -22.422 33.906 22.969 1 53.62 308 GLN B C 1
ATOM 6185 O O . GLN B 1 308 ? -23.5 34.469 22.766 1 53.62 308 GLN B O 1
ATOM 6190 N N . LYS B 1 309 ? -22.297 32.594 22.766 1 54.38 309 LYS B N 1
ATOM 6191 C CA . LYS B 1 309 ? -23.422 31.766 22.391 1 54.38 309 LYS B CA 1
ATOM 6192 C C . LYS B 1 309 ? -24.172 31.25 23.625 1 54.38 309 LYS B C 1
ATOM 6194 O O . LYS B 1 309 ? -25.203 30.594 23.5 1 54.38 309 LYS B O 1
ATOM 6199 N N . LYS B 1 310 ? -23.672 31.375 24.75 1 52.31 310 LYS B N 1
ATOM 6200 C CA . LYS B 1 310 ? -24.5 31.078 25.922 1 52.31 310 LYS B CA 1
ATOM 6201 C C . LYS B 1 310 ? -25.656 32.062 26.031 1 52.31 310 LYS B C 1
ATOM 6203 O O . LYS B 1 310 ? -25.453 33.281 25.969 1 52.31 310 LYS B O 1
ATOM 6208 N N . PRO B 1 311 ? -26.859 31.562 25.781 1 49 311 PRO B N 1
ATOM 6209 C CA . PRO B 1 311 ? -27.984 32.5 25.938 1 49 311 PRO B CA 1
ATOM 6210 C C . PRO B 1 311 ? -27.875 33.312 27.219 1 49 311 PRO B C 1
ATOM 6212 O O . PRO B 1 311 ? -27.516 32.781 28.281 1 49 311 PRO B O 1
ATOM 6215 N N . ARG B 1 312 ? -27.703 34.625 27.094 1 45.19 312 ARG B N 1
ATOM 6216 C CA . ARG B 1 312 ? -27.875 35.469 28.266 1 45.19 312 ARG B CA 1
ATOM 6217 C C . ARG B 1 312 ? -29.047 35 29.125 1 45.19 312 ARG B C 1
ATOM 6219 O O . ARG B 1 312 ? -30.188 34.938 28.656 1 45.19 312 ARG B O 1
ATOM 6226 N N . LYS B 1 313 ? -28.844 34.188 30.031 1 43.03 313 LYS B N 1
ATOM 6227 C CA . LYS B 1 313 ? -29.891 34 31.016 1 43.03 313 LYS B CA 1
ATOM 6228 C C . LYS B 1 313 ? -30.609 35.312 31.312 1 43.03 313 LYS B C 1
ATOM 6230 O O . LYS B 1 313 ? -29.984 36.281 31.734 1 43.03 313 LYS B O 1
ATOM 6235 N N . LEU B 1 314 ? -31.625 35.594 30.516 1 39.62 314 LEU B N 1
ATOM 6236 C CA . LEU B 1 314 ? -32.531 36.625 30.984 1 39.62 314 LEU B CA 1
ATOM 6237 C C . LEU B 1 314 ? -32.75 36.531 32.5 1 39.62 314 LEU B C 1
ATOM 6239 O O . LEU B 1 314 ? -33.281 35.531 32.969 1 39.62 314 LEU B O 1
ATOM 6243 N N . GLY B 1 315 ? -31.812 36.938 33.25 1 35.94 315 GLY B N 1
ATOM 6244 C CA . GLY B 1 315 ? -32.156 37.125 34.656 1 35.94 315 GLY B CA 1
ATOM 6245 C C . GLY B 1 315 ? -33.562 37.688 34.875 1 35.94 315 GLY B C 1
ATOM 6246 O O . GLY B 1 315 ? -33.875 38.781 34.438 1 35.94 315 GLY B O 1
ATOM 6247 N N . ILE B 1 316 ? -34.594 36.781 34.656 1 34.81 316 ILE B N 1
ATOM 6248 C CA . ILE B 1 316 ? -35.938 37.156 35.094 1 34.81 316 ILE B CA 1
ATOM 6249 C C . ILE B 1 316 ? -35.875 37.938 36.375 1 34.81 316 ILE B C 1
ATOM 6251 O O . ILE B 1 316 ? -35.469 37.406 37.438 1 34.81 316 ILE B O 1
ATOM 6255 N N . ALA B 1 317 ? -35.375 39.156 36.375 1 33.88 317 ALA B N 1
ATOM 6256 C CA . ALA B 1 317 ? -35.781 40.031 37.469 1 33.88 317 ALA B CA 1
ATOM 6257 C C . ALA B 1 317 ? -37.281 39.906 37.75 1 33.88 317 ALA B C 1
ATOM 6259 O O . ALA B 1 317 ? -38.094 40.406 36.969 1 33.88 317 ALA B O 1
ATOM 6260 N N . VAL B 1 318 ? -37.781 38.688 37.969 1 32.84 318 VAL B N 1
ATOM 6261 C CA . VAL B 1 318 ? -39.125 38.531 38.5 1 32.84 318 VAL B CA 1
ATOM 6262 C C . VAL B 1 318 ? -39.406 39.594 39.562 1 32.84 318 VAL B C 1
ATOM 6264 O O . VAL B 1 318 ? -38.719 39.688 40.562 1 32.84 318 VAL B O 1
ATOM 6267 N N . PRO B 1 319 ? -39.938 40.75 39.094 1 32.62 319 PRO B N 1
ATOM 6268 C CA . PRO B 1 319 ? -40.344 41.781 40.062 1 32.62 319 PRO B CA 1
ATOM 6269 C C . PRO B 1 319 ? -41.094 41.188 41.25 1 32.62 319 PRO B C 1
ATOM 6271 O O . PRO B 1 319 ? -41.906 40.281 41.062 1 32.62 319 PRO B O 1
ATOM 6274 N N . ILE B 1 320 ? -40.5 41 42.344 1 33.66 320 ILE B N 1
ATOM 6275 C CA . ILE B 1 320 ? -41 40.656 43.688 1 33.66 320 ILE B CA 1
ATOM 6276 C C . ILE B 1 320 ? -42.344 41.344 43.906 1 33.66 320 ILE B C 1
ATOM 6278 O O . ILE B 1 320 ? -42.438 42.438 44.469 1 33.66 320 ILE B O 1
ATOM 6282 N N . VAL B 1 321 ? -43 41.656 42.688 1 32.94 321 VAL B N 1
ATOM 6283 C CA . VAL B 1 321 ? -44.219 42.406 42.906 1 32.94 321 VAL B CA 1
ATOM 6284 C C . VAL B 1 321 ? -45.188 41.531 43.75 1 32.94 321 VAL B C 1
ATOM 6286 O O . VAL B 1 321 ? -46.281 42 44.094 1 32.94 321 VAL B O 1
ATOM 6289 N N . ALA B 1 322 ? -44.938 40.219 43.5 1 31.75 322 ALA B N 1
ATOM 6290 C CA . ALA B 1 322 ? -46.062 39.469 44 1 31.75 322 ALA B CA 1
ATOM 6291 C C . ALA B 1 322 ? -46.375 39.812 45.469 1 31.75 322 ALA B C 1
ATOM 6293 O O . ALA B 1 322 ? -47.344 39.312 46.031 1 31.75 322 ALA B O 1
ATOM 6294 N N . PHE B 1 323 ? -45.281 40.25 46.031 1 30.66 323 PHE B N 1
ATOM 6295 C CA . PHE B 1 323 ? -45.531 40.188 47.469 1 30.66 323 PHE B CA 1
ATOM 6296 C C . PHE B 1 323 ? -46.688 41.094 47.844 1 30.66 323 PHE B C 1
ATOM 6298 O O . PHE B 1 323 ? -47.062 41.188 49.031 1 30.66 323 PHE B O 1
ATOM 6305 N N . LEU B 1 324 ? -46.938 42 46.781 1 28.58 324 LEU B N 1
ATOM 6306 C CA . LEU B 1 324 ? -47.75 43.031 47.406 1 28.58 324 LEU B CA 1
ATOM 6307 C C . LEU B 1 324 ? -49.125 42.531 47.781 1 28.58 324 LEU B C 1
ATOM 6309 O O . LEU B 1 324 ? -49.844 43.156 48.531 1 28.58 324 LEU B O 1
ATOM 6313 N N . ILE B 1 325 ? -49.531 41.594 46.844 1 30.39 325 ILE B N 1
ATOM 6314 C CA . ILE B 1 325 ? -50.969 41.625 46.906 1 30.39 325 ILE B CA 1
ATOM 6315 C C . ILE B 1 325 ? -51.438 41.156 48.312 1 30.39 325 ILE B C 1
ATOM 6317 O O . ILE B 1 325 ? -52.594 41.375 48.688 1 30.39 325 ILE B O 1
ATOM 6321 N N . LEU B 1 326 ? -50.625 40.156 48.656 1 28.52 326 LEU B N 1
ATOM 6322 C CA . LEU B 1 326 ? -51.344 39.469 49.688 1 28.52 326 LEU B CA 1
ATOM 6323 C C . LEU B 1 326 ? -51.719 40.406 50.844 1 28.52 326 LEU B C 1
ATOM 6325 O O . LEU B 1 326 ? -52.188 39.938 51.875 1 28.52 326 LEU B O 1
ATOM 6329 N N . VAL B 1 327 ? -51.031 41.531 50.656 1 28.62 327 VAL B N 1
ATOM 6330 C CA . VAL B 1 327 ? -51.125 42.219 51.938 1 28.62 327 VAL B CA 1
ATOM 6331 C C . VAL B 1 327 ? -52.562 42.594 52.219 1 28.62 327 VAL B C 1
ATOM 6333 O O . VAL B 1 327 ? -52.875 43.25 53.219 1 28.62 327 VAL B O 1
ATOM 6336 N N . PHE B 1 328 ? -53.281 42.625 51.094 1 27.64 328 PHE B N 1
ATOM 6337 C CA . PHE B 1 328 ? -54.344 43.562 51.375 1 27.64 328 PHE B CA 1
ATOM 6338 C C . PHE B 1 328 ? -55.188 43.094 52.562 1 27.64 328 PHE B C 1
ATOM 6340 O O . PHE B 1 328 ? -56.125 43.812 53 1 27.64 328 PHE B O 1
ATOM 6347 N N . THR B 1 329 ? -55.469 41.812 52.562 1 24.81 329 THR B N 1
ATOM 6348 C CA . THR B 1 329 ? -56.75 41.625 53.25 1 24.81 329 THR B CA 1
ATOM 6349 C C . THR B 1 329 ? -56.656 42.094 54.688 1 24.81 329 THR B C 1
ATOM 6351 O O . THR B 1 329 ? -57.688 42.219 55.344 1 24.81 329 THR B O 1
ATOM 6354 N N . SER B 1 330 ? -55.625 41.625 55.375 1 25.12 330 SER B N 1
ATOM 6355 C CA . SER B 1 330 ? -56.156 41.5 56.719 1 25.12 330 SER B CA 1
ATOM 6356 C C . SER B 1 330 ? -56.531 42.875 57.25 1 25.12 330 SER B C 1
ATOM 6358 O O . SER B 1 330 ? -55.938 43.906 56.906 1 25.12 330 SER B O 1
ATOM 6360 N N . GLY B 1 331 ? -57.656 43.062 58 1 24.86 331 GLY B N 1
ATOM 6361 C CA . GLY B 1 331 ? -58.562 44.062 58.5 1 24.86 331 GLY B CA 1
ATOM 6362 C C . GLY B 1 331 ? -57.844 45.25 59.188 1 24.86 331 GLY B C 1
ATOM 6363 O O . GLY B 1 331 ? -58.094 46.406 58.812 1 24.86 331 GLY B O 1
ATOM 6364 N N . GLY B 1 332 ? -57.875 45.25 60.562 1 21.23 332 GLY B N 1
ATOM 6365 C CA . GLY B 1 332 ? -58.438 46.281 61.406 1 21.23 332 GLY B CA 1
ATOM 6366 C C . GLY B 1 332 ? -57.5 47.438 61.656 1 21.23 332 GLY B C 1
ATOM 6367 O O . GLY B 1 332 ? -57.875 48.594 61.469 1 21.23 332 GLY B O 1
ATOM 6368 N N . TRP B 1 333 ? -56.781 47.5 62.812 1 19.61 333 TRP B N 1
ATOM 6369 C CA . TRP B 1 333 ? -56.969 48.594 63.75 1 19.61 333 TRP B CA 1
ATOM 6370 C C . TRP B 1 333 ? -55.969 49.719 63.531 1 19.61 333 TRP B C 1
ATOM 6372 O O . TRP B 1 333 ? -56.344 50.875 63.406 1 19.61 333 TRP B O 1
ATOM 6382 N N . LEU B 1 334 ? -54.688 49.719 64.125 1 17.55 334 LEU B N 1
ATOM 6383 C CA . LEU B 1 334 ? -54.469 50.875 65 1 17.55 334 LEU B CA 1
ATOM 6384 C C . LEU B 1 334 ? -53.75 52 64.25 1 17.55 334 LEU B C 1
ATOM 6386 O O . LEU B 1 334 ? -54.062 53.156 64.438 1 17.55 334 LEU B O 1
ATOM 6390 N N . VAL B 1 335 ? -52.656 51.656 63.438 1 17.41 335 VAL B N 1
ATOM 6391 C CA . VAL B 1 335 ? -51.594 52.562 63.812 1 17.41 335 VAL B CA 1
ATOM 6392 C C . VAL B 1 335 ? -51.812 53.938 63.188 1 17.41 335 VAL B C 1
ATOM 6394 O O . VAL B 1 335 ? -52.062 54.062 62 1 17.41 335 VAL B O 1
ATOM 6397 N N . HIS B 1 336 ? -51.656 55.031 64.062 1 17.16 336 HIS B N 1
ATOM 6398 C CA . HIS B 1 336 ? -51.812 56.5 63.969 1 17.16 336 HIS B CA 1
ATOM 6399 C C . HIS B 1 336 ? -50.656 57.125 63.188 1 17.16 336 HIS B C 1
ATOM 6401 O O . HIS B 1 336 ? -50.875 57.938 62.281 1 17.16 336 HIS B O 1
ATOM 6407 N N . ARG B 1 337 ? -49.25 57.156 63.781 1 16.16 337 ARG B N 1
ATOM 6408 C CA . ARG B 1 337 ? -48.812 58.531 64 1 16.16 337 ARG B CA 1
ATOM 6409 C C . ARG B 1 337 ? -48.156 59.125 62.781 1 16.16 337 ARG B C 1
ATOM 6411 O O . ARG B 1 337 ? -47.781 58.375 61.844 1 16.16 337 ARG B O 1
ATOM 6418 N N . TYR B 1 338 ? -46.812 59.906 63.062 1 16.38 338 TYR B N 1
ATOM 6419 C CA . TYR B 1 338 ? -46.375 61.281 62.938 1 16.38 338 TYR B CA 1
ATOM 6420 C C . TYR B 1 338 ? -45.438 61.5 61.75 1 16.38 338 TYR B C 1
ATOM 6422 O O . TYR B 1 338 ? -44.625 60.594 61.438 1 16.38 338 TYR B O 1
ATOM 6430 N N . MET B 1 339 ? -45.531 62.531 60.938 1 15.66 339 MET B N 1
ATOM 6431 C CA . MET B 1 339 ? -45.156 63.156 59.688 1 15.66 339 MET B CA 1
ATOM 6432 C C . MET B 1 339 ? -43.719 63.688 59.75 1 15.66 339 MET B C 1
ATOM 6434 O O . MET B 1 339 ? -43.125 64.062 58.75 1 15.66 339 MET B O 1
ATOM 6438 N N . THR B 1 340 ? -42.812 64.062 60.75 1 16.27 340 THR B N 1
ATOM 6439 C CA . THR B 1 340 ? -42.312 65.438 60.625 1 16.27 340 THR B CA 1
ATOM 6440 C C . THR B 1 340 ? -41.125 65.5 59.656 1 16.27 340 THR B C 1
ATOM 6442 O O . THR B 1 340 ? -40.438 64.438 59.5 1 16.27 340 THR B O 1
ATOM 6445 N N . LYS B 1 341 ? -40.469 66.812 59.219 1 16.52 341 LYS B N 1
ATOM 6446 C CA . LYS B 1 341 ? -39.969 67.688 58.125 1 16.52 341 LYS B CA 1
ATOM 6447 C C . LYS B 1 341 ? -38.438 67.688 58.125 1 16.52 341 LYS B C 1
ATOM 6449 O O . LYS B 1 341 ? -37.812 67.812 57.062 1 16.52 341 LYS B O 1
ATOM 6454 N N . GLU B 1 342 ? -37.469 67.938 59.156 1 15.93 342 GLU B N 1
ATOM 6455 C CA . GLU B 1 342 ? -36.688 69.125 59.188 1 15.93 342 GLU B CA 1
ATOM 6456 C C . GLU B 1 342 ? -35.469 69 58.25 1 15.93 342 GLU B C 1
ATOM 6458 O O . GLU B 1 342 ? -35.062 67.938 57.906 1 15.93 342 GLU B O 1
ATOM 6463 N N . THR B 1 343 ? -34.25 70.188 58.312 1 16.03 343 THR B N 1
ATOM 6464 C CA . THR B 1 343 ? -33.562 71.312 57.75 1 16.03 343 THR B CA 1
ATOM 6465 C C . THR B 1 343 ? -32.094 70.938 57.438 1 16.03 343 THR B C 1
ATOM 6467 O O . THR B 1 343 ? -31.578 71.25 56.375 1 16.03 343 THR B O 1
ATOM 6470 N N . ALA B 1 344 ? -30.953 71 58.438 1 15.39 344 ALA B N 1
ATOM 6471 C CA . ALA B 1 344 ? -29.922 72 58.531 1 15.39 344 ALA B CA 1
ATOM 6472 C C . ALA B 1 344 ? -28.734 71.688 57.625 1 15.39 344 ALA B C 1
ATOM 6474 O O . ALA B 1 344 ? -28.547 70.5 57.25 1 15.39 344 ALA B O 1
ATOM 6475 N N . GLN B 1 345 ? -27.391 72.5 57.875 1 15.6 345 GLN B N 1
ATOM 6476 C CA . GLN B 1 345 ? -26.422 73.562 57.469 1 15.6 345 GLN B CA 1
ATOM 6477 C C . GLN B 1 345 ? -25.094 72.875 57.125 1 15.6 345 GLN B C 1
ATOM 6479 O O . GLN B 1 345 ? -24.531 73.188 56.062 1 15.6 345 GLN B O 1
ATOM 6484 N N . LYS B 1 346 ? -23.984 72.812 58.094 1 15.69 346 LYS B N 1
ATOM 6485 C CA . LYS B 1 346 ? -22.766 73.625 58.219 1 15.69 346 LYS B CA 1
ATOM 6486 C C . LYS B 1 346 ? -21.625 73 57.438 1 15.69 346 LYS B C 1
ATOM 6488 O O . LYS B 1 346 ? -21.625 71.75 57.188 1 15.69 346 LYS B O 1
ATOM 6493 N N . GLU B 1 347 ? -20.344 73.812 57.312 1 15.56 347 GLU B N 1
ATOM 6494 C CA . GLU B 1 347 ? -19.25 74.5 56.594 1 15.56 347 GLU B CA 1
ATOM 6495 C C . GLU B 1 347 ? -17.984 73.625 56.594 1 15.56 347 GLU B C 1
ATOM 6497 O O . GLU B 1 347 ? -17.406 73.375 55.562 1 15.56 347 GLU B O 1
ATOM 6502 N N . ALA B 1 348 ? -16.781 74.062 57.5 1 15.27 348 ALA B N 1
ATOM 6503 C CA . ALA B 1 348 ? -15.484 74.688 57.312 1 15.27 348 ALA B CA 1
ATOM 6504 C C . ALA B 1 348 ? -14.344 73.688 57.375 1 15.27 348 ALA B C 1
ATOM 6506 O O . ALA B 1 348 ? -13.203 74 57.062 1 15.27 348 ALA B O 1
ATOM 6507 N N . VAL B 1 349 ? -14.352 72.562 57.906 1 14.11 349 VAL B N 1
ATOM 6508 C CA . VAL B 1 349 ? -13.18 72.312 58.75 1 14.11 349 VAL B CA 1
ATOM 6509 C C . VAL B 1 349 ? -11.93 72.25 57.875 1 14.11 349 VAL B C 1
ATOM 6511 O O . VAL B 1 349 ? -12 71.812 56.719 1 14.11 349 VAL B O 1
ATOM 6514 N N . SER B 1 350 ? -10.734 72.312 58.594 1 14.39 350 SER B N 1
ATOM 6515 C CA . SER B 1 350 ? -9.406 72.812 58.938 1 14.39 350 SER B CA 1
ATOM 6516 C C . SER B 1 350 ? -8.32 72.062 58.188 1 14.39 350 SER B C 1
ATOM 6518 O O . SER B 1 350 ? -7.477 72.625 57.5 1 14.39 350 SER B O 1
ATOM 6520 N N . LEU B 1 351 ? -7.629 71.062 58.906 1 14.7 351 LEU B N 1
ATOM 6521 C CA . LEU B 1 351 ? -6.297 71.188 59.469 1 14.7 351 LEU B CA 1
ATOM 6522 C C . LEU B 1 351 ? -5.23 70.688 58.5 1 14.7 351 LEU B C 1
ATOM 6524 O O . LEU B 1 351 ? -5.527 69.938 57.594 1 14.7 351 LEU B O 1
ATOM 6528 N N . LYS B 1 352 ? -3.92 70.375 59.031 1 15.29 352 LYS B N 1
ATOM 6529 C CA . LYS B 1 352 ? -2.541 70.812 59.188 1 15.29 352 LYS B CA 1
ATOM 6530 C C . LYS B 1 352 ? -1.585 69.938 58.375 1 15.29 352 LYS B C 1
ATOM 6532 O O . LYS B 1 352 ? -0.789 70.5 57.594 1 15.29 352 LYS B O 1
ATOM 6537 N N . SER B 1 353 ? -0.953 68.938 58.969 1 14.7 353 SER B N 1
ATOM 6538 C CA . SER B 1 353 ? 0.424 68.875 59.469 1 14.7 353 SER B CA 1
ATOM 6539 C C . SER B 1 353 ? 1.371 68.375 58.406 1 14.7 353 SER B C 1
ATOM 6541 O O . SER B 1 353 ? 0.928 67.75 57.406 1 14.7 353 SER B O 1
ATOM 6543 N N . VAL B 1 354 ? 2.396 67.438 58.812 1 14.66 354 VAL B N 1
ATOM 6544 C CA . VAL B 1 354 ? 3.82 67.5 59.125 1 14.66 354 VAL B CA 1
ATOM 6545 C C . VAL B 1 354 ? 4.633 66.875 58 1 14.66 354 VAL B C 1
ATOM 6547 O O . VAL B 1 354 ? 5.535 67.438 57.438 1 14.66 354 VAL B O 1
ATOM 6550 N N . ASN B 1 355 ? 5.25 65.625 58.25 1 14.84 355 ASN B N 1
ATOM 6551 C CA . ASN B 1 355 ? 6.648 65.312 58.562 1 14.84 355 ASN B CA 1
ATOM 6552 C C . ASN B 1 355 ? 7.414 64.875 57.312 1 14.84 355 ASN B C 1
ATOM 6554 O O . ASN B 1 355 ? 6.852 64.188 56.438 1 14.84 355 ASN B O 1
ATOM 6558 N N . LYS B 1 356 ? 8.812 65.125 57.188 1 15.91 356 LYS B N 1
ATOM 6559 C CA . LYS B 1 356 ? 10.039 65.438 56.438 1 15.91 356 LYS B CA 1
ATOM 6560 C C . LYS B 1 356 ? 10.766 64.125 56.031 1 15.91 356 LYS B C 1
ATOM 6562 O O . LYS B 1 356 ? 11.664 64.188 55.188 1 15.91 356 LYS B O 1
ATOM 6567 N N . SER B 1 357 ? 10.711 63 56.625 1 14.8 357 SER B N 1
ATOM 6568 C CA . SER B 1 357 ? 12 62.375 56.938 1 14.8 357 SER B CA 1
ATOM 6569 C C . SER B 1 357 ? 12.742 62 55.688 1 14.8 357 SER B C 1
ATOM 6571 O O . SER B 1 357 ? 12.148 61.906 54.594 1 14.8 357 SER B O 1
ATOM 6573 N N . SER B 1 358 ? 13.82 60.906 55.781 1 15.1 358 SER B N 1
ATOM 6574 C CA . SER B 1 358 ? 15.266 60.719 55.812 1 15.1 358 SER B CA 1
ATOM 6575 C C . SER B 1 358 ? 15.758 60.031 54.531 1 15.1 358 SER B C 1
ATOM 6577 O O . SER B 1 358 ? 16.781 60.406 53.969 1 15.1 358 SER B O 1
ATOM 6579 N N . LEU B 1 359 ? 15.43 58.75 54.156 1 15.32 359 LEU B N 1
ATOM 6580 C CA . LEU B 1 359 ? 16.469 57.75 54.125 1 15.32 359 LEU B CA 1
ATOM 6581 C C . LEU B 1 359 ? 17.297 57.844 52.844 1 15.32 359 LEU B C 1
ATOM 6583 O O . LEU B 1 359 ? 16.781 58.281 51.812 1 15.32 359 LEU B O 1
ATOM 6587 N N . LYS B 1 360 ? 18.547 57.125 52.812 1 16.55 360 LYS B N 1
ATOM 6588 C CA . LYS B 1 360 ? 19.984 57.125 52.531 1 16.55 360 LYS B CA 1
ATOM 6589 C C . LYS B 1 360 ? 20.266 56.719 51.094 1 16.55 360 LYS B C 1
ATOM 6591 O O . LYS B 1 360 ? 20.906 57.469 50.344 1 16.55 360 LYS B O 1
ATOM 6596 N N . LYS B 1 361 ? 21.141 55.625 50.906 1 15.91 361 LYS B N 1
ATOM 6597 C CA . LYS B 1 361 ? 22.562 55.562 50.562 1 15.91 361 LYS B CA 1
ATOM 6598 C C . LYS B 1 361 ? 22.75 55.25 49.062 1 15.91 361 LYS B C 1
ATOM 6600 O O . LYS B 1 361 ? 23.375 56.031 48.344 1 15.91 361 LYS B O 1
ATOM 6605 N N . THR B 1 362 ? 23.359 54.031 48.688 1 16.27 362 THR B N 1
ATOM 6606 C CA . THR B 1 362 ? 24.734 53.781 48.25 1 16.27 362 THR B CA 1
ATOM 6607 C C . THR B 1 362 ? 24.781 53.469 46.781 1 16.27 362 THR B C 1
ATOM 6609 O O . THR B 1 362 ? 25.844 53.531 46.156 1 16.27 362 THR B O 1
ATOM 6612 N N . ALA B 1 363 ? 23.766 52.938 46.188 1 18.05 363 ALA B N 1
ATOM 6613 C CA . ALA B 1 363 ? 24.234 51.906 45.25 1 18.05 363 ALA B CA 1
ATOM 6614 C C . ALA B 1 363 ? 25.016 52.531 44.094 1 18.05 363 ALA B C 1
ATOM 6616 O O . ALA B 1 363 ? 24.531 53.438 43.406 1 18.05 363 ALA B O 1
ATOM 6617 N N . LYS B 1 364 ? 26.344 52.219 43.969 1 16.19 364 LYS B N 1
ATOM 6618 C CA . LYS B 1 364 ? 27.656 52.531 43.375 1 16.19 364 LYS B CA 1
ATOM 6619 C C . LYS B 1 364 ? 27.625 52.469 41.875 1 16.19 364 LYS B C 1
ATOM 6621 O O . LYS B 1 364 ? 28.016 53.406 41.188 1 16.19 364 LYS B O 1
ATOM 6626 N N . SER B 1 365 ? 28.203 51.344 41.312 1 15.91 365 SER B N 1
ATOM 6627 C CA . SER B 1 365 ? 29.484 51.281 40.625 1 15.91 365 SER B CA 1
ATOM 6628 C C . SER B 1 365 ? 29.312 51.562 39.125 1 15.91 365 SER B C 1
ATOM 6630 O O . SER B 1 365 ? 29.969 52.469 38.594 1 15.91 365 SER B O 1
ATOM 6632 N N . SER B 1 366 ? 29.422 50.469 38.25 1 17.64 366 SER B N 1
ATOM 6633 C CA . SER B 1 366 ? 30.438 50.188 37.25 1 17.64 366 SER B CA 1
ATOM 6634 C C . SER B 1 366 ? 30.016 50.688 35.875 1 17.64 366 SER B C 1
ATOM 6636 O O . SER B 1 366 ? 29.047 50.188 35.281 1 17.64 366 SER B O 1
ATOM 6638 N N . GLU B 1 367 ? 30.125 51.875 35.531 1 18.08 367 GLU B N 1
ATOM 6639 C CA . GLU B 1 367 ? 29.812 52.719 34.375 1 18.08 367 GLU B CA 1
ATOM 6640 C C . GLU B 1 367 ? 30.641 52.281 33.156 1 18.08 367 GLU B C 1
ATOM 6642 O O . GLU B 1 367 ? 30.641 52.969 32.156 1 18.08 367 GLU B O 1
ATOM 6647 N N . ARG B 1 368 ? 31.547 51.375 33.438 1 15.9 368 ARG B N 1
ATOM 6648 C CA . ARG B 1 368 ? 32.719 51.688 32.656 1 15.9 368 ARG B CA 1
ATOM 6649 C C . ARG B 1 368 ? 32.375 51.875 31.172 1 15.9 368 ARG B C 1
ATOM 6651 O O . ARG B 1 368 ? 32.719 52.875 30.562 1 15.9 368 ARG B O 1
ATOM 6658 N N . LEU B 1 369 ? 32.656 50.812 30.328 1 17.61 369 LEU B N 1
ATOM 6659 C CA . LEU B 1 369 ? 33.594 50.75 29.219 1 17.61 369 LEU B CA 1
ATOM 6660 C C . LEU B 1 369 ? 32.938 51.156 27.906 1 17.61 369 LEU B C 1
ATOM 6662 O O . LEU B 1 369 ? 33.531 51.031 26.844 1 17.61 369 LEU B O 1
ATOM 6666 N N . ALA B 1 370 ? 31.688 51.469 27.938 1 16.84 370 ALA B N 1
ATOM 6667 C CA . ALA B 1 370 ? 31.078 51.438 26.609 1 16.84 370 ALA B CA 1
ATOM 6668 C C . ALA B 1 370 ? 31.672 52.5 25.688 1 16.84 370 ALA B C 1
ATOM 6670 O O . ALA B 1 370 ? 31.156 52.75 24.594 1 16.84 370 ALA B O 1
ATOM 6671 N N . LYS B 1 371 ? 32.656 53.312 26.156 1 17.45 371 LYS B N 1
ATOM 6672 C CA . LYS B 1 371 ? 32.688 54.594 25.484 1 17.45 371 LYS B CA 1
ATOM 6673 C C . LYS B 1 371 ? 33.031 54.438 24.016 1 17.45 371 LYS B C 1
ATOM 6675 O O . LYS B 1 371 ? 32.719 55.312 23.203 1 17.45 371 LYS B O 1
ATOM 6680 N N . LYS B 1 372 ? 34.125 53.719 23.797 1 16.45 372 LYS B N 1
ATOM 6681 C CA . LYS B 1 372 ? 35.125 54.375 22.984 1 16.45 372 LYS B CA 1
ATOM 6682 C C . LYS B 1 372 ? 34.594 54.656 21.578 1 16.45 372 LYS B C 1
ATOM 6684 O O . LYS 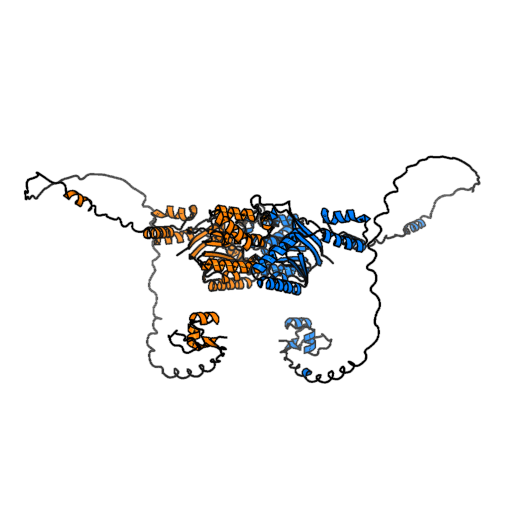B 1 372 ? 34.781 55.719 21.016 1 16.45 372 LYS B O 1
ATOM 6689 N N . GLN B 1 373 ? 34.562 53.562 20.797 1 18.25 373 GLN B N 1
ATOM 6690 C CA . GLN B 1 373 ? 35.188 53.625 19.484 1 18.25 373 GLN B CA 1
ATOM 6691 C C . GLN B 1 373 ? 34.344 54.469 18.516 1 18.25 373 GLN B C 1
ATOM 6693 O O . GLN B 1 373 ? 33.188 54.125 18.203 1 18.25 373 GLN B O 1
ATOM 6698 N N . SER B 1 374 ? 34.469 55.812 18.359 1 16.78 374 SER B N 1
ATOM 6699 C CA . SER B 1 374 ? 34.062 57.156 17.953 1 16.78 374 SER B CA 1
ATOM 6700 C C . SER B 1 374 ? 33.625 57.188 16.5 1 16.78 374 SER B C 1
ATOM 6702 O O . SER B 1 374 ? 32.531 57.625 16.172 1 16.78 374 SER B O 1
ATOM 6704 N N . GLU B 1 375 ? 34.594 57.719 15.586 1 16.67 375 GLU B N 1
ATOM 6705 C CA . GLU B 1 375 ? 34.594 58.938 14.758 1 16.67 375 GLU B CA 1
ATOM 6706 C C . GLU B 1 375 ? 34.094 58.625 13.344 1 16.67 375 GLU B C 1
ATOM 6708 O O . GLU B 1 375 ? 33.469 59.469 12.711 1 16.67 375 GLU B O 1
ATOM 6713 N N . GLU B 1 376 ? 34.781 57.719 12.648 1 18.12 376 GLU B N 1
ATOM 6714 C CA . GLU B 1 376 ? 35.188 58.062 11.289 1 18.12 376 GLU B CA 1
ATOM 6715 C C . GLU B 1 376 ? 33.969 58.031 10.352 1 18.12 376 GLU B C 1
ATOM 6717 O O . GLU B 1 376 ? 33.844 57.125 9.523 1 18.12 376 GLU B O 1
ATOM 6722 N N . LYS B 1 377 ? 32.844 58.031 10.945 1 17.16 377 LYS B N 1
ATOM 6723 C CA . LYS B 1 377 ? 31.719 57.938 10.016 1 17.16 377 LYS B CA 1
ATOM 6724 C C . LYS B 1 377 ? 31.688 59.125 9.055 1 17.16 377 LYS B C 1
ATOM 6726 O O . LYS B 1 377 ? 30.75 59.281 8.273 1 17.16 377 LYS B O 1
ATOM 6731 N N . ALA B 1 378 ? 32.531 60.156 9.32 1 17 378 ALA B N 1
ATOM 6732 C CA . ALA B 1 378 ? 31.984 61.469 8.93 1 17 378 ALA B CA 1
ATOM 6733 C C . ALA B 1 378 ? 31.719 61.5 7.426 1 17 378 ALA B C 1
ATOM 6735 O O . ALA B 1 378 ? 30.766 62.156 6.973 1 17 378 ALA B O 1
ATOM 6736 N N . LYS B 1 379 ? 32.844 61.312 6.672 1 16.8 379 LYS B N 1
ATOM 6737 C CA . LYS B 1 379 ? 33.094 62.188 5.516 1 16.8 379 LYS B CA 1
ATOM 6738 C C . LYS B 1 379 ? 32.031 61.969 4.434 1 16.8 379 LYS B C 1
ATOM 6740 O O . LYS B 1 379 ? 31.969 60.906 3.82 1 16.8 379 LYS B O 1
ATOM 6745 N N . ALA B 1 380 ? 30.828 62.625 4.551 1 18.3 380 ALA B N 1
ATOM 6746 C CA . ALA B 1 380 ? 29.547 62.812 3.898 1 18.3 380 ALA B CA 1
ATOM 6747 C C . ALA B 1 380 ? 29.719 63.25 2.449 1 18.3 380 ALA B C 1
ATOM 6749 O O . ALA B 1 380 ? 28.844 63.062 1.616 1 18.3 380 ALA B O 1
ATOM 6750 N N . GLU B 1 381 ? 30.547 64.438 2.24 1 15.94 381 GLU B N 1
ATOM 6751 C CA . GLU B 1 381 ? 30.031 65.688 1.716 1 15.94 381 GLU B CA 1
ATOM 6752 C C . GLU B 1 381 ? 29.641 65.562 0.244 1 15.94 381 GLU B C 1
ATOM 6754 O O . GLU B 1 381 ? 28.531 65.875 -0.149 1 15.94 381 GLU B O 1
ATOM 6759 N N . SER B 1 382 ? 30.516 66.188 -0.726 1 16.64 382 SER B N 1
ATOM 6760 C CA . SER B 1 382 ? 30.25 67.312 -1.636 1 16.64 382 SER B CA 1
ATOM 6761 C C . SER B 1 382 ? 29.859 66.812 -3.023 1 16.64 382 SER B C 1
ATOM 6763 O O . SER B 1 382 ? 29.375 67.562 -3.855 1 16.64 382 SER B O 1
ATOM 6765 N N . GLU B 1 383 ? 30.562 65.812 -3.496 1 16.34 383 GLU B N 1
ATOM 6766 C CA . GLU B 1 383 ? 30.891 66.062 -4.902 1 16.34 383 GLU B CA 1
ATOM 6767 C C . GLU B 1 383 ? 29.625 66.188 -5.742 1 16.34 383 GLU B C 1
ATOM 6769 O O . GLU B 1 383 ? 28.562 65.688 -5.352 1 16.34 383 GLU B O 1
ATOM 6774 N N . SER B 1 384 ? 29.828 66.312 -7.137 1 17.23 384 SER B N 1
ATOM 6775 C CA . SER B 1 384 ? 29.594 67 -8.391 1 17.23 384 SER B CA 1
ATOM 6776 C C . SER B 1 384 ? 28.219 66.688 -8.945 1 17.23 384 SER B C 1
ATOM 6778 O O . SER B 1 384 ? 27.625 65.688 -8.625 1 17.23 384 SER B O 1
ATOM 6780 N N . LYS B 1 385 ? 27.766 67.562 -9.992 1 16.91 385 LYS B N 1
ATOM 6781 C CA . LYS B 1 385 ? 26.906 68.562 -10.664 1 16.91 385 LYS B CA 1
ATOM 6782 C C . LYS B 1 385 ? 25.812 67.812 -11.477 1 16.91 385 LYS B C 1
ATOM 6784 O O . LYS B 1 385 ? 24.625 68.125 -11.312 1 16.91 385 LYS B O 1
ATOM 6789 N N . VAL B 1 386 ? 26.125 67.812 -12.844 1 16.47 386 VAL B N 1
ATOM 6790 C CA . VAL B 1 386 ? 25.438 68.5 -13.953 1 16.47 386 VAL B CA 1
ATOM 6791 C C . VAL B 1 386 ? 24.359 67.562 -14.508 1 16.47 386 VAL B C 1
ATOM 6793 O O . VAL B 1 386 ? 23.469 68 -15.227 1 16.47 386 VAL B O 1
ATOM 6796 N N . LYS B 1 387 ? 24.766 66.25 -14.438 1 17.3 387 LYS B N 1
ATOM 6797 C CA . LYS B 1 387 ? 24.125 65.688 -15.617 1 17.3 387 LYS B CA 1
ATOM 6798 C C . LYS B 1 387 ? 22.609 65.688 -15.461 1 17.3 387 LYS B C 1
ATOM 6800 O O . LYS B 1 387 ? 21.984 64.625 -15.508 1 17.3 387 LYS B O 1
ATOM 6805 N N . ALA B 1 388 ? 22.078 66.688 -14.609 1 16.75 388 ALA B N 1
ATOM 6806 C CA . ALA B 1 388 ? 20.656 66.688 -14.242 1 16.75 388 ALA B CA 1
ATOM 6807 C C . ALA B 1 388 ? 19.781 66.875 -15.469 1 16.75 388 ALA B C 1
ATOM 6809 O O . ALA B 1 388 ? 18.547 66.938 -15.367 1 16.75 388 ALA B O 1
ATOM 6810 N N . GLU B 1 389 ? 20.375 67.75 -16.5 1 15.92 389 GLU B N 1
ATOM 6811 C CA . GLU B 1 389 ? 19.484 68.688 -17.156 1 15.92 389 GLU B CA 1
ATOM 6812 C C . GLU B 1 389 ? 18.266 67.938 -17.75 1 15.92 389 GLU B C 1
ATOM 6814 O O . GLU B 1 389 ? 17.141 68.438 -17.688 1 15.92 389 GLU B O 1
ATOM 6819 N N . SER B 1 390 ? 18.547 67.25 -18.844 1 18.02 390 SER B N 1
ATOM 6820 C CA . SER B 1 390 ? 17.734 67.438 -20.047 1 18.02 390 SER B CA 1
ATOM 6821 C C . SER B 1 390 ? 16.312 66.938 -19.859 1 18.02 390 SER B C 1
ATOM 6823 O O . SER B 1 390 ? 16.109 65.75 -19.562 1 18.02 390 SER B O 1
ATOM 6825 N N . GLU B 1 391 ? 15.18 67.812 -19.547 1 18.08 391 GLU B N 1
ATOM 6826 C CA . GLU B 1 391 ? 13.914 68.312 -19.016 1 18.08 391 GLU B CA 1
ATOM 6827 C C . GLU B 1 391 ? 12.734 67.5 -19.516 1 18.08 391 GLU B C 1
ATOM 6829 O O . GLU B 1 391 ? 12.891 66.688 -20.438 1 18.08 391 GLU B O 1
ATOM 6834 N N . SER B 1 392 ? 11.438 68.188 -19.828 1 17.73 392 SER B N 1
ATOM 6835 C CA . SER B 1 392 ? 10.055 68.562 -19.531 1 17.73 392 SER B CA 1
ATOM 6836 C C . SER B 1 392 ? 9.094 67.875 -20.516 1 17.73 392 SER B C 1
ATOM 6838 O O . SER B 1 392 ? 8.109 67.312 -20.125 1 17.73 392 SER B O 1
ATOM 6840 N N . LYS B 1 393 ? 8.734 68.625 -21.844 1 17.31 393 LYS B N 1
ATOM 6841 C CA . LYS B 1 393 ? 7.547 69.188 -22.516 1 17.31 393 LYS B CA 1
ATOM 6842 C C . LYS B 1 393 ? 6.922 68.125 -23.422 1 17.31 393 LYS B C 1
ATOM 6844 O O . LYS B 1 393 ? 5.762 68.25 -23.828 1 17.31 393 LYS B O 1
ATOM 6849 N N . VAL B 1 394 ? 7.582 67.438 -24.266 1 18.66 394 VAL B N 1
ATOM 6850 C CA . VAL B 1 394 ? 6.906 67.25 -25.547 1 18.66 394 VAL B CA 1
ATOM 6851 C C . VAL B 1 394 ? 5.68 66.375 -25.391 1 18.66 394 VAL B C 1
ATOM 6853 O O . VAL B 1 394 ? 5.801 65.188 -25.031 1 18.66 394 VAL B O 1
ATOM 6856 N N . LYS B 1 395 ? 4.102 66.938 -25.109 1 19.11 395 LYS B N 1
ATOM 6857 C CA . LYS B 1 395 ? 2.66 67.125 -24.969 1 19.11 395 LYS B CA 1
ATOM 6858 C C . LYS B 1 395 ? 1.884 66.188 -25.891 1 19.11 395 LYS B C 1
ATOM 6860 O O . LYS B 1 395 ? 0.992 65.438 -25.453 1 19.11 395 LYS B O 1
ATOM 6865 N N . ALA B 1 396 ? 0.711 66.875 -26.938 1 18.95 396 ALA B N 1
ATOM 6866 C CA . ALA B 1 396 ? -0.69 67.125 -27.266 1 18.95 396 ALA B CA 1
ATOM 6867 C C . ALA B 1 396 ? -1.158 66.188 -28.391 1 18.95 396 ALA B C 1
ATOM 6869 O O . ALA B 1 396 ? -2.273 65.688 -28.344 1 18.95 396 ALA B O 1
ATOM 6870 N N . GLU B 1 397 ? -0.781 66.438 -29.719 1 18.22 397 GLU B N 1
ATOM 6871 C CA . GLU B 1 397 ? -1.66 66.5 -30.875 1 18.22 397 GLU B CA 1
ATOM 6872 C C . GLU B 1 397 ? -2.047 65.062 -31.359 1 18.22 397 GLU B C 1
ATOM 6874 O O . GLU B 1 397 ? -3.068 64.938 -32.031 1 18.22 397 GLU B O 1
ATOM 6879 N N . SER B 1 398 ? -1.226 64.125 -31.484 1 18.06 398 SER B N 1
ATOM 6880 C CA . SER B 1 398 ? -1.531 63.344 -32.656 1 18.06 398 SER B CA 1
ATOM 6881 C C . SER B 1 398 ? -2.754 62.469 -32.406 1 18.06 398 SER B C 1
ATOM 6883 O O . SER B 1 398 ? -2.971 61.969 -31.312 1 18.06 398 SER B O 1
ATOM 6885 N N . GLU B 1 399 ? -3.852 62.219 -33.625 1 18.77 399 GLU B N 1
ATOM 6886 C CA . GLU B 1 399 ? -5.059 62.062 -34.438 1 18.77 399 GLU B CA 1
ATOM 6887 C C . GLU B 1 399 ? -5.746 60.719 -34.156 1 18.77 399 GLU B C 1
ATOM 6889 O O . GLU B 1 399 ? -5.109 59.781 -33.688 1 18.77 399 GLU B O 1
ATOM 6894 N N . SER B 1 400 ? -7.207 60.594 -34.562 1 18.44 400 SER B N 1
ATOM 6895 C CA . SER B 1 400 ? -8.625 60.25 -34.562 1 18.44 400 SER B CA 1
ATOM 6896 C C . SER B 1 400 ? -8.852 58.812 -35 1 18.44 400 SER B C 1
ATOM 6898 O O . SER B 1 400 ? -9.742 58.125 -34.469 1 18.44 400 SER B O 1
ATOM 6900 N N . LYS B 1 401 ? -8.258 58.469 -36.375 1 20.23 401 LYS B N 1
ATOM 6901 C CA . LYS B 1 401 ? -9.055 57.719 -37.312 1 20.23 401 LYS B CA 1
ATOM 6902 C C . LYS B 1 401 ? -9.25 56.281 -36.844 1 20.23 401 LYS B C 1
ATOM 6904 O O . LYS B 1 401 ? -10.273 55.656 -37.125 1 20.23 401 LYS B O 1
ATOM 6909 N N . ALA B 1 402 ? -8.109 55.531 -36.469 1 17.97 402 ALA B N 1
ATOM 6910 C CA . ALA B 1 402 ? -8.172 54.156 -36.906 1 17.97 402 ALA B CA 1
ATOM 6911 C C . ALA B 1 402 ? -9.078 53.344 -36 1 17.97 402 ALA B C 1
ATOM 6913 O O . ALA B 1 402 ? -8.594 52.5 -35.188 1 17.97 402 ALA B O 1
ATOM 6914 N N . LYS B 1 403 ? -9.938 53.938 -35.156 1 21.45 403 LYS B N 1
ATOM 6915 C CA . LYS B 1 403 ? -10.82 53.281 -34.188 1 21.45 403 LYS B CA 1
ATOM 6916 C C . LYS B 1 403 ? -11.781 52.344 -34.906 1 21.45 403 LYS B C 1
ATOM 6918 O O . LYS B 1 403 ? -12.172 51.312 -34.344 1 21.45 403 LYS B O 1
ATOM 6923 N N . ALA B 1 404 ? -12.531 52.812 -36 1 21.23 404 ALA B N 1
ATOM 6924 C CA . ALA B 1 404 ? -13.93 52.5 -36.281 1 21.23 404 ALA B CA 1
ATOM 6925 C C . ALA B 1 404 ? -14.07 51.062 -36.844 1 21.23 404 ALA B C 1
ATOM 6927 O O . ALA B 1 404 ? -15.062 50.406 -36.562 1 21.23 404 ALA B O 1
ATOM 6928 N N . GLU B 1 405 ? -13.18 50.719 -37.906 1 20.52 405 GLU B N 1
ATOM 6929 C CA . GLU B 1 405 ? -13.766 49.906 -38.938 1 20.52 405 GLU B CA 1
ATOM 6930 C C . GLU B 1 405 ? -14.031 48.5 -38.469 1 20.52 405 GLU B C 1
ATOM 6932 O O . GLU B 1 405 ? -15.055 47.875 -38.812 1 20.52 405 GLU B O 1
ATOM 6937 N N . SER B 1 406 ? -12.961 47.781 -37.875 1 20.31 406 SER B N 1
ATOM 6938 C CA . SER B 1 406 ? -12.984 46.344 -38.156 1 20.31 406 SER B CA 1
ATOM 6939 C C . SER B 1 406 ? -13.969 45.625 -37.281 1 20.31 406 SER B C 1
ATOM 6941 O O . SER B 1 406 ? -13.758 44.438 -36.938 1 20.31 406 SER B O 1
ATOM 6943 N N . GLU B 1 407 ? -15.047 46.219 -36.656 1 21.27 407 GLU B N 1
ATOM 6944 C CA . GLU B 1 407 ? -16.047 45.656 -35.75 1 21.27 407 GLU B CA 1
ATOM 6945 C C . GLU B 1 407 ? -16.797 44.5 -36.438 1 21.27 407 GLU B C 1
ATOM 6947 O O . GLU B 1 407 ? -17.5 43.75 -35.781 1 21.27 407 GLU B O 1
ATOM 6952 N N . SER B 1 408 ? -17.094 44.594 -37.75 1 19.55 408 SER B N 1
ATOM 6953 C CA . SER B 1 408 ? -18.312 44.062 -38.312 1 19.55 408 SER B CA 1
ATOM 6954 C C . SER B 1 408 ? -18.25 42.531 -38.406 1 19.55 408 SER B C 1
ATOM 6956 O O . SER B 1 408 ? -19.281 41.875 -38.25 1 19.55 408 SER B O 1
ATOM 6958 N N . LYS B 1 409 ? -17.125 42 -39.125 1 21.67 409 LYS B N 1
ATOM 6959 C CA . LYS B 1 409 ? -17.375 40.781 -39.844 1 21.67 409 LYS B CA 1
ATOM 6960 C C . LYS B 1 409 ? -17.594 39.594 -38.906 1 21.67 409 LYS B C 1
ATOM 6962 O O . LYS B 1 409 ? -18.188 38.594 -39.281 1 21.67 409 LYS B O 1
ATOM 6967 N N . ALA B 1 410 ? -16.812 39.594 -37.75 1 20.66 410 ALA B N 1
ATOM 6968 C CA . ALA B 1 410 ? -16.578 38.219 -37.25 1 20.66 410 ALA B CA 1
ATOM 6969 C C . ALA B 1 410 ? -17.812 37.656 -36.562 1 20.66 410 ALA B C 1
ATOM 6971 O O . ALA B 1 410 ? -17.734 36.656 -35.875 1 20.66 410 ALA B O 1
ATOM 6972 N N . LYS B 1 411 ? -18.922 38.312 -36.469 1 21.34 411 LYS B N 1
ATOM 6973 C CA . LYS B 1 411 ? -20.141 37.969 -35.75 1 21.34 411 LYS B CA 1
ATOM 6974 C C . LYS B 1 411 ? -20.766 36.688 -36.344 1 21.34 411 LYS B C 1
ATOM 6976 O O . LYS B 1 411 ? -21.75 36.188 -35.812 1 21.34 411 LYS B O 1
ATOM 6981 N N . ALA B 1 412 ? -20.656 36.5 -37.719 1 22.31 412 ALA B N 1
ATOM 6982 C CA . ALA B 1 412 ? -21.703 35.719 -38.406 1 22.31 412 ALA B CA 1
ATOM 6983 C C . ALA B 1 412 ? -21.703 34.281 -37.938 1 22.31 412 ALA B C 1
ATOM 6985 O O . ALA B 1 412 ? -22.781 33.688 -37.719 1 22.31 412 ALA B O 1
ATOM 6986 N N . GLU B 1 413 ? -20.531 33.562 -38.125 1 23.22 413 GLU B N 1
ATOM 6987 C CA . GLU B 1 413 ? -20.719 32.188 -38.594 1 23.22 413 GLU B CA 1
ATOM 6988 C C . GLU B 1 413 ? -21.062 31.25 -37.438 1 23.22 413 GLU B C 1
ATOM 6990 O O . GLU B 1 413 ? -21.188 30.031 -37.625 1 23.22 413 GLU B O 1
ATOM 6995 N N . SER B 1 414 ? -20.875 31.734 -36.219 1 23.75 414 SER B N 1
ATOM 6996 C CA . SER B 1 414 ? -20.797 30.641 -35.25 1 23.75 414 SER B CA 1
ATOM 6997 C C . SER B 1 414 ? -22.172 30.016 -35 1 23.75 414 SER B C 1
ATOM 6999 O O . SER B 1 414 ? -22.359 29.25 -34.062 1 23.75 414 SER B O 1
ATOM 7001 N N . GLU B 1 415 ? -23.203 30.469 -35.656 1 25.22 415 GLU B N 1
ATOM 7002 C CA . GLU B 1 415 ? -24.562 30.172 -35.219 1 25.22 415 GLU B CA 1
ATOM 7003 C C . GLU B 1 415 ? -24.938 28.719 -35.469 1 25.22 415 GLU B C 1
ATOM 7005 O O . GLU B 1 415 ? -26.094 28.391 -35.688 1 25.22 415 GLU B O 1
ATOM 7010 N N . SER B 1 416 ? -24.062 27.828 -35.812 1 27.42 416 SER B N 1
ATOM 7011 C CA . SER B 1 416 ? -24.734 26.625 -36.281 1 27.42 416 SER B CA 1
ATOM 7012 C C . SER B 1 416 ? -25.609 26.016 -35.188 1 27.42 416 SER B C 1
ATOM 7014 O O . SER B 1 416 ? -25.109 25.734 -34.062 1 27.42 416 SER B O 1
ATOM 7016 N N . ASN B 1 417 ? -27.031 26.312 -35.125 1 31.2 417 ASN B N 1
ATOM 7017 C CA . ASN B 1 417 ? -28.219 25.969 -34.344 1 31.2 417 ASN B CA 1
ATOM 7018 C C . ASN B 1 417 ? -28.359 24.453 -34.188 1 31.2 417 ASN B C 1
ATOM 7020 O O . ASN B 1 417 ? -28.672 23.75 -35.156 1 31.2 417 ASN B O 1
ATOM 7024 N N . ALA B 1 418 ? -27.547 23.766 -33.5 1 31.25 418 ALA B N 1
ATOM 7025 C CA . ALA B 1 418 ? -27.859 22.359 -33.281 1 31.25 418 ALA B CA 1
ATOM 7026 C C . ALA B 1 418 ? -29.281 22.172 -32.781 1 31.25 418 ALA B C 1
ATOM 7028 O O . ALA B 1 418 ? -29.625 22.703 -31.719 1 31.25 418 ALA B O 1
ATOM 7029 N N . LYS B 1 419 ? -30.312 21.844 -33.594 1 41.09 419 LYS B N 1
ATOM 7030 C CA . LYS B 1 419 ? -31.734 21.531 -33.438 1 41.09 419 LYS B CA 1
ATOM 7031 C C . LYS B 1 419 ? -31.953 20.516 -32.344 1 41.09 419 LYS B C 1
ATOM 7033 O O . LYS B 1 419 ? -31.516 19.375 -32.438 1 41.09 419 LYS B O 1
ATOM 7038 N N . GLU B 1 420 ? -32.125 20.984 -31.156 1 47 420 GLU B N 1
ATOM 7039 C CA . GLU B 1 420 ? -32.531 20.125 -30.062 1 47 420 GLU B CA 1
ATOM 7040 C C . GLU B 1 420 ? -33.875 19.469 -30.359 1 47 420 GLU B C 1
ATOM 7042 O O . GLU B 1 420 ? -34.844 20.156 -30.688 1 47 420 GLU B O 1
ATOM 7047 N N . GLU B 1 421 ? -33.875 18.141 -30.672 1 63 421 GLU B N 1
ATOM 7048 C CA . GLU B 1 421 ? -35.094 17.391 -31.047 1 63 421 GLU B CA 1
ATOM 7049 C C . GLU B 1 421 ? -36.125 17.469 -29.938 1 63 421 GLU B C 1
ATOM 7051 O O . GLU B 1 421 ? -35.844 17.156 -28.781 1 63 421 GLU B O 1
ATOM 7056 N N . THR B 1 422 ? -37.281 18.266 -30.109 1 70.62 422 THR B N 1
ATOM 7057 C CA . THR B 1 422 ? -38.344 18.422 -29.125 1 70.62 422 THR B CA 1
ATOM 7058 C C . THR B 1 422 ? -39.531 17.547 -29.469 1 70.62 422 THR B C 1
ATOM 7060 O O . THR B 1 422 ? -39.719 17.156 -30.625 1 70.62 422 THR B O 1
ATOM 7063 N N . GLN B 1 423 ? -40.188 16.891 -28.469 1 79.19 423 GLN B N 1
ATOM 7064 C CA . GLN B 1 423 ? -41.406 16.125 -28.688 1 79.19 423 GLN B CA 1
ATOM 7065 C C . GLN B 1 423 ? -42.625 16.828 -28.047 1 79.19 423 GLN B C 1
ATOM 7067 O O . GLN B 1 423 ? -42.469 17.594 -27.094 1 79.19 423 GLN B O 1
ATOM 7072 N N . THR B 1 424 ? -43.844 16.719 -28.781 1 81.38 424 THR B N 1
ATOM 7073 C CA . THR B 1 424 ? -45.094 17.328 -28.312 1 81.38 424 THR B CA 1
ATOM 7074 C C . THR B 1 424 ? -45.875 16.359 -27.438 1 81.38 424 THR B C 1
ATOM 7076 O O . THR B 1 424 ? -46.094 15.219 -27.828 1 81.38 424 THR B O 1
ATOM 7079 N N . VAL B 1 425 ? -46.094 16.875 -26.219 1 81.5 425 VAL B N 1
ATOM 7080 C CA . VAL B 1 425 ? -46.812 15.984 -25.297 1 81.5 425 VAL B CA 1
ATOM 7081 C C . VAL B 1 425 ? -48.094 16.656 -24.859 1 81.5 425 VAL B C 1
ATOM 7083 O O . VAL B 1 425 ? -48.188 17.891 -24.781 1 81.5 425 VAL B O 1
ATOM 7086 N N . THR B 1 426 ? -49.188 15.766 -24.625 1 82.56 426 THR B N 1
ATOM 7087 C CA . THR B 1 426 ? -50.469 16.234 -24.156 1 82.56 426 THR B CA 1
ATOM 7088 C C . THR B 1 426 ? -50.5 16.266 -22.625 1 82.56 426 THR B C 1
ATOM 7090 O O . THR B 1 426 ? -50.125 15.312 -21.969 1 82.56 426 THR B O 1
ATOM 7093 N N . VAL B 1 427 ? -50.875 17.406 -22.047 1 79 427 VAL B N 1
ATOM 7094 C CA . VAL B 1 427 ? -50.906 17.625 -20.609 1 79 427 VAL B CA 1
ATOM 7095 C C . VAL B 1 427 ? -52.094 16.875 -20.016 1 79 427 VAL B C 1
ATOM 7097 O O . VAL B 1 427 ? -53.219 17 -20.5 1 79 427 VAL B O 1
ATOM 7100 N N . GLY B 1 428 ? -51.719 15.883 -19.094 1 76.62 428 GLY B N 1
ATOM 7101 C CA . GLY B 1 428 ? -52.75 15.117 -18.406 1 76.62 428 GLY B CA 1
ATOM 7102 C C . GLY B 1 428 ? -53.531 15.938 -17.391 1 76.62 428 GLY B C 1
ATOM 7103 O O . GLY B 1 428 ? -53.094 17.031 -17.031 1 76.62 428 GLY B O 1
ATOM 7104 N N . ASP B 1 429 ? -54.719 15.406 -16.984 1 76.88 429 ASP B N 1
ATOM 7105 C CA . ASP B 1 429 ? -55.531 16.062 -15.977 1 76.88 429 ASP B CA 1
ATOM 7106 C C . ASP B 1 429 ? -54.781 16.188 -14.656 1 76.88 429 ASP B C 1
ATOM 7108 O O . ASP B 1 429 ? -54.281 15.188 -14.102 1 76.88 429 ASP B O 1
ATOM 7112 N N . GLY B 1 430 ? -54.531 17.5 -14.117 1 75.94 430 GLY B N 1
ATOM 7113 C CA . GLY B 1 430 ? -53.875 17.797 -12.844 1 75.94 430 GLY B CA 1
ATOM 7114 C C . GLY B 1 430 ? -52.375 17.781 -12.922 1 75.94 430 GLY B C 1
ATOM 7115 O O . GLY B 1 430 ? -51.688 17.922 -11.906 1 75.94 430 GLY B O 1
ATOM 7116 N N . GLU B 1 431 ? -51.75 17.562 -14.117 1 75.25 431 GLU B N 1
ATOM 7117 C CA . GLU B 1 431 ? -50.312 17.5 -14.32 1 75.25 431 GLU B CA 1
ATOM 7118 C C . GLU B 1 431 ? -49.688 18.891 -14.266 1 75.25 431 GLU B C 1
ATOM 7120 O O . GLU B 1 431 ? -50.188 19.828 -14.883 1 75.25 431 GLU B O 1
ATOM 7125 N N . THR B 1 432 ? -48.719 19.016 -13.359 1 79.62 432 THR B N 1
ATOM 7126 C CA . THR B 1 432 ? -48.094 20.312 -13.164 1 79.62 432 THR B CA 1
ATOM 7127 C C . THR B 1 432 ? -46.875 20.484 -14.109 1 79.62 432 THR B C 1
ATOM 7129 O O . THR B 1 432 ? -46.344 19.5 -14.602 1 79.62 432 THR B O 1
ATOM 7132 N N . ILE B 1 433 ? -46.438 21.672 -14.367 1 73.81 433 ILE B N 1
ATOM 7133 C CA . ILE B 1 433 ? -45.312 21.969 -15.25 1 73.81 433 ILE B CA 1
ATOM 7134 C C . ILE B 1 433 ? -44.031 21.406 -14.656 1 73.81 433 ILE B C 1
ATOM 7136 O O . ILE B 1 433 ? -43.156 20.969 -15.398 1 73.81 433 ILE B O 1
ATOM 7140 N N . GLY B 1 434 ? -44 21.391 -13.383 1 75.69 434 GLY B N 1
ATOM 7141 C CA . GLY B 1 434 ? -42.906 20.766 -12.664 1 75.69 434 GLY B CA 1
ATOM 7142 C C . GLY B 1 434 ? -42.812 19.266 -12.859 1 75.69 434 GLY B C 1
ATOM 7143 O O . GLY B 1 434 ? -41.719 18.719 -13.07 1 75.69 434 GLY B O 1
ATOM 7144 N N . GLU B 1 435 ? -43.906 18.484 -12.75 1 78.31 435 GLU B N 1
ATOM 7145 C CA . GLU B 1 435 ? -44 17.062 -13.016 1 78.31 435 GLU B CA 1
ATOM 7146 C C . GLU B 1 435 ? -43.625 16.734 -14.453 1 78.31 435 GLU B C 1
ATOM 7148 O O . GLU B 1 435 ? -42.969 15.719 -14.703 1 78.31 435 GLU B O 1
ATOM 7153 N N . LEU B 1 436 ? -44 17.547 -15.398 1 76.81 436 LEU B N 1
ATOM 7154 C CA . LEU B 1 436 ? -43.625 17.406 -16.797 1 76.81 436 LEU B CA 1
ATOM 7155 C C . LEU B 1 436 ? -42.125 17.625 -17 1 76.81 436 LEU B C 1
ATOM 7157 O O . LEU B 1 436 ? -41.5 16.906 -17.766 1 76.81 436 LEU B O 1
ATOM 7161 N N . ALA B 1 437 ? -41.469 18.578 -16.344 1 71.31 437 ALA B N 1
ATOM 7162 C CA . ALA B 1 437 ? -40.031 18.891 -16.328 1 71.31 437 ALA B CA 1
ATOM 7163 C C . ALA B 1 437 ? -39.219 17.703 -15.805 1 71.31 437 ALA B C 1
ATOM 7165 O O . ALA B 1 437 ? -38.188 17.359 -16.375 1 71.31 437 ALA B O 1
ATOM 7166 N N . ASP B 1 438 ? -39.781 17.062 -14.844 1 71.38 438 ASP B N 1
ATOM 7167 C CA . ASP B 1 438 ? -39.188 15.859 -14.266 1 71.38 438 ASP B CA 1
ATOM 7168 C C . ASP B 1 438 ? -39.312 14.664 -15.211 1 71.38 438 ASP B C 1
ATOM 7170 O O . ASP B 1 438 ? -38.375 13.891 -15.383 1 71.38 438 ASP B O 1
ATOM 7174 N N . LYS B 1 439 ? -40.438 14.375 -15.789 1 76.19 439 LYS B N 1
ATOM 7175 C CA . LYS B 1 439 ? -40.781 13.266 -16.656 1 76.19 439 LYS B CA 1
ATOM 7176 C C . LYS B 1 439 ? -39.969 13.281 -17.953 1 76.19 439 LYS B C 1
ATOM 7178 O O . LYS B 1 439 ? -39.625 12.227 -18.484 1 76.19 439 LYS B O 1
ATOM 7183 N N . TYR B 1 440 ? -39.562 14.469 -18.422 1 77.88 440 TYR B N 1
ATOM 7184 C CA . TYR B 1 440 ? -38.844 14.594 -19.688 1 77.88 440 TYR B CA 1
ATOM 7185 C C . TYR B 1 440 ? -37.469 15.188 -19.469 1 77.88 440 TYR B C 1
ATOM 7187 O O . TYR B 1 440 ? -36.844 15.703 -20.406 1 77.88 440 TYR B O 1
ATOM 7195 N N . ALA B 1 441 ? -37.031 15.023 -18.25 1 66.25 441 ALA B N 1
ATOM 7196 C CA . ALA B 1 441 ? -35.688 15.336 -17.75 1 66.25 441 ALA B CA 1
ATOM 7197 C C . ALA B 1 441 ? -35.25 16.719 -18.188 1 66.25 441 ALA B C 1
ATOM 7199 O O . ALA B 1 441 ? -34.156 16.906 -18.688 1 66.25 441 ALA B O 1
ATOM 7200 N N . THR B 1 442 ? -36.062 17.609 -17.938 1 78.06 442 THR B N 1
ATOM 7201 C CA . THR B 1 442 ? -35.812 19 -18.297 1 78.06 442 THR B CA 1
ATOM 7202 C C . THR B 1 442 ? -36.219 19.938 -17.156 1 78.06 442 THR B C 1
ATOM 7204 O O . THR B 1 442 ? -36.656 19.484 -16.094 1 78.06 442 THR B O 1
ATOM 7207 N N . THR B 1 443 ? -35.938 21.156 -17.297 1 80.25 443 THR B N 1
ATOM 7208 C CA . THR B 1 443 ? -36.281 22.109 -16.25 1 80.25 443 THR B CA 1
ATOM 7209 C C . THR B 1 443 ? -37.562 22.844 -16.578 1 80.25 443 THR B C 1
ATOM 7211 O O . THR B 1 443 ? -37.969 22.922 -17.75 1 80.25 443 THR B O 1
ATOM 7214 N N . VAL B 1 444 ? -38.219 23.312 -15.539 1 79.62 444 VAL B N 1
ATOM 7215 C CA . VAL B 1 444 ? -39.438 24.078 -15.68 1 79.62 444 VAL B CA 1
ATOM 7216 C C . VAL B 1 444 ? -39.219 25.281 -16.594 1 79.62 444 VAL B C 1
ATOM 7218 O O . VAL B 1 444 ? -40 25.578 -17.469 1 79.62 444 VAL B O 1
ATOM 7221 N N . GLN B 1 445 ? -38 25.859 -16.406 1 78.81 445 GLN B N 1
ATOM 7222 C CA . GLN B 1 445 ? -37.625 27.031 -17.188 1 78.81 445 GLN B CA 1
ATOM 7223 C C . GLN B 1 445 ? -37.438 26.688 -18.656 1 78.81 445 GLN B C 1
ATOM 7225 O O . GLN B 1 445 ? -37.844 27.438 -19.531 1 78.81 445 GLN B O 1
ATOM 7230 N N . ARG B 1 446 ? -36.938 25.516 -18.891 1 79.56 446 ARG B N 1
ATOM 7231 C CA . ARG B 1 446 ? -36.688 25.094 -20.266 1 79.56 446 ARG B CA 1
ATOM 7232 C C . ARG B 1 446 ? -38 24.75 -20.984 1 79.56 446 ARG B C 1
ATOM 7234 O O . ARG B 1 446 ? -38.156 25.062 -22.156 1 79.56 446 ARG B O 1
ATOM 7241 N N . ILE B 1 447 ? -38.969 24.125 -20.281 1 80.06 447 ILE B N 1
ATOM 7242 C CA . ILE B 1 447 ? -40.281 23.875 -20.844 1 80.06 447 ILE B CA 1
ATOM 7243 C C . ILE B 1 447 ? -41 25.203 -21.125 1 80.06 447 ILE B C 1
ATOM 7245 O O . ILE B 1 447 ? -41.594 25.375 -22.188 1 80.06 447 ILE B O 1
ATOM 7249 N N . GLN B 1 448 ? -40.75 26.156 -20.281 1 79.19 448 GLN B N 1
ATOM 7250 C CA . GLN B 1 448 ? -41.312 27.484 -20.453 1 79.19 448 GLN B CA 1
ATOM 7251 C C . GLN B 1 448 ? -40.719 28.172 -21.688 1 79.19 448 GLN B C 1
ATOM 7253 O O . GLN B 1 448 ? -41.469 28.797 -22.453 1 79.19 448 GLN B O 1
ATOM 7258 N N . GLU B 1 449 ? -39.406 28 -21.875 1 78.31 449 GLU B N 1
ATOM 7259 C CA . GLU B 1 449 ? -38.688 28.594 -23 1 78.31 449 GLU B CA 1
ATOM 7260 C C . GLU B 1 449 ? -39.094 27.953 -24.312 1 78.31 449 GLU B C 1
ATOM 7262 O O . GLU B 1 449 ? -39.312 28.641 -25.312 1 78.31 449 GLU B O 1
ATOM 7267 N N . LEU B 1 450 ? -39.344 26.578 -24.312 1 78 450 LEU B N 1
ATOM 7268 C CA . LEU B 1 450 ? -39.688 25.812 -25.5 1 78 450 LEU B CA 1
ATOM 7269 C C . LEU B 1 450 ? -41.094 26.109 -25.938 1 78 450 LEU B C 1
ATOM 7271 O O . LEU B 1 450 ? -41.438 25.984 -27.125 1 78 450 LEU B O 1
ATOM 7275 N N . ASN B 1 451 ? -42.031 26.547 -25.016 1 78.94 451 ASN B N 1
ATOM 7276 C CA . ASN B 1 451 ? -43.438 26.734 -25.297 1 78.94 451 ASN B CA 1
ATOM 7277 C C . ASN B 1 451 ? -43.844 28.203 -25.156 1 78.94 451 ASN B C 1
ATOM 7279 O O . ASN B 1 451 ? -45.031 28.531 -25.188 1 78.94 451 ASN B O 1
ATOM 7283 N N . ASN B 1 452 ? -42.781 29.203 -25.094 1 77.81 452 ASN B N 1
ATOM 7284 C CA . ASN B 1 452 ? -42.969 30.656 -24.984 1 77.81 452 ASN B CA 1
ATOM 7285 C C . ASN B 1 452 ? -44 31.016 -23.922 1 77.81 452 ASN B C 1
ATOM 7287 O O . ASN B 1 452 ? -44.844 31.875 -24.156 1 77.81 452 ASN B O 1
ATOM 7291 N N . MET B 1 453 ? -43.906 30.047 -22.922 1 69.94 453 MET B N 1
ATOM 7292 C CA . MET B 1 453 ? -44.875 30.266 -21.844 1 69.94 453 MET B CA 1
ATOM 7293 C C . MET B 1 453 ? -44.375 31.328 -20.875 1 69.94 453 MET B C 1
ATOM 7295 O O . MET B 1 453 ? -43.188 31.328 -20.5 1 69.94 453 MET B O 1
ATOM 7299 N N . GLY B 1 454 ? -44.5 32.625 -20.969 1 66.5 454 GLY B N 1
ATOM 7300 C CA . GLY B 1 454 ? -44.094 33.6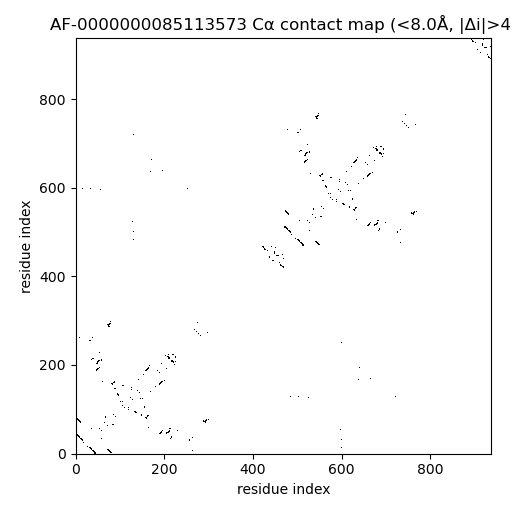25 -20 1 66.5 454 GLY B CA 1
ATOM 7301 C C . GLY B 1 454 ? -44.031 33.094 -18.578 1 66.5 454 GLY B C 1
ATOM 7302 O O . GLY B 1 454 ? -43.812 31.906 -18.375 1 66.5 454 GLY B O 1
ATOM 7303 N N . ASP B 1 455 ? -44.156 33.906 -17.703 1 61.56 455 ASP B N 1
ATOM 7304 C CA . ASP B 1 455 ? -44.094 33.594 -16.281 1 61.56 455 ASP B CA 1
ATOM 7305 C C . ASP B 1 455 ? -45.344 32.812 -15.844 1 61.56 455 ASP B C 1
ATOM 7307 O O . ASP B 1 455 ? -45.5 32.469 -14.664 1 61.56 455 ASP B O 1
ATOM 7311 N N . SER B 1 456 ? -46.156 32.469 -16.781 1 64.62 456 SER B N 1
ATOM 7312 C CA . SER B 1 456 ? -47.406 31.797 -16.438 1 64.62 456 SER B CA 1
ATOM 7313 C C . SER B 1 456 ? -47.25 30.281 -16.422 1 64.62 456 SER B C 1
ATOM 7315 O O . SER B 1 456 ? -46.812 29.703 -17.406 1 64.62 456 SER B O 1
ATOM 7317 N N . ILE B 1 457 ? -47.312 29.641 -15.328 1 61.81 457 ILE B N 1
ATOM 7318 C CA . ILE B 1 457 ? -47.031 28.234 -15.109 1 61.81 457 ILE B CA 1
ATOM 7319 C C . ILE B 1 457 ? -48.344 27.438 -15.148 1 61.81 457 ILE B C 1
ATOM 7321 O O . ILE B 1 457 ? -48.375 26.25 -14.844 1 61.81 457 ILE B O 1
ATOM 7325 N N . ASP B 1 458 ? -49.469 27.984 -15.594 1 71.25 458 ASP B N 1
ATOM 7326 C CA . ASP B 1 458 ? -50.75 27.281 -15.555 1 71.25 458 ASP B CA 1
ATOM 7327 C C . ASP B 1 458 ? -50.938 26.391 -16.781 1 71.25 458 ASP B C 1
ATOM 7329 O O . ASP B 1 458 ? -50.969 26.875 -17.906 1 71.25 458 ASP B O 1
ATOM 7333 N N . LEU B 1 459 ? -50.812 25.047 -16.703 1 71.62 459 LEU B N 1
ATOM 7334 C CA . LEU B 1 459 ? -51.031 24.062 -17.75 1 71.62 459 LEU B CA 1
ATOM 7335 C C . LEU B 1 459 ? -52.5 23.656 -17.781 1 71.62 459 LEU B C 1
ATOM 7337 O O . LEU B 1 459 ? -53.094 23.391 -16.734 1 71.62 459 LEU B O 1
ATOM 7341 N N . VAL B 1 460 ? -53.281 23.891 -18.812 1 76.19 460 VAL B N 1
ATOM 7342 C CA . VAL B 1 460 ? -54.656 23.406 -18.984 1 76.19 460 VAL B CA 1
ATOM 7343 C C . VAL B 1 460 ? -54.625 21.953 -19.438 1 76.19 460 VAL B C 1
ATOM 7345 O O . VAL B 1 460 ? -53.906 21.578 -20.359 1 76.19 460 VAL B O 1
ATOM 7348 N N . ALA B 1 461 ? -55.375 21.125 -18.703 1 76.25 461 ALA B N 1
ATOM 7349 C CA . ALA B 1 461 ? -55.5 19.719 -19.062 1 76.25 461 ALA B CA 1
ATOM 7350 C C . ALA B 1 461 ? -55.969 19.562 -20.5 1 76.25 461 ALA B C 1
ATOM 7352 O O . ALA B 1 461 ? -56.906 20.266 -20.953 1 76.25 461 ALA B O 1
ATOM 7353 N N . GLY B 1 462 ? -55.188 18.781 -21.328 1 78.19 462 GLY B N 1
ATOM 7354 C CA . GLY B 1 462 ? -55.5 18.547 -22.734 1 78.19 462 GLY B CA 1
ATOM 7355 C C . GLY B 1 462 ? -54.688 19.406 -23.672 1 78.19 462 GLY B C 1
ATOM 7356 O O . GLY B 1 462 ? -54.75 19.219 -24.891 1 78.19 462 GLY B O 1
ATOM 7357 N N . ALA B 1 463 ? -53.969 20.422 -23.109 1 77.81 463 ALA B N 1
ATOM 7358 C CA . ALA B 1 463 ? -53.156 21.297 -23.953 1 77.81 463 ALA B CA 1
ATOM 7359 C C . ALA B 1 463 ? -51.906 20.578 -24.453 1 77.81 463 ALA B C 1
ATOM 7361 O O . ALA B 1 463 ? -51.375 19.672 -23.781 1 77.81 463 ALA B O 1
ATOM 7362 N N . THR B 1 464 ? -51.469 20.75 -25.672 1 82.38 464 THR B N 1
ATOM 7363 C CA . THR B 1 464 ? -50.25 20.172 -26.234 1 82.38 464 THR B CA 1
ATOM 7364 C C . THR B 1 464 ? -49.062 21.094 -25.969 1 82.38 464 THR B C 1
ATOM 7366 O O . THR B 1 464 ? -49.094 22.281 -26.25 1 82.38 464 THR B O 1
ATOM 7369 N N . ILE B 1 465 ? -47.969 20.578 -25.203 1 78.62 465 ILE B N 1
ATOM 7370 C CA . ILE B 1 465 ? -46.812 21.375 -24.875 1 78.62 465 ILE B CA 1
ATOM 7371 C C . ILE B 1 465 ? -45.562 20.719 -25.469 1 78.62 465 ILE B C 1
ATOM 7373 O O . ILE B 1 465 ? -45.469 19.484 -25.531 1 78.62 465 ILE B O 1
ATOM 7377 N N . LYS B 1 466 ? -44.562 21.406 -25.875 1 79.44 466 LYS B N 1
ATOM 7378 C CA . LYS B 1 466 ? -43.281 20.953 -26.438 1 79.44 466 LYS B CA 1
ATOM 7379 C C . LYS B 1 466 ? -42.25 20.672 -25.344 1 79.44 466 LYS B C 1
ATOM 7381 O O . LYS B 1 466 ? -42.062 21.5 -24.453 1 79.44 466 LYS B O 1
ATOM 7386 N N . VAL B 1 467 ? -41.75 19.516 -25.266 1 78.06 467 VAL B N 1
ATOM 7387 C CA . VAL B 1 467 ? -40.75 19.109 -24.297 1 78.06 467 VAL B CA 1
ATOM 7388 C C . VAL B 1 467 ? -39.531 18.547 -25.031 1 78.06 467 VAL B C 1
ATOM 7390 O O . VAL B 1 467 ? -39.656 18.047 -26.156 1 78.06 467 VAL B O 1
ATOM 7393 N N . PRO B 1 468 ? -38.188 18.562 -24.5 1 76.19 468 PRO B N 1
ATOM 7394 C CA . PRO B 1 468 ? -37.031 17.953 -25.172 1 76.19 468 PRO B CA 1
ATOM 7395 C C . PRO B 1 468 ? -37.188 16.438 -25.344 1 76.19 468 PRO B C 1
ATOM 7397 O O . PRO B 1 468 ? -37.844 15.781 -24.531 1 76.19 468 PRO B O 1
ATOM 7400 N N . LYS B 1 469 ? -36.438 15.648 -26.297 1 68.5 469 LYS B N 1
ATOM 7401 C CA . LYS B 1 469 ? -36.438 14.211 -26.531 1 68.5 469 LYS B CA 1
ATOM 7402 C C . LYS B 1 469 ? -35.5 13.492 -25.562 1 68.5 469 LYS B C 1
ATOM 7404 O O . LYS B 1 469 ? -34.469 14.039 -25.172 1 68.5 469 LYS B O 1
#

Secondary structure (DSSP, 8-state):
-EEEEEEEEEEEEE----SS---TTT-SS--EEEEEEEEEEEEETT-EEEEE--TTSSHHHHHHHHHTSS--SEEEEEE-S-EEEESGGGS-TTSBHHHHHHHHHHHHT--HHHHHHHHHHHHHHHT-GGGGGSBGGGS-HHHHHHHHHHHHHHS--SEEEEES-GGGS-HHHHHHHHHHHHHHHHTT-EEEEEES-HHHHHHH-SEEEEEETTEEEEEEEHHHHHHHHHHHHHHHHHS-HHHHHHHHHHHHHHHHH--HHHHHHHHHHHHHHTT--GGGHHHHHHIIIII--S-HHHHHHHHHHHHHHS---------TTGGGGGGGS-----------------------------------------------TT----------------TT-TTSSTTSSTTSGGGSTT-------EEEEEPPTT--HHHHHHHTT--HHHHHHHTT--S---PPTT-EEEEE-/-EEEEEEEEEEEEE----SS---TTT-SS--EEEEEEEEEEEE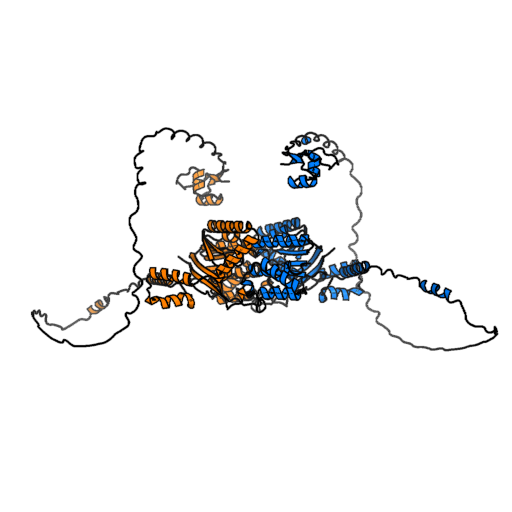ETT-EEEEE--TTSSHHHHHHHHHTSS--SEEEEEE-S-EEEESGGGS-TTSBHHHHHHHHHHHHT--HHHHHHHHHHHHHHHT-GGGGGSBGGGS-HHHHHHHHHHHHHHS--SEEEEES-GGGS-HHHHHHHHHHHHHHHHTT-EEEEEES-HHHHHHH-SEEEEEETTEEEEEEEHHHHHHHHHHHHHHHHHS-HHHHHHHHHHHHHHHHH--HHHHHHHHHHHHHHTT--GGGHHHHHHIIIII--S-HHHHHHHHHHHHHHS---------TTGGGGGGG----------------------------------------GGG----TT---------TT-------S-----TTSGGGSGGGSTT-------EEEEEPPTT--HHHHHHHTT--HHHHHHHTT--S---PPTT-EEEEE-

Nearest PDB structures (foldseek):
  7dd0-assembly1_C  TM=9.232E-01  e=2.124E-25  Bacillus subtilis subsp. subtilis str. 168
  7dd0-assembly2_B  TM=8.978E-01  e=6.542E-26  Bacillus subtilis subsp. subtilis str. 168
  7dd0-assembly1_A  TM=9.306E-01  e=7.313E-25  Bacillus subtilis subsp. subtilis str. 168
  7dd0-assembly2_D  TM=9.233E-01  e=2.110E-24  Bacillus subtilis subsp. subtilis str. 168
  1vpl-assembly1_A-2  TM=7.587E-01  e=6.296E-20  Thermotoga maritima MSB8

Sequence (938 aa):
MKKLEIKYIAKSVPLHADKKTKVSWLLDESRDFWLLRGITFDVTQGEAVGVIGENGSGKTELLKIITGLERQSTGFVTTDAKISYAGLDSIDPNLTGLENIRNAIEDSGVDKFKGDHLTNGIIDFTEAGQLLYRPVREYSVGMHARLVLGLALYINPELVVIDDVLSMLDQTFFEKTIKRIQKLKDTGTTFIISDVKNIVIESLCERCAWISFGELQDFGPTKDIIRQFEYSLEWYRSLTLPEKNDYLANKQREQMMFDVRVLYDEFKSEQFKNGYTRKDEPKMRRAFYVDHGADPVSETGRKLNQEQKKPRKLGIAVPIVAFLILVFTSGGWLVHRYMTKETAQKEAVSLKSVNKSSLKKTAKSSERLAKKQSEEKAKAESESKVKAESESKVKAESESKAKAESESKAKAESESNAKEETQTVTVGDGETIGELADKYATTVQRIQELNNMGDSIDLVAGATIKVPKMKKLEIKYIAKSVPLHADKKTKVSWLLDESRDFWLLRGITFDVTQGEAVGVIGENGSGKTELLKIITGLERQSTGFVTTDAKISYAGLDSIDPNLTGLENIRNAIEDSGVDKFKGDHLTNGIIDFTEAGQLLYRPVREYSVGMHARLVLGLALYINPELVVIDDVLSMLDQTFFEKTIKRIQKLKDTGTTFIISDVKNIVIESLCERCAWISFGELQDFGPTKDIIRQFEYSLEWYRSLTLPEKNDYLANKQREQMMFDVRVLYDEFKSEQFKNGYTRKDEPKMRRAFYVDHGADPVSETGRKLNQEQKKPRKLGIAVPIVAFLILVFTSGGWLVHRYMTKETAQKEAVSLKSVNKSSLKKTAKSSERLAKKQSEEKAKAESESKVKAESESKVKAESESKAKAESESKAKAESESNAKEETQTVTVGDGETIGELADKYATTVQRIQELNNMGDSIDLVAGATIKVPK

Foldseek 3Di:
DFQKWWWQFKAWDWDDDDPPPPPVVVPDDGFIFILAFIDTDTFHWLFEEEEEEDPSLNQVVVLCCQQVVDPTQFIAMDHPDHEQEQDLVPFDQADALLVRLQVLQVVLVDDDVVSVVLSVQLCVLLVCPPSSRPGNVPDDLQSSNSSSLSSQLRRPAAEYEYEASLVSYDDVSSVSSLVSLVVVSVVTGYYYYYHHDLVVCVSGGQKYFYTGLNYTPDIDGSVVVVVVVVVVVVVLVPDDPVRNVVVVVVSSVCRRPRDSVVSLVVLVVVVVVQPDDPVCVVVSVCCTRPVRYHRPSVVVVVVVVVVVPPPPPPPCPVPPVVPPPVPPDPPDDDDDDDDDDDDDDDDDDDYYDDDDDDDDDDDDDDPDDPDDPDDDVDDPPDDDDDDDDDDDDPPPDPPDDDPDDPPPDPPPDPDPPPPQAKDKDFAADPRWLCNVCVVQVHDSVVQCVQQVVPVDRDDDHGDIGIGGD/DFQKWWWQFKAWDWDDDDPPPPPVVVPDDGFIFILAFIDTDTFHWLFEEEEEEDPSLNQVVVLCCLQVVDPTQFIAMDHPDHEQEQDLVPFDQADALLVRLLVLQVVLVDDDVVSVVLSVQLCVLLVCPPSSHPGNVPDDLQSSSSSSLSSQLRRPAAEYEYEASLVSYDDVSSVVSLVSLVVVSVVTGYYYYYHHDLVVCVSGGQKYFYTGLNYTPDIDGSVVVVVVVVVVVVVLVPDDPVRNVVVVVVSSVCRRPRDSVVSLVVLVVVVVVQPDDPVCVVVSVCCTRPVRYHRPSVVVVVVVVVVVPPPPPPPPPVPPVVVPPVPPDDDDDDDDDDDDDDDDDDDDDDDDDDDDDDDDDDDDDDPDDPDDDDDDPDDDDDDDDDPPDDDDDPDDDDDDPDPDPDPPDPPPDPPPPPPQAKDKDFAADPRWLCNVCVVLVHDSVVQCVQQVPPPDRDDDHGDIGIGGD

Organism: Ligilactobacillus ruminis (strain ATCC 27782 / RF3) (NCBI:txid1069534)

pLDDT: mean 73.45, std 31.11, range [14.11, 98.88]